Protein AF-0000000073603792 (afdb_homodimer)

pLDDT: mean 73.21, std 31.29, range [12.79, 98.56]

Secondary structure (DSSP, 8-state):
--S------------------------------------------------------------------------------------------------------------------------------------------SS-TT-HHHHHHHHHHHHHHHHHTT-HHHHHHHHHHHHHSPPPPGGGSPPPPPPPHHHHHTHHHHHHHHHHHHTT-HHHHHHHTTT--SHHHHHHHHHHHHHHHHHHHHHHHHH--SHHHHTT---TTHHHHHHHHHHHHHTT---HHHHHHHHHHHHHTT-HHHHHHHHHHHHHH-TT-HHHHHHHHHH--SHHHHHH-----SHHHHHHHHHHHHHTT-HHHHHHHHHHHIIIIITT-HHHHHHHHHHHHHTT-HHHHHHHHHHHHHH-TT--TTHHHHHHHHHHTT-HHHHHHHHHHHHHH-SS-HHHHHHHHHHHHHTT-HHHHHHHHHHHHHH-TT-HHHHHHHHHHHHHTT-HHHHHHHHHHHHHH-TT-HHHHHHHHHHHHHTT-HHHHHHHHHHHHHH-TT-HHHHHHHHHHHHHTT-HHHHHHHHHHHHHHH-SSS-HHHHHHHHHHHTT-HHHHHHHHHHHHHHHHHHT-----HHHHHHHHHHHHHHHHTT-HHHHHHHHHHHHTSSTTHHHHHHHHHHHHHHHHTT---------------S---------------------/--S-------------------------------------------------------------------------------------------------------------------------------------------S-TT-HHHHHHHHHHHHHHHHHTT-HHHHHHHHHHHHHSPPPPGGGSPPPPPPPHHHHHTHHHHHHHHHHHHTT-HHHHHHHTTT--SHHHHHHHHHHHHHHHHHHHHHHHHH--SHHHHTT---TTHHHHHHHHHHHHHTT---HHHHHHHHHHHHHTT-HHHHHHHHHHHHHH-TT-HHHHHHHHHH--SHHHHHH-----SHHHHHHHHHHHHHTT-HHHHHHHHHHHIIIIITT-HHHHHHHHHHHHHTT-HHHHHHHHHHHHHH-TT--TTHHHHHHHHHHTT-HHHHHHHHHHHHHH-SS-HHHHHHHHHHHHHTT-HHHHHHHHHHHHHH-TT-HHHHHHHHHHHHHTT-HHHHHHHHHHHHHH-TT-HHHHHHHHHHHHHTT-HHHHHHHHHHHHHH-TT-HHHHHHHHHHHHHTT-HHHHHHHHHHHHHHH-SSS-HHHHHHHHHHHTT-HHHHHHHHHHHHHHHHHHT-----HHHHHHHHHHHHHHHHTT-HHHHHHHHHHHHTSSTTHHHHHHHHHHHHHHHHTT---------------S----------------TT---

Organism: Cairina moschata (NCBI:txid8855)

Sequence (1432 aa):
MTLRYTIPHLQKVEGHFEPLHLPSLWKASAFAGTSHQRARLRPQQGAREPPGRRPLEPPGDAARHSGARPQGGARGRGGAGRRRELPSQTPRLRRAASDWERGSPSPSSGQAALAERRRAECAGLRLAGTRAGGMAAAGLCGADFSDLREIKKQLLSVAERSRERGLQHSGKWASELAFALEPLPLSELPPPPALTEEDARDLDAYTLAKSYFDLKEYDRAAYFLRGCKSQKAYFLYMYSRYLSGEKKKDDETVDSLGPLEKGQVKNEALRELRVELSKKHKARELDGFGLYLYGVVLRKLDLVKEAIDVFVEAAHVLPLHWGAWLELCNLITDKEMLKFLSLPDTWMKEFFLAHIYTELQLIEEALQKYQSLIDAGFSKSTYIISQIAVAYHNIRDIDKALSIFNELRKQDPYRIENMDTFSNLLYVRSMKPELSYLAHNLCEIDKYRVETCCVIGNYYSLRSQHEKAALYFQRALKLNPRYLGAWTLMGHEYMEMKNTSAAIQAYRHAIEVNKRDYRAWYGLGQTYEILKMPFYCLYYYRRAHQLRPNDSRMLVALGECYEKLNQLVEAKKCYWRAYAVGDVEKMALVKLAKLHEQLNESEQAAQCYIKYIQDIYSCGEIVEHLEVSTAFRYLAQYYFKCKLWDEASACAQKCCAFNDTREEGKALLRQILQLRNQGETSSTEIAAPFFLPASLSANSTPTRRVSPLNLSSVTPMTLRYTIPHLQKVEGHFEPLHLPSLWKASAFAGTSHQRARLRPQQGAREPPGRRPLEPPGDAARHSGARPQGGARGRGGAGRRRELPSQTPRLRRAASDWERGSPSPSSGQAALAERRRAECAGLRLAGTRAGGMAAAGLCGADFSDLREIKKQLLSVAERSRERGLQHSGKWASELAFALEPLPLSELPPPPALTEEDARDLDAYTLAKSYFDLKEYDRAAYFLRGCKSQKAYFLYMYSRYLSGEKKKDDETVDSLGPLEKGQVKNEALRELRVELSKKHKARELDGFGLYLYGVVLRKLDLVKEAIDVFVEAAHVLPLHWGAWLELCNLITDKEMLKFLSLPDTWMKEFFLAHIYTELQLIEEALQKYQSLIDAGFSKSTYIISQIAVAYHNIRDIDKALSIFNELRKQDPYRIENMDTFSNLLYVRSMKPELSYLAHNLCEIDKYRVETCCVIGNYYSLRSQHEKAALYFQRALKLNPRYLGAWTLMGHEYMEMKNTSAAIQAYRHAIEVNKRDYRAWYGLGQTYEILKMPFYCLYYYRRAHQLRPNDSRMLVALGECYEKLNQLVEAKKCYWRAYAVGDVEKMALVKLAKLHEQLNESEQAAQCYIKYIQDIYSCGEIVEHLEVSTAFRYLAQYYFKCKLWDEASACAQKCCAFNDTREEGKALLRQILQLRNQGETSSTEIAAPFFLPASLSANSTPTRRVSPLNLSSVTP

Solvent-accessible surface area (backbone atoms only — not comparable to full-atom values): 82717 Å² total; per-residue (Å²): 144,70,96,64,54,87,23,61,87,74,79,83,79,83,80,82,79,80,62,84,73,73,78,84,75,81,84,80,79,81,75,81,75,77,79,74,81,72,81,76,64,77,80,80,85,85,79,80,82,83,82,83,75,86,80,75,85,79,76,86,73,86,83,90,87,73,91,74,81,87,71,85,76,75,84,81,90,80,87,85,77,80,82,87,74,82,84,80,83,87,80,89,82,90,84,83,94,87,85,92,87,90,84,88,79,86,82,92,84,89,88,87,75,92,83,79,77,90,78,84,85,87,80,81,86,77,84,86,81,80,78,82,83,71,80,79,74,70,85,63,57,62,64,60,68,80,50,61,67,60,51,37,44,50,26,54,49,47,20,50,55,24,52,76,56,66,37,54,68,49,16,32,55,30,22,48,50,36,51,30,42,82,84,63,56,70,90,67,52,73,71,79,79,82,79,48,70,51,42,37,70,34,39,50,40,36,51,33,22,50,34,31,41,75,69,68,34,21,64,44,16,24,60,58,26,61,88,45,77,24,70,66,39,37,42,38,24,54,50,21,47,51,49,37,23,48,52,53,28,51,56,50,31,70,56,38,85,44,80,74,54,38,74,62,59,62,51,79,45,47,63,61,48,47,55,56,45,49,54,37,49,76,67,67,68,55,52,37,66,45,28,33,51,46,18,52,47,30,44,76,69,68,36,55,71,62,16,49,54,35,23,45,49,15,36,59,71,32,55,79,49,57,58,35,55,54,56,46,46,74,70,56,82,49,71,69,60,58,70,70,53,78,72,58,60,28,58,54,44,55,58,47,49,26,52,41,24,49,74,65,68,37,44,72,62,15,52,52,42,49,50,51,44,32,74,60,54,44,65,66,18,65,66,56,51,50,52,51,24,52,45,28,47,73,75,64,38,54,67,62,18,50,53,46,48,53,53,46,41,71,76,42,69,65,63,55,81,68,44,38,60,52,40,50,52,32,54,77,69,63,39,61,69,62,36,47,51,49,32,52,52,38,44,71,74,44,59,91,38,52,42,38,22,43,26,42,16,48,44,29,42,74,68,69,36,36,67,62,14,40,50,29,24,50,52,22,37,70,73,38,75,76,46,53,70,42,29,44,52,36,17,52,36,25,47,14,32,67,34,57,68,61,14,50,52,28,20,50,51,26,36,70,70,40,74,75,51,40,66,30,32,40,48,45,14,52,52,29,47,74,68,69,33,55,73,62,18,47,54,27,29,50,53,19,27,70,66,40,70,71,43,25,68,41,30,42,52,44,16,52,40,25,46,74,70,69,36,55,68,61,15,45,54,27,16,52,48,13,46,44,60,49,41,86,81,66,51,28,38,55,53,41,17,52,49,25,49,74,69,70,34,58,69,63,16,47,53,30,36,51,52,43,52,50,52,39,61,66,69,66,50,79,62,88,47,74,58,55,46,54,39,27,46,51,46,17,53,49,26,50,72,68,36,31,54,67,62,13,46,53,27,19,54,56,12,46,74,32,84,90,36,23,68,59,15,49,52,51,45,50,50,50,52,52,41,54,71,71,62,59,67,57,61,72,73,77,71,70,82,74,75,63,82,72,82,80,72,78,77,82,79,76,80,61,81,67,78,85,76,84,82,72,78,82,72,129,143,72,92,61,57,86,27,65,86,77,81,85,78,82,81,81,79,80,63,83,71,71,78,83,74,80,84,79,80,79,75,79,75,73,81,67,82,75,86,74,78,85,80,82,78,87,81,81,89,84,86,88,79,83,89,82,83,90,86,88,87,89,83,77,67,49,84,81,87,84,86,85,84,89,82,86,85,88,86,83,87,76,82,85,86,82,91,79,83,90,86,89,96,82,92,96,88,88,95,89,95,86,92,85,93,86,92,89,87,89,92,88,78,95,85,78,96,82,79,91,86,88,80,78,90,78,84,91,84,87,78,82,83,72,77,80,73,70,83,64,56,63,63,59,69,79,51,62,67,59,50,38,45,50,26,53,48,48,19,50,55,24,51,77,55,66,37,53,68,48,16,33,55,28,24,48,52,36,51,32,40,81,84,62,56,70,89,68,52,72,72,78,79,84,78,48,72,50,43,39,70,34,39,51,41,37,52,33,19,49,34,30,42,75,70,69,34,20,64,44,16,26,62,57,26,60,87,44,77,24,69,66,40,37,43,38,24,55,52,20,46,51,49,37,24,48,52,53,28,53,56,51,32,69,55,39,83,44,80,75,55,38,76,63,60,63,51,79,46,48,64,62,51,46,55,56,44,49,54,38,49,77,67,67,69,52,51,36,68,45,29,33,52,46,18,52,47,30,44,76,69,68,36,54,71,63,17,51,54,36,22,45,50,16,36,59,70,33,56,80,49,58,56,38,55,54,55,45,47,73,69,56,82,50,71,69,61,58,71,69,54,80,71,58,61,29,59,54,44,55,58,46,50,24,52,41,25,49,74,67,67,37,42,71,62,15,50,52,42,48,49,52,43,34,72,62,54,43,65,66,18,65,66,56,53,50,51,52,23,52,43,29,48,72,74,64,38,54,66,63,17,51,53,46,47,52,52,46,41,70,77,42,68,65,63,56,82,68,44,39,60,52,40,51,53,31,55,75,68,63,38,60,69,63,36,47,50,50,32,53,51,38,43,70,74,43,60,93,39,52,43,38,23,43,25,41,15,49,43,30,42,75,69,70,34,39,69,62,13,39,50,29,23,51,50,22,36,70,74,37,76,76,45,50,70,42,29,44,52,38,17,52,36,25,47,8,29,67,34,56,69,62,15,50,51,28,21,52,51,25,36,70,68,40,74,76,51,39,64,28,33,40,49,46,15,51,52,30,48,75,67,69,34,55,72,62,17,46,54,28,30,50,53,20,28,71,65,40,69,71,43,24,69,41,29,40,51,45,15,52,40,26,46,75,69,69,36,55,69,61,15,46,52,25,16,51,49,14,46,43,60,47,42,85,81,64,52,29,38,54,53,39,17,53,50,24,50,73,69,70,34,59,69,62,15,45,53,29,36,50,51,44,52,50,52,39,60,66,69,65,50,80,60,87,46,74,59,55,43,54,38,28,47,50,45,18,51,51,25,50,73,68,38,31,52,70,61,14,45,54,27,18,54,56,12,46,76,32,83,91,36,23,68,59,13,50,52,48,46,51,49,50,52,50,40,56,29,47,62,60,70,55,60,72,72,75,70,73,80,74,77,64,82,71,80,80,74,82,75,86,78,78,80,62,81,66,79,85,76,83,82,74,77,81,73,129

Structure (mmCIF, N/CA/C/O backbone):
data_AF-0000000073603792-model_v1
#
loop_
_entity.id
_entity.type
_entity.pdbx_description
1 polymer 'Cyclosome subunit 8'
#
loop_
_atom_site.group_PDB
_atom_site.id
_atom_site.type_symbol
_atom_site.label_atom_id
_atom_site.label_alt_id
_atom_site.label_comp_id
_atom_site.label_asym_id
_atom_site.label_entity_id
_atom_site.label_seq_id
_atom_site.pdbx_PDB_ins_code
_atom_site.Cartn_x
_atom_site.Cartn_y
_atom_site.Cartn_z
_atom_site.occupancy
_atom_site.B_iso_or_equiv
_atom_site.auth_seq_id
_atom_site.auth_comp_id
_atom_site.auth_asym_id
_atom_site.auth_atom_id
_atom_site.pdbx_PDB_model_num
ATOM 1 N N . MET A 1 1 ? -17.359 -42.375 -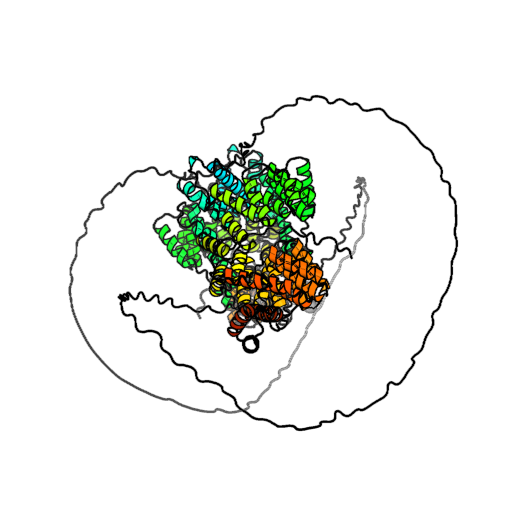6.418 1 16.78 1 MET A N 1
ATOM 2 C CA . MET A 1 1 ? -16.391 -41.594 -5.688 1 16.78 1 MET A CA 1
ATOM 3 C C . MET A 1 1 ? -16.062 -40.281 -6.438 1 16.78 1 MET A C 1
ATOM 5 O O . MET A 1 1 ? -15.156 -40.25 -7.27 1 16.78 1 MET A O 1
ATOM 9 N N . THR A 1 2 ? -17.188 -39.344 -6.68 1 17.77 2 THR A N 1
ATOM 10 C CA . THR A 1 2 ? -17.875 -38.25 -7.383 1 17.77 2 THR A CA 1
ATOM 11 C C . THR A 1 2 ? -17.219 -36.906 -7.098 1 17.77 2 THR A C 1
ATOM 13 O O . THR A 1 2 ? -16.828 -36.625 -5.961 1 17.77 2 THR A O 1
ATOM 16 N N . LEU A 1 3 ? -16.406 -36.406 -8.078 1 20.58 3 LEU A N 1
ATOM 17 C CA . LEU A 1 3 ? -15.766 -35.125 -8.164 1 20.58 3 LEU A CA 1
ATOM 18 C C . LEU A 1 3 ? -16.656 -34.031 -7.582 1 20.58 3 LEU A C 1
ATOM 20 O O . LEU A 1 3 ? -16.391 -32.844 -7.746 1 20.58 3 LEU A O 1
ATOM 24 N N . ARG A 1 4 ? -17.953 -34.375 -7.254 1 19.92 4 ARG A N 1
ATOM 25 C CA . ARG A 1 4 ? -19.125 -33.625 -6.855 1 19.92 4 ARG A CA 1
ATOM 26 C C . ARG A 1 4 ? -18.984 -33.125 -5.426 1 19.92 4 ARG A C 1
ATOM 28 O O . ARG A 1 4 ? -18.969 -33.906 -4.473 1 19.92 4 ARG A O 1
ATOM 35 N N . TYR A 1 5 ? -18.422 -32.062 -4.992 1 20.91 5 TYR A N 1
ATOM 36 C CA . TYR A 1 5 ? -18.875 -31.547 -3.709 1 20.91 5 TYR A CA 1
ATOM 37 C C . TYR A 1 5 ? -20.328 -31.094 -3.783 1 20.91 5 TYR A C 1
ATOM 39 O O . TYR A 1 5 ? -20.812 -30.719 -4.852 1 20.91 5 TYR A O 1
ATOM 47 N N . THR A 1 6 ? -21.266 -31.625 -3.008 1 18.7 6 THR A N 1
ATOM 48 C CA . THR A 1 6 ? -22.703 -31.547 -2.754 1 18.7 6 THR A CA 1
ATOM 49 C C . THR A 1 6 ? -23.109 -30.109 -2.441 1 18.7 6 THR A C 1
ATOM 51 O O . THR A 1 6 ? -22.734 -29.562 -1.4 1 18.7 6 THR A O 1
ATOM 54 N N . ILE A 1 7 ? -22.953 -29.188 -3.414 1 21.05 7 ILE A N 1
ATOM 55 C CA . ILE A 1 7 ? -23.141 -27.766 -3.18 1 21.05 7 ILE A CA 1
ATOM 56 C C . ILE A 1 7 ? -24.609 -27.484 -2.883 1 21.05 7 ILE A C 1
ATOM 58 O O . ILE A 1 7 ? -25.484 -27.672 -3.74 1 21.05 7 ILE A O 1
ATOM 62 N N . PRO A 1 8 ? -25 -27.5 -1.708 1 18.95 8 PRO A N 1
ATOM 63 C CA . PRO A 1 8 ? -26.391 -27.25 -1.313 1 18.95 8 PRO A CA 1
ATOM 64 C C . PRO A 1 8 ? -26.891 -25.891 -1.777 1 18.95 8 PRO A C 1
ATOM 66 O O . PRO A 1 8 ? -26.109 -25.031 -2.174 1 18.95 8 PRO A O 1
ATOM 69 N N . HIS A 1 9 ? -28.25 -25.5 -1.564 1 18.7 9 HIS A N 1
ATOM 70 C CA . HIS A 1 9 ? -29.25 -24.578 -2.072 1 18.7 9 HIS A CA 1
ATOM 71 C C . HIS A 1 9 ? -28.953 -23.156 -1.627 1 18.7 9 HIS A C 1
ATOM 73 O O . HIS A 1 9 ? -29.062 -22.828 -0.441 1 18.7 9 HIS A O 1
ATOM 79 N N . LEU A 1 10 ? -27.844 -22.516 -2.006 1 18.33 10 LEU A N 1
ATOM 80 C CA . LEU A 1 10 ? -27.438 -21.25 -1.427 1 18.33 10 LEU A CA 1
ATOM 81 C C . LEU A 1 10 ? -28.406 -20.141 -1.84 1 18.33 10 LEU A C 1
ATOM 83 O O . LEU A 1 10 ? -28.703 -19.984 -3.023 1 18.33 10 LEU A O 1
ATOM 87 N N . GLN A 1 11 ? -29.172 -19.578 -0.882 1 18.16 11 GLN A N 1
ATOM 88 C CA . GLN A 1 11 ? -30.125 -18.469 -0.957 1 18.16 11 GLN A CA 1
ATOM 89 C C . GLN A 1 11 ? -29.422 -17.188 -1.404 1 18.16 11 GLN A C 1
ATOM 91 O O . GLN A 1 11 ? -28.297 -16.922 -1.004 1 18.16 11 GLN A O 1
ATOM 96 N N . LYS A 1 12 ? -29.844 -16.359 -2.387 1 21.14 12 LYS A N 1
ATOM 97 C CA . LYS A 1 12 ? -29.516 -15.25 -3.279 1 21.14 12 LYS A CA 1
ATOM 98 C C . LYS A 1 12 ? -29.25 -13.969 -2.492 1 21.14 12 LYS A C 1
ATOM 100 O O . LYS A 1 12 ? -30.188 -13.352 -1.98 1 21.14 12 LYS A O 1
ATOM 105 N N . VAL A 1 13 ? -28.25 -13.875 -1.622 1 19.67 13 VAL A N 1
ATOM 106 C CA . VAL A 1 13 ? -28.203 -12.594 -0.917 1 19.67 13 VAL A CA 1
ATOM 107 C C . VAL A 1 13 ? -27.641 -11.516 -1.835 1 19.67 13 VAL A C 1
ATOM 109 O O . VAL A 1 13 ? -26.5 -11.633 -2.301 1 19.67 13 VAL A O 1
ATOM 112 N N . GLU A 1 14 ? -28.344 -10.602 -2.598 1 21.56 14 GLU A N 1
ATOM 113 C CA . GLU A 1 14 ? -28.219 -9.516 -3.566 1 21.56 14 GLU A CA 1
ATOM 114 C C . GLU A 1 14 ? -27.516 -8.305 -2.961 1 21.56 14 GLU A C 1
ATOM 116 O O . GLU A 1 14 ? -28.078 -7.621 -2.098 1 21.56 14 GLU A O 1
ATOM 121 N N . GLY A 1 15 ? -26.312 -8.273 -2.5 1 21.58 15 GLY A N 1
ATOM 122 C CA . GLY A 1 15 ? -25.766 -7.062 -1.901 1 21.58 15 GLY A CA 1
ATOM 123 C C . GLY A 1 15 ? -25.453 -5.98 -2.918 1 21.58 15 GLY A C 1
ATOM 124 O O . GLY A 1 15 ? -24.781 -6.242 -3.926 1 21.58 15 GLY A O 1
ATOM 125 N N . HIS A 1 16 ? -26.203 -4.816 -3.158 1 22.84 16 HIS A N 1
ATOM 126 C CA . HIS A 1 16 ? -26.266 -3.693 -4.09 1 22.84 16 HIS A CA 1
ATOM 127 C C . HIS A 1 16 ? -25.141 -2.691 -3.82 1 22.84 16 HIS A C 1
ATOM 129 O O . HIS A 1 16 ? -25.094 -2.092 -2.744 1 22.84 16 HIS A O 1
ATOM 135 N N . PHE A 1 17 ? -23.969 -2.83 -4.113 1 23 17 PHE A N 1
ATOM 136 C CA . PHE A 1 17 ? -22.969 -1.769 -3.998 1 23 17 PHE A CA 1
ATOM 137 C C . PHE A 1 17 ? -23.25 -0.659 -5.008 1 23 17 PHE A C 1
ATOM 139 O O . PHE A 1 17 ? -23.422 -0.924 -6.199 1 23 17 PHE A O 1
ATOM 146 N N . GLU A 1 18 ? -23.703 0.545 -4.578 1 25.22 18 GLU A N 1
ATOM 147 C CA . GLU A 1 18 ? -24.047 1.688 -5.422 1 25.22 18 GLU A CA 1
ATOM 148 C C . GLU A 1 18 ? -22.797 2.311 -6.039 1 25.22 18 GLU A C 1
ATOM 150 O O . GLU A 1 18 ? -21.828 2.609 -5.332 1 25.22 18 GLU A O 1
ATOM 155 N N . PRO A 1 19 ? -22.531 2.201 -7.246 1 28.48 19 PRO A N 1
ATOM 156 C CA . PRO A 1 19 ? -21.406 2.754 -7.996 1 28.48 19 PRO A CA 1
ATOM 157 C C . PRO A 1 19 ? -21.344 4.277 -7.934 1 28.48 19 PRO A C 1
ATOM 159 O O . PRO A 1 19 ? -22.391 4.941 -7.891 1 28.48 19 PRO A O 1
ATOM 162 N N . LEU A 1 20 ? -20.406 4.887 -7.363 1 26.95 20 LEU A N 1
ATOM 163 C CA . LEU A 1 20 ? -20.188 6.32 -7.25 1 26.95 20 LEU A CA 1
ATOM 164 C C . LEU A 1 20 ? -20.047 6.961 -8.633 1 26.95 20 LEU A C 1
ATOM 166 O O . LEU A 1 20 ? -19.078 6.703 -9.352 1 26.95 20 LEU A O 1
ATOM 170 N N . HIS A 1 21 ? -21.047 7.098 -9.422 1 25.36 21 HIS A N 1
ATOM 171 C CA . HIS A 1 21 ? -21.016 7.734 -10.734 1 25.36 21 HIS A CA 1
ATOM 172 C C . HIS A 1 21 ? -20.719 9.227 -10.617 1 25.36 21 HIS A C 1
ATOM 174 O O . HIS A 1 21 ? -21.438 9.953 -9.938 1 25.36 21 HIS A O 1
ATOM 180 N N . LEU A 1 22 ? -19.516 9.617 -10.555 1 26.36 22 LEU A N 1
ATOM 181 C CA . LEU A 1 22 ? -19.344 11.062 -10.703 1 26.36 22 LEU A CA 1
ATOM 182 C C . LEU A 1 22 ? -19.906 11.547 -12.031 1 26.36 22 LEU A C 1
ATOM 184 O O . LEU A 1 22 ? -19.781 10.867 -13.047 1 26.36 22 LEU A O 1
ATOM 188 N N . PRO A 1 23 ? -20.875 12.352 -12.086 1 26 23 PRO A N 1
ATOM 189 C CA . PRO A 1 23 ? -21.453 12.906 -13.312 1 26 23 PRO A CA 1
ATOM 190 C C . PRO A 1 23 ? -20.406 13.453 -14.273 1 26 23 PRO A C 1
ATOM 192 O O . PRO A 1 23 ? -19.297 13.812 -13.844 1 26 23 PRO A O 1
ATOM 195 N N . SER A 1 24 ? -20.453 13.008 -15.562 1 26.5 24 SER A N 1
ATOM 196 C CA . SER A 1 24 ? -19.703 13.414 -16.75 1 26.5 24 SER A CA 1
ATOM 197 C C . SER A 1 24 ? -19.562 14.938 -16.812 1 26.5 24 SER A C 1
ATOM 199 O O . SER A 1 24 ? -20.562 15.656 -16.812 1 26.5 24 SER A O 1
ATOM 201 N N . LEU A 1 25 ? -18.609 15.562 -16.359 1 23.06 25 LEU A N 1
ATOM 202 C CA . LEU A 1 25 ? -18.266 16.969 -16.547 1 23.06 25 LEU A CA 1
ATOM 203 C C . LEU A 1 25 ? -18.312 17.344 -18.016 1 23.06 25 LEU A C 1
ATOM 205 O O . LEU A 1 25 ? -17.953 16.547 -18.891 1 23.06 25 LEU A O 1
ATOM 209 N N . TRP A 1 26 ? -19.078 18.422 -18.5 1 20.73 26 TRP A N 1
ATOM 210 C CA . TRP A 1 26 ? -19.281 19.109 -19.766 1 20.73 26 TRP A CA 1
ATOM 211 C C . TRP A 1 26 ? -17.953 19.484 -20.422 1 20.73 26 TRP A C 1
ATOM 213 O O . TRP A 1 26 ? -17.016 19.875 -19.734 1 20.73 26 TRP A O 1
ATOM 223 N N . LYS A 1 27 ? -17.656 18.891 -21.609 1 24.39 27 LYS A N 1
ATOM 224 C CA . LYS A 1 27 ? -16.625 19.234 -22.594 1 24.39 27 LYS A CA 1
ATOM 225 C C . LYS A 1 27 ? -16.641 20.719 -22.891 1 24.39 27 LYS A C 1
ATOM 227 O O . LYS A 1 27 ? -17.578 21.234 -23.5 1 24.39 27 LYS A O 1
ATOM 232 N N . ALA A 1 28 ? -16.219 21.75 -22.078 1 17.95 28 ALA A N 1
ATOM 233 C CA . ALA A 1 28 ? -16.062 23.156 -22.438 1 17.95 28 ALA A CA 1
ATOM 234 C C . ALA A 1 28 ? -15.156 23.328 -23.656 1 17.95 28 ALA A C 1
ATOM 236 O O . ALA A 1 28 ? -14.031 22.812 -23.672 1 17.95 28 ALA A O 1
ATOM 237 N N . SER A 1 29 ? -15.742 23.453 -24.953 1 18.77 29 SER A N 1
ATOM 238 C CA . SER A 1 29 ? -15.25 23.875 -26.266 1 18.77 29 SER A CA 1
ATOM 239 C C . SER A 1 29 ? -14.477 25.188 -26.172 1 18.77 29 SER A C 1
ATOM 241 O O . SER A 1 29 ? -15.047 26.219 -25.828 1 18.77 29 SER A O 1
ATOM 243 N N . ALA A 1 30 ? -13.305 25.281 -25.641 1 19.09 30 ALA A N 1
ATOM 244 C CA . ALA A 1 30 ? -12.43 26.453 -25.688 1 19.09 30 ALA A CA 1
ATOM 245 C C . ALA A 1 30 ? -12.18 26.891 -27.125 1 19.09 30 ALA A C 1
ATOM 247 O O . ALA A 1 30 ? -11.445 26.234 -27.859 1 19.09 30 ALA A O 1
ATOM 248 N N . PHE A 1 31 ? -13.258 27.406 -27.938 1 18.61 31 PHE A N 1
ATOM 249 C CA . PHE A 1 31 ? -13.117 28.094 -29.219 1 18.61 31 PHE A CA 1
ATOM 250 C C . PHE A 1 31 ? -12.273 29.359 -29.062 1 18.61 31 PHE A C 1
ATOM 252 O O . PHE A 1 31 ? -12.727 30.359 -28.5 1 18.61 31 PHE A O 1
ATOM 259 N N . ALA A 1 32 ? -11.055 29.375 -28.609 1 18.31 32 ALA A N 1
ATOM 260 C CA . ALA A 1 32 ? -10.227 30.578 -28.656 1 18.31 32 ALA A CA 1
ATOM 261 C C . ALA A 1 32 ? -10.148 31.125 -30.078 1 18.31 32 ALA A C 1
ATOM 263 O O . ALA A 1 32 ? -9.586 30.484 -30.969 1 18.31 32 ALA A O 1
ATOM 264 N N . GLY A 1 33 ? -11.312 31.828 -30.594 1 17.62 33 GLY A N 1
ATOM 265 C CA . GLY A 1 33 ? -11.375 32.781 -31.703 1 17.62 33 GLY A CA 1
ATOM 266 C C . GLY A 1 33 ? -10.336 33.875 -31.609 1 17.62 33 GLY A C 1
ATOM 267 O O . GLY A 1 33 ? -10.188 34.5 -30.562 1 17.62 33 GLY A O 1
ATOM 268 N N . THR A 1 34 ? -9.172 33.812 -32.156 1 18.25 34 THR A N 1
ATOM 269 C CA . THR A 1 34 ? -8.07 34.75 -32.312 1 18.25 34 THR A CA 1
ATOM 270 C C . THR A 1 34 ? -8.539 36 -33.062 1 18.25 34 THR A C 1
ATOM 272 O O . THR A 1 34 ? -7.727 36.812 -33.5 1 18.25 34 THR A O 1
ATOM 275 N N . SER A 1 35 ? -9.828 36.469 -32.938 1 16.52 35 SER A N 1
ATOM 276 C CA . SER A 1 35 ? -10.055 37.625 -33.781 1 16.52 35 SER A CA 1
ATOM 277 C C . SER A 1 35 ? -9.117 38.781 -33.406 1 16.52 35 SER A C 1
ATOM 279 O O . SER A 1 35 ? -8.742 38.938 -32.25 1 16.52 35 SER A O 1
ATOM 281 N N . HIS A 1 36 ? -8.281 39.406 -34.375 1 17.97 36 HIS A N 1
ATOM 282 C CA . HIS A 1 36 ? -7.438 40.562 -34.688 1 17.97 36 HIS A CA 1
ATOM 283 C C . HIS A 1 36 ? -8.18 41.875 -34.469 1 17.97 36 HIS A C 1
ATOM 285 O O . HIS A 1 36 ? -7.668 42.938 -34.781 1 17.97 36 HIS A O 1
ATOM 291 N N . GLN A 1 37 ? -9.312 41.938 -33.781 1 15.36 37 GLN A N 1
ATOM 292 C CA . GLN A 1 37 ? -9.969 43.188 -34.125 1 15.36 37 GLN A CA 1
ATOM 293 C C . GLN A 1 37 ? -9.102 44.375 -33.688 1 15.36 37 GLN A C 1
ATOM 295 O O . GLN A 1 37 ? -8.469 44.344 -32.656 1 15.36 37 GLN A O 1
ATOM 300 N N . ARG A 1 38 ? -8.734 45.375 -34.688 1 17.06 38 ARG A N 1
ATOM 301 C CA . ARG A 1 38 ? -8.164 46.688 -35 1 17.06 38 ARG A CA 1
ATOM 302 C C . ARG A 1 38 ? -8.859 47.781 -34.188 1 17.06 38 ARG A C 1
ATOM 304 O O . ARG A 1 38 ? -8.625 48.969 -34.438 1 17.06 38 ARG A O 1
ATOM 311 N N . ALA A 1 39 ? -9.812 47.375 -33.281 1 16.19 39 ALA A N 1
ATOM 312 C CA . ALA A 1 39 ? -10.703 48.531 -33.094 1 16.19 39 ALA A CA 1
ATOM 313 C C . ALA A 1 39 ? -9.93 49.719 -32.531 1 16.19 39 ALA A C 1
ATOM 315 O O . ALA A 1 39 ? -9.133 49.594 -31.594 1 16.19 39 ALA A O 1
ATOM 316 N N . ARG A 1 40 ? -9.828 50.875 -33.375 1 18.53 40 ARG A N 1
ATOM 317 C CA . ARG A 1 40 ? -9.391 52.25 -33.344 1 18.53 40 ARG A CA 1
ATOM 318 C C . ARG A 1 40 ? -10.102 53.031 -32.25 1 18.53 40 ARG A C 1
ATOM 320 O O . ARG A 1 40 ? -11.258 53.438 -32.438 1 18.53 40 ARG A O 1
ATOM 327 N N . LEU A 1 41 ? -10.18 52.625 -31.094 1 16.56 41 LEU A N 1
ATOM 328 C CA . LEU A 1 41 ? -11.117 53.219 -30.141 1 16.56 41 LEU A CA 1
ATOM 329 C C . LEU A 1 41 ? -10.828 54.688 -29.953 1 16.56 41 LEU A C 1
ATOM 331 O O . LEU A 1 41 ? -11.453 55.344 -29.125 1 16.56 41 LEU A O 1
ATOM 335 N N . ARG A 1 42 ? -9.961 55.469 -30.594 1 15.73 42 ARG A N 1
ATOM 336 C CA . ARG A 1 42 ? -9.703 56.5 -29.578 1 15.73 42 ARG A CA 1
ATOM 337 C C . ARG A 1 42 ? -10.883 57.438 -29.422 1 15.73 42 ARG A C 1
ATOM 339 O O . ARG A 1 42 ? -10.883 58.312 -28.562 1 15.73 42 ARG A O 1
ATOM 346 N N . PRO A 1 43 ? -12.055 57.219 -30.172 1 15.18 43 PRO A N 1
ATOM 347 C CA . PRO A 1 43 ? -12.516 58.562 -30.531 1 15.18 43 PRO A CA 1
ATOM 348 C C . PRO A 1 43 ? -12.797 59.406 -29.297 1 15.18 43 PRO A C 1
ATOM 350 O O . PRO A 1 43 ? -13.016 58.906 -28.203 1 15.18 43 PRO A O 1
ATOM 353 N N . GLN A 1 44 ? -13.047 60.75 -29.531 1 15.18 44 GLN A N 1
ATOM 354 C CA . GLN A 1 44 ? -12.859 62.094 -29.016 1 15.18 44 GLN A CA 1
ATOM 355 C C . GLN A 1 44 ? -13.977 62.469 -28.031 1 15.18 44 GLN A C 1
ATOM 357 O O . GLN A 1 44 ? -13.711 62.938 -26.938 1 15.18 44 GLN A O 1
ATOM 362 N N . GLN A 1 45 ? -15.273 62.688 -28.531 1 14.93 45 GLN A N 1
ATOM 363 C CA . GLN A 1 45 ? -15.68 64.062 -28.453 1 14.93 45 GLN A CA 1
ATOM 364 C C . GLN A 1 45 ? -16.312 64.375 -27.109 1 14.93 45 GLN A C 1
ATOM 366 O O . GLN A 1 45 ? -16.656 63.5 -26.344 1 14.93 45 GLN A O 1
ATOM 371 N N . GLY A 1 46 ? -17.359 65.375 -27.109 1 15.17 46 GLY A N 1
ATOM 372 C CA . GLY A 1 46 ? -17.656 66.688 -26.578 1 15.17 46 GLY A CA 1
ATOM 373 C C . GLY A 1 46 ? -18.547 66.625 -25.344 1 15.17 46 GLY A C 1
ATOM 374 O O . GLY A 1 46 ? -19.141 65.562 -25.031 1 15.17 46 GLY A O 1
ATOM 375 N N . ALA A 1 47 ? -18.828 67.75 -24.625 1 15.28 47 ALA A N 1
ATOM 376 C CA . ALA A 1 47 ? -19.047 68.438 -23.328 1 15.28 47 ALA A CA 1
ATOM 377 C C . ALA A 1 47 ? -20.531 68.438 -22.969 1 15.28 47 ALA A C 1
ATOM 379 O O . ALA A 1 47 ? -20.922 69 -21.938 1 15.28 47 ALA A O 1
ATOM 380 N N . ARG A 1 48 ? -21.359 67.625 -23.688 1 14.87 48 ARG A N 1
ATOM 381 C CA . ARG A 1 48 ? -22.594 68.438 -23.656 1 14.87 48 ARG A CA 1
ATOM 382 C C . ARG A 1 48 ? -23.016 68.688 -22.203 1 14.87 48 ARG A C 1
ATOM 384 O O . ARG A 1 48 ? -22.641 68 -21.297 1 14.87 48 ARG A O 1
ATOM 391 N N . GLU A 1 49 ? -24.156 69.562 -22.172 1 14.86 49 GLU A N 1
ATOM 392 C CA . GLU A 1 49 ? -24.734 70.688 -21.422 1 14.86 49 GLU A CA 1
ATOM 393 C C . GLU A 1 49 ? -25.469 70.188 -20.172 1 14.86 49 GLU A C 1
ATOM 395 O O . GLU A 1 49 ? -25.922 69 -20.125 1 14.86 49 GLU A O 1
ATOM 400 N N . PRO A 1 50 ? -25.469 71 -19.188 1 15.46 50 PRO A N 1
ATOM 401 C CA . PRO A 1 50 ? -25.609 71.062 -17.734 1 15.46 50 PRO A CA 1
ATOM 402 C C . PRO A 1 50 ? -26.984 70.625 -17.25 1 15.46 50 PRO A C 1
ATOM 404 O O . PRO A 1 50 ? -27.719 70 -18.016 1 15.46 50 PRO A O 1
ATOM 407 N N . PRO A 1 51 ? -27.797 71.5 -16.625 1 15.59 51 PRO A N 1
ATOM 408 C CA . PRO A 1 51 ? -28.156 71.562 -15.211 1 15.59 51 PRO A CA 1
ATOM 409 C C . PRO A 1 51 ? -29.625 71.25 -14.961 1 15.59 51 PRO A C 1
ATOM 411 O O . PRO A 1 51 ? -30 70.875 -13.844 1 15.59 51 PRO A O 1
ATOM 414 N N . GLY A 1 52 ? -30.578 71.375 -16.141 1 14.22 52 GLY A N 1
ATOM 415 C CA . GLY A 1 52 ? -31.656 72.25 -15.734 1 14.22 52 GLY A CA 1
ATOM 416 C C . GLY A 1 52 ? -32.469 71.688 -14.578 1 14.22 52 GLY A C 1
ATOM 417 O O . GLY A 1 52 ? -32.344 70.5 -14.219 1 14.22 52 GLY A O 1
ATOM 418 N N . ARG A 1 53 ? -33.812 72.25 -14.414 1 14.83 53 ARG A N 1
ATOM 419 C CA . ARG A 1 53 ? -34.625 73 -13.438 1 14.83 53 ARG A CA 1
ATOM 420 C C . ARG A 1 53 ? -35.562 72.062 -12.695 1 14.83 53 ARG A C 1
ATOM 422 O O . ARG A 1 53 ? -35.938 72.312 -11.555 1 14.83 53 ARG A O 1
ATOM 429 N N . ARG A 1 54 ? -36.188 71.062 -13.383 1 15.59 54 ARG A N 1
ATOM 430 C CA . ARG A 1 54 ? -37.625 71.312 -13.203 1 15.59 54 ARG A CA 1
ATOM 431 C C . ARG A 1 54 ? -38.031 71.125 -11.75 1 15.59 54 ARG A C 1
ATOM 433 O O . ARG A 1 54 ? -37.562 70.188 -11.078 1 15.59 54 ARG A O 1
ATOM 440 N N . PRO A 1 55 ? -38.812 72.125 -11.273 1 14.49 55 PRO A N 1
ATOM 441 C CA . PRO A 1 55 ? -39.188 72.562 -9.93 1 14.49 55 PRO A CA 1
ATOM 442 C C . PRO A 1 55 ? -39.969 71.5 -9.156 1 14.49 55 PRO A C 1
ATOM 444 O O . PRO A 1 55 ? -40.312 70.438 -9.703 1 14.49 55 PRO A O 1
ATOM 447 N N . LEU A 1 56 ? -41.094 71.938 -8.586 1 14.68 56 LEU A N 1
ATOM 448 C CA . LEU A 1 56 ? -41.562 72.188 -7.223 1 14.68 56 LEU A CA 1
ATOM 449 C C . LEU A 1 56 ? -42.625 71.125 -6.84 1 14.68 56 LEU A C 1
ATOM 451 O O . LEU A 1 56 ? -42.875 70.938 -5.656 1 14.68 56 LEU A O 1
ATOM 455 N N . GLU A 1 57 ? -43.438 70.562 -7.879 1 14.67 57 GLU A N 1
ATOM 456 C CA . GLU A 1 57 ? -44.844 70.75 -7.5 1 14.67 57 GLU A CA 1
ATOM 457 C C . GLU A 1 57 ? -45.188 69.875 -6.262 1 14.67 57 GLU A C 1
ATOM 459 O O . GLU A 1 57 ? -44.688 68.812 -6.074 1 14.67 57 GLU A O 1
ATOM 464 N N . PRO A 1 58 ? -46.062 70.562 -5.441 1 14.97 58 PRO A N 1
ATOM 465 C CA . PRO A 1 58 ? -46.406 70.562 -4.016 1 14.97 58 PRO A CA 1
ATOM 466 C C . PRO A 1 58 ? -47.094 69.25 -3.57 1 14.97 58 PRO A C 1
ATOM 468 O O . PRO A 1 58 ? -47.375 68.438 -4.398 1 14.97 58 PRO A O 1
ATOM 471 N N . PRO A 1 59 ? -48.188 69.5 -2.809 1 15.44 59 PRO A N 1
ATOM 472 C CA . PRO A 1 59 ? -48.656 69.188 -1.458 1 15.44 59 PRO A CA 1
ATOM 473 C C . PRO A 1 59 ? -49.688 68.062 -1.447 1 15.44 59 PRO A C 1
ATOM 475 O O . PRO A 1 59 ? -50.781 68.25 -2.006 1 15.44 59 PRO A O 1
ATOM 478 N N . GLY A 1 60 ? -49.5 67 -2.023 1 14.52 60 GLY A N 1
ATOM 479 C CA . GLY A 1 60 ? -50.656 66.125 -2.143 1 14.52 60 GLY A CA 1
ATOM 480 C C . GLY A 1 60 ? -51.406 65.938 -0.83 1 14.52 60 GLY A C 1
ATOM 481 O O . GLY A 1 60 ? -50.844 65.375 0.125 1 14.52 60 GLY A O 1
ATOM 482 N N . ASP A 1 61 ? -52.375 66.812 -0.572 1 13.72 61 ASP A N 1
ATOM 483 C CA . ASP A 1 61 ? -53.156 67 0.637 1 13.72 61 ASP A CA 1
ATOM 484 C C . ASP A 1 61 ? -53.875 65.688 0.997 1 13.72 61 ASP A C 1
ATOM 486 O O . ASP A 1 61 ? -53.938 65.312 2.17 1 13.72 61 ASP A O 1
ATOM 490 N N . ALA A 1 62 ? -54.812 65.25 0.06 1 13.38 62 ALA A N 1
ATOM 491 C CA . ALA A 1 62 ? -56.188 65.25 0.541 1 13.38 62 ALA A CA 1
ATOM 492 C C . ALA A 1 62 ? -56.406 64.188 1.568 1 13.38 62 ALA A C 1
ATOM 494 O O . ALA A 1 62 ? -55.594 63.25 1.688 1 13.38 62 ALA A O 1
ATOM 495 N N . ALA A 1 63 ? -57.719 63.5 1.442 1 13.74 63 ALA A N 1
ATOM 496 C CA . ALA A 1 63 ? -58.938 63.531 2.227 1 13.74 63 ALA A CA 1
ATOM 497 C C . ALA A 1 63 ? -59 62.344 3.18 1 13.74 63 ALA A C 1
ATOM 499 O O . ALA A 1 63 ? -59.219 62.531 4.387 1 13.74 63 ALA A O 1
ATOM 500 N N . ARG A 1 64 ? -60.031 61.375 2.816 1 14.22 64 ARG A N 1
ATOM 501 C CA . ARG A 1 64 ? -61.312 61.219 3.473 1 14.22 64 ARG A CA 1
ATOM 502 C C . ARG A 1 64 ? -61.219 60.219 4.629 1 14.22 64 ARG A C 1
ATOM 504 O O . ARG A 1 64 ? -60.281 59.406 4.668 1 14.22 64 ARG A O 1
ATOM 511 N N . HIS A 1 65 ? -62.344 60.062 5.395 1 13.59 65 HIS A N 1
ATOM 512 C CA . HIS A 1 65 ? -62.938 60.031 6.723 1 13.59 65 HIS A CA 1
ATOM 513 C C . HIS A 1 65 ? -62.938 58.594 7.285 1 13.59 65 HIS A C 1
ATOM 515 O O . HIS A 1 65 ? -62.438 58.375 8.383 1 13.59 65 HIS A O 1
ATOM 521 N N . SER A 1 66 ? -64.125 57.875 7.141 1 13.58 66 SER A N 1
ATOM 522 C CA . SER A 1 66 ? -65.062 57.781 8.273 1 13.58 66 SER A CA 1
ATOM 523 C C . SER A 1 66 ? -64.938 56.406 8.953 1 13.58 66 SER A C 1
ATOM 525 O O . SER A 1 66 ? -65 56.312 10.188 1 13.58 66 SER A O 1
ATOM 527 N N . GLY A 1 67 ? -65 55.281 8.141 1 13.73 67 GLY A N 1
ATOM 528 C CA . GLY A 1 67 ? -66.062 54.438 8.555 1 13.73 67 GLY A CA 1
ATOM 529 C C . GLY A 1 67 ? -65.812 53.719 9.859 1 13.73 67 GLY A C 1
ATOM 530 O O . GLY A 1 67 ? -64.688 53.344 10.148 1 13.73 67 GLY A O 1
ATOM 531 N N . ALA A 1 68 ? -66.75 53.75 10.812 1 13.58 68 ALA A N 1
ATOM 532 C CA . ALA A 1 68 ? -67 53.656 12.242 1 13.58 68 ALA A CA 1
ATOM 533 C C . ALA A 1 68 ? -66.875 52.188 12.703 1 13.58 68 ALA A C 1
ATOM 535 O O . ALA A 1 68 ? -66.375 51.938 13.773 1 13.58 68 ALA A O 1
ATOM 536 N N . ARG A 1 69 ? -67.625 51.25 11.992 1 14.11 69 ARG A N 1
ATOM 537 C CA . ARG A 1 69 ? -68.625 50.688 12.875 1 14.11 69 ARG A CA 1
ATOM 538 C C . ARG A 1 69 ? -68 49.812 13.945 1 14.11 69 ARG A C 1
ATOM 540 O O . ARG A 1 69 ? -66.875 49.375 13.789 1 14.11 69 ARG A O 1
ATOM 547 N N . PRO A 1 70 ? -68.875 48.938 14.641 1 13.83 70 PRO A N 1
ATOM 548 C CA . PRO A 1 70 ? -69.25 48.812 16.047 1 13.83 70 PRO A CA 1
ATOM 549 C C . PRO A 1 70 ? -68.5 47.75 16.797 1 13.83 70 PRO A C 1
ATOM 551 O O . PRO A 1 70 ? -67.688 47.031 16.188 1 13.83 70 PRO A O 1
ATOM 554 N N . GLN A 1 71 ? -69.25 46.938 17.594 1 13.15 71 GLN A N 1
ATOM 555 C CA . GLN A 1 71 ? -69.438 46.688 19.016 1 13.15 71 GLN A CA 1
ATOM 556 C C . GLN A 1 71 ? -68.938 45.312 19.391 1 13.15 71 GLN A C 1
ATOM 558 O O . GLN A 1 71 ? -69 44.906 20.562 1 13.15 71 GLN A O 1
ATOM 563 N N . GLY A 1 72 ? -68.312 44.625 18.531 1 13.8 72 GLY A N 1
ATOM 564 C CA . GLY A 1 72 ? -68.5 43.219 18.812 1 13.8 72 GLY A CA 1
ATOM 565 C C . GLY A 1 72 ? -68.062 42.812 20.219 1 13.8 72 GLY A C 1
ATOM 566 O O . GLY A 1 72 ? -67 43.125 20.641 1 13.8 72 GLY A O 1
ATOM 567 N N . GLY A 1 73 ? -69.125 42.75 21.109 1 13.56 73 GLY A N 1
ATOM 568 C CA . GLY A 1 73 ? -69.188 42.469 22.531 1 13.56 73 GLY A CA 1
ATOM 569 C C . GLY A 1 73 ? -68.562 41.125 22.922 1 13.56 73 GLY A C 1
ATOM 570 O O . GLY A 1 73 ? -68.75 40.125 22.234 1 13.56 73 GLY A O 1
ATOM 571 N N . ALA A 1 74 ? -67.438 41.031 23.469 1 14.59 74 ALA A N 1
ATOM 572 C CA . ALA A 1 74 ? -66.625 39.969 23.953 1 14.59 74 ALA A CA 1
ATOM 573 C C . ALA A 1 74 ? -67.25 39.188 25.078 1 14.59 74 ALA A C 1
ATOM 575 O O . ALA A 1 74 ? -67.438 39.719 26.188 1 14.59 74 ALA A O 1
ATOM 576 N N . ARG A 1 75 ? -68.438 38.781 24.859 1 13.52 75 ARG A N 1
ATOM 577 C CA . ARG A 1 75 ? -69.062 38.281 26.109 1 13.52 75 ARG A CA 1
ATOM 578 C C . ARG A 1 75 ? -68.062 37.438 26.891 1 13.52 75 ARG A C 1
ATOM 580 O O . ARG A 1 75 ? -67.062 36.938 26.328 1 13.52 75 ARG A O 1
ATOM 587 N N . GLY A 1 76 ? -68.375 37.125 28.328 1 12.94 76 GLY A N 1
ATOM 588 C CA . GLY A 1 76 ? -68.062 36.969 29.719 1 12.94 76 GLY A CA 1
ATOM 589 C C . GLY A 1 76 ? -67.562 35.562 30.062 1 12.94 76 GLY A C 1
ATOM 590 O O . GLY A 1 76 ? -66.562 35.406 30.828 1 12.94 76 GLY A O 1
ATOM 591 N N . ARG A 1 77 ? -68.125 34.438 29.609 1 13.57 77 ARG A N 1
ATOM 592 C CA . ARG A 1 77 ? -68.625 33.656 30.734 1 13.57 77 ARG A CA 1
ATOM 593 C C . ARG A 1 77 ? -67.5 32.938 31.453 1 13.57 77 ARG A C 1
ATOM 595 O O . ARG A 1 77 ? -66.438 32.75 30.891 1 13.57 77 ARG A O 1
ATOM 602 N N . GLY A 1 78 ? -67.812 32.156 32.812 1 13.51 78 GLY A N 1
ATOM 603 C CA . GLY A 1 78 ? -67.625 31.891 34.219 1 13.51 78 GLY A CA 1
ATOM 604 C C . GLY A 1 78 ? -66.75 30.672 34.469 1 13.51 78 GLY A C 1
ATOM 605 O O . GLY A 1 78 ? -65.938 30.688 35.375 1 13.51 78 GLY A O 1
ATOM 606 N N . GLY A 1 79 ? -66.938 29.516 33.781 1 13.86 79 GLY A N 1
ATOM 607 C CA . GLY A 1 79 ? -67.25 28.469 34.75 1 13.86 79 GLY A CA 1
ATOM 608 C C . GLY A 1 79 ? -66 28.062 35.531 1 13.86 79 GLY A C 1
ATOM 609 O O . GLY A 1 79 ? -64.875 28.328 35.125 1 13.86 79 GLY A O 1
ATOM 610 N N . ALA A 1 80 ? -66.312 27.328 36.719 1 14.56 80 ALA A N 1
ATOM 611 C CA . ALA A 1 80 ? -66.062 26.938 38.094 1 14.56 80 ALA A CA 1
ATOM 612 C C . ALA A 1 80 ? -64.875 25.984 38.188 1 14.56 80 ALA A C 1
ATOM 614 O O . ALA A 1 80 ? -64.562 25.297 37.219 1 14.56 80 ALA A O 1
ATOM 615 N N . GLY A 1 81 ? -64 26.125 39.25 1 14.24 81 GLY A N 1
ATOM 616 C CA . GLY A 1 81 ? -62.781 25.891 40 1 14.24 81 GLY A CA 1
ATOM 617 C C . GLY A 1 81 ? -62.688 24.469 40.531 1 14.24 81 GLY A C 1
ATOM 618 O O . GLY A 1 81 ? -61.719 24.125 41.219 1 14.24 81 GLY A O 1
ATOM 619 N N . ARG A 1 82 ? -63.844 23.625 40.469 1 13.47 82 ARG A N 1
ATOM 620 C CA . ARG A 1 82 ? -63.906 22.875 41.75 1 13.47 82 ARG A CA 1
ATOM 621 C C . ARG A 1 82 ? -62.562 22.188 42.031 1 13.47 82 ARG A C 1
ATOM 623 O O . ARG A 1 82 ? -61.594 22.344 41.281 1 13.47 82 ARG A O 1
ATOM 630 N N . ARG A 1 83 ? -62.781 20.828 42.344 1 13.91 83 ARG A N 1
ATOM 631 C CA . ARG A 1 83 ? -62.719 20.188 43.656 1 13.91 83 ARG A CA 1
ATOM 632 C C . ARG A 1 83 ? -61.312 19.719 43.969 1 13.91 83 ARG A C 1
ATOM 634 O O . ARG A 1 83 ? -60.781 20.031 45.031 1 13.91 83 ARG A O 1
ATOM 641 N N . ARG A 1 84 ? -61.156 18.297 43.812 1 14.45 84 ARG A N 1
ATOM 642 C CA . ARG A 1 84 ? -61.031 17.391 44.969 1 14.45 84 ARG A CA 1
ATOM 643 C C . ARG A 1 84 ? -59.562 17.219 45.375 1 14.45 84 ARG A C 1
ATOM 645 O O . ARG A 1 84 ? -58.656 17.453 44.562 1 14.45 84 ARG A O 1
ATOM 652 N N . GLU A 1 85 ? -59.344 16.609 46.656 1 13.71 85 GLU A N 1
ATOM 653 C CA . GLU A 1 85 ? -58.625 16.531 47.906 1 13.71 85 GLU A CA 1
ATOM 654 C C . GLU A 1 85 ? -57.406 15.609 47.781 1 13.71 85 GLU A C 1
ATOM 656 O O . GLU A 1 85 ? -56.469 15.68 48.594 1 13.71 85 GLU A O 1
ATOM 661 N N . LEU A 1 86 ? -57.156 14.906 46.719 1 14.77 86 LEU A N 1
ATOM 662 C CA . LEU A 1 86 ? -56.844 13.586 47.25 1 14.77 86 LEU A CA 1
ATOM 663 C C . LEU A 1 86 ? -55.688 13.664 48.219 1 14.77 86 LEU A C 1
ATOM 665 O O . LEU A 1 86 ? -54.75 14.469 48.031 1 14.77 86 LEU A O 1
ATOM 669 N N . PRO A 1 87 ? -55.719 12.805 49.25 1 14.52 87 PRO A N 1
ATOM 670 C CA . PRO A 1 87 ? -55.25 12.672 50.625 1 14.52 87 PRO A CA 1
ATOM 671 C C . PRO A 1 87 ? -53.719 12.711 50.75 1 14.52 87 PRO A C 1
ATOM 673 O O . PRO A 1 87 ? -53.031 12.586 49.75 1 14.52 87 PRO A O 1
ATOM 676 N N . SER A 1 88 ? -53.281 12.719 52.094 1 14 88 SER A N 1
ATOM 677 C CA . SER A 1 88 ? -52.344 13.164 53.094 1 14 88 SER A CA 1
ATOM 678 C C . SER A 1 88 ? -51.094 12.297 53.094 1 14 88 SER A C 1
ATOM 680 O O . SER A 1 88 ? -50.031 12.734 53.531 1 14 88 SER A O 1
ATOM 682 N N . GLN A 1 89 ? -51.156 10.969 52.719 1 13.97 89 GLN A N 1
ATOM 683 C CA . GLN A 1 89 ? -50.688 10.156 53.844 1 13.97 89 GLN A CA 1
ATOM 684 C C . GLN A 1 89 ? -49.25 10.469 54.188 1 13.97 89 GLN A C 1
ATOM 686 O O . GLN A 1 89 ? -48.5 11.008 53.375 1 13.97 89 GLN A O 1
ATOM 691 N N . THR A 1 90 ? -48.75 9.766 55.344 1 13.86 90 THR A N 1
ATOM 692 C CA . THR A 1 90 ? -48.094 9.781 56.656 1 13.86 90 THR A CA 1
ATOM 693 C C . THR A 1 90 ? -46.594 9.781 56.5 1 13.86 90 THR A C 1
ATOM 695 O O . THR A 1 90 ? -46.062 9.305 55.5 1 13.86 90 THR A O 1
ATOM 698 N N . PRO A 1 91 ? -45.812 10.406 57.469 1 14.45 91 PRO A N 1
ATOM 699 C CA . PRO A 1 91 ? -44.594 11.008 58.031 1 14.45 91 PRO A CA 1
ATOM 700 C C . PRO A 1 91 ? -43.531 9.977 58.375 1 14.45 91 PRO A C 1
ATOM 702 O O . PRO A 1 91 ? -42.375 10.336 58.656 1 14.45 91 PRO A O 1
ATOM 705 N N . ARG A 1 92 ? -43.812 8.68 58.562 1 14.12 92 ARG A N 1
ATOM 706 C CA . ARG A 1 92 ? -43.312 8.117 59.812 1 14.12 92 ARG A CA 1
ATOM 707 C C . ARG A 1 92 ? -41.812 8.336 59.938 1 14.12 92 ARG A C 1
ATOM 709 O O . ARG A 1 92 ? -41.094 8.32 58.938 1 14.12 92 ARG A O 1
ATOM 716 N N . LEU A 1 93 ? -41.219 8.5 61.312 1 13.77 93 LEU A N 1
ATOM 717 C CA . LEU A 1 93 ? -40.312 8.984 62.344 1 13.77 93 LEU A CA 1
ATOM 718 C C . LEU A 1 93 ? -39 8.219 62.344 1 13.77 93 LEU A C 1
ATOM 720 O O . LEU A 1 93 ? -37.938 8.805 62.531 1 13.77 93 LEU A O 1
ATOM 724 N N . ARG A 1 94 ? -39.031 6.789 62.688 1 13.52 94 ARG A N 1
ATOM 725 C CA . ARG A 1 94 ? -38.469 6.332 63.938 1 13.52 94 ARG A CA 1
ATOM 726 C C . ARG A 1 94 ? -36.938 6.434 63.938 1 13.52 94 ARG A C 1
ATOM 728 O O . ARG A 1 94 ? -36.344 6.543 62.875 1 13.52 94 ARG A O 1
ATOM 735 N N . ARG A 1 95 ? -36.281 5.348 64.688 1 13.81 95 ARG A N 1
ATOM 736 C CA . ARG A 1 95 ? -35.594 5.148 66 1 13.81 95 ARG A CA 1
ATOM 737 C C . ARG A 1 95 ? -34.094 5.215 65.812 1 13.81 95 ARG A C 1
ATOM 739 O O . ARG A 1 95 ? -33.406 5.953 66.562 1 13.81 95 ARG A O 1
ATOM 746 N N . ALA A 1 96 ? -33.312 3.91 65.938 1 13.52 96 ALA A N 1
ATOM 747 C CA . ALA A 1 96 ? -32.656 3.518 67.188 1 13.52 96 ALA A CA 1
ATOM 748 C C . ALA A 1 96 ? -31.188 3.92 67.188 1 13.52 96 ALA A C 1
ATOM 750 O O . ALA A 1 96 ? -30.719 4.562 68.125 1 13.52 96 ALA A O 1
ATOM 751 N N . ALA A 1 97 ? -30.188 2.889 66.938 1 13.95 97 ALA A N 1
ATOM 752 C CA . ALA A 1 97 ? -29.359 2.383 68.062 1 13.95 97 ALA A CA 1
ATOM 753 C C . ALA A 1 97 ? -28.062 3.178 68.188 1 13.95 97 ALA A C 1
ATOM 755 O O . ALA A 1 97 ? -27.594 3.768 67.188 1 13.95 97 ALA A O 1
ATOM 756 N N . SER A 1 98 ? -27.281 3.025 69.375 1 14.3 98 SER A N 1
ATOM 757 C CA . SER A 1 98 ? -26.562 3.588 70.5 1 14.3 98 SER A CA 1
ATOM 758 C C . SER A 1 98 ? -25.109 3.873 70.188 1 14.3 98 SER A C 1
ATOM 760 O O . SER A 1 98 ? -24.625 4.996 70.312 1 14.3 98 SER A O 1
ATOM 762 N N . ASP A 1 99 ? -24.094 2.994 70.812 1 13.92 99 ASP A N 1
ATOM 763 C CA . ASP A 1 99 ? -23.203 3.246 72 1 13.92 99 ASP A CA 1
ATOM 764 C C . ASP A 1 99 ? -21.797 3.582 71.5 1 13.92 99 ASP A C 1
ATOM 766 O O . ASP A 1 99 ? -21.203 4.562 72 1 13.92 99 ASP A O 1
ATOM 770 N N . TRP A 1 100 ? -20.781 2.469 71.25 1 13.99 100 TRP A N 1
ATOM 771 C CA . TRP A 1 100 ? -19.75 2.057 72.188 1 13.99 100 TRP A CA 1
ATOM 772 C C . TRP A 1 100 ? -18.484 2.896 72 1 13.99 100 TRP A C 1
ATOM 774 O O . TRP A 1 100 ? -18.219 3.414 70.938 1 13.99 100 TRP A O 1
ATOM 784 N N . GLU A 1 101 ? -17.547 2.893 73.062 1 14.9 101 GLU A N 1
ATOM 785 C CA . GLU A 1 101 ? -16.672 3.59 74 1 14.9 101 GLU A CA 1
ATOM 786 C C . GLU A 1 101 ? -15.273 3.762 73.438 1 14.9 101 GLU A C 1
ATOM 788 O O . GLU A 1 101 ? -14.734 4.871 73.438 1 14.9 101 GLU A O 1
ATOM 793 N N . ARG A 1 102 ? -14.297 2.605 73.688 1 14.45 102 ARG A N 1
ATOM 794 C CA . ARG A 1 102 ? -13.227 2.496 74.688 1 14.45 102 ARG A CA 1
ATOM 795 C C . ARG A 1 102 ? -11.906 3.016 74.125 1 14.45 102 ARG A C 1
ATOM 797 O O . ARG A 1 102 ? -11.75 3.146 72.875 1 14.45 102 ARG A O 1
ATOM 804 N N . GLY A 1 103 ? -10.688 2.537 74.812 1 14.52 103 GLY A N 1
ATOM 805 C CA . GLY A 1 103 ? -9.531 2.898 75.625 1 14.52 103 GLY A CA 1
ATOM 806 C C . GLY A 1 103 ? -8.227 2.85 74.812 1 14.52 103 GLY A C 1
ATOM 807 O O . GLY A 1 103 ? -7.348 3.693 75.062 1 14.52 103 GLY A O 1
ATOM 808 N N . SER A 1 104 ? -7.863 1.771 73.938 1 14.4 104 SER A N 1
ATOM 809 C CA . SER A 1 104 ? -6.703 1.012 74.438 1 14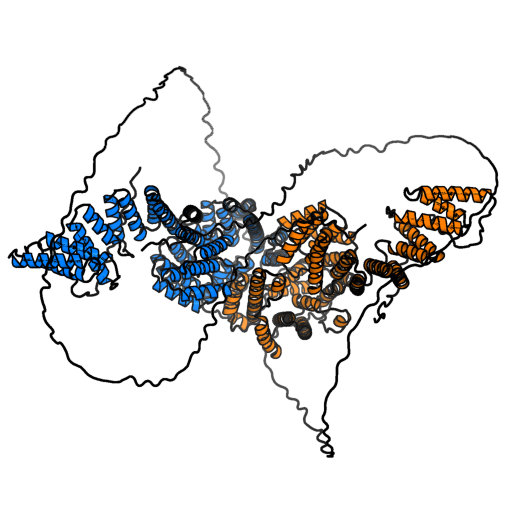.4 104 SER A CA 1
ATOM 810 C C . SER A 1 104 ? -5.402 1.728 74.062 1 14.4 104 SER A C 1
ATOM 812 O O . SER A 1 104 ? -5.355 2.506 73.125 1 14.4 104 SER A O 1
ATOM 814 N N . PRO A 1 105 ? -4.273 1.222 74.688 1 15.99 105 PRO A N 1
ATOM 815 C CA . PRO A 1 105 ? -3.012 1.528 75.375 1 15.99 105 PRO A CA 1
ATOM 816 C C . PRO A 1 105 ? -1.819 1.53 74.438 1 15.99 105 PRO A C 1
ATOM 818 O O . PRO A 1 105 ? -0.845 2.252 74.625 1 15.99 105 PRO A O 1
ATOM 821 N N . SER A 1 106 ? -1.794 0.832 73.25 1 14.63 106 SER A N 1
ATOM 822 C CA . SER A 1 106 ? -0.659 -0.084 73.25 1 14.63 106 SER A CA 1
ATOM 823 C C . SER A 1 106 ? 0.662 0.67 73.188 1 14.63 106 SER A C 1
ATOM 825 O O . SER A 1 106 ? 0.715 1.747 72.562 1 14.63 106 SER A O 1
ATOM 827 N N . PRO A 1 107 ? 1.741 -0.12 73.438 1 15.64 107 PRO A N 1
ATOM 828 C CA . PRO A 1 107 ? 3.033 -0.107 74.125 1 15.64 107 PRO A CA 1
ATOM 829 C C . PRO A 1 107 ? 4.16 0.453 73.25 1 15.64 107 PRO A C 1
ATOM 831 O O . PRO A 1 107 ? 4.848 1.394 73.625 1 15.64 107 PRO A O 1
ATOM 834 N N . SER A 1 108 ? 4.941 -0.473 72.5 1 14.63 108 SER A N 1
ATOM 835 C CA . SER A 1 108 ? 6.285 -0.884 72.938 1 14.63 108 SER A CA 1
ATOM 836 C C . SER A 1 108 ? 7.352 -0.049 72.25 1 14.63 108 SER A C 1
ATOM 838 O O . SER A 1 108 ? 7.066 0.624 71.25 1 14.63 108 SER A O 1
ATOM 840 N N . SER A 1 109 ? 8.672 -0.635 72.062 1 15.16 109 SER A N 1
ATOM 841 C CA . SER A 1 109 ? 10.039 -0.447 72.562 1 15.16 109 SER A CA 1
ATOM 842 C C . SER A 1 109 ? 10.938 0.131 71.438 1 15.16 109 SER A C 1
ATOM 844 O O . SER A 1 109 ? 11.625 1.132 71.688 1 15.16 109 SER A O 1
ATOM 846 N N . GLY A 1 110 ? 11.477 -0.732 70.438 1 14.86 110 GLY A N 1
ATOM 847 C CA . GLY A 1 110 ? 12.898 -1.059 70.438 1 14.86 110 GLY A CA 1
ATOM 848 C C . GLY A 1 110 ? 13.758 -0.033 69.75 1 14.86 110 GLY A C 1
ATOM 849 O O . GLY A 1 110 ? 13.242 0.861 69.062 1 14.86 110 GLY A O 1
ATOM 850 N N . GLN A 1 111 ? 14.969 -0.589 69.062 1 15.26 111 GLN A N 1
ATOM 851 C CA . GLN A 1 111 ? 16.422 -0.481 69.125 1 15.26 111 GLN A CA 1
ATOM 852 C C . GLN A 1 111 ? 16.984 0.497 68.125 1 15.26 111 GLN A C 1
ATOM 854 O O . GLN A 1 111 ? 16.484 0.578 67 1 15.26 111 GLN A O 1
ATOM 859 N N . ALA A 1 112 ? 18 1.387 68.438 1 17.56 112 ALA A N 1
ATOM 860 C CA . ALA A 1 112 ? 18.812 2.588 68.312 1 17.56 112 ALA A CA 1
ATOM 861 C C . ALA A 1 112 ? 19.812 2.418 67.125 1 17.56 112 ALA A C 1
ATOM 863 O O . ALA A 1 112 ? 20.375 3.4 66.688 1 17.56 112 ALA A O 1
ATOM 864 N N . ALA A 1 113 ? 20.234 1.071 66.812 1 15.39 113 ALA A N 1
ATOM 865 C CA . ALA A 1 113 ? 21.703 0.98 66.75 1 15.39 113 ALA A CA 1
ATOM 866 C C . ALA A 1 113 ? 22.266 1.771 65.562 1 15.39 113 ALA A C 1
ATOM 868 O O . ALA A 1 113 ? 23.156 2.609 65.75 1 15.39 113 ALA A O 1
ATOM 869 N N . LEU A 1 114 ? 22.844 0.979 64.5 1 15.75 114 LEU A N 1
ATOM 870 C CA . LEU A 1 114 ? 24.234 0.837 64.062 1 15.75 114 LEU A CA 1
ATOM 871 C C . LEU A 1 114 ? 24.562 1.838 62.969 1 15.75 114 LEU A C 1
ATOM 873 O O . LEU A 1 114 ? 23.906 1.88 61.938 1 15.75 114 LEU A O 1
ATOM 877 N N . ALA A 1 115 ? 25.297 2.961 63.25 1 16.66 115 ALA A N 1
ATOM 878 C CA . ALA A 1 115 ? 25.812 4.242 62.781 1 16.66 115 ALA A CA 1
ATOM 879 C C . ALA A 1 115 ? 26.609 4.078 61.5 1 16.66 115 ALA A C 1
ATOM 881 O O . ALA A 1 115 ? 26.469 4.875 60.562 1 16.66 115 ALA A O 1
ATOM 882 N N . GLU A 1 116 ? 27.719 3.24 61.5 1 15.18 116 GLU A N 1
ATOM 883 C CA . GLU A 1 116 ? 29.062 3.746 61.25 1 15.18 116 GLU A CA 1
ATOM 884 C C . GLU A 1 116 ? 29.422 3.74 59.781 1 15.18 116 GLU A C 1
ATOM 886 O O . GLU A 1 116 ? 30.062 4.668 59.281 1 15.18 116 GLU A O 1
ATOM 891 N N . ARG A 1 117 ? 29.25 2.488 59.156 1 14.98 117 ARG A N 1
ATOM 892 C CA . ARG A 1 117 ? 30.453 1.953 58.5 1 14.98 117 ARG A CA 1
ATOM 893 C C . ARG A 1 117 ? 30.859 2.803 57.312 1 14.98 117 ARG A C 1
ATOM 895 O O . ARG A 1 117 ? 32.031 3.166 57.156 1 14.98 117 ARG A O 1
ATOM 902 N N . ARG A 1 118 ? 30.406 2.316 56 1 15.11 118 ARG A N 1
ATOM 903 C CA . ARG A 1 118 ? 31.297 1.814 54.938 1 15.11 118 ARG A CA 1
ATOM 904 C C . ARG A 1 118 ? 31.766 2.949 54.062 1 15.11 118 ARG A C 1
ATOM 906 O O . ARG A 1 118 ? 30.969 3.607 53.375 1 15.11 118 ARG A O 1
ATOM 913 N N . ARG A 1 119 ? 32.969 3.582 54.188 1 15.8 119 ARG A N 1
ATOM 914 C CA . ARG A 1 119 ? 33.812 4.617 53.625 1 15.8 119 ARG A CA 1
ATOM 915 C C . ARG A 1 119 ? 34.281 4.242 52.219 1 15.8 119 ARG A C 1
ATOM 917 O O . ARG A 1 119 ? 35.062 4.973 51.625 1 15.8 119 ARG A O 1
ATOM 924 N N . ALA A 1 120 ? 33.969 2.902 51.656 1 16.33 120 ALA A N 1
ATOM 925 C CA . ALA A 1 120 ? 35.031 2.322 50.812 1 16.33 120 ALA A CA 1
ATOM 926 C C . ALA A 1 120 ? 35.344 3.225 49.656 1 16.33 120 ALA A C 1
ATOM 928 O O . ALA A 1 120 ? 34.531 4.035 49.219 1 16.33 120 ALA A O 1
ATOM 929 N N . GLU A 1 121 ? 36.594 2.9 48.844 1 16.84 121 GLU A N 1
ATOM 930 C CA . GLU A 1 121 ? 37.812 3.227 48.094 1 16.84 121 GLU A CA 1
ATOM 931 C C . GLU A 1 121 ? 37.5 3.443 46.594 1 16.84 121 GLU A C 1
ATOM 933 O O . GLU A 1 121 ? 36.875 2.594 45.969 1 16.84 121 GLU A O 1
ATOM 938 N N . CYS A 1 122 ? 37.406 4.754 46.031 1 17.55 122 CYS A N 1
ATOM 939 C CA . CYS A 1 122 ? 37.219 5.5 44.812 1 17.55 122 CYS A CA 1
ATOM 940 C C . CYS A 1 122 ? 38.25 5.078 43.75 1 17.55 122 CYS A C 1
ATOM 942 O O . CYS A 1 122 ? 38.625 5.883 42.906 1 17.55 122 CYS A O 1
ATOM 944 N N . ALA A 1 123 ? 38.75 3.756 43.781 1 16.97 123 ALA A N 1
ATOM 945 C CA . ALA A 1 123 ? 40 3.527 43.062 1 16.97 123 ALA A CA 1
ATOM 946 C C . ALA A 1 123 ? 39.844 3.873 41.562 1 16.97 123 ALA A C 1
ATOM 948 O O . ALA A 1 123 ? 38.719 3.803 41.031 1 16.97 123 ALA A O 1
ATOM 949 N N . GLY A 1 124 ? 41.031 4.238 40.75 1 17.53 124 GLY A N 1
ATOM 950 C CA . GLY A 1 124 ? 41.719 4.91 39.656 1 17.53 124 GLY A CA 1
ATOM 951 C C . GLY A 1 124 ? 41.625 4.145 38.344 1 17.53 124 GLY A C 1
ATOM 952 O O . GLY A 1 124 ? 42.188 4.566 37.312 1 17.53 124 GLY A O 1
ATOM 953 N N . LEU A 1 125 ? 41.062 2.904 38.188 1 16.41 125 LEU A N 1
ATOM 954 C CA . LEU A 1 125 ? 41.719 2.033 37.219 1 16.41 125 LEU A CA 1
ATOM 955 C C . LEU A 1 125 ? 41.562 2.57 35.812 1 16.41 125 LEU A C 1
ATOM 957 O O . LEU A 1 125 ? 40.5 3.035 35.438 1 16.41 125 LEU A O 1
ATOM 961 N N . ARG A 1 126 ? 42.688 2.594 34.812 1 17.67 126 ARG A N 1
ATOM 962 C CA . ARG A 1 126 ? 43.406 3.002 33.625 1 17.67 126 ARG A CA 1
ATOM 963 C C . ARG A 1 126 ? 42.812 2.332 32.375 1 17.67 126 ARG A C 1
ATOM 965 O O . ARG A 1 126 ? 43.219 2.627 31.25 1 17.67 126 ARG A O 1
ATOM 972 N N . LEU A 1 127 ? 41.969 1.234 32.438 1 17.61 127 LEU A N 1
ATOM 973 C CA . LEU A 1 127 ? 42.312 0.273 31.375 1 17.61 127 LEU A CA 1
ATOM 974 C C . LEU A 1 127 ? 42.125 0.899 30 1 17.61 127 LEU A C 1
ATOM 976 O O . LEU A 1 127 ? 41.406 1.868 29.828 1 17.61 127 LEU A O 1
ATOM 980 N N . ALA A 1 128 ? 42.594 0.17 28.828 1 18.77 128 ALA A N 1
ATOM 981 C CA . ALA A 1 128 ? 43.219 0.106 27.516 1 18.77 128 ALA A CA 1
ATOM 982 C C . ALA A 1 128 ? 42.219 0.446 26.422 1 18.77 128 ALA A C 1
ATOM 984 O O . ALA A 1 128 ? 41.094 0.003 26.453 1 18.77 128 ALA A O 1
ATOM 985 N N . GLY A 1 129 ? 42.5 1.487 25.5 1 18.42 129 GLY A N 1
ATOM 986 C CA . GLY A 1 129 ? 42 2.496 24.594 1 18.42 129 GLY A CA 1
ATOM 987 C C . GLY A 1 129 ? 41.562 1.928 23.25 1 18.42 129 GLY A C 1
ATOM 988 O O . GLY A 1 129 ? 41.375 2.672 22.297 1 18.42 129 GLY A O 1
ATOM 989 N N . THR A 1 130 ? 41.219 0.562 23.094 1 19.5 130 THR A N 1
ATOM 990 C CA . THR A 1 130 ? 41.406 0.134 21.703 1 19.5 130 THR A CA 1
ATOM 991 C C . THR A 1 130 ? 40.5 0.938 20.781 1 19.5 130 THR A C 1
ATOM 993 O O . THR A 1 130 ? 39.5 1.514 21.219 1 19.5 130 THR A O 1
ATOM 996 N N . ARG A 1 131 ? 40.719 0.985 19.297 1 22.3 131 ARG A N 1
ATOM 997 C CA . ARG A 1 131 ? 40.688 1.765 18.062 1 22.3 131 ARG A CA 1
ATOM 998 C C . ARG A 1 131 ? 39.281 1.776 17.453 1 22.3 131 ARG A C 1
ATOM 1000 O O . ARG A 1 131 ? 39.156 1.928 16.234 1 22.3 131 ARG A O 1
ATOM 1007 N N . ALA A 1 132 ? 38.281 1.186 17.969 1 22.62 132 ALA A N 1
ATOM 1008 C CA . ALA A 1 132 ? 37.125 1.017 17.062 1 22.62 132 ALA A CA 1
ATOM 1009 C C . ALA A 1 132 ? 36.688 2.359 16.484 1 22.62 132 ALA A C 1
ATOM 1011 O O . ALA A 1 132 ? 36.625 3.357 17.203 1 22.62 132 ALA A O 1
ATOM 1012 N N . GLY A 1 133 ? 36.812 2.557 15.047 1 24.48 133 GLY A N 1
ATOM 1013 C CA . GLY A 1 133 ? 36.688 3.658 14.102 1 24.48 133 GLY A CA 1
ATOM 1014 C C . GLY A 1 133 ? 35.469 4.516 14.344 1 24.48 133 GLY A C 1
ATOM 1015 O O . GLY A 1 133 ? 34.375 3.996 14.516 1 24.48 133 GLY A O 1
ATOM 1016 N N . GLY A 1 134 ? 35.625 5.676 14.969 1 24.91 134 GLY A N 1
ATOM 1017 C CA . GLY A 1 134 ? 34.906 6.895 15.32 1 24.91 134 GLY A CA 1
ATOM 1018 C C . GLY A 1 134 ? 34.156 7.512 14.141 1 24.91 134 GLY A C 1
ATOM 1019 O O . GLY A 1 134 ? 34.781 7.824 13.117 1 24.91 134 GLY A O 1
ATOM 1020 N N . MET A 1 135 ? 33 7.008 13.82 1 28.16 135 MET A N 1
ATOM 1021 C CA . MET A 1 135 ? 32.188 7.801 12.898 1 28.16 135 MET A CA 1
ATOM 1022 C C . MET A 1 135 ? 32.375 9.289 13.164 1 28.16 135 MET A C 1
ATOM 1024 O O . MET A 1 135 ? 32.344 9.734 14.32 1 28.16 135 MET A O 1
ATOM 1028 N N . ALA A 1 136 ? 33.062 10.078 12.352 1 28.03 136 ALA A N 1
ATOM 1029 C CA . ALA A 1 136 ? 33.406 11.5 12.289 1 28.03 136 ALA A CA 1
ATOM 1030 C C . ALA A 1 136 ? 32.188 12.375 12.57 1 28.03 136 ALA A C 1
ATOM 1032 O O . ALA A 1 136 ? 31.188 12.32 11.836 1 28.03 136 ALA A O 1
ATOM 1033 N N . ALA A 1 137 ? 31.812 12.594 13.742 1 32.91 137 ALA A N 1
ATOM 1034 C CA . ALA A 1 137 ? 31 13.688 14.242 1 32.91 137 ALA A CA 1
ATOM 1035 C C . ALA A 1 137 ? 31.375 15.008 13.57 1 32.91 137 ALA A C 1
ATOM 1037 O O . ALA A 1 137 ? 32.344 15.656 13.969 1 32.91 137 ALA A O 1
ATOM 1038 N N . ALA A 1 138 ? 31.531 15.133 12.328 1 35.47 138 ALA A N 1
ATOM 1039 C CA . ALA A 1 138 ? 31.734 16.484 11.82 1 35.47 138 ALA A CA 1
ATOM 1040 C C . ALA A 1 138 ? 30.953 17.5 12.633 1 35.47 138 ALA A C 1
ATOM 1042 O O . ALA A 1 138 ? 29.953 17.156 13.273 1 35.47 138 ALA A O 1
ATOM 1043 N N . GLY A 1 139 ? 31.594 18.734 12.906 1 34.56 139 GLY A N 1
ATOM 1044 C CA . GLY A 1 139 ? 31.391 20.031 13.516 1 34.56 139 GLY A CA 1
ATOM 1045 C C . GLY A 1 139 ? 30.047 20.656 13.156 1 34.56 139 GLY A C 1
ATOM 1046 O O . GLY A 1 139 ? 29.969 21.5 12.266 1 34.56 139 GLY A O 1
ATOM 1047 N N . LEU A 1 140 ? 29.094 19.984 13.07 1 42.84 140 LEU A N 1
ATOM 1048 C CA . LEU A 1 140 ? 27.781 20.594 12.789 1 42.84 140 LEU A CA 1
ATOM 1049 C C . LEU A 1 140 ? 27.438 21.641 13.836 1 42.84 140 LEU A C 1
ATOM 1051 O O . LEU A 1 140 ? 26.25 21.828 14.156 1 42.84 140 LEU A O 1
ATOM 1055 N N . CYS A 1 141 ? 28.312 22.109 14.688 1 42.56 141 CYS A N 1
ATOM 1056 C CA . CYS A 1 141 ? 27.906 22.781 15.914 1 42.56 141 CYS A CA 1
ATOM 1057 C C . CYS A 1 141 ? 26.953 23.953 15.609 1 42.56 141 CYS A C 1
ATOM 1059 O O . CYS A 1 141 ? 26.188 24.359 16.469 1 42.56 141 CYS A O 1
ATOM 1061 N N . GLY A 1 142 ? 27.281 25.078 14.727 1 45.28 142 GLY A N 1
ATOM 1062 C CA . GLY A 1 142 ? 26.625 26.375 14.867 1 45.28 142 GLY A CA 1
ATOM 1063 C C . GLY A 1 142 ? 25.375 26.5 14.031 1 45.28 142 GLY A C 1
ATOM 1064 O O . GLY A 1 142 ? 25.203 25.797 13.039 1 45.28 142 GLY A O 1
ATOM 1065 N N . ALA A 1 143 ? 24.156 27.016 14.688 1 56.84 143 ALA A N 1
ATOM 1066 C CA . ALA A 1 143 ? 22.922 27.516 14.078 1 56.84 143 ALA A CA 1
ATOM 1067 C C . ALA A 1 143 ? 23.219 28.297 12.805 1 56.84 143 ALA A C 1
ATOM 1069 O O . ALA A 1 143 ? 22.391 29.078 12.336 1 56.84 143 ALA A O 1
ATOM 1070 N N . ASP A 1 144 ? 24.469 28.156 12.258 1 69.75 144 ASP A N 1
ATOM 1071 C CA . ASP A 1 144 ? 24.922 29.094 11.25 1 69.75 144 ASP A CA 1
ATOM 1072 C C . ASP A 1 144 ? 24.688 28.562 9.844 1 69.75 144 ASP A C 1
ATOM 1074 O O . ASP A 1 144 ? 25.125 27.453 9.516 1 69.75 144 ASP A O 1
ATOM 1078 N N . PHE A 1 145 ? 23.719 29.094 9.133 1 80.44 145 PHE A N 1
ATOM 1079 C CA . PHE A 1 145 ? 23.406 28.844 7.727 1 80.44 145 PHE A CA 1
ATOM 1080 C C . PHE A 1 145 ? 24.531 29.359 6.828 1 80.44 145 PHE A C 1
ATOM 1082 O O . PHE A 1 145 ? 24.297 29.688 5.664 1 80.44 145 PHE A O 1
ATOM 1089 N N . SER A 1 146 ? 25.766 29.359 7.438 1 78.06 146 SER A N 1
ATOM 1090 C CA . SER A 1 146 ? 26.875 29.969 6.707 1 78.06 146 SER A CA 1
ATOM 1091 C C . SER A 1 146 ? 27.312 29.109 5.539 1 78.06 146 SER A C 1
ATOM 1093 O O . SER A 1 146 ? 27.703 29.609 4.488 1 78.06 146 SER A O 1
ATOM 1095 N N . ASP A 1 147 ? 27.156 27.812 5.676 1 90.06 147 ASP A N 1
ATOM 1096 C CA . ASP A 1 147 ? 27.609 26.938 4.598 1 90.06 147 ASP A CA 1
ATOM 1097 C C . ASP A 1 147 ? 26.484 26.062 4.094 1 90.06 147 ASP A C 1
ATOM 1099 O O . ASP A 1 147 ? 26.297 24.938 4.578 1 90.06 147 ASP A O 1
ATOM 1103 N N . LEU A 1 148 ? 25.844 26.484 3.041 1 93.31 148 LEU A N 1
ATOM 1104 C CA . LEU A 1 148 ? 24.688 25.781 2.48 1 93.31 148 LEU A CA 1
ATOM 1105 C C . LEU A 1 148 ? 25.125 24.5 1.781 1 93.31 148 LEU A C 1
ATOM 1107 O O . LEU A 1 148 ? 24.344 23.547 1.683 1 93.31 148 LEU A O 1
ATOM 1111 N N . ARG A 1 149 ? 26.344 24.453 1.354 1 93.5 149 ARG A N 1
ATOM 1112 C CA . ARG A 1 149 ? 26.844 23.25 0.706 1 93.5 149 ARG A CA 1
ATOM 1113 C C . ARG A 1 149 ? 26.969 22.094 1.704 1 93.5 149 ARG A C 1
ATOM 1115 O O . ARG A 1 149 ? 26.641 20.953 1.39 1 93.5 149 ARG A O 1
ATOM 1122 N N . GLU A 1 150 ? 27.453 22.5 2.881 1 93.88 150 GLU A N 1
ATOM 1123 C CA . GLU A 1 150 ? 27.578 21.484 3.926 1 93.88 150 GLU A CA 1
ATOM 1124 C C . GLU A 1 150 ? 26.219 20.984 4.383 1 93.88 150 GLU A C 1
ATOM 1126 O O . GLU A 1 150 ? 26.047 19.812 4.684 1 93.88 150 GLU A O 1
ATOM 1131 N N . ILE A 1 151 ? 25.312 21.891 4.461 1 95.19 151 ILE A N 1
ATOM 1132 C CA . ILE A 1 151 ? 23.953 21.531 4.848 1 95.19 151 ILE A CA 1
ATOM 1133 C C . ILE A 1 151 ? 23.359 20.578 3.814 1 95.19 151 ILE A C 1
ATOM 1135 O O . ILE A 1 151 ? 22.703 19.594 4.172 1 95.19 151 ILE A O 1
ATOM 1139 N N . LYS A 1 152 ? 23.625 20.875 2.572 1 95.44 152 LYS A N 1
ATOM 1140 C CA . LYS A 1 152 ? 23.125 20.016 1.511 1 95.44 152 LYS A CA 1
ATOM 1141 C C . LYS A 1 152 ? 23.734 18.609 1.614 1 95.44 152 LYS A C 1
ATOM 1143 O O . LYS A 1 152 ? 23.031 17.609 1.437 1 95.44 152 LYS A O 1
ATOM 1148 N N . LYS A 1 153 ? 25.016 18.5 1.877 1 95.12 153 LYS A N 1
ATOM 1149 C CA . LYS A 1 153 ? 25.672 17.219 2.057 1 95.12 153 LYS A CA 1
ATOM 1150 C C . LYS A 1 153 ? 25.047 16.438 3.207 1 95.12 153 LYS A C 1
ATOM 1152 O O . LYS A 1 153 ? 24.828 15.219 3.096 1 95.12 153 LYS A O 1
ATOM 1157 N N . GLN A 1 154 ? 24.75 17.156 4.25 1 95.19 154 GLN A N 1
ATOM 1158 C CA . GLN A 1 154 ? 24.141 16.531 5.418 1 95.19 154 GLN A CA 1
ATOM 1159 C C . GLN A 1 154 ? 22.734 16.016 5.086 1 95.19 154 GLN A C 1
ATOM 1161 O O . GLN A 1 154 ? 22.359 14.922 5.504 1 95.19 154 GLN A O 1
ATOM 1166 N N . LEU A 1 155 ? 22.016 16.844 4.332 1 96.25 155 LEU A N 1
ATOM 1167 C CA . LEU A 1 155 ? 20.656 16.453 3.959 1 96.25 155 LEU A CA 1
ATOM 1168 C C . LEU A 1 155 ? 20.656 15.234 3.053 1 96.25 155 LEU A C 1
ATOM 1170 O O . LEU A 1 155 ? 19.844 14.328 3.227 1 96.25 155 LEU A O 1
ATOM 1174 N N . LEU A 1 156 ? 21.562 15.148 2.135 1 95.12 156 LEU A N 1
ATOM 1175 C CA . LEU A 1 156 ? 21.672 14 1.247 1 95.12 156 LEU A CA 1
ATOM 1176 C C . LEU A 1 156 ? 22.062 12.75 2.025 1 95.12 156 LEU A C 1
ATOM 1178 O O . LEU A 1 156 ? 21.547 11.664 1.763 1 95.12 156 LEU A O 1
ATOM 1182 N N . SER A 1 157 ? 22.875 12.938 2.984 1 94 157 SER A N 1
ATOM 1183 C CA . SER A 1 157 ? 23.312 11.812 3.805 1 94 157 SER A CA 1
ATOM 1184 C C . SER A 1 157 ? 22.172 11.266 4.648 1 94 157 SER A C 1
ATOM 1186 O O . SER A 1 157 ? 21.969 10.055 4.707 1 94 157 SER A O 1
ATOM 1188 N N . VAL A 1 158 ? 21.438 12.148 5.332 1 95.5 158 VAL A N 1
ATOM 1189 C CA . VAL A 1 158 ? 20.344 11.695 6.199 1 95.5 158 VAL A CA 1
ATOM 1190 C C . VAL A 1 158 ? 19.219 11.109 5.355 1 95.5 158 VAL A C 1
ATOM 1192 O O . VAL A 1 158 ? 18.531 10.18 5.781 1 95.5 158 VAL A O 1
ATOM 1195 N N . ALA A 1 159 ? 19.016 11.68 4.121 1 95.69 159 ALA A N 1
ATOM 1196 C CA . ALA A 1 159 ? 18 11.125 3.227 1 95.69 159 ALA A CA 1
ATOM 1197 C C . ALA A 1 159 ? 18.312 9.672 2.885 1 95.69 159 ALA A C 1
ATOM 1199 O O . ALA A 1 159 ? 17.422 8.812 2.924 1 95.69 159 ALA A O 1
ATOM 1200 N N . GLU A 1 160 ? 19.531 9.367 2.617 1 93 160 GLU A N 1
ATOM 1201 C CA . GLU A 1 160 ? 19.953 8.008 2.281 1 93 160 GLU A CA 1
ATOM 1202 C C . GLU A 1 160 ? 19.859 7.086 3.496 1 93 160 GLU A C 1
ATOM 1204 O O . GLU A 1 160 ? 19.391 5.949 3.385 1 93 160 GLU A O 1
ATOM 1209 N N . ARG A 1 161 ? 20.281 7.582 4.617 1 94.31 161 ARG A N 1
ATOM 1210 C CA . ARG A 1 161 ? 20.234 6.785 5.84 1 94.31 161 ARG A CA 1
ATOM 1211 C C . ARG A 1 161 ? 18.797 6.461 6.223 1 94.31 161 ARG A C 1
ATOM 1213 O O . ARG A 1 161 ? 18.5 5.379 6.738 1 94.31 161 ARG A O 1
ATOM 1220 N N . SER A 1 162 ? 17.938 7.426 6.008 1 96.56 162 SER A N 1
ATOM 1221 C CA . SER A 1 162 ? 16.531 7.203 6.293 1 96.56 162 SER A CA 1
ATOM 1222 C C . SER A 1 162 ? 15.922 6.199 5.32 1 96.56 162 SER A C 1
ATOM 1224 O O . SER A 1 162 ? 15.125 5.348 5.719 1 96.56 162 SER A O 1
ATOM 1226 N N . ARG A 1 163 ? 16.297 6.246 4.078 1 93.81 163 ARG A N 1
ATOM 1227 C CA . ARG A 1 163 ? 15.805 5.32 3.066 1 93.81 163 ARG A CA 1
ATOM 1228 C C . ARG A 1 163 ? 16.25 3.893 3.367 1 93.81 163 ARG A C 1
ATOM 1230 O O . ARG A 1 163 ? 15.477 2.947 3.211 1 93.81 163 ARG A O 1
ATOM 1237 N N . GLU A 1 164 ? 17.453 3.742 3.828 1 93.69 164 GLU A N 1
ATOM 1238 C CA . GLU A 1 164 ? 18 2.428 4.152 1 93.69 164 GLU A CA 1
ATOM 1239 C C . GLU A 1 164 ? 17.266 1.796 5.328 1 93.69 164 GLU A C 1
ATOM 1241 O O . GLU A 1 164 ? 17.25 0.572 5.473 1 93.69 164 GLU A O 1
ATOM 1246 N N . ARG A 1 165 ? 16.672 2.607 6.156 1 96.44 165 ARG A N 1
ATOM 1247 C CA . ARG A 1 165 ? 15.977 2.109 7.344 1 96.44 165 ARG A CA 1
ATOM 1248 C C . ARG A 1 165 ? 14.469 2.094 7.133 1 96.44 165 ARG A C 1
ATOM 1250 O O . ARG A 1 165 ? 13.711 1.734 8.039 1 96.44 165 ARG A O 1
ATOM 1257 N N . GLY A 1 166 ? 14 2.48 5.988 1 95.62 166 GLY A N 1
ATOM 1258 C CA . GLY A 1 166 ? 12.594 2.41 5.648 1 95.62 166 GLY A CA 1
ATOM 1259 C C . GLY A 1 166 ? 11.789 3.588 6.172 1 95.62 166 GLY A C 1
ATOM 1260 O O . GLY A 1 166 ? 10.562 3.523 6.254 1 95.62 166 GLY A O 1
ATOM 1261 N N . LEU A 1 167 ? 12.43 4.637 6.633 1 97.25 167 LEU A N 1
ATOM 1262 C CA . LEU A 1 167 ? 11.75 5.848 7.086 1 97.25 167 LEU A CA 1
ATOM 1263 C C . LEU A 1 167 ? 11.438 6.766 5.91 1 97.25 167 LEU A C 1
ATOM 1265 O O . LEU A 1 167 ? 12.148 7.742 5.672 1 97.25 167 LEU A O 1
ATOM 1269 N N . GLN A 1 168 ? 10.398 6.512 5.273 1 95.81 168 GLN A N 1
ATOM 1270 C CA . GLN A 1 168 ? 10.055 7.117 3.992 1 95.81 168 GLN A CA 1
ATOM 1271 C C . GLN A 1 168 ? 9.711 8.594 4.16 1 95.81 168 GLN A C 1
ATOM 1273 O O . GLN A 1 168 ? 10.133 9.43 3.359 1 95.81 168 GLN A O 1
ATOM 1278 N N . HIS A 1 169 ? 9 8.961 5.191 1 95.31 169 HIS A N 1
ATOM 1279 C CA . HIS A 1 169 ? 8.562 10.344 5.379 1 95.31 169 HIS A CA 1
ATOM 1280 C C . HIS A 1 169 ? 9.727 11.242 5.781 1 95.31 169 HIS A C 1
ATOM 1282 O O . HIS A 1 169 ? 9.789 12.398 5.371 1 95.31 169 HIS A O 1
ATOM 1288 N N . SER A 1 170 ? 10.602 10.664 6.625 1 96.12 170 SER A N 1
ATOM 1289 C CA . SER A 1 170 ? 11.789 11.422 6.988 1 96.12 170 SER A CA 1
ATOM 1290 C C . SER A 1 170 ? 12.695 11.648 5.781 1 96.12 170 SER A C 1
ATOM 1292 O O . SER A 1 170 ? 13.273 12.727 5.6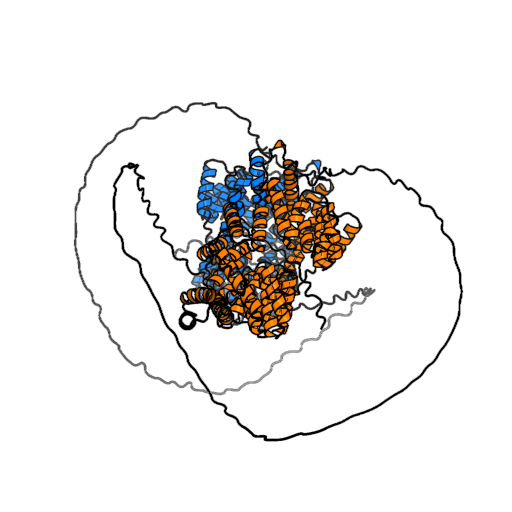21 1 96.12 170 SER A O 1
ATOM 1294 N N . GLY A 1 171 ? 12.797 10.609 4.992 1 95.81 171 GLY A N 1
ATOM 1295 C CA . GLY A 1 171 ? 13.586 10.742 3.779 1 95.81 171 GLY A CA 1
ATOM 1296 C C . GLY A 1 171 ? 13 11.742 2.793 1 95.81 171 GLY A C 1
ATOM 1297 O O . GLY A 1 171 ? 13.742 12.469 2.125 1 95.81 171 GLY A O 1
ATOM 1298 N N . LYS A 1 172 ? 11.711 11.836 2.719 1 96.94 172 LYS A N 1
ATOM 1299 C CA . LYS A 1 172 ? 11.031 12.766 1.827 1 96.94 172 LYS A CA 1
ATOM 1300 C C . LYS A 1 172 ? 11.312 14.211 2.229 1 96.94 172 LYS A C 1
ATOM 1302 O O . LYS A 1 172 ? 11.656 15.039 1.384 1 96.94 172 LYS A O 1
ATOM 1307 N N . TRP A 1 173 ? 11.164 14.469 3.529 1 97.25 173 TRP A N 1
ATOM 1308 C CA . TRP A 1 173 ? 11.414 15.82 4.027 1 97.25 173 TRP A CA 1
ATOM 1309 C C . TRP A 1 173 ? 12.836 16.266 3.721 1 97.25 173 TRP A C 1
ATOM 1311 O O . TRP A 1 173 ? 13.062 17.375 3.248 1 97.25 173 TRP A O 1
ATOM 1321 N N . ALA A 1 174 ? 13.812 15.398 3.979 1 97.44 174 ALA A N 1
ATOM 1322 C CA . ALA A 1 174 ? 15.227 15.703 3.748 1 97.44 174 ALA A CA 1
ATOM 1323 C C . ALA A 1 174 ? 15.5 15.922 2.264 1 97.44 174 ALA A C 1
ATOM 1325 O O . ALA A 1 174 ? 16.234 16.828 1.891 1 97.44 174 ALA A O 1
ATOM 1326 N N . SER A 1 175 ? 14.891 15.109 1.423 1 97.12 175 SER A N 1
ATOM 1327 C CA . SER A 1 175 ? 15.109 15.219 -0.016 1 97.12 175 SER A CA 1
ATOM 1328 C C . SER A 1 175 ? 14.492 16.5 -0.578 1 97.12 175 SER A C 1
ATOM 1330 O O . SER A 1 175 ? 15.055 17.125 -1.474 1 97.12 175 SER A O 1
ATOM 1332 N N . GLU A 1 176 ? 13.32 16.906 -0.084 1 96.62 176 GLU A N 1
ATOM 1333 C CA . GLU A 1 176 ? 12.664 18.125 -0.527 1 96.62 176 GLU A CA 1
ATOM 1334 C C . GLU A 1 176 ? 13.5 19.359 -0.172 1 96.62 176 GLU A C 1
ATOM 1336 O O . GLU A 1 176 ? 13.625 20.281 -0.978 1 96.62 176 GLU A O 1
ATOM 1341 N N . LEU A 1 177 ? 14.047 19.312 0.997 1 96.62 177 LEU A N 1
ATOM 1342 C CA . LEU A 1 177 ? 14.875 20.438 1.426 1 96.62 177 LEU A CA 1
ATOM 1343 C C . LEU A 1 177 ? 16.188 20.469 0.648 1 96.62 177 LEU A C 1
ATOM 1345 O O . LEU A 1 177 ? 16.688 21.547 0.311 1 96.62 177 LEU A O 1
ATOM 1349 N N . ALA A 1 178 ? 16.781 19.266 0.437 1 96.38 178 ALA A N 1
ATOM 1350 C CA . ALA A 1 178 ? 18.016 19.203 -0.335 1 96.38 178 ALA A CA 1
ATOM 1351 C C . ALA A 1 178 ? 17.812 19.719 -1.755 1 96.38 178 ALA A C 1
ATOM 1353 O O . ALA A 1 178 ? 18.688 20.375 -2.316 1 96.38 178 ALA A O 1
ATOM 1354 N N . PHE A 1 179 ? 16.688 19.469 -2.314 1 96.38 179 PHE A N 1
ATOM 1355 C CA . PHE A 1 179 ? 16.375 19.875 -3.682 1 96.38 179 PHE A CA 1
ATOM 1356 C C . PHE A 1 179 ? 16.266 21.391 -3.785 1 96.38 179 PHE A C 1
ATOM 1358 O O . PHE A 1 179 ? 16.516 21.953 -4.844 1 96.38 179 PHE A O 1
ATOM 1365 N N . ALA A 1 180 ? 15.836 22 -2.717 1 95.5 180 ALA A N 1
ATOM 1366 C CA . ALA A 1 180 ? 15.641 23.438 -2.703 1 95.5 180 ALA A CA 1
ATOM 1367 C C . ALA A 1 180 ? 16.969 24.172 -2.732 1 95.5 180 ALA A C 1
ATOM 1369 O O . ALA A 1 180 ? 17.031 25.375 -3.043 1 95.5 180 ALA A O 1
ATOM 1370 N N . LEU A 1 181 ? 18.078 23.484 -2.436 1 95.38 181 LEU A N 1
ATOM 1371 C CA . LEU A 1 181 ? 19.406 24.078 -2.414 1 95.38 181 LEU A CA 1
ATOM 1372 C C . LEU A 1 181 ? 20.125 23.844 -3.736 1 95.38 181 LEU A C 1
ATOM 1374 O O . LEU A 1 181 ? 19.688 23.031 -4.555 1 95.38 181 LEU A O 1
ATOM 1378 N N . GLU A 1 182 ? 21.203 24.516 -3.932 1 93.38 182 GLU A N 1
ATOM 1379 C CA . GLU A 1 182 ? 21.969 24.406 -5.168 1 93.38 182 GLU A CA 1
ATOM 1380 C C . GLU A 1 182 ? 22.641 23.031 -5.277 1 93.38 182 GLU A C 1
ATOM 1382 O O . GLU A 1 182 ? 23.141 22.5 -4.285 1 93.38 182 GLU A O 1
ATOM 1387 N N . PRO A 1 183 ? 22.594 22.484 -6.484 1 92.25 183 PRO A N 1
ATOM 1388 C CA . PRO A 1 183 ? 23.203 21.156 -6.672 1 92.25 183 PRO A CA 1
ATOM 1389 C C . PRO A 1 183 ? 24.703 21.172 -6.422 1 92.25 183 PRO A C 1
ATOM 1391 O O . PRO A 1 183 ? 25.375 22.172 -6.688 1 92.25 183 PRO A O 1
ATOM 1394 N N . LEU A 1 184 ? 25.188 20.047 -5.977 1 93 184 LEU A N 1
ATOM 1395 C CA . LEU A 1 184 ? 26.609 19.891 -5.715 1 93 184 LEU A CA 1
ATOM 1396 C C . LEU A 1 184 ? 27.312 19.25 -6.91 1 93 184 LEU A C 1
ATOM 1398 O O . LEU A 1 184 ? 26.766 18.359 -7.559 1 93 184 LEU A O 1
ATOM 1402 N N . PRO A 1 185 ? 28.5 19.75 -7.125 1 92.06 185 PRO A N 1
ATOM 1403 C CA . PRO A 1 185 ? 29.281 19.062 -8.164 1 92.06 185 PRO A CA 1
ATOM 1404 C C . PRO A 1 185 ? 29.703 17.656 -7.762 1 92.06 185 PRO A C 1
ATOM 1406 O O . PRO A 1 185 ? 29.672 17.312 -6.578 1 92.06 185 PRO A O 1
ATOM 1409 N N . LEU A 1 186 ? 30.062 16.844 -8.68 1 91.12 186 LEU A N 1
ATOM 1410 C CA . LEU A 1 186 ? 30.422 15.438 -8.492 1 91.12 186 LEU A CA 1
ATOM 1411 C C . LEU A 1 186 ? 31.531 15.289 -7.461 1 91.12 186 LEU A C 1
ATOM 1413 O O . LEU A 1 186 ? 31.516 14.367 -6.645 1 91.12 186 LEU A O 1
ATOM 1417 N N . SER A 1 187 ? 32.469 16.141 -7.406 1 90 187 SER A N 1
ATOM 1418 C CA . SER A 1 187 ? 33.656 16.062 -6.543 1 90 187 SER A CA 1
ATOM 1419 C C . SER A 1 187 ? 33.281 16.344 -5.086 1 90 187 SER A C 1
ATOM 1421 O O . SER A 1 187 ? 33.969 15.906 -4.172 1 90 187 SER A O 1
ATOM 1423 N N . GLU A 1 188 ? 32.125 16.938 -4.895 1 90.44 188 GLU A N 1
ATOM 1424 C CA . GLU A 1 188 ? 31.766 17.328 -3.537 1 90.44 188 GLU A CA 1
ATOM 1425 C C . GLU A 1 188 ? 30.656 16.453 -2.98 1 90.44 188 GLU A C 1
ATOM 1427 O O . GLU A 1 188 ? 30.188 16.656 -1.855 1 90.44 188 GLU A O 1
ATOM 1432 N N . LEU A 1 189 ? 30.266 15.5 -3.791 1 89.44 189 LEU A N 1
ATOM 1433 C CA . LEU A 1 189 ? 29.234 14.602 -3.291 1 89.44 189 LEU A CA 1
ATOM 1434 C C . LEU A 1 189 ? 29.766 13.75 -2.145 1 89.44 189 LEU A C 1
ATOM 1436 O O . LEU A 1 189 ? 30.922 13.289 -2.184 1 89.44 189 LEU A O 1
ATOM 1440 N N . PRO A 1 190 ? 28.969 13.672 -1.125 1 84.69 190 PRO A N 1
ATOM 1441 C CA . PRO A 1 190 ? 29.438 12.867 0.007 1 84.69 190 PRO A CA 1
ATOM 1442 C C . PRO A 1 190 ? 29.625 11.398 -0.353 1 84.69 190 PRO A C 1
ATOM 1444 O O . PRO A 1 190 ? 28.797 10.812 -1.054 1 84.69 190 PRO A O 1
ATOM 1447 N N . PRO A 1 191 ? 30.688 10.812 0.077 1 81.62 191 PRO A N 1
ATOM 1448 C CA . PRO A 1 191 ? 30.875 9.383 -0.171 1 81.62 191 PRO A CA 1
ATOM 1449 C C . PRO A 1 191 ? 29.922 8.508 0.628 1 81.62 191 PRO A C 1
ATOM 1451 O O . PRO A 1 191 ? 29.391 8.938 1.66 1 81.62 191 PRO A O 1
ATOM 1454 N N . PRO A 1 192 ? 29.625 7.352 0.051 1 80 192 PRO A N 1
ATOM 1455 C CA . PRO A 1 192 ? 28.797 6.441 0.844 1 80 192 PRO A CA 1
ATOM 1456 C C . PRO A 1 192 ? 29.438 6.082 2.186 1 80 192 PRO A C 1
ATOM 1458 O O . PRO A 1 192 ? 30.656 5.996 2.289 1 80 192 PRO A O 1
ATOM 1461 N N . PRO A 1 193 ? 28.625 6 3.145 1 78.5 193 PRO A N 1
ATOM 1462 C CA . PRO A 1 193 ? 29.172 5.668 4.461 1 78.5 193 PRO A CA 1
ATOM 1463 C C . PRO A 1 193 ? 30 4.383 4.453 1 78.5 193 PRO A C 1
ATOM 1465 O O . PRO A 1 193 ? 29.656 3.436 3.74 1 78.5 193 PRO A O 1
ATOM 1468 N N . ALA A 1 194 ? 31.062 4.367 5.195 1 81.44 194 ALA A N 1
ATOM 1469 C CA . ALA A 1 194 ? 31.953 3.207 5.277 1 81.44 194 ALA A CA 1
ATOM 1470 C C . ALA A 1 194 ? 31.25 2.035 5.965 1 81.44 194 ALA A C 1
ATOM 1472 O O . ALA A 1 194 ? 30.562 2.219 6.965 1 81.44 194 ALA A O 1
ATOM 1473 N N . LEU A 1 195 ? 31.375 0.894 5.379 1 86.44 195 LEU A N 1
ATOM 1474 C CA . LEU A 1 195 ? 30.781 -0.31 5.953 1 86.44 195 LEU A CA 1
ATOM 1475 C C . LEU A 1 195 ? 31.641 -0.839 7.102 1 86.44 195 LEU A C 1
ATOM 1477 O O . LEU A 1 195 ? 32.875 -0.954 6.969 1 86.44 195 LEU A O 1
ATOM 1481 N N . THR A 1 196 ? 31.078 -1.029 8.219 1 89.06 196 THR A N 1
ATOM 1482 C CA . THR A 1 196 ? 31.75 -1.658 9.352 1 89.06 196 THR A CA 1
ATOM 1483 C C . THR A 1 196 ? 31.75 -3.178 9.211 1 89.06 196 THR A C 1
ATOM 1485 O O . THR A 1 196 ? 31.094 -3.719 8.32 1 89.06 196 THR A O 1
ATOM 1488 N N . GLU A 1 197 ? 32.469 -3.904 10.016 1 91.5 197 GLU A N 1
ATOM 1489 C CA . GLU A 1 197 ? 32.5 -5.363 10.016 1 91.5 197 GLU A CA 1
ATOM 1490 C C . GLU A 1 197 ? 31.156 -5.953 10.375 1 91.5 197 GLU A C 1
ATOM 1492 O O . GLU A 1 197 ? 30.75 -6.977 9.82 1 91.5 197 GLU A O 1
ATOM 1497 N N . GLU A 1 198 ? 30.531 -5.246 11.32 1 90.62 198 GLU A N 1
ATOM 1498 C CA . GLU A 1 198 ? 29.203 -5.695 11.695 1 90.62 198 GLU A CA 1
ATOM 1499 C C . GLU A 1 198 ? 28.219 -5.543 10.539 1 90.62 198 GLU A C 1
ATOM 1501 O O . GLU A 1 198 ? 27.344 -6.395 10.336 1 90.62 198 GLU A O 1
ATOM 1506 N N . ASP A 1 199 ? 28.406 -4.535 9.773 1 91.12 199 ASP A N 1
ATOM 1507 C CA . ASP A 1 199 ? 27.562 -4.312 8.602 1 91.12 199 ASP A CA 1
ATOM 1508 C C . ASP A 1 199 ? 27.797 -5.395 7.547 1 91.12 199 ASP A C 1
ATOM 1510 O O . ASP A 1 199 ? 26.844 -5.855 6.91 1 91.12 199 ASP A O 1
ATOM 1514 N N . ALA A 1 200 ? 29.031 -5.711 7.426 1 91.12 200 ALA A N 1
ATOM 1515 C CA . ALA A 1 200 ? 29.375 -6.715 6.43 1 91.12 200 ALA A CA 1
ATOM 1516 C C . ALA A 1 200 ? 28.812 -8.086 6.805 1 91.12 200 ALA A C 1
ATOM 1518 O O . ALA A 1 200 ? 28.344 -8.828 5.941 1 91.12 200 ALA A O 1
ATOM 1519 N N . ARG A 1 201 ? 28.828 -8.367 8.078 1 92.06 201 ARG A N 1
ATOM 1520 C CA . ARG A 1 201 ? 28.328 -9.648 8.555 1 92.06 201 ARG A CA 1
ATOM 1521 C C . ARG A 1 201 ? 26.812 -9.742 8.383 1 92.06 201 ARG A C 1
ATOM 1523 O O . ARG A 1 201 ? 26.281 -10.805 8.07 1 92.06 201 ARG A O 1
ATOM 1530 N N . ASP A 1 202 ? 26.172 -8.664 8.602 1 95 202 ASP A N 1
ATOM 1531 C CA . ASP A 1 202 ? 24.719 -8.648 8.562 1 95 202 ASP A CA 1
ATOM 1532 C C . ASP A 1 202 ? 24.219 -8.219 7.184 1 95 202 ASP A C 1
ATOM 1534 O O . ASP A 1 202 ? 23 -8.062 6.98 1 95 202 ASP A O 1
ATOM 1538 N N . LEU A 1 203 ? 25.062 -8.031 6.242 1 93.69 203 LEU A N 1
ATOM 1539 C CA . LEU A 1 203 ? 24.688 -7.449 4.953 1 93.69 203 LEU A CA 1
ATOM 1540 C C . LEU A 1 203 ? 23.672 -8.336 4.23 1 93.69 203 LEU A C 1
ATOM 1542 O O . LEU A 1 203 ? 22.688 -7.84 3.689 1 93.69 203 LEU A O 1
ATOM 1546 N N . ASP A 1 204 ? 23.875 -9.633 4.219 1 94.56 204 ASP A N 1
ATOM 1547 C CA . ASP A 1 204 ? 22.984 -10.555 3.523 1 94.56 204 ASP A CA 1
ATOM 1548 C C . ASP A 1 204 ? 21.578 -10.555 4.148 1 94.56 204 ASP A C 1
ATOM 1550 O O . ASP A 1 204 ? 20.578 -10.453 3.441 1 94.56 204 ASP A O 1
ATOM 1554 N N . ALA A 1 205 ? 21.609 -10.672 5.449 1 96.44 205 ALA A N 1
ATOM 1555 C CA . ALA A 1 205 ? 20.328 -10.672 6.156 1 96.44 205 ALA A CA 1
ATOM 1556 C C . ALA A 1 205 ? 19.609 -9.336 5.977 1 96.44 205 ALA A C 1
ATOM 1558 O O . ALA A 1 205 ? 18.391 -9.305 5.773 1 96.44 205 ALA A O 1
ATOM 1559 N N . TYR A 1 206 ? 20.391 -8.281 6 1 96.44 206 TYR A N 1
ATOM 1560 C CA . TYR A 1 206 ? 19.812 -6.953 5.832 1 96.44 206 TYR A CA 1
ATOM 1561 C C . TYR A 1 206 ? 19.234 -6.789 4.434 1 96.44 206 TYR A C 1
ATOM 1563 O O . TYR A 1 206 ? 18.109 -6.281 4.277 1 96.44 206 TYR A O 1
ATOM 1571 N N . THR A 1 207 ? 19.953 -7.145 3.438 1 95.81 207 THR A N 1
ATOM 1572 C CA . THR A 1 207 ? 19.5 -6.992 2.059 1 95.81 207 THR A CA 1
ATOM 1573 C C . THR A 1 207 ? 18.234 -7.809 1.806 1 95.81 207 THR A C 1
ATOM 1575 O O . THR A 1 207 ? 17.312 -7.336 1.148 1 95.81 207 THR A O 1
ATOM 1578 N N . LEU A 1 208 ? 18.234 -8.992 2.355 1 97.12 208 LEU A N 1
ATOM 1579 C CA . LEU A 1 208 ? 17.062 -9.859 2.225 1 97.12 208 LEU A CA 1
ATOM 1580 C C . LEU A 1 208 ? 15.859 -9.25 2.941 1 97.12 208 LEU A C 1
ATOM 1582 O O . LEU A 1 208 ? 14.781 -9.133 2.357 1 97.12 208 LEU A O 1
ATOM 1586 N N . ALA A 1 209 ? 16.062 -8.914 4.141 1 98.12 209 ALA A N 1
ATOM 1587 C CA . ALA A 1 209 ? 14.977 -8.383 4.965 1 98.12 209 ALA A CA 1
ATOM 1588 C C . ALA A 1 209 ? 14.453 -7.066 4.398 1 98.12 209 ALA A C 1
ATOM 1590 O O . ALA A 1 209 ? 13.25 -6.789 4.457 1 98.12 209 ALA A O 1
ATOM 1591 N N . LYS A 1 210 ? 15.344 -6.211 3.9 1 97.62 210 LYS A N 1
ATOM 1592 C CA . LYS A 1 210 ? 14.93 -4.941 3.314 1 97.62 210 LYS A CA 1
ATOM 1593 C C . LYS A 1 210 ? 14.023 -5.164 2.105 1 97.62 210 LYS A C 1
ATOM 1595 O O . LYS A 1 210 ? 13.078 -4.398 1.879 1 97.62 210 LYS A O 1
ATOM 1600 N N . SER A 1 211 ? 14.312 -6.203 1.337 1 97.25 211 SER A N 1
ATOM 1601 C CA . SER A 1 211 ? 13.453 -6.527 0.202 1 97.25 211 SER A CA 1
ATOM 1602 C C . SER A 1 211 ? 12.062 -6.949 0.664 1 97.25 211 SER A C 1
ATOM 1604 O O . SER A 1 211 ? 11.055 -6.566 0.058 1 97.25 211 SER A O 1
ATOM 1606 N N . TYR A 1 212 ? 12.008 -7.777 1.743 1 97.81 212 TYR A N 1
ATOM 1607 C CA . TYR A 1 212 ? 10.719 -8.164 2.311 1 97.81 212 TYR A CA 1
ATOM 1608 C C . TYR A 1 212 ? 9.992 -6.953 2.891 1 97.81 212 TYR A C 1
ATOM 1610 O O . TYR A 1 212 ? 8.781 -6.809 2.723 1 97.81 212 TYR A O 1
ATOM 1618 N N . PHE A 1 213 ? 10.719 -6.047 3.529 1 97.69 213 PHE A N 1
ATOM 1619 C CA . PHE A 1 213 ? 10.172 -4.848 4.148 1 97.69 213 PHE A CA 1
ATOM 1620 C C . PHE A 1 213 ? 9.523 -3.947 3.1 1 97.69 213 PHE A C 1
ATOM 1622 O O . PHE A 1 213 ? 8.438 -3.408 3.324 1 97.69 213 PHE A O 1
ATOM 1629 N N . ASP A 1 214 ? 10.203 -3.805 1.976 1 96.5 214 ASP A N 1
ATOM 1630 C CA . ASP A 1 214 ? 9.711 -2.945 0.904 1 96.5 214 ASP A CA 1
ATOM 1631 C C . ASP A 1 214 ? 8.43 -3.504 0.3 1 96.5 214 ASP A C 1
ATOM 1633 O O . ASP A 1 214 ? 7.613 -2.756 -0.245 1 96.5 214 ASP A O 1
ATOM 1637 N N . LEU A 1 215 ? 8.266 -4.785 0.419 1 95.38 215 LEU A N 1
ATOM 1638 C CA . LEU A 1 215 ? 7.055 -5.426 -0.082 1 95.38 215 LEU A CA 1
ATOM 1639 C C . LEU A 1 215 ? 6 -5.531 1.018 1 95.38 215 LEU A C 1
ATOM 1641 O O . LEU A 1 215 ? 5.012 -6.254 0.867 1 95.38 215 LEU A O 1
ATOM 1645 N N . LYS A 1 216 ? 6.219 -4.984 2.193 1 94.75 216 LYS A N 1
ATOM 1646 C CA . LYS A 1 216 ? 5.32 -4.895 3.338 1 94.75 216 LYS A CA 1
ATOM 1647 C C . LYS A 1 216 ? 5.145 -6.254 4.008 1 94.75 216 LYS A C 1
ATOM 1649 O O . LYS A 1 216 ? 4.078 -6.555 4.547 1 94.75 216 LYS A O 1
ATOM 1654 N N . GLU A 1 217 ? 6.102 -7.109 3.773 1 96.31 217 GLU A N 1
ATOM 1655 C CA . GLU A 1 217 ? 6.168 -8.344 4.543 1 96.31 217 GLU A CA 1
ATOM 1656 C C . GLU A 1 217 ? 7.039 -8.18 5.785 1 96.31 217 GLU A C 1
ATOM 1658 O O . GLU A 1 217 ? 8.141 -8.727 5.859 1 96.31 217 GLU A O 1
ATOM 1663 N N . TYR A 1 218 ? 6.453 -7.582 6.758 1 97.56 218 TYR A N 1
ATOM 1664 C CA . TYR A 1 218 ? 7.211 -7.125 7.918 1 97.56 218 TYR A CA 1
ATOM 1665 C C . TYR A 1 218 ? 7.582 -8.297 8.82 1 97.56 218 TYR A C 1
ATOM 1667 O O . TYR A 1 218 ? 8.703 -8.367 9.328 1 97.56 218 TYR A O 1
ATOM 1675 N N . ASP A 1 219 ? 6.637 -9.219 9.008 1 97.19 219 ASP A N 1
ATOM 1676 C CA . ASP A 1 219 ? 6.926 -10.359 9.867 1 97.19 219 ASP A CA 1
ATOM 1677 C C . ASP A 1 219 ? 8.07 -11.195 9.297 1 97.19 219 ASP A C 1
ATOM 1679 O O . ASP A 1 219 ? 8.945 -11.648 10.047 1 97.19 219 ASP A O 1
ATOM 1683 N N . ARG A 1 220 ? 7.992 -11.406 8.016 1 97.38 220 ARG A N 1
ATOM 1684 C CA . ARG A 1 220 ? 9.047 -12.164 7.355 1 97.38 220 ARG A CA 1
ATOM 1685 C C . ARG A 1 220 ? 10.391 -11.445 7.465 1 97.38 220 ARG A C 1
ATOM 1687 O O . ARG A 1 220 ? 11.422 -12.078 7.68 1 97.38 220 ARG A O 1
ATOM 1694 N N . ALA A 1 221 ? 10.383 -10.117 7.277 1 98.31 221 ALA A N 1
ATOM 1695 C CA . ALA A 1 221 ? 11.594 -9.32 7.426 1 98.31 221 ALA A CA 1
ATOM 1696 C C . ALA A 1 221 ? 12.156 -9.43 8.836 1 98.31 221 ALA A C 1
ATOM 1698 O O . ALA A 1 221 ? 13.359 -9.633 9.023 1 98.31 221 ALA A O 1
ATOM 1699 N N . ALA A 1 222 ? 11.328 -9.359 9.859 1 98.06 222 ALA A N 1
ATOM 1700 C CA . ALA A 1 222 ? 11.766 -9.438 11.25 1 98.06 222 ALA A CA 1
ATOM 1701 C C . ALA A 1 222 ? 12.375 -10.805 11.555 1 98.06 222 ALA A C 1
ATOM 1703 O O . ALA A 1 222 ? 13.352 -10.898 12.297 1 98.06 222 ALA A O 1
ATOM 1704 N N . TYR A 1 223 ? 11.797 -11.828 10.984 1 97.81 223 TYR A N 1
ATOM 1705 C CA . TYR A 1 223 ? 12.266 -13.18 11.242 1 97.81 223 TYR A CA 1
ATOM 1706 C C . TYR A 1 223 ? 13.711 -13.352 10.789 1 97.81 223 TYR A C 1
ATOM 1708 O O . TYR A 1 223 ? 14.531 -13.922 11.516 1 97.81 223 TYR A O 1
ATOM 1716 N N . PHE A 1 224 ? 14.07 -12.867 9.648 1 97.75 224 PHE A N 1
ATOM 1717 C CA . PHE A 1 224 ? 15.398 -13.094 9.094 1 97.75 224 PHE A CA 1
ATOM 1718 C C . PHE A 1 224 ? 16.406 -12.125 9.688 1 97.75 224 PHE A C 1
ATOM 1720 O O . PHE A 1 224 ? 17.609 -12.297 9.516 1 97.75 224 PHE A O 1
ATOM 1727 N N . LEU A 1 225 ? 15.938 -11.062 10.352 1 98 225 LEU A N 1
ATOM 1728 C CA . LEU A 1 225 ? 16.828 -10.086 10.969 1 98 225 LEU A CA 1
ATOM 1729 C C . LEU A 1 225 ? 17.125 -10.461 12.414 1 98 225 LEU A C 1
ATOM 1731 O O . LEU A 1 225 ? 17.922 -9.797 13.078 1 98 225 LEU A O 1
ATOM 1735 N N . ARG A 1 226 ? 16.562 -11.531 12.828 1 96 226 ARG A N 1
ATOM 1736 C CA . ARG A 1 226 ? 16.766 -11.953 14.211 1 96 226 ARG A CA 1
ATOM 1737 C C . ARG A 1 226 ? 18.234 -12.25 14.477 1 96 226 ARG A C 1
ATOM 1739 O O . ARG A 1 226 ? 18.891 -12.953 13.695 1 96 226 ARG A O 1
ATOM 1746 N N . GLY A 1 227 ? 18.812 -11.672 15.438 1 93.31 227 GLY A N 1
ATOM 1747 C CA . GLY A 1 227 ? 20.188 -11.961 15.844 1 93.31 227 GLY A CA 1
ATOM 1748 C C . GLY A 1 227 ? 21.203 -11.016 15.227 1 93.31 227 GLY A C 1
ATOM 1749 O O . GLY A 1 227 ? 22.391 -11.086 15.539 1 93.31 227 GLY A O 1
ATOM 1750 N N . CYS A 1 228 ? 20.766 -10.141 14.289 1 95.31 228 CYS A N 1
ATOM 1751 C CA . CYS A 1 228 ? 21.688 -9.172 13.688 1 95.31 228 CYS A CA 1
ATOM 1752 C C . CYS A 1 228 ? 22.141 -8.141 14.719 1 95.31 228 CYS A C 1
ATOM 1754 O O . CYS A 1 228 ? 21.391 -7.785 15.617 1 95.31 228 CYS A O 1
ATOM 1756 N N . LYS A 1 229 ? 23.359 -7.648 14.555 1 91.44 229 LYS A N 1
ATOM 1757 C CA . LYS A 1 229 ? 23.938 -6.781 15.57 1 91.44 229 LYS A CA 1
ATOM 1758 C C . LYS A 1 229 ? 24.234 -5.391 15.016 1 91.44 229 LYS A C 1
ATOM 1760 O O . LYS A 1 229 ? 24.406 -4.434 15.766 1 91.44 229 LYS A O 1
ATOM 1765 N N . SER A 1 230 ? 24.344 -5.32 13.711 1 94.31 230 SER A N 1
ATOM 1766 C CA . SER A 1 230 ? 24.594 -4 13.133 1 94.31 230 SER A CA 1
ATOM 1767 C C . SER A 1 230 ? 23.453 -3.039 13.469 1 94.31 230 SER A C 1
ATOM 1769 O O . SER A 1 230 ? 22.297 -3.457 13.617 1 94.31 230 SER A O 1
ATOM 1771 N N . GLN A 1 231 ? 23.703 -1.73 13.609 1 93.88 231 GLN A N 1
ATOM 1772 C CA . GLN A 1 231 ? 22.719 -0.727 13.984 1 93.88 231 GLN A CA 1
ATOM 1773 C C . GLN A 1 231 ? 21.594 -0.652 12.953 1 93.88 231 GLN A C 1
ATOM 1775 O O . GLN A 1 231 ? 20.422 -0.564 13.312 1 93.88 231 GLN A O 1
ATOM 1780 N N . LYS A 1 232 ? 21.969 -0.705 11.711 1 94.62 232 LYS A N 1
ATOM 1781 C CA . LYS A 1 232 ? 21 -0.618 10.633 1 94.62 232 LYS A CA 1
ATOM 1782 C C . LYS A 1 232 ? 20.062 -1.827 10.641 1 94.62 232 LYS A C 1
ATOM 1784 O O . LYS A 1 232 ? 18.844 -1.68 10.531 1 94.62 232 LYS A O 1
ATOM 1789 N N . ALA A 1 233 ? 20.641 -2.984 10.742 1 97.12 233 ALA A N 1
ATOM 1790 C CA . ALA A 1 233 ? 19.844 -4.215 10.734 1 97.12 233 ALA A CA 1
ATOM 1791 C C . ALA A 1 233 ? 19 -4.328 11.992 1 97.12 233 ALA A C 1
ATOM 1793 O O . ALA A 1 233 ? 17.859 -4.789 11.938 1 97.12 233 ALA A O 1
ATOM 1794 N N . TYR A 1 234 ? 19.547 -3.934 13.102 1 96.94 234 TYR A N 1
ATOM 1795 C CA . TYR A 1 234 ? 18.797 -3.975 14.344 1 96.94 234 TYR A CA 1
ATOM 1796 C C . TYR A 1 234 ? 17.594 -3.025 14.289 1 96.94 234 TYR A C 1
ATOM 1798 O O . TYR A 1 234 ? 16.5 -3.367 14.734 1 96.94 234 TYR A O 1
ATOM 1806 N N . PHE A 1 235 ? 17.844 -1.822 13.773 1 97.5 235 PHE A N 1
ATOM 1807 C CA . PHE A 1 235 ? 16.75 -0.88 13.633 1 97.5 235 PHE A CA 1
ATOM 1808 C C . PHE A 1 235 ? 15.641 -1.465 12.766 1 97.5 235 PHE A C 1
ATOM 1810 O O . PHE A 1 235 ? 14.461 -1.38 13.109 1 97.5 235 PHE A O 1
ATOM 1817 N N . LEU A 1 236 ? 16.062 -2.014 11.656 1 98.06 236 LEU A N 1
ATOM 1818 C CA . LEU A 1 236 ? 15.078 -2.58 10.734 1 98.06 236 LEU A CA 1
ATOM 1819 C C . LEU A 1 236 ? 14.328 -3.734 11.391 1 98.06 236 LEU A C 1
ATOM 1821 O O . LEU A 1 236 ? 13.141 -3.938 11.125 1 98.06 236 LEU A O 1
ATOM 1825 N N . TYR A 1 237 ? 15.031 -4.512 12.25 1 98.12 237 TYR A N 1
ATOM 1826 C CA . TYR A 1 237 ? 14.406 -5.605 12.992 1 98.12 237 TYR A CA 1
ATOM 1827 C C . TYR A 1 237 ? 13.305 -5.086 13.898 1 98.12 237 TYR A C 1
ATOM 1829 O O . TYR A 1 237 ? 12.172 -5.574 13.852 1 98.12 237 TYR A O 1
ATOM 1837 N N . MET A 1 238 ? 13.539 -4.082 14.664 1 98.12 238 MET A N 1
ATOM 1838 C CA . MET A 1 238 ? 12.586 -3.514 15.609 1 98.12 238 MET A CA 1
ATOM 1839 C C . MET A 1 238 ? 11.469 -2.773 14.875 1 98.12 238 MET A C 1
ATOM 1841 O O . MET A 1 238 ? 10.297 -2.871 15.25 1 98.12 238 MET A O 1
ATOM 1845 N N . TYR A 1 239 ? 11.875 -2.027 13.805 1 98.19 239 TYR A N 1
ATOM 1846 C CA . TYR A 1 239 ? 10.898 -1.244 13.047 1 98.19 239 TYR A CA 1
ATOM 1847 C C . TYR A 1 239 ? 9.93 -2.152 12.305 1 98.19 239 TYR A C 1
ATOM 1849 O O . TYR A 1 239 ? 8.742 -1.826 12.164 1 98.19 239 TYR A O 1
ATOM 1857 N N . SER A 1 240 ? 10.43 -3.307 11.836 1 98.31 240 SER A N 1
ATOM 1858 C CA . SER A 1 240 ? 9.555 -4.273 11.18 1 98.31 240 SER A CA 1
ATOM 1859 C C . SER A 1 240 ? 8.539 -4.852 12.156 1 98.31 240 SER A C 1
ATOM 1861 O O . SER A 1 240 ? 7.367 -5.039 11.805 1 98.31 240 SER A O 1
ATOM 1863 N N . ARG A 1 241 ? 8.961 -5.16 13.328 1 97.75 241 ARG A N 1
ATOM 1864 C CA . ARG A 1 241 ? 8.055 -5.66 14.359 1 97.75 241 ARG A CA 1
ATOM 1865 C C . ARG A 1 241 ? 7 -4.617 14.711 1 97.75 241 ARG A C 1
ATOM 1867 O O . ARG A 1 241 ? 5.824 -4.949 14.883 1 97.75 241 ARG A O 1
ATOM 1874 N N . TYR A 1 242 ? 7.387 -3.34 14.797 1 97.25 242 TYR A N 1
ATOM 1875 C CA . TYR A 1 242 ? 6.477 -2.238 15.094 1 97.25 242 TYR A CA 1
ATOM 1876 C C . TYR A 1 242 ? 5.434 -2.088 13.992 1 97.25 242 TYR A C 1
ATOM 1878 O O . TYR A 1 242 ? 4.238 -1.968 14.273 1 97.25 242 TYR A O 1
ATOM 1886 N N . LEU A 1 243 ? 5.906 -2.1 12.766 1 97.19 243 LEU A N 1
ATOM 1887 C CA . LEU A 1 243 ? 5.008 -1.886 11.633 1 97.19 243 LEU A CA 1
ATOM 1888 C C . LEU A 1 243 ? 4.074 -3.076 11.445 1 97.19 243 LEU A C 1
ATOM 1890 O O . LEU A 1 243 ? 2.938 -2.914 11 1 97.19 243 LEU A O 1
ATOM 1894 N N . SER A 1 244 ? 4.605 -4.297 11.742 1 96.38 244 SER A N 1
ATOM 1895 C CA . SER A 1 244 ? 3.725 -5.465 11.703 1 96.38 244 SER A CA 1
ATOM 1896 C C . SER A 1 244 ? 2.561 -5.312 12.672 1 96.38 244 SER A C 1
ATOM 1898 O O . SER A 1 244 ? 1.414 -5.609 12.328 1 96.38 244 SER A O 1
ATOM 1900 N N . GLY A 1 245 ? 2.842 -4.867 13.883 1 95.38 245 GLY A N 1
ATOM 1901 C CA . GLY A 1 245 ? 1.794 -4.617 14.859 1 95.38 245 GLY A CA 1
ATOM 1902 C C . GLY A 1 245 ? 0.813 -3.545 14.422 1 95.38 245 GLY A C 1
ATOM 1903 O O . GLY A 1 245 ? -0.391 -3.666 14.656 1 95.38 245 GLY A O 1
ATOM 1904 N N . GLU A 1 246 ? 1.362 -2.518 13.812 1 93.31 246 GLU A N 1
ATOM 1905 C CA . GLU A 1 246 ? 0.51 -1.438 13.32 1 93.31 246 GLU A CA 1
ATOM 1906 C C . GLU A 1 246 ? -0.398 -1.919 12.195 1 93.31 246 GLU A C 1
ATOM 1908 O O . GLU A 1 246 ? -1.569 -1.539 12.133 1 93.31 246 GLU A O 1
ATOM 1913 N N . LYS A 1 247 ? 0.143 -2.709 11.305 1 92.25 247 LYS A N 1
ATOM 1914 C CA . LYS A 1 247 ? -0.638 -3.252 10.195 1 92.25 247 LYS A CA 1
ATOM 1915 C C . LYS A 1 247 ? -1.774 -4.133 10.711 1 92.25 247 LYS A C 1
ATOM 1917 O O . LYS A 1 247 ? -2.906 -4.035 10.227 1 92.25 247 LYS A O 1
ATOM 1922 N N . LYS A 1 248 ? -1.5 -4.965 11.648 1 91.5 248 LYS A N 1
ATOM 1923 C CA . LYS A 1 248 ? -2.506 -5.855 12.219 1 91.5 248 LYS A CA 1
ATOM 1924 C C . LYS A 1 248 ? -3.586 -5.062 12.953 1 91.5 248 LYS A C 1
ATOM 1926 O O . LYS A 1 248 ? -4.766 -5.422 12.906 1 91.5 248 LYS A O 1
ATOM 1931 N N . LYS A 1 249 ? -3.191 -4.023 13.633 1 89.31 249 LYS A N 1
ATOM 1932 C CA . LYS A 1 249 ? -4.141 -3.139 14.305 1 89.31 249 LYS A CA 1
ATOM 1933 C C . LYS A 1 249 ? -5.094 -2.496 13.297 1 89.31 249 LYS A C 1
ATOM 1935 O O . LYS A 1 249 ? -6.305 -2.439 13.531 1 89.31 249 LYS A O 1
ATOM 1940 N N . ASP A 1 250 ? -4.586 -2.035 12.203 1 85.19 250 ASP A N 1
ATOM 1941 C CA . ASP A 1 250 ? -5.395 -1.393 11.172 1 85.19 250 ASP A CA 1
ATOM 1942 C C . ASP A 1 250 ? -6.375 -2.383 10.547 1 85.19 250 ASP A C 1
ATOM 1944 O O . ASP A 1 250 ? -7.516 -2.031 10.25 1 85.19 250 ASP A O 1
ATOM 1948 N N . ASP A 1 251 ? -5.883 -3.582 10.32 1 84 251 ASP A N 1
ATOM 1949 C CA . ASP A 1 251 ? -6.746 -4.613 9.75 1 84 251 ASP A CA 1
ATOM 1950 C C . ASP A 1 251 ? -7.898 -4.949 10.688 1 84 251 ASP A C 1
ATOM 1952 O O . ASP A 1 251 ? -9.023 -5.168 10.25 1 84 251 ASP A O 1
ATOM 1956 N N . GLU A 1 252 ? -7.605 -4.996 11.938 1 83.25 252 GLU A N 1
ATOM 1957 C CA . GLU A 1 252 ? -8.633 -5.301 12.93 1 83.25 252 GLU A CA 1
ATOM 1958 C C . GLU A 1 252 ? -9.617 -4.148 13.07 1 83.25 252 GLU A C 1
ATOM 1960 O O . GLU A 1 252 ? -10.805 -4.367 13.344 1 83.25 252 GLU A O 1
ATOM 1965 N N . THR A 1 253 ? -9.117 -2.951 12.969 1 79.44 253 THR A N 1
ATOM 1966 C CA . THR A 1 253 ? -9.969 -1.773 13.07 1 79.44 253 THR A CA 1
ATOM 1967 C C . THR A 1 253 ? -10.992 -1.745 11.938 1 79.44 253 THR A C 1
ATOM 1969 O O . THR A 1 253 ? -12.141 -1.355 12.148 1 79.44 253 THR A O 1
ATOM 1972 N N . VAL A 1 254 ? -10.648 -2.133 10.734 1 73.38 254 VAL A N 1
ATOM 1973 C CA . VAL A 1 254 ? -11.531 -2.139 9.57 1 73.38 254 VAL A CA 1
ATOM 1974 C C . VAL A 1 254 ? -12.641 -3.162 9.781 1 73.38 254 VAL A C 1
ATOM 1976 O O . VAL A 1 254 ? -13.789 -2.924 9.398 1 73.38 254 VAL A O 1
ATOM 1979 N N . ASP A 1 255 ? -12.273 -4.188 10.406 1 68.44 255 ASP A N 1
ATOM 1980 C CA . ASP A 1 255 ? -13.242 -5.262 10.617 1 68.44 255 ASP A CA 1
ATOM 1981 C C . ASP A 1 255 ? -14.203 -4.914 11.75 1 68.44 255 ASP A C 1
ATOM 1983 O O . ASP A 1 255 ? -15.305 -5.469 11.836 1 68.44 255 ASP A O 1
ATOM 1987 N N . SER A 1 256 ? -13.75 -3.969 12.555 1 63.62 256 SER A N 1
ATOM 1988 C CA . SER A 1 256 ? -14.562 -3.637 13.727 1 63.62 256 SER A CA 1
ATOM 1989 C C . SER A 1 256 ? -15.742 -2.752 13.336 1 63.62 256 SER A C 1
ATOM 1991 O O . SER A 1 256 ? -15.625 -1.898 12.453 1 63.62 256 SER A O 1
ATOM 1993 N N . LEU A 1 257 ? -16.922 -3.164 13.391 1 55.06 257 LEU A N 1
ATOM 1994 C CA . LEU A 1 257 ? -18.203 -2.607 12.977 1 55.06 257 LEU A CA 1
ATOM 1995 C C . LEU A 1 257 ? -18.438 -1.247 13.625 1 55.06 257 LEU A C 1
ATOM 1997 O O . LEU A 1 257 ? -19 -0.344 12.992 1 55.06 257 LEU A O 1
ATOM 2001 N N . GLY A 1 258 ? -18.062 -1.089 14.992 1 54.19 258 GLY A N 1
ATOM 2002 C CA . GLY A 1 258 ? -18.641 0.044 15.711 1 54.19 258 GLY A CA 1
ATOM 2003 C C . GLY A 1 258 ? -17.625 1.122 16.031 1 54.19 258 GLY A C 1
ATOM 2004 O O . GLY A 1 258 ? -16.422 0.847 16.109 1 54.19 258 GLY A O 1
ATOM 2005 N N . PRO A 1 259 ? -18.016 2.352 15.695 1 55 259 PRO A N 1
ATOM 2006 C CA . PRO A 1 259 ? -17.156 3.51 15.945 1 55 259 PRO A CA 1
ATOM 2007 C C . PRO A 1 259 ? -16.406 3.416 17.266 1 55 259 PRO A C 1
ATOM 2009 O O . PRO A 1 259 ? -15.242 3.824 17.359 1 55 259 PRO A O 1
ATOM 2012 N N . LEU A 1 260 ? -17.109 2.812 18.297 1 51.91 260 LEU A N 1
ATOM 2013 C CA . LEU A 1 260 ? -16.531 2.758 19.641 1 51.91 260 LEU A CA 1
ATOM 2014 C C . LEU A 1 260 ? -15.398 1.743 19.703 1 51.91 260 LEU A C 1
ATOM 2016 O O . LEU A 1 260 ? -14.383 1.983 20.359 1 51.91 260 LEU A O 1
ATOM 2020 N N . GLU A 1 261 ? -15.641 0.688 18.953 1 57.97 261 GLU A N 1
ATOM 2021 C CA . GLU A 1 261 ? -14.688 -0.417 19 1 57.97 261 GLU A CA 1
ATOM 2022 C C . GLU A 1 261 ? -13.43 -0.105 18.203 1 57.97 261 GLU A C 1
ATOM 2024 O O . GLU A 1 261 ? -12.344 -0.581 18.547 1 57.97 261 GLU A O 1
ATOM 2029 N N . LYS A 1 262 ? -13.633 0.741 17.281 1 60.16 262 LYS A N 1
ATOM 2030 C CA . LYS A 1 262 ? -12.531 1.062 16.375 1 60.16 262 LYS A CA 1
ATOM 2031 C C . LYS A 1 262 ? -11.414 1.802 17.109 1 60.16 262 LYS A C 1
ATOM 2033 O O . LYS A 1 262 ? -10.234 1.589 16.828 1 60.16 262 LYS A O 1
ATOM 2038 N N . GLY A 1 263 ? -11.82 2.498 18.172 1 62 263 GLY A N 1
ATOM 2039 C CA . GLY A 1 263 ? -10.805 3.271 18.875 1 62 263 GLY A CA 1
ATOM 2040 C C . GLY A 1 263 ? -10.086 2.475 19.938 1 62 263 GLY A C 1
ATOM 2041 O O . GLY A 1 263 ? -9.047 2.912 20.453 1 62 263 GLY A O 1
ATOM 2042 N N . GLN A 1 264 ? -10.492 1.167 20.031 1 69.44 264 GLN A N 1
ATOM 2043 C CA . GLN A 1 264 ? -9.969 0.421 21.172 1 69.44 264 GLN A CA 1
ATOM 2044 C C . GLN A 1 264 ? -8.906 -0.578 20.734 1 69.44 264 GLN A C 1
ATOM 2046 O O . GLN A 1 264 ? -8.164 -1.11 21.562 1 69.44 264 GLN A O 1
ATOM 2051 N N . VAL A 1 265 ? -8.695 -0.686 19.484 1 81.81 265 VAL A N 1
ATOM 2052 C CA . VAL A 1 265 ? -7.734 -1.684 19.047 1 81.81 265 VAL A CA 1
ATOM 2053 C C . VAL A 1 265 ? -6.316 -1.135 19.188 1 81.81 265 VAL A C 1
ATOM 2055 O O . VAL A 1 265 ? -6.027 -0.019 18.75 1 81.81 265 VAL A O 1
ATOM 2058 N N . LYS A 1 266 ? -5.555 -1.809 19.984 1 84.94 266 LYS A N 1
ATOM 2059 C CA . LYS A 1 266 ? -4.184 -1.368 20.234 1 84.94 266 LYS A CA 1
ATOM 2060 C C . LYS A 1 266 ? -3.176 -2.328 19.609 1 84.94 266 LYS A C 1
ATOM 2062 O O . LYS A 1 266 ? -3.508 -3.479 19.312 1 84.94 266 LYS A O 1
ATOM 2067 N N . ASN A 1 267 ? -2.033 -1.79 19.281 1 90 267 ASN A N 1
ATOM 2068 C CA . ASN A 1 267 ? -0.924 -2.609 18.812 1 90 267 ASN A CA 1
ATOM 2069 C C . ASN A 1 267 ? -0.37 -3.502 19.922 1 90 267 ASN A C 1
ATOM 2071 O O . ASN A 1 267 ? 0.228 -3.01 20.875 1 90 267 ASN A O 1
ATOM 2075 N N . GLU A 1 268 ? -0.413 -4.773 19.797 1 89.31 268 GLU A N 1
ATOM 2076 C CA . GLU A 1 268 ? -0.059 -5.75 20.812 1 89.31 268 GLU A CA 1
ATOM 2077 C C . GLU A 1 268 ? 1.455 -5.895 20.938 1 89.31 268 GLU A C 1
ATOM 2079 O O . GLU A 1 268 ? 1.955 -6.391 21.953 1 89.31 268 GLU A O 1
ATOM 2084 N N . ALA A 1 269 ? 2.135 -5.414 19.984 1 94.19 269 ALA A N 1
ATOM 2085 C CA . ALA A 1 269 ? 3.584 -5.609 19.984 1 94.19 269 ALA A CA 1
ATOM 2086 C C . ALA A 1 269 ? 4.285 -4.527 20.797 1 94.19 269 ALA A C 1
ATOM 2088 O O . ALA A 1 269 ? 5.477 -4.648 21.109 1 94.19 269 ALA A O 1
ATOM 2089 N N . LEU A 1 270 ? 3.672 -3.457 21.281 1 96.5 270 LEU A N 1
ATOM 2090 C CA . LEU A 1 270 ? 4.277 -2.279 21.891 1 96.5 270 LEU A CA 1
ATOM 2091 C C . LEU A 1 270 ? 4.945 -2.633 23.203 1 96.5 270 LEU A C 1
ATOM 2093 O O . LEU A 1 270 ? 6.039 -2.146 23.5 1 96.5 270 LEU A O 1
ATOM 2097 N N . ARG A 1 271 ? 4.367 -3.512 23.953 1 96.38 271 ARG A N 1
ATOM 2098 C CA . ARG A 1 271 ? 4.91 -3.873 25.266 1 96.38 271 ARG A CA 1
ATOM 2099 C C . ARG A 1 271 ? 6.234 -4.613 25.125 1 96.38 271 ARG A C 1
ATOM 2101 O O . ARG A 1 271 ? 7.203 -4.305 25.812 1 96.38 271 ARG A O 1
ATOM 2108 N N . GLU A 1 272 ? 6.188 -5.551 24.203 1 96.38 272 GLU A N 1
ATOM 2109 C CA . GLU A 1 272 ? 7.406 -6.312 23.953 1 96.38 272 GLU A CA 1
ATOM 2110 C C . GLU A 1 272 ? 8.516 -5.418 23.406 1 96.38 272 GLU A C 1
ATOM 2112 O O . GLU A 1 272 ? 9.688 -5.582 23.75 1 96.38 272 GLU A O 1
ATOM 2117 N N . LEU A 1 273 ? 8.156 -4.527 22.516 1 98 273 LEU A N 1
ATOM 2118 C CA . LEU A 1 273 ? 9.125 -3.596 21.953 1 98 273 LEU A CA 1
ATOM 2119 C C . LEU A 1 273 ? 9.711 -2.697 23.031 1 98 273 LEU A C 1
ATOM 2121 O O . LEU A 1 273 ? 10.914 -2.428 23.031 1 98 273 LEU A O 1
ATOM 2125 N N . ARG A 1 274 ? 8.898 -2.256 23.969 1 97.94 274 ARG A N 1
ATOM 2126 C CA . ARG A 1 274 ? 9.352 -1.385 25.047 1 97.94 274 ARG A CA 1
ATOM 2127 C C . ARG A 1 274 ? 10.391 -2.088 25.922 1 97.94 274 ARG A C 1
ATOM 2129 O O . ARG A 1 274 ? 11.414 -1.503 26.25 1 97.94 274 ARG A O 1
ATOM 2136 N N . VAL A 1 275 ? 10.102 -3.346 26.203 1 97.81 275 VAL A N 1
ATOM 2137 C CA . VAL A 1 275 ? 11 -4.105 27.062 1 97.81 275 VAL A CA 1
ATOM 2138 C C . VAL A 1 275 ? 12.367 -4.242 26.406 1 97.81 275 VAL A C 1
ATOM 2140 O O . VAL A 1 275 ? 13.398 -3.982 27.031 1 97.81 275 VAL A O 1
ATOM 2143 N N . GLU A 1 276 ? 12.414 -4.582 25.141 1 97 276 GLU A N 1
ATOM 2144 C CA . GLU A 1 276 ? 13.672 -4.789 24.422 1 97 276 GLU A CA 1
ATOM 2145 C C . GLU A 1 276 ? 14.414 -3.471 24.234 1 97 276 GLU A C 1
ATOM 2147 O O . GLU A 1 276 ? 15.633 -3.402 24.438 1 97 276 GLU A O 1
ATOM 2152 N N . LEU A 1 277 ? 13.711 -2.455 23.859 1 98.19 277 LEU A N 1
ATOM 2153 C CA . LEU A 1 277 ? 14.336 -1.164 23.609 1 98.19 277 LEU A CA 1
ATOM 2154 C C . LEU A 1 277 ? 14.805 -0.52 24.906 1 98.19 277 LEU A C 1
ATOM 2156 O O . LEU A 1 277 ? 15.836 0.163 24.922 1 98.19 277 LEU A O 1
ATOM 2160 N N . SER A 1 278 ? 14.062 -0.723 25.969 1 97.88 278 SER A N 1
ATOM 2161 C CA . SER A 1 278 ? 14.461 -0.186 27.266 1 97.88 278 SER A CA 1
ATOM 2162 C C . SER A 1 278 ? 15.773 -0.803 27.75 1 97.88 278 SER A C 1
ATOM 2164 O O . SER A 1 278 ? 16.625 -0.104 28.281 1 97.88 278 SER A O 1
ATOM 2166 N N . LYS A 1 279 ? 15.883 -2.066 27.516 1 97.38 279 LYS A N 1
ATOM 2167 C CA . LYS A 1 279 ? 17.109 -2.764 27.875 1 97.38 279 LYS A CA 1
ATOM 2168 C C . LYS A 1 279 ? 18.312 -2.203 27.109 1 97.38 279 LYS A C 1
ATOM 2170 O O . LYS A 1 279 ? 19.359 -1.945 27.688 1 97.38 279 LYS A O 1
ATOM 2175 N N . LYS A 1 280 ? 18.172 -2.002 25.828 1 97.12 280 LYS A N 1
ATOM 2176 C CA . LYS A 1 280 ? 19.25 -1.474 24.984 1 97.12 280 LYS A CA 1
ATOM 2177 C C . LYS A 1 280 ? 19.531 -0.012 25.312 1 97.12 280 LYS A C 1
ATOM 2179 O O . LYS A 1 280 ? 20.672 0.443 25.219 1 97.12 280 LYS A O 1
ATOM 2184 N N . HIS A 1 281 ? 18.547 0.723 25.703 1 97.31 281 HIS A N 1
ATOM 2185 C CA . HIS A 1 281 ? 18.734 2.117 26.094 1 97.31 281 HIS A CA 1
ATOM 2186 C C . HIS A 1 281 ? 19.547 2.229 27.375 1 97.31 281 HIS A C 1
ATOM 2188 O O . HIS A 1 281 ? 20.453 3.074 27.469 1 97.31 281 HIS A O 1
ATOM 2194 N N . LYS A 1 282 ? 19.188 1.375 28.328 1 97.12 282 LYS A N 1
ATOM 2195 C CA . LYS A 1 282 ? 19.922 1.362 29.578 1 97.12 282 LYS A CA 1
ATOM 2196 C C . LYS A 1 282 ? 21.391 1.006 29.359 1 97.12 282 LYS A C 1
ATOM 2198 O O . LYS A 1 282 ? 22.281 1.526 30.047 1 97.12 282 LYS A O 1
ATOM 2203 N N . ALA A 1 283 ? 21.625 0.203 28.344 1 96.56 283 ALA A N 1
ATOM 2204 C CA . ALA A 1 283 ? 22.984 -0.21 28 1 96.56 283 ALA A CA 1
ATOM 2205 C C . ALA A 1 283 ? 23.656 0.814 27.094 1 96.56 283 ALA A C 1
ATOM 2207 O O . ALA A 1 283 ? 24.812 0.65 26.719 1 96.56 283 ALA A O 1
ATOM 2208 N N . ARG A 1 284 ? 22.953 1.906 26.641 1 95.06 284 ARG A N 1
ATOM 2209 C CA . ARG A 1 284 ? 23.453 2.973 25.766 1 95.06 284 ARG A CA 1
ATOM 2210 C C . ARG A 1 284 ? 23.922 2.416 24.438 1 95.06 284 ARG A C 1
ATOM 2212 O O . ARG A 1 284 ? 24.984 2.793 23.938 1 95.06 284 ARG A O 1
ATOM 2219 N N . GLU A 1 285 ? 23.188 1.492 23.891 1 94.56 285 GLU A N 1
ATOM 2220 C CA . GLU A 1 285 ? 23.547 0.848 22.641 1 94.56 285 GLU A CA 1
ATOM 2221 C C . GLU A 1 285 ? 22.656 1.317 21.5 1 94.56 285 GLU A C 1
ATOM 2223 O O . GLU A 1 285 ? 22.844 0.912 20.344 1 94.56 285 GLU A O 1
ATOM 2228 N N . LEU A 1 286 ? 21.766 2.18 21.812 1 96.62 286 LEU A N 1
ATOM 2229 C CA . LEU A 1 286 ? 20.844 2.648 20.781 1 96.62 286 LEU A CA 1
ATOM 2230 C C . LEU A 1 286 ? 21.422 3.855 20.047 1 96.62 286 LEU A C 1
ATOM 2232 O O . LEU A 1 286 ? 21.984 4.758 20.672 1 96.62 286 LEU A O 1
ATOM 2236 N N . ASP A 1 287 ? 21.422 3.781 18.734 1 95.38 287 ASP A N 1
ATOM 2237 C CA . ASP A 1 287 ? 21.812 4.945 17.953 1 95.38 287 ASP A CA 1
ATOM 2238 C C . ASP A 1 287 ? 20.656 5.953 17.859 1 95.38 287 ASP A C 1
ATOM 2240 O O . ASP A 1 287 ? 19.625 5.781 18.484 1 95.38 287 ASP A O 1
ATOM 2244 N N . GLY A 1 288 ? 20.844 7.074 17.109 1 97 288 GLY A N 1
ATOM 2245 C CA . GLY A 1 288 ? 19.828 8.109 16.984 1 97 288 GLY A CA 1
ATOM 2246 C C . GLY A 1 288 ? 18.5 7.598 16.469 1 97 288 GLY A C 1
ATOM 2247 O O . GLY A 1 288 ? 17.438 7.992 16.953 1 97 288 GLY A O 1
ATOM 2248 N N . PHE A 1 289 ? 18.5 6.707 15.477 1 98.12 289 PHE A N 1
ATOM 2249 C CA . PHE A 1 289 ? 17.281 6.133 14.914 1 98.12 289 PHE A CA 1
ATOM 2250 C C . PHE A 1 289 ? 16.609 5.195 15.914 1 98.12 289 PHE A C 1
ATOM 2252 O O . PHE A 1 289 ? 15.383 5.152 16 1 98.12 289 PHE A O 1
ATOM 2259 N N . GLY A 1 290 ? 17.484 4.434 16.594 1 97.94 290 GLY A N 1
ATOM 2260 C CA . GLY A 1 290 ? 16.953 3.566 17.641 1 97.94 290 GLY A CA 1
ATOM 2261 C C . GLY A 1 290 ? 16.234 4.324 18.75 1 97.94 290 GLY A C 1
ATOM 2262 O O . GLY A 1 290 ? 15.188 3.9 19.219 1 97.94 290 GLY A O 1
ATOM 2263 N N . LEU A 1 291 ? 16.781 5.426 19.156 1 98.56 291 LEU A N 1
ATOM 2264 C CA . LEU A 1 291 ? 16.172 6.273 20.188 1 98.56 291 LEU A CA 1
ATOM 2265 C C . LEU A 1 291 ? 14.852 6.844 19.688 1 98.56 291 LEU A C 1
ATOM 2267 O O . LEU A 1 291 ? 13.883 6.922 20.453 1 98.56 291 LEU A O 1
ATOM 2271 N N . TYR A 1 292 ? 14.844 7.258 18.406 1 97.88 292 TYR A N 1
ATOM 2272 C CA . TYR A 1 292 ? 13.602 7.742 17.812 1 97.88 292 TYR A CA 1
ATOM 2273 C C . TYR A 1 292 ? 12.492 6.703 17.922 1 97.88 292 TYR A C 1
ATOM 2275 O O . TYR A 1 292 ? 11.383 7.023 18.359 1 97.88 292 TYR A O 1
ATOM 2283 N N . LEU A 1 293 ? 12.852 5.496 17.531 1 98.44 293 LEU A N 1
ATOM 2284 C CA . LEU A 1 293 ? 11.859 4.434 17.594 1 98.44 293 LEU A CA 1
ATOM 2285 C C . LEU A 1 293 ? 11.414 4.18 19.031 1 98.44 293 LEU A C 1
ATOM 2287 O O . LEU A 1 293 ? 10.234 3.953 19.297 1 98.44 293 LEU A O 1
ATOM 2291 N N . TYR A 1 294 ? 12.367 4.129 19.953 1 98.5 294 TYR A N 1
ATOM 2292 C CA . TYR A 1 294 ? 12.031 3.951 21.375 1 98.5 294 TYR A CA 1
ATOM 2293 C C . TYR A 1 294 ? 11.078 5.043 21.844 1 98.5 294 TYR A C 1
ATOM 2295 O O . TYR A 1 294 ? 10.109 4.766 22.547 1 98.5 294 TYR A O 1
ATOM 2303 N N . GLY A 1 295 ? 11.32 6.328 21.484 1 98.5 295 GLY A N 1
ATOM 2304 C CA . GLY A 1 295 ? 10.422 7.422 21.797 1 98.5 295 GLY A CA 1
ATOM 2305 C C . GLY A 1 295 ? 9.016 7.227 21.25 1 98.5 295 GLY A C 1
ATOM 2306 O O . GLY A 1 295 ? 8.031 7.496 21.953 1 98.5 295 GLY A O 1
ATOM 2307 N N . VAL A 1 296 ? 8.922 6.773 20.031 1 97.88 296 VAL A N 1
ATOM 2308 C CA . VAL A 1 296 ? 7.633 6.539 19.391 1 97.88 296 VAL A CA 1
ATOM 2309 C C . VAL A 1 296 ? 6.852 5.48 20.172 1 97.88 296 VAL A C 1
ATOM 2311 O O . VAL A 1 296 ? 5.648 5.621 20.391 1 97.88 296 VAL A O 1
ATOM 2314 N N . VAL A 1 297 ? 7.539 4.395 20.594 1 98.12 297 VAL A N 1
ATOM 2315 C CA . VAL A 1 297 ? 6.906 3.312 21.344 1 98.12 297 VAL A CA 1
ATOM 2316 C C . VAL A 1 297 ? 6.402 3.838 22.688 1 98.12 297 VAL A C 1
ATOM 2318 O O . VAL A 1 297 ? 5.281 3.529 23.094 1 98.12 297 VAL A O 1
ATOM 2321 N N . LEU A 1 298 ? 7.184 4.664 23.375 1 98.19 298 LEU A N 1
ATOM 2322 C CA . LEU A 1 298 ? 6.789 5.234 24.656 1 98.19 298 LEU A CA 1
ATOM 2323 C C . LEU A 1 298 ? 5.578 6.152 24.484 1 98.19 298 LEU A C 1
ATOM 2325 O O . LEU A 1 298 ? 4.656 6.121 25.312 1 98.19 298 LEU A O 1
ATOM 2329 N N . ARG A 1 299 ? 5.574 6.957 23.469 1 96 299 ARG A N 1
ATOM 2330 C CA . ARG A 1 299 ? 4.461 7.859 23.203 1 96 299 ARG A CA 1
ATOM 2331 C C . ARG A 1 299 ? 3.168 7.086 22.969 1 96 299 ARG A C 1
ATOM 2333 O O . ARG A 1 299 ? 2.117 7.449 23.5 1 96 299 ARG A O 1
ATOM 2340 N N . LYS A 1 300 ? 3.27 5.996 22.172 1 94.31 300 LYS A N 1
ATOM 2341 C CA . LYS A 1 300 ? 2.092 5.195 21.859 1 94.31 300 LYS A CA 1
ATOM 2342 C C . LYS A 1 300 ? 1.574 4.469 23.094 1 94.31 300 LYS A C 1
ATOM 2344 O O . LYS A 1 300 ? 0.402 4.094 23.156 1 94.31 300 LYS A O 1
ATOM 2349 N N . LEU A 1 301 ? 2.471 4.262 24.109 1 95.56 301 LEU A N 1
ATOM 2350 C CA . LEU A 1 301 ? 2.076 3.654 25.375 1 95.56 301 LEU A CA 1
ATOM 2351 C C . LEU A 1 301 ? 1.63 4.719 26.375 1 95.56 301 LEU A C 1
ATOM 2353 O O . LEU A 1 301 ? 1.432 4.422 27.547 1 95.56 301 LEU A O 1
ATOM 2357 N N . ASP A 1 302 ? 1.573 5.969 26.031 1 92.5 302 ASP A N 1
ATOM 2358 C CA . ASP A 1 302 ? 1.085 7.117 26.797 1 92.5 302 ASP A CA 1
ATOM 2359 C C . ASP A 1 302 ? 2.033 7.457 27.938 1 92.5 302 ASP A C 1
ATOM 2361 O O . ASP A 1 302 ? 1.59 7.855 29.031 1 92.5 302 ASP A O 1
ATOM 2365 N N . LEU A 1 303 ? 3.232 7.102 27.703 1 96.38 303 LEU A N 1
ATOM 2366 C CA . LEU A 1 303 ? 4.277 7.535 28.625 1 96.38 303 LEU A CA 1
ATOM 2367 C C . LEU A 1 303 ? 4.953 8.805 28.125 1 96.38 303 LEU A C 1
ATOM 2369 O O . LEU A 1 303 ? 6.105 8.773 27.688 1 96.38 303 LEU A O 1
ATOM 2373 N N . VAL A 1 304 ? 4.348 9.906 28.297 1 95.25 304 VAL A N 1
ATOM 2374 C CA . VAL A 1 304 ? 4.656 11.164 27.625 1 95.25 304 VAL A CA 1
ATOM 2375 C C . VAL A 1 304 ? 5.945 11.758 28.203 1 95.25 304 VAL A C 1
ATOM 2377 O O . VAL A 1 304 ? 6.816 12.203 27.453 1 95.25 304 VAL A O 1
ATOM 2380 N N . LYS A 1 305 ? 6.121 11.766 29.484 1 95.94 305 LYS A N 1
ATOM 2381 C CA . LYS A 1 305 ? 7.293 12.375 30.109 1 95.94 305 LYS A CA 1
ATOM 2382 C C . LYS A 1 305 ? 8.57 11.664 29.672 1 95.94 305 LYS A C 1
ATOM 2384 O O . LYS A 1 305 ? 9.555 12.312 29.297 1 95.94 305 LYS A O 1
ATOM 2389 N N . GLU A 1 306 ? 8.484 10.344 29.734 1 97.38 306 GLU A N 1
ATOM 2390 C CA . GLU A 1 306 ? 9.641 9.57 29.312 1 97.38 306 GLU A CA 1
ATOM 2391 C C . GLU A 1 306 ? 9.922 9.75 27.828 1 97.38 306 GLU A C 1
ATOM 2393 O O . GLU A 1 306 ? 11.078 9.805 27.406 1 97.38 306 GLU A O 1
ATOM 2398 N N . ALA A 1 307 ? 8.867 9.781 27.062 1 98.06 307 ALA A N 1
ATOM 2399 C CA . ALA A 1 307 ? 9.008 9.945 25.609 1 98.06 307 ALA A CA 1
ATOM 2400 C C . ALA A 1 307 ? 9.703 11.258 25.281 1 98.06 307 ALA A C 1
ATOM 2402 O O . ALA A 1 307 ? 10.578 11.305 24.406 1 98.06 307 ALA A O 1
ATOM 2403 N N . ILE A 1 308 ? 9.336 12.359 25.953 1 97.62 308 ILE A N 1
ATOM 2404 C CA . ILE A 1 308 ? 9.938 13.664 25.719 1 97.62 308 ILE A CA 1
ATOM 2405 C C . ILE A 1 308 ? 11.438 13.602 26 1 97.62 308 ILE A C 1
ATOM 2407 O O . ILE A 1 308 ? 12.242 14.078 25.188 1 97.62 308 ILE A O 1
ATOM 2411 N N . ASP A 1 309 ? 11.797 12.977 27.031 1 97.31 309 ASP A N 1
ATOM 2412 C CA . ASP A 1 309 ? 13.211 12.867 27.391 1 97.31 309 ASP A CA 1
ATOM 2413 C C . ASP A 1 309 ? 13.992 12.094 26.328 1 97.31 309 ASP A C 1
ATOM 2415 O O . ASP A 1 309 ? 15.102 12.484 25.969 1 97.31 309 ASP A O 1
ATOM 2419 N N . VAL A 1 310 ? 13.375 11.008 25.906 1 98.19 310 VAL A N 1
ATOM 2420 C CA . VAL A 1 310 ? 14.055 10.156 24.938 1 98.19 310 VAL A CA 1
ATOM 2421 C C . VAL A 1 310 ? 14.156 10.875 23.594 1 98.19 310 VAL A C 1
ATOM 2423 O O . VAL A 1 310 ? 15.156 10.75 22.891 1 98.19 310 VAL A O 1
ATOM 2426 N N . PHE A 1 311 ? 13.133 11.594 23.203 1 98.25 311 PHE A N 1
ATOM 2427 C CA . PHE A 1 311 ? 13.172 12.336 21.953 1 98.25 311 PHE A CA 1
ATOM 2428 C C . PHE A 1 311 ? 14.234 13.43 22 1 98.25 311 PHE A C 1
ATOM 2430 O O . PHE A 1 311 ? 14.906 13.703 21.016 1 98.25 311 PHE A O 1
ATOM 2437 N N . VAL A 1 312 ? 14.344 14.117 23.156 1 97.94 312 VAL A N 1
ATOM 2438 C CA . VAL A 1 312 ? 15.383 15.133 23.328 1 97.94 312 VAL A CA 1
ATOM 2439 C C . VAL A 1 312 ? 16.766 14.492 23.203 1 97.94 312 VAL A C 1
ATOM 2441 O O . VAL A 1 312 ? 17.656 15.039 22.547 1 97.94 312 VAL A O 1
ATOM 2444 N N . GLU A 1 313 ? 16.875 13.352 23.781 1 97.81 313 GLU A N 1
ATOM 2445 C CA . GLU A 1 313 ? 18.125 12.609 23.656 1 97.81 313 GLU A CA 1
ATOM 2446 C C . GLU A 1 313 ? 18.391 12.227 22.203 1 97.81 313 GLU A C 1
ATOM 2448 O O . GLU A 1 313 ? 19.531 12.32 21.719 1 97.81 313 GLU A O 1
ATOM 2453 N N . ALA A 1 314 ? 17.406 11.758 21.5 1 98.06 314 ALA A N 1
ATOM 2454 C CA . ALA A 1 314 ? 17.531 11.391 20.094 1 98.06 314 ALA A CA 1
ATOM 2455 C C . ALA A 1 314 ? 17.969 12.586 19.25 1 98.06 314 ALA A C 1
ATOM 2457 O O . ALA A 1 314 ? 18.797 12.445 18.344 1 98.06 314 ALA A O 1
ATOM 2458 N N . ALA A 1 315 ? 17.422 13.781 19.562 1 97.31 315 ALA A N 1
ATOM 2459 C CA . ALA A 1 315 ? 17.766 15 18.828 1 97.31 315 ALA A CA 1
ATOM 2460 C C . ALA A 1 315 ? 19.203 15.406 19.078 1 97.31 315 ALA A C 1
ATOM 2462 O O . ALA A 1 315 ? 19.844 16.016 18.219 1 97.31 315 ALA A O 1
ATOM 2463 N N . HIS A 1 316 ? 19.703 15.055 20.219 1 97.06 316 HIS A N 1
ATOM 2464 C CA . HIS A 1 316 ? 21.094 15.367 20.531 1 97.06 316 HIS A CA 1
ATOM 2465 C C . HIS A 1 316 ? 22.047 14.414 19.812 1 97.06 316 HIS A C 1
ATOM 2467 O O . HIS A 1 316 ? 23.078 14.836 19.297 1 97.06 316 HIS A O 1
ATOM 2473 N N . VAL A 1 317 ? 21.688 13.156 19.75 1 96.75 317 VAL A N 1
ATOM 2474 C CA . VAL A 1 317 ? 22.547 12.133 19.172 1 96.75 317 VAL A CA 1
ATOM 2475 C C . VAL A 1 317 ? 22.547 12.25 17.656 1 96.75 317 VAL A C 1
ATOM 2477 O O . VAL A 1 317 ? 23.578 12.102 17 1 96.75 317 VAL A O 1
ATOM 2480 N N . LEU A 1 318 ? 21.375 12.469 17.078 1 97.12 318 LEU A N 1
ATOM 2481 C CA . LEU A 1 318 ? 21.219 12.617 15.641 1 97.12 318 LEU A CA 1
ATOM 2482 C C . LEU A 1 318 ? 20.312 13.797 15.312 1 97.12 318 LEU A C 1
ATOM 2484 O O . LEU A 1 318 ? 19.156 13.602 14.906 1 97.12 318 LEU A O 1
ATOM 2488 N N . PRO A 1 319 ? 20.859 14.961 15.289 1 96.88 319 PRO A N 1
ATOM 2489 C CA . PRO A 1 319 ? 20.031 16.156 15.086 1 96.88 319 PRO A CA 1
ATOM 2490 C C . PRO A 1 319 ? 19.484 16.266 13.672 1 96.88 319 PRO A C 1
ATOM 2492 O O . PRO A 1 319 ? 18.484 16.953 13.438 1 96.88 319 PRO A O 1
ATOM 2495 N N . LEU A 1 320 ? 20 15.547 12.719 1 96.31 320 LEU A N 1
ATOM 2496 C CA . LEU A 1 320 ? 19.625 15.688 11.32 1 96.31 320 LEU A CA 1
ATOM 2497 C C . LEU A 1 320 ? 18.312 14.953 11.031 1 96.31 320 LEU A C 1
ATOM 2499 O O . LEU A 1 320 ? 17.703 15.164 9.977 1 96.31 320 LEU A O 1
ATOM 2503 N N . HIS A 1 321 ? 17.906 14.102 11.945 1 96.94 321 HIS A N 1
ATOM 2504 C CA . HIS A 1 321 ? 16.688 13.336 11.719 1 96.94 321 HIS A CA 1
ATOM 2505 C C . HIS A 1 321 ? 15.453 14.148 12.094 1 96.94 321 HIS A C 1
ATOM 2507 O O . HIS A 1 321 ? 15.141 14.305 13.273 1 96.94 321 HIS A O 1
ATOM 2513 N N . TRP A 1 322 ? 14.656 14.586 11.148 1 96.94 322 TRP A N 1
ATOM 2514 C CA . TRP A 1 322 ? 13.5 15.461 11.328 1 96.94 322 TRP A CA 1
ATOM 2515 C C . TRP A 1 322 ? 12.367 14.727 12.047 1 96.94 322 TRP A C 1
ATOM 2517 O O . TRP A 1 322 ? 11.609 15.336 12.797 1 96.94 322 TRP A O 1
ATOM 2527 N N . GLY A 1 323 ? 12.289 13.438 11.898 1 97 323 GLY A N 1
ATOM 2528 C CA . GLY A 1 323 ? 11.219 12.664 12.516 1 97 323 GLY A CA 1
ATOM 2529 C C . GLY A 1 323 ? 11.172 12.812 14.023 1 97 323 GLY A C 1
ATOM 2530 O O . GLY A 1 323 ? 10.094 12.93 14.609 1 97 323 GLY A O 1
ATOM 2531 N N . ALA A 1 324 ? 12.305 12.844 14.633 1 97.5 324 ALA A N 1
ATOM 2532 C CA . ALA A 1 324 ? 12.375 12.984 16.078 1 97.5 324 ALA A CA 1
ATOM 2533 C C . ALA A 1 324 ? 11.875 14.359 16.516 1 97.5 324 ALA A C 1
ATOM 2535 O O . ALA A 1 324 ? 11.156 14.477 17.516 1 97.5 324 ALA A O 1
ATOM 2536 N N . TRP A 1 325 ? 12.234 15.414 15.766 1 97.44 325 TRP A N 1
ATOM 2537 C CA . TRP A 1 325 ? 11.797 16.781 16.062 1 97.44 325 TRP A CA 1
ATOM 2538 C C . TRP A 1 325 ? 10.281 16.906 15.922 1 97.44 325 TRP A C 1
ATOM 2540 O O . TRP A 1 325 ? 9.633 17.562 16.734 1 97.44 325 TRP A O 1
ATOM 2550 N N . LEU A 1 326 ? 9.742 16.266 14.906 1 95.94 326 LEU A N 1
ATOM 2551 C CA . LEU A 1 326 ? 8.312 16.344 14.648 1 95.94 326 LEU A CA 1
ATOM 2552 C C . LEU A 1 326 ? 7.52 15.68 15.773 1 95.94 326 LEU A C 1
ATOM 2554 O O . LEU A 1 326 ? 6.488 16.203 16.203 1 95.94 326 LEU A O 1
ATOM 2558 N N . GLU A 1 327 ? 7.996 14.531 16.234 1 96.25 327 GLU A N 1
ATOM 2559 C CA . GLU A 1 327 ? 7.328 13.836 17.328 1 96.25 327 GLU A CA 1
ATOM 2560 C C . GLU A 1 327 ? 7.402 14.648 18.625 1 96.25 327 GLU A C 1
ATOM 2562 O O . GLU A 1 327 ? 6.453 14.664 19.406 1 96.25 327 GLU A O 1
ATOM 2567 N N . LEU A 1 328 ? 8.508 15.25 18.812 1 95.88 328 LEU A N 1
ATOM 2568 C CA . LEU A 1 328 ? 8.664 16.125 19.984 1 95.88 328 LEU A CA 1
ATOM 2569 C C . LEU A 1 328 ? 7.688 17.297 19.922 1 95.88 328 LEU A C 1
ATOM 2571 O O . LEU A 1 328 ? 7.117 17.688 20.938 1 95.88 328 LEU A O 1
ATOM 2575 N N . CYS A 1 329 ? 7.438 17.844 18.734 1 93.25 329 CYS A N 1
ATOM 2576 C CA . CYS A 1 329 ? 6.512 18.953 18.531 1 93.25 329 CYS A CA 1
ATOM 2577 C C . CYS A 1 329 ? 5.098 18.578 18.938 1 93.25 329 CYS A C 1
ATOM 2579 O O . CYS A 1 329 ? 4.359 19.391 19.484 1 93.25 329 CYS A O 1
ATOM 2581 N N . ASN A 1 330 ? 4.766 17.391 18.688 1 89.44 330 ASN A N 1
ATOM 2582 C CA . ASN A 1 330 ? 3.414 16.922 18.984 1 89.44 330 ASN A CA 1
ATOM 2583 C C . ASN A 1 330 ? 3.188 16.766 20.484 1 89.44 330 ASN A C 1
ATOM 2585 O O . ASN A 1 330 ? 2.045 16.75 20.953 1 89.44 330 ASN A O 1
ATOM 2589 N N . LEU A 1 331 ? 4.273 16.703 21.25 1 92.81 331 LEU A N 1
ATOM 2590 C CA . LEU A 1 331 ? 4.156 16.453 22.672 1 92.81 331 LEU A CA 1
ATOM 2591 C C . LEU A 1 331 ? 4.238 17.75 23.469 1 92.81 331 LEU A C 1
ATOM 2593 O O . LEU A 1 331 ? 3.875 17.781 24.656 1 92.81 331 LEU A O 1
ATOM 2597 N N . ILE A 1 332 ? 4.66 18.828 22.828 1 92.19 332 ILE A N 1
ATOM 2598 C CA . ILE A 1 332 ? 4.777 20.109 23.5 1 92.19 332 ILE A CA 1
ATOM 2599 C C . ILE A 1 332 ? 3.43 20.828 23.484 1 92.19 332 ILE A C 1
ATOM 2601 O O . ILE A 1 332 ? 2.844 21.031 22.406 1 92.19 332 ILE A O 1
ATOM 2605 N N . THR A 1 333 ? 2.945 21.234 24.594 1 84.88 333 THR A N 1
ATOM 2606 C CA . THR A 1 333 ? 1.604 21.812 24.688 1 84.88 333 THR A CA 1
ATOM 2607 C C . THR A 1 333 ? 1.672 23.312 24.922 1 84.88 333 THR A C 1
ATOM 2609 O O . THR A 1 333 ? 0.77 24.047 24.516 1 84.88 333 THR A O 1
ATOM 2612 N N . ASP A 1 334 ? 2.705 23.797 25.578 1 87.06 334 ASP A N 1
ATOM 2613 C CA . ASP A 1 334 ? 2.754 25.203 25.906 1 87.06 334 ASP A CA 1
ATOM 2614 C C . ASP A 1 334 ? 4.156 25.781 25.703 1 87.06 334 ASP A C 1
ATOM 2616 O O . ASP A 1 334 ? 5.121 25.016 25.547 1 87.06 334 ASP A O 1
ATOM 2620 N N . LYS A 1 335 ? 4.203 27.047 25.672 1 86.94 335 LYS A N 1
ATOM 2621 C CA . LYS A 1 335 ? 5.445 27.766 25.438 1 86.94 335 LYS A CA 1
ATOM 2622 C C . LYS A 1 335 ? 6.426 27.578 26.594 1 86.94 335 LYS A C 1
ATOM 2624 O O . LYS A 1 335 ? 7.641 27.547 26.391 1 86.94 335 LYS A O 1
ATOM 2629 N N . GLU A 1 336 ? 5.914 27.422 27.797 1 90.19 336 GLU A N 1
ATOM 2630 C CA . GLU A 1 336 ? 6.77 27.234 28.969 1 90.19 336 GLU A CA 1
ATOM 2631 C C . GLU A 1 336 ? 7.551 25.922 28.875 1 90.19 336 GLU A C 1
ATOM 2633 O O . GLU A 1 336 ? 8.742 25.875 29.188 1 90.19 336 GLU A O 1
ATOM 2638 N N . MET A 1 337 ? 6.871 24.891 28.375 1 90.69 337 MET A N 1
ATOM 2639 C CA . MET A 1 337 ? 7.527 23.609 28.188 1 90.69 337 MET A CA 1
ATOM 2640 C C . MET A 1 337 ? 8.688 23.719 27.203 1 90.69 337 MET A C 1
ATOM 2642 O O . MET A 1 337 ? 9.711 23.062 27.359 1 90.69 337 MET A O 1
ATOM 2646 N N . LEU A 1 338 ? 8.477 24.5 26.203 1 91.88 338 LEU A N 1
ATOM 2647 C CA . LEU A 1 338 ? 9.484 24.703 25.172 1 91.88 338 LEU A CA 1
ATOM 2648 C C . LEU A 1 338 ? 10.742 25.328 25.766 1 91.88 338 LEU A C 1
ATOM 2650 O O . LEU A 1 338 ? 11.859 24.953 25.391 1 91.88 338 LEU A O 1
ATOM 2654 N N . LYS A 1 339 ? 10.594 26.219 26.656 1 90.62 339 LYS A N 1
ATOM 2655 C CA . LYS A 1 339 ? 11.711 26.922 27.266 1 90.62 339 LYS A CA 1
ATOM 2656 C C . LYS A 1 339 ? 12.539 26 28.141 1 90.62 339 LYS A C 1
ATOM 2658 O O . LYS A 1 339 ? 13.75 26.203 28.312 1 90.62 339 LYS A O 1
ATOM 2663 N N . PHE A 1 340 ? 11.891 24.969 28.656 1 90.88 340 PHE A N 1
ATOM 2664 C CA . PHE A 1 340 ? 12.555 24.078 29.594 1 90.88 340 PHE A CA 1
ATOM 2665 C C . PHE A 1 340 ? 13.297 22.969 28.859 1 90.88 340 PHE A C 1
ATOM 2667 O O . PHE A 1 340 ? 14.133 22.281 29.438 1 90.88 340 PHE A O 1
ATOM 2674 N N . LEU A 1 341 ? 13.102 22.828 27.625 1 93.88 341 LEU A N 1
ATOM 2675 C CA . LEU A 1 341 ? 13.719 21.75 26.875 1 93.88 341 LEU A CA 1
ATOM 2676 C C . LEU A 1 341 ? 15.148 22.109 26.469 1 93.88 341 LEU A C 1
ATOM 2678 O O . LEU A 1 341 ? 15.422 23.25 26.078 1 93.88 341 LEU A O 1
ATOM 2682 N N . SER A 1 342 ? 16.078 21.203 26.719 1 94.38 342 SER A N 1
ATOM 2683 C CA . SER A 1 342 ? 17.453 21.359 26.266 1 94.38 342 SER A CA 1
ATOM 2684 C C . SER A 1 342 ? 17.625 20.812 24.844 1 94.38 342 SER A C 1
ATOM 2686 O O . SER A 1 342 ? 17.781 19.609 24.656 1 94.38 342 SER A O 1
ATOM 2688 N N . LEU A 1 343 ? 17.625 21.672 23.891 1 95.25 343 LEU A N 1
ATOM 2689 C CA . LEU A 1 343 ? 17.719 21.25 22.484 1 95.25 343 LEU A CA 1
ATOM 2690 C C . LEU A 1 343 ? 19.094 21.562 21.922 1 95.25 343 LEU A C 1
ATOM 2692 O O . LEU A 1 343 ? 19.766 22.5 22.359 1 95.25 343 LEU A O 1
ATOM 2696 N N . PRO A 1 344 ? 19.594 20.656 21.016 1 95 344 PRO A N 1
ATOM 2697 C CA . PRO A 1 344 ? 20.875 20.953 20.375 1 95 344 PRO A CA 1
ATOM 2698 C C . PRO A 1 344 ? 20.828 22.203 19.5 1 95 344 PRO A C 1
ATOM 2700 O O . PRO A 1 344 ? 19.812 22.469 18.844 1 95 344 PRO A O 1
ATOM 2703 N N . ASP A 1 345 ? 21.953 22.875 19.469 1 91.62 345 ASP A N 1
ATOM 2704 C CA . ASP A 1 345 ? 22.016 24.125 18.719 1 91.62 345 ASP A CA 1
ATOM 2705 C C . ASP A 1 345 ? 22.5 23.891 17.281 1 91.62 345 ASP A C 1
ATOM 2707 O O . ASP A 1 345 ? 23.656 24.172 16.969 1 91.62 345 ASP A O 1
ATOM 2711 N N . THR A 1 346 ? 21.719 23.344 16.469 1 93.25 346 THR A N 1
ATOM 2712 C CA . THR A 1 346 ? 21.984 23.078 15.055 1 93.25 346 THR A CA 1
ATOM 2713 C C . THR A 1 346 ? 20.984 23.812 14.172 1 93.25 346 THR A C 1
ATOM 2715 O O . THR A 1 346 ? 20.016 24.406 14.68 1 93.25 346 THR A O 1
ATOM 2718 N N . TRP A 1 347 ? 21.219 23.906 12.867 1 94.12 347 TRP A N 1
ATOM 2719 C CA . TRP A 1 347 ? 20.312 24.594 11.953 1 94.12 347 TRP A CA 1
ATOM 2720 C C . TRP A 1 347 ? 18.938 23.922 11.969 1 94.12 347 TRP A C 1
ATOM 2722 O O . TRP A 1 347 ? 17.922 24.578 11.672 1 94.12 347 TRP A O 1
ATOM 2732 N N . MET A 1 348 ? 18.812 22.734 12.406 1 95.31 348 MET A N 1
ATOM 2733 C CA . MET A 1 348 ? 17.547 22.016 12.516 1 95.31 348 MET A CA 1
ATOM 2734 C C . MET A 1 348 ? 16.656 22.656 13.586 1 95.31 348 MET A C 1
ATOM 2736 O O . MET A 1 348 ? 15.43 22.609 13.492 1 95.31 348 MET A O 1
ATOM 2740 N N . LYS A 1 349 ? 17.266 23.156 14.609 1 95.06 349 LYS A N 1
ATOM 2741 C CA . LYS A 1 349 ? 16.531 23.797 15.695 1 95.06 349 LYS A CA 1
ATOM 2742 C C . LYS A 1 349 ? 15.68 24.938 15.188 1 95.06 349 LYS A C 1
ATOM 2744 O O . LYS A 1 349 ? 14.57 25.172 15.68 1 95.06 349 LYS A O 1
ATOM 2749 N N . GLU A 1 350 ? 16.203 25.641 14.148 1 94.5 350 GLU A N 1
ATOM 2750 C CA . GLU A 1 350 ? 15.453 26.75 13.586 1 94.5 350 GLU A CA 1
ATOM 2751 C C . GLU A 1 350 ? 14.188 26.281 12.883 1 94.5 350 GLU A C 1
ATOM 2753 O O . GLU A 1 350 ? 13.141 26.922 12.961 1 94.5 350 GLU A O 1
ATOM 2758 N N . PHE A 1 351 ? 14.281 25.203 12.164 1 95.81 351 PHE A N 1
ATOM 2759 C CA . PHE A 1 351 ? 13.102 24.625 11.531 1 95.81 351 PHE A CA 1
ATOM 2760 C C . PHE A 1 351 ? 12.109 24.141 12.578 1 95.81 351 PHE A C 1
ATOM 2762 O O . PHE A 1 351 ? 10.898 24.297 12.406 1 95.81 351 PHE A O 1
ATOM 2769 N N . PHE A 1 352 ? 12.734 23.594 13.719 1 96.56 352 PHE A N 1
ATOM 2770 C CA . PHE A 1 352 ? 11.906 23.094 14.812 1 96.56 352 PHE A CA 1
ATOM 2771 C C . PHE A 1 352 ? 11.125 24.234 15.461 1 96.56 352 PHE A C 1
ATOM 2773 O O . PHE A 1 352 ? 9.922 24.125 15.68 1 96.56 352 PHE A O 1
ATOM 2780 N N . LEU A 1 353 ? 11.758 25.297 15.68 1 95.5 353 LEU A N 1
ATOM 2781 C CA . LEU A 1 353 ? 11.133 26.453 16.328 1 95.5 353 LEU A CA 1
ATOM 2782 C C . LEU A 1 353 ? 10.055 27.062 15.438 1 95.5 353 LEU A C 1
ATOM 2784 O O . LEU A 1 353 ? 8.984 27.438 15.922 1 95.5 353 LEU A O 1
ATOM 2788 N N . ALA A 1 354 ? 10.344 27.172 14.164 1 95.44 354 ALA A N 1
ATOM 2789 C CA . ALA A 1 354 ? 9.336 27.688 13.242 1 95.44 354 ALA A CA 1
ATOM 2790 C C . ALA A 1 354 ? 8.086 26.812 13.25 1 95.44 354 ALA A C 1
ATOM 2792 O O . ALA A 1 354 ? 6.965 27.328 13.297 1 95.44 354 ALA A O 1
ATOM 2793 N N . HIS A 1 355 ? 8.25 25.531 13.258 1 95 355 HIS A N 1
ATOM 2794 C CA . HIS A 1 355 ? 7.133 24.594 13.211 1 95 355 HIS A CA 1
ATOM 2795 C C . HIS A 1 355 ? 6.352 24.609 14.523 1 95 355 HIS A C 1
ATOM 2797 O O . HIS A 1 355 ? 5.117 24.625 14.508 1 95 355 HIS A O 1
ATOM 2803 N N . ILE A 1 356 ? 7.02 24.578 15.656 1 94.38 356 ILE A N 1
ATOM 2804 C CA . ILE A 1 356 ? 6.352 24.484 16.953 1 94.38 356 ILE A CA 1
ATOM 2805 C C . ILE A 1 356 ? 5.598 25.781 17.234 1 94.38 356 ILE A C 1
ATOM 2807 O O . ILE A 1 356 ? 4.535 25.766 17.859 1 94.38 356 ILE A O 1
ATOM 2811 N N . TYR A 1 357 ? 6.156 26.938 16.797 1 93.19 357 TYR A N 1
ATOM 2812 C CA . TYR A 1 357 ? 5.461 28.203 16.969 1 93.19 357 TYR A CA 1
ATOM 2813 C C . TYR A 1 357 ? 4.133 28.203 16.219 1 93.19 357 TYR A C 1
ATOM 2815 O O . TYR A 1 357 ? 3.139 28.75 16.719 1 93.19 357 TYR A O 1
ATOM 2823 N N . THR A 1 358 ? 4.102 27.594 15.078 1 89.12 358 THR A N 1
ATOM 2824 C CA . THR A 1 358 ? 2.854 27.484 14.328 1 89.12 358 THR A CA 1
ATOM 2825 C C . THR A 1 358 ? 1.848 26.625 15.094 1 89.12 358 THR A C 1
ATOM 2827 O O . THR A 1 358 ? 0.664 26.969 15.164 1 89.12 358 THR A O 1
ATOM 2830 N N . GLU A 1 359 ? 2.344 25.594 15.734 1 85.62 359 GLU A N 1
ATOM 2831 C CA . GLU A 1 359 ? 1.473 24.672 16.453 1 85.62 359 GLU A CA 1
ATOM 2832 C C . GLU A 1 359 ? 0.945 25.297 17.75 1 85.62 359 GLU A C 1
ATOM 2834 O O . GLU A 1 359 ? -0.167 25 18.188 1 85.62 359 GLU A O 1
ATOM 2839 N N . LEU A 1 360 ? 1.769 26.156 18.328 1 85.31 360 LEU A N 1
ATOM 2840 C CA . LEU A 1 360 ? 1.378 26.828 19.562 1 85.31 360 LEU A CA 1
ATOM 2841 C C . LEU A 1 360 ? 0.607 28.109 19.266 1 85.31 360 LEU A C 1
ATOM 2843 O O . LEU A 1 360 ? 0.352 28.906 20.172 1 85.31 360 LEU A O 1
ATOM 2847 N N . GLN A 1 361 ? 0.306 28.422 18.016 1 81.81 361 GLN A N 1
ATOM 2848 C CA . GLN A 1 361 ? -0.495 29.547 17.547 1 81.81 361 GLN A CA 1
ATOM 2849 C C . GLN A 1 361 ? 0.241 30.859 17.766 1 81.81 361 GLN A C 1
ATOM 2851 O O . GLN A 1 361 ? -0.381 31.891 18.047 1 81.81 361 GLN A O 1
ATOM 2856 N N . LEU A 1 362 ? 1.52 30.719 17.875 1 88.38 362 LEU A N 1
ATOM 2857 C CA . LEU A 1 362 ? 2.373 31.891 17.844 1 88.38 362 LEU A CA 1
ATOM 2858 C C . LEU A 1 362 ? 2.799 32.219 16.406 1 88.38 362 LEU A C 1
ATOM 2860 O O . LEU A 1 362 ? 3.971 32.062 16.062 1 88.38 362 LEU A O 1
ATOM 2864 N N . ILE A 1 363 ? 1.889 32.719 15.648 1 88.38 363 ILE A N 1
ATOM 2865 C CA . ILE A 1 363 ? 2.006 32.781 14.195 1 88.38 363 ILE A CA 1
ATOM 2866 C C . ILE A 1 363 ? 2.996 33.875 13.797 1 88.38 363 ILE A C 1
ATOM 2868 O O . ILE A 1 363 ? 3.768 33.688 12.852 1 88.38 363 ILE A O 1
ATOM 2872 N N . GLU A 1 364 ? 2.961 34.969 14.445 1 90.38 364 GLU A N 1
ATOM 2873 C CA . GLU A 1 364 ? 3.877 36.062 14.094 1 90.38 364 GLU A CA 1
ATOM 2874 C C . GLU A 1 364 ? 5.332 35.625 14.242 1 90.38 364 GLU A C 1
ATOM 2876 O O . GLU A 1 364 ? 6.16 35.906 13.375 1 90.38 364 GLU A O 1
ATOM 2881 N N . GLU A 1 365 ? 5.594 34.938 15.367 1 93.75 365 GLU A N 1
ATOM 2882 C CA . GLU A 1 365 ? 6.938 34.438 15.586 1 93.75 365 GLU A CA 1
ATOM 2883 C C . GLU A 1 365 ? 7.293 33.375 14.555 1 93.75 365 GLU A C 1
ATOM 2885 O O . GLU A 1 365 ? 8.43 33.312 14.078 1 93.75 365 GLU A O 1
ATOM 2890 N N . ALA A 1 366 ? 6.398 32.562 14.242 1 95.56 366 ALA A N 1
ATOM 2891 C CA . ALA A 1 366 ? 6.617 31.516 13.25 1 95.56 366 ALA A CA 1
ATOM 2892 C C . ALA A 1 366 ? 6.965 32.125 11.891 1 95.56 366 ALA A C 1
ATOM 2894 O O . ALA A 1 366 ? 7.902 31.672 11.227 1 95.56 366 ALA A O 1
ATOM 2895 N N . LEU A 1 367 ? 6.207 33.156 11.477 1 95.69 367 LEU A N 1
ATOM 2896 C CA . LEU A 1 367 ? 6.43 33.781 10.188 1 95.69 367 LEU A CA 1
ATOM 2897 C C . LEU A 1 367 ? 7.805 34.438 10.141 1 95.69 367 LEU A C 1
ATOM 2899 O O . LEU A 1 367 ? 8.469 34.438 9.102 1 95.69 367 LEU A O 1
ATOM 2903 N N . GLN A 1 368 ? 8.156 34.969 11.25 1 96.5 368 GLN A N 1
ATOM 2904 C CA . GLN A 1 368 ? 9.484 35.594 11.328 1 96.5 368 GLN A CA 1
ATOM 2905 C C . GLN A 1 368 ? 10.578 34.531 11.141 1 96.5 368 GLN A C 1
ATOM 2907 O O . GLN A 1 368 ? 11.562 34.781 10.438 1 96.5 368 GLN A O 1
ATOM 2912 N N . LYS A 1 369 ? 10.398 33.406 11.781 1 96.25 369 LYS A N 1
ATOM 2913 C CA . LYS A 1 369 ? 11.375 32.344 11.664 1 96.25 369 LYS A CA 1
ATOM 2914 C C . LYS A 1 369 ? 11.43 31.797 10.242 1 96.25 369 LYS A C 1
ATOM 2916 O O . LYS A 1 369 ? 12.508 31.516 9.711 1 96.25 369 LYS A O 1
ATOM 2921 N N . TYR A 1 370 ? 10.336 31.656 9.609 1 96.56 370 TYR A N 1
ATOM 2922 C CA . TYR A 1 370 ? 10.297 31.141 8.242 1 96.56 370 TYR A CA 1
ATOM 2923 C C . TYR A 1 370 ? 10.906 32.156 7.277 1 96.56 370 TYR A C 1
ATOM 2925 O O . TYR A 1 370 ? 11.586 31.781 6.32 1 96.56 370 TYR A O 1
ATOM 2933 N N . GLN A 1 371 ? 10.641 33.375 7.539 1 94.94 371 GLN A N 1
ATOM 2934 C CA . GLN A 1 371 ? 11.258 34.406 6.707 1 94.94 371 GLN A CA 1
ATOM 2935 C C . GLN A 1 371 ? 12.773 34.406 6.84 1 94.94 371 GLN A C 1
ATOM 2937 O O . GLN A 1 371 ? 13.492 34.594 5.855 1 94.94 371 GLN A O 1
ATOM 2942 N N . SER A 1 372 ? 13.188 34.188 8.031 1 95 372 SER A N 1
ATOM 2943 C CA . SER A 1 372 ? 14.625 34.062 8.25 1 95 372 SER A CA 1
ATOM 2944 C C . SER A 1 372 ? 15.203 32.875 7.477 1 95 372 SER A C 1
ATOM 2946 O O . SER A 1 372 ? 16.328 32.938 6.98 1 95 372 SER A O 1
ATOM 2948 N N . LEU A 1 373 ? 14.5 31.828 7.395 1 95.5 373 LEU A N 1
ATOM 2949 C CA . LEU A 1 373 ? 14.945 30.641 6.656 1 95.5 373 LEU A CA 1
ATOM 2950 C C . LEU A 1 373 ? 14.969 30.922 5.156 1 95.5 373 LEU A C 1
ATOM 2952 O O . LEU A 1 373 ? 15.875 30.469 4.449 1 95.5 373 LEU A O 1
ATOM 2956 N N . ILE A 1 374 ? 14.023 31.688 4.691 1 94.56 374 ILE A N 1
ATOM 2957 C CA . ILE A 1 374 ? 13.984 32.062 3.287 1 94.56 374 ILE A CA 1
ATOM 2958 C C . ILE A 1 374 ? 15.203 32.938 2.957 1 94.56 374 ILE A C 1
ATOM 2960 O O . ILE A 1 374 ? 15.859 32.719 1.936 1 94.56 374 ILE A O 1
ATOM 2964 N N . ASP A 1 375 ? 15.508 33.781 3.834 1 93.75 375 ASP A N 1
ATOM 2965 C CA . ASP A 1 375 ? 16.641 34.688 3.635 1 93.75 375 ASP A CA 1
ATOM 2966 C C . ASP A 1 375 ? 17.953 33.906 3.695 1 93.75 375 ASP A C 1
ATOM 2968 O O . ASP A 1 375 ? 18.953 34.344 3.102 1 93.75 375 ASP A O 1
ATOM 2972 N N . ALA A 1 376 ? 17.938 32.812 4.461 1 91.81 376 ALA A N 1
ATOM 2973 C CA . ALA A 1 376 ? 19.141 31.984 4.594 1 91.81 376 ALA A CA 1
ATOM 2974 C C . ALA A 1 376 ? 19.391 31.188 3.322 1 91.81 376 ALA A C 1
ATOM 2976 O O . ALA A 1 376 ? 20.5 30.672 3.121 1 91.81 376 ALA A O 1
ATOM 2977 N N . GLY A 1 377 ? 18.375 31.062 2.436 1 92.19 377 GLY A N 1
ATOM 2978 C CA . GLY A 1 377 ? 18.609 30.406 1.162 1 92.19 377 GLY A CA 1
ATOM 2979 C C . GLY A 1 377 ? 17.578 29.328 0.838 1 92.19 377 GLY A C 1
ATOM 2980 O O . GLY A 1 377 ? 17.688 28.656 -0.185 1 92.19 377 GLY A O 1
ATOM 2981 N N . PHE A 1 378 ? 16.578 29.156 1.603 1 95.19 378 PHE A N 1
ATOM 2982 C CA . PHE A 1 378 ? 15.594 28.109 1.401 1 95.19 378 PHE A CA 1
ATOM 2983 C C . PHE A 1 378 ? 14.32 28.656 0.781 1 95.19 378 PHE A C 1
ATOM 2985 O O . PHE A 1 378 ? 13.219 28.234 1.118 1 95.19 378 PHE A O 1
ATOM 2992 N N . SER A 1 379 ? 14.414 29.562 -0.055 1 92.31 379 SER A N 1
ATOM 2993 C CA . SER A 1 379 ? 13.258 30.219 -0.652 1 92.31 379 SER A CA 1
ATOM 2994 C C . SER A 1 379 ? 12.516 29.281 -1.598 1 92.31 379 SER A C 1
ATOM 2996 O O . SER A 1 379 ? 11.305 29.406 -1.786 1 92.31 379 SER A O 1
ATOM 2998 N N . LYS A 1 380 ? 13.211 28.312 -2.154 1 92.81 380 LYS A N 1
ATOM 2999 C CA . LYS A 1 380 ? 12.594 27.422 -3.143 1 92.81 380 LYS A CA 1
ATOM 3000 C C . LYS A 1 380 ? 12.008 26.188 -2.48 1 92.81 380 LYS A C 1
ATOM 3002 O O . LYS A 1 380 ? 11.461 25.312 -3.158 1 92.81 380 LYS A O 1
ATOM 3007 N N . SER A 1 381 ? 12.086 26.141 -1.19 1 94.44 381 SER A N 1
ATOM 3008 C CA . SER A 1 381 ? 11.562 24.984 -0.479 1 94.44 381 SER A CA 1
ATOM 3009 C C . SER A 1 381 ? 10.039 24.984 -0.458 1 94.44 381 SER A C 1
ATOM 3011 O O . SER A 1 381 ? 9.422 25.938 0.04 1 94.44 381 SER A O 1
ATOM 3013 N N . THR A 1 382 ? 9.422 23.922 -0.992 1 94.12 382 THR A N 1
ATOM 3014 C CA . THR A 1 382 ? 7.973 23.812 -1.017 1 94.12 382 THR A CA 1
ATOM 3015 C C . THR A 1 382 ? 7.422 23.609 0.392 1 94.12 382 THR A C 1
ATOM 3017 O O . THR A 1 382 ? 6.273 23.953 0.67 1 94.12 382 THR A O 1
ATOM 3020 N N . TYR A 1 383 ? 8.25 23.062 1.243 1 94.44 383 TYR A N 1
ATOM 3021 C CA . TYR A 1 383 ? 7.832 22.875 2.629 1 94.44 383 TYR A CA 1
ATOM 3022 C C . TYR A 1 383 ? 7.637 24.219 3.322 1 94.44 383 TYR A C 1
ATOM 3024 O O . TYR A 1 383 ? 6.602 24.453 3.955 1 94.44 383 TYR A O 1
ATOM 3032 N N . ILE A 1 384 ? 8.609 25.094 3.195 1 95.94 384 ILE A N 1
ATOM 3033 C CA . ILE A 1 384 ? 8.555 26.391 3.846 1 95.94 384 ILE A CA 1
ATOM 3034 C C . ILE A 1 384 ? 7.414 27.219 3.258 1 95.94 384 ILE A C 1
ATOM 3036 O O . ILE A 1 384 ? 6.652 27.844 3.996 1 95.94 384 ILE A O 1
ATOM 3040 N N . ILE A 1 385 ? 7.273 27.188 1.964 1 96 385 ILE A N 1
ATOM 3041 C CA . ILE A 1 385 ? 6.219 27.938 1.292 1 96 385 ILE A CA 1
ATOM 3042 C C . ILE A 1 385 ? 4.855 27.469 1.788 1 96 385 ILE A C 1
ATOM 3044 O O . ILE A 1 385 ? 3.969 28.281 2.064 1 96 385 ILE A O 1
ATOM 3048 N N . SER A 1 386 ? 4.711 26.188 1.917 1 95.56 386 SER A N 1
ATOM 3049 C CA . SER A 1 386 ? 3.443 25.641 2.383 1 95.56 386 SER A CA 1
ATOM 3050 C C . SER A 1 386 ? 3.162 26.047 3.826 1 95.56 386 SER A C 1
ATOM 3052 O O . SER A 1 386 ? 2.023 26.359 4.176 1 95.56 386 SER A O 1
ATOM 3054 N N . GLN A 1 387 ? 4.18 26.062 4.637 1 95.56 387 GLN A N 1
ATOM 3055 C CA . GLN A 1 387 ? 3.994 26.438 6.039 1 95.56 387 GLN A CA 1
ATOM 3056 C C . GLN A 1 387 ? 3.645 27.906 6.18 1 95.56 387 GLN A C 1
ATOM 3058 O O . GLN A 1 387 ? 2.852 28.297 7.047 1 95.56 387 GLN A O 1
ATOM 3063 N N . ILE A 1 388 ? 4.203 28.703 5.375 1 96.19 388 ILE A N 1
ATOM 3064 C CA . ILE A 1 388 ? 3.891 30.125 5.383 1 96.19 388 ILE A CA 1
ATOM 3065 C C . ILE A 1 388 ? 2.441 30.344 4.953 1 96.19 388 ILE A C 1
ATOM 3067 O O . ILE A 1 388 ? 1.73 31.156 5.535 1 96.19 388 ILE A O 1
ATOM 3071 N N . ALA A 1 389 ? 2 29.609 3.951 1 96.06 389 ALA A N 1
ATOM 3072 C CA . ALA A 1 389 ? 0.61 29.688 3.508 1 96.06 389 ALA A CA 1
ATOM 3073 C C . ALA A 1 389 ? -0.347 29.297 4.629 1 96.06 389 ALA A C 1
ATOM 3075 O O . ALA A 1 389 ? -1.375 29.938 4.836 1 96.06 389 ALA A O 1
ATOM 3076 N N . VAL A 1 390 ? -0.023 28.266 5.348 1 94 390 VAL A N 1
ATOM 3077 C CA . VAL A 1 390 ? -0.847 27.797 6.457 1 94 390 VAL A CA 1
ATOM 3078 C C . VAL A 1 390 ? -0.854 28.844 7.574 1 94 390 VAL A C 1
ATOM 3080 O O . VAL A 1 390 ? -1.88 29.047 8.227 1 94 390 VAL A O 1
ATOM 3083 N N . ALA A 1 391 ? 0.247 29.484 7.805 1 93.06 391 ALA A N 1
ATOM 3084 C CA . ALA A 1 391 ? 0.335 30.531 8.82 1 93.06 391 ALA A CA 1
ATOM 3085 C C . ALA A 1 391 ? -0.587 31.703 8.484 1 93.06 391 ALA A C 1
ATOM 3087 O O . ALA A 1 391 ? -1.274 32.219 9.367 1 93.06 391 ALA A O 1
ATOM 3088 N N . TYR A 1 392 ? -0.604 32.062 7.234 1 92.62 392 TYR A N 1
ATOM 3089 C CA . TYR A 1 392 ? -1.479 33.156 6.816 1 92.62 392 TYR A CA 1
ATOM 3090 C C . TYR A 1 392 ? -2.943 32.719 6.902 1 92.62 392 TYR A C 1
ATOM 3092 O O . TYR A 1 392 ? -3.814 33.562 7.184 1 92.62 392 TYR A O 1
ATOM 3100 N N . HIS A 1 393 ? -3.203 31.469 6.656 1 90.56 393 HIS A N 1
ATOM 3101 C CA . HIS A 1 393 ? -4.547 30.953 6.875 1 90.56 393 HIS A CA 1
ATOM 3102 C C . HIS A 1 393 ? -4.961 31.094 8.336 1 90.56 393 HIS A C 1
ATOM 3104 O O . HIS A 1 393 ? -6.094 31.469 8.633 1 90.56 393 HIS A O 1
ATOM 3110 N N . ASN A 1 394 ? -4.035 30.875 9.219 1 85.19 394 ASN A N 1
ATOM 3111 C CA . ASN A 1 394 ? -4.328 30.906 10.648 1 85.19 394 ASN A CA 1
ATOM 3112 C C . ASN A 1 394 ? -4.559 32.344 11.133 1 85.19 394 ASN A C 1
ATOM 3114 O O . ASN A 1 394 ? -5.324 32.562 12.07 1 85.19 394 ASN A O 1
ATOM 3118 N N . ILE A 1 395 ? -3.891 33.344 10.516 1 81.94 395 ILE A N 1
ATOM 3119 C CA . ILE A 1 395 ? -4.094 34.75 10.883 1 81.94 395 ILE A CA 1
ATOM 3120 C C . ILE A 1 395 ? -5.281 35.312 10.109 1 81.94 395 ILE A C 1
ATOM 3122 O O . ILE A 1 395 ? -5.625 36.5 10.266 1 81.94 395 ILE A O 1
ATOM 3126 N N . ARG A 1 396 ? -5.926 34.438 9.211 1 82.81 396 ARG A N 1
ATOM 3127 C CA . ARG A 1 396 ? -7.141 34.75 8.461 1 82.81 396 ARG A CA 1
ATOM 3128 C C . ARG A 1 396 ? -6.867 35.812 7.414 1 82.81 396 ARG A C 1
ATOM 3130 O O . ARG A 1 396 ? -7.723 36.688 7.148 1 82.81 396 ARG A O 1
ATOM 3137 N N . ASP A 1 397 ? -5.641 35.875 7.035 1 88.44 397 ASP A N 1
ATOM 3138 C CA . ASP A 1 397 ? -5.328 36.625 5.824 1 88.44 397 ASP A CA 1
ATOM 3139 C C . ASP A 1 397 ? -5.535 35.781 4.578 1 88.44 397 ASP A C 1
ATOM 3141 O O . ASP A 1 397 ? -4.578 35.219 4.035 1 88.44 397 ASP A O 1
ATOM 3145 N N . ILE A 1 398 ? -6.656 35.688 4.102 1 89.94 398 ILE A N 1
ATOM 3146 C CA . ILE A 1 398 ? -7.109 34.75 3.084 1 89.94 398 ILE A CA 1
ATOM 3147 C C . ILE A 1 398 ? -6.445 35.094 1.747 1 89.94 398 ILE A C 1
ATOM 3149 O O . ILE A 1 398 ? -5.992 34.188 1.033 1 89.94 398 ILE A O 1
ATOM 3153 N N . ASP A 1 399 ? -6.352 36.312 1.418 1 92.38 399 ASP A N 1
ATOM 3154 C CA . ASP A 1 399 ? -5.828 36.719 0.114 1 92.38 399 ASP A CA 1
ATOM 3155 C C . ASP A 1 399 ? -4.363 36.312 -0.036 1 92.38 399 ASP A C 1
ATOM 3157 O O . ASP A 1 399 ? -3.973 35.75 -1.059 1 92.38 399 ASP A O 1
ATOM 3161 N N . LYS A 1 400 ? -3.674 36.656 1.001 1 94.81 400 LYS A N 1
ATOM 3162 C CA . LYS A 1 400 ? -2.264 36.281 0.948 1 94.81 400 LYS A CA 1
ATOM 3163 C C . LYS A 1 400 ? -2.09 34.781 0.936 1 94.81 400 LYS A C 1
ATOM 3165 O O . LYS A 1 400 ? -1.23 34.25 0.225 1 94.81 400 LYS A O 1
ATOM 3170 N N . ALA A 1 401 ? -2.797 34.125 1.709 1 96.5 401 ALA A N 1
ATOM 3171 C CA . ALA A 1 401 ? -2.73 32.688 1.752 1 96.5 401 ALA A CA 1
ATOM 3172 C C . ALA A 1 401 ? -3.055 32.062 0.388 1 96.5 401 ALA A C 1
ATOM 3174 O O . ALA A 1 401 ? -2.354 31.172 -0.083 1 96.5 401 ALA A O 1
ATOM 3175 N N . LEU A 1 402 ? -4.098 32.594 -0.314 1 96.5 402 LEU A N 1
ATOM 3176 C CA . LEU A 1 402 ? -4.512 32.094 -1.622 1 96.5 402 LEU A CA 1
ATOM 3177 C C . LEU A 1 402 ? -3.416 32.312 -2.66 1 96.5 402 LEU A C 1
ATOM 3179 O O . LEU A 1 402 ? -3.143 31.453 -3.482 1 96.5 402 LEU A O 1
ATOM 3183 N N . SER A 1 403 ? -2.873 33.469 -2.551 1 97.12 403 SER A N 1
ATOM 3184 C CA . SER A 1 403 ? -1.814 33.812 -3.502 1 97.12 403 SER A CA 1
ATOM 3185 C C . SER A 1 403 ? -0.627 32.844 -3.354 1 97.12 403 SER A C 1
ATOM 3187 O O . SER A 1 403 ? -0.077 32.375 -4.348 1 97.12 403 SER A O 1
ATOM 3189 N N . ILE A 1 404 ? -0.208 32.562 -2.125 1 97.19 404 ILE A N 1
ATOM 3190 C CA . ILE A 1 404 ? 0.941 31.719 -1.869 1 97.19 404 ILE A CA 1
ATOM 3191 C C . ILE A 1 404 ? 0.615 30.281 -2.287 1 97.19 404 ILE A C 1
ATOM 3193 O O . ILE A 1 404 ? 1.455 29.594 -2.869 1 97.19 404 ILE A O 1
ATOM 3197 N N . PHE A 1 405 ? -0.546 29.781 -2.055 1 97.38 405 PHE A N 1
ATOM 3198 C CA . PHE A 1 405 ? -0.945 28.438 -2.447 1 97.38 405 PHE A CA 1
ATOM 3199 C C . PHE A 1 405 ? -0.972 28.297 -3.965 1 97.38 405 PHE A C 1
ATOM 3201 O O . PHE A 1 405 ? -0.607 27.25 -4.504 1 97.38 405 PHE A O 1
ATOM 3208 N N . ASN A 1 406 ? -1.458 29.344 -4.598 1 96.38 406 ASN A N 1
ATOM 3209 C CA . ASN A 1 406 ? -1.461 29.297 -6.055 1 96.38 406 ASN A CA 1
ATOM 3210 C C . ASN A 1 406 ? -0.045 29.219 -6.617 1 96.38 406 ASN A C 1
ATOM 3212 O O . ASN A 1 406 ? 0.201 28.5 -7.586 1 96.38 406 ASN A O 1
ATOM 3216 N N . GLU A 1 407 ? 0.832 29.938 -5.977 1 96 407 GLU A N 1
ATOM 3217 C CA . GLU A 1 407 ? 2.234 29.844 -6.371 1 96 407 GLU A CA 1
ATOM 3218 C C . GLU A 1 407 ? 2.785 28.438 -6.113 1 96 407 GLU A C 1
ATOM 3220 O O . GLU A 1 407 ? 3.553 27.922 -6.922 1 96 407 GLU A O 1
ATOM 3225 N N . LEU A 1 408 ? 2.426 27.922 -5.047 1 96.12 408 LEU A N 1
ATOM 3226 C CA . LEU A 1 408 ? 2.85 26.578 -4.691 1 96.12 408 LEU A CA 1
ATOM 3227 C C . LEU A 1 408 ? 2.352 25.562 -5.715 1 96.12 408 LEU A C 1
ATOM 3229 O O . LEU A 1 408 ? 3.084 24.641 -6.098 1 96.12 408 LEU A O 1
ATOM 3233 N N . ARG A 1 409 ? 1.129 25.688 -6.207 1 95.5 409 ARG A N 1
ATOM 3234 C CA . ARG A 1 409 ? 0.522 24.781 -7.168 1 95.5 409 ARG A CA 1
ATOM 3235 C C . ARG A 1 409 ? 1.212 24.875 -8.523 1 95.5 409 ARG A C 1
ATOM 3237 O O . ARG A 1 409 ? 1.263 23.891 -9.273 1 95.5 409 ARG A O 1
ATOM 3244 N N . LYS A 1 410 ? 1.716 26.016 -8.797 1 95.5 410 LYS A N 1
ATOM 3245 C CA . LYS A 1 410 ? 2.447 26.188 -10.047 1 95.5 410 LYS A CA 1
ATOM 3246 C C . LYS A 1 410 ? 3.795 25.469 -10 1 95.5 410 LYS A C 1
ATOM 3248 O O . LYS A 1 410 ? 4.219 24.891 -11 1 95.5 410 LYS A O 1
ATOM 3253 N N . GLN A 1 411 ? 4.426 25.516 -8.789 1 94.5 411 GLN A N 1
ATOM 3254 C CA . GLN A 1 411 ? 5.734 24.906 -8.625 1 94.5 411 GLN A CA 1
ATOM 3255 C C . GLN A 1 411 ? 5.613 23.391 -8.5 1 94.5 411 GLN A C 1
ATOM 3257 O O . GLN A 1 411 ? 6.484 22.641 -8.969 1 94.5 411 GLN A O 1
ATOM 3262 N N . ASP A 1 412 ? 4.641 22.938 -7.836 1 96 412 ASP A N 1
ATOM 3263 C CA . ASP A 1 412 ? 4.387 21.516 -7.586 1 96 412 ASP A CA 1
ATOM 3264 C C . ASP A 1 412 ? 2.922 21.172 -7.832 1 96 412 ASP A C 1
ATOM 3266 O O . ASP A 1 412 ? 2.162 20.953 -6.887 1 96 412 ASP A O 1
ATOM 3270 N N . PRO A 1 413 ? 2.574 20.953 -9.023 1 95.56 413 PRO A N 1
ATOM 3271 C CA . PRO A 1 413 ? 1.165 20.781 -9.383 1 95.56 413 PRO A CA 1
ATOM 3272 C C . PRO A 1 413 ? 0.586 19.469 -8.883 1 95.56 413 PRO A C 1
ATOM 3274 O O . PRO A 1 413 ? -0.632 19.328 -8.742 1 95.56 413 PRO A O 1
ATOM 3277 N N . TYR A 1 414 ? 1.373 18.453 -8.602 1 96.19 414 TYR A N 1
ATOM 3278 C CA . TYR A 1 414 ? 0.848 17.141 -8.219 1 96.19 414 TYR A CA 1
ATOM 3279 C C . TYR A 1 414 ? 0.913 16.953 -6.711 1 96.19 414 TYR A C 1
ATOM 3281 O O . TYR A 1 414 ? 0.716 15.836 -6.215 1 96.19 414 TYR A O 1
ATOM 3289 N N . ARG A 1 415 ? 1.192 18.016 -6.012 1 95.81 415 ARG A N 1
ATOM 3290 C CA . ARG A 1 415 ? 1.241 17.969 -4.555 1 95.81 415 ARG A CA 1
ATOM 3291 C C . ARG A 1 415 ? -0.162 17.906 -3.961 1 95.81 415 ARG A C 1
ATOM 3293 O O . ARG A 1 415 ? -1.04 18.688 -4.34 1 95.81 415 ARG A O 1
ATOM 3300 N N . ILE A 1 416 ? -0.432 16.969 -3.105 1 95.38 416 ILE A N 1
ATOM 3301 C CA . ILE A 1 416 ? -1.748 16.812 -2.498 1 95.38 416 ILE A CA 1
ATOM 3302 C C . ILE A 1 416 ? -1.711 17.297 -1.052 1 95.38 416 ILE A C 1
ATOM 3304 O O . ILE A 1 416 ? -2.73 17.734 -0.511 1 95.38 416 ILE A O 1
ATOM 3308 N N . GLU A 1 417 ? -0.57 17.312 -0.469 1 93.25 417 GLU A N 1
ATOM 3309 C CA . GLU A 1 417 ? -0.413 17.75 0.916 1 93.25 417 GLU A CA 1
ATOM 3310 C C . GLU A 1 417 ? -0.84 19.203 1.091 1 93.25 417 GLU A C 1
ATOM 3312 O O . GLU A 1 417 ? -0.468 20.062 0.292 1 93.25 417 GLU A O 1
ATOM 3317 N N . ASN A 1 418 ? -1.643 19.516 2.057 1 93.81 418 ASN A N 1
ATOM 3318 C CA . ASN A 1 418 ? -2.131 20.828 2.457 1 93.81 418 ASN A CA 1
ATOM 3319 C C . ASN A 1 418 ? -3.158 21.375 1.469 1 93.81 418 ASN A C 1
ATOM 3321 O O . ASN A 1 418 ? -3.545 22.547 1.547 1 93.81 418 ASN A O 1
ATOM 3325 N N . MET A 1 419 ? -3.604 20.562 0.529 1 96 419 MET A N 1
ATOM 3326 C CA . MET A 1 419 ? -4.629 21.016 -0.406 1 96 419 MET A CA 1
ATOM 3327 C C . MET A 1 419 ? -5.988 21.094 0.275 1 96 419 MET A C 1
ATOM 3329 O O . MET A 1 419 ? -6.902 21.75 -0.222 1 96 419 MET A O 1
ATOM 3333 N N . ASP A 1 420 ? -6.086 20.406 1.392 1 94.62 420 ASP A N 1
ATOM 3334 C CA . ASP A 1 420 ? -7.297 20.531 2.197 1 94.62 420 ASP A CA 1
ATOM 3335 C C . ASP A 1 420 ? -7.445 21.953 2.732 1 94.62 420 ASP A C 1
ATOM 3337 O O . ASP A 1 420 ? -8.531 22.531 2.676 1 94.62 420 ASP A O 1
ATOM 3341 N N . THR A 1 421 ? -6.332 22.547 3.227 1 94.94 421 THR A N 1
ATOM 3342 C CA . THR A 1 421 ? -6.34 23.922 3.701 1 94.94 421 THR A CA 1
ATOM 3343 C C . THR A 1 421 ? -6.656 24.891 2.559 1 94.94 421 THR A C 1
ATOM 3345 O O . THR A 1 421 ? -7.422 25.828 2.734 1 94.94 421 THR A O 1
ATOM 3348 N N . PHE A 1 422 ? -6.07 24.641 1.441 1 96.44 422 PHE A N 1
ATOM 3349 C CA . PHE A 1 422 ? -6.34 25.453 0.259 1 96.44 422 PHE A CA 1
ATOM 3350 C C . PHE A 1 422 ? -7.82 25.406 -0.105 1 96.44 422 PHE A C 1
ATOM 3352 O O . PHE A 1 422 ? -8.422 26.438 -0.429 1 96.44 422 PHE A O 1
ATOM 3359 N N . SER A 1 423 ? -8.359 24.219 -0.039 1 96.5 423 SER A N 1
ATOM 3360 C CA . SER A 1 423 ? -9.773 24.062 -0.337 1 96.5 423 SER A CA 1
ATOM 3361 C C . SER A 1 423 ? -10.641 24.828 0.651 1 96.5 423 SER A C 1
ATOM 3363 O O . SER A 1 423 ? -11.695 25.359 0.281 1 96.5 423 SER A O 1
ATOM 3365 N N . ASN A 1 424 ? -10.273 24.875 1.912 1 93.88 424 ASN A N 1
ATOM 3366 C CA . ASN A 1 424 ? -11 25.641 2.914 1 93.88 424 ASN A CA 1
ATOM 3367 C C . ASN A 1 424 ? -10.992 27.141 2.592 1 93.88 424 ASN A C 1
ATOM 3369 O O . ASN A 1 424 ? -11.992 27.828 2.799 1 93.88 424 ASN A O 1
ATOM 3373 N N . LEU A 1 425 ? -9.898 27.578 2.086 1 95.38 425 LEU A N 1
ATOM 3374 C CA . LEU A 1 425 ? -9.781 28.984 1.707 1 95.38 425 LEU A CA 1
ATOM 3375 C C . LEU A 1 425 ? -10.695 29.312 0.53 1 95.38 425 LEU A C 1
ATOM 3377 O O . LEU A 1 425 ? -11.359 30.344 0.527 1 95.38 425 LEU A O 1
ATOM 3381 N N . LEU A 1 426 ? -10.68 28.406 -0.405 1 95.5 426 LEU A N 1
ATOM 3382 C CA . LEU A 1 426 ? -11.555 28.594 -1.558 1 95.5 426 LEU A CA 1
ATOM 3383 C C . LEU A 1 426 ? -13.016 28.531 -1.14 1 95.5 426 LEU A C 1
ATOM 3385 O O . LEU A 1 426 ? -13.859 29.25 -1.693 1 95.5 426 LEU A O 1
ATOM 3389 N N . TYR A 1 427 ? -13.328 27.734 -0.161 1 94.12 427 TYR A N 1
ATOM 3390 C CA . TYR A 1 427 ? -14.68 27.594 0.372 1 94.12 427 TYR A CA 1
ATOM 3391 C C . TYR A 1 427 ? -15.133 28.891 1.046 1 94.12 427 TYR A C 1
ATOM 3393 O O . TYR A 1 427 ? -16.25 29.359 0.807 1 94.12 427 TYR A O 1
ATOM 3401 N N . VAL A 1 428 ? -14.258 29.5 1.848 1 89.5 428 VAL A N 1
ATOM 3402 C CA . VAL A 1 428 ? -14.586 30.703 2.594 1 89.5 428 VAL A CA 1
ATOM 3403 C C . VAL A 1 428 ? -14.805 31.875 1.625 1 89.5 428 VAL A C 1
ATOM 3405 O O . VAL A 1 428 ? -15.688 32.719 1.836 1 89.5 428 VAL A O 1
ATOM 3408 N N . ARG A 1 429 ? -14.094 31.891 0.576 1 91.62 429 ARG A N 1
ATOM 3409 C CA . ARG A 1 429 ? -14.219 32.938 -0.417 1 91.62 429 ARG A CA 1
ATOM 3410 C C . ARG A 1 429 ? -15.289 32.625 -1.448 1 91.62 429 ARG A C 1
ATOM 3412 O O . ARG A 1 429 ? -15.516 33.375 -2.385 1 91.62 429 ARG A O 1
ATOM 3419 N N . SER A 1 430 ? -15.891 31.469 -1.333 1 91.44 430 SER A N 1
ATOM 3420 C CA . SER A 1 430 ? -16.969 31 -2.197 1 91.44 430 SER A CA 1
ATOM 3421 C C . SER A 1 430 ? -16.531 30.969 -3.656 1 91.44 430 SER A C 1
ATOM 3423 O O . SER A 1 430 ? -17.25 31.438 -4.539 1 91.44 430 SER A O 1
ATOM 3425 N N . MET A 1 431 ? -15.336 30.562 -3.82 1 94.25 431 MET A N 1
ATOM 3426 C CA . MET A 1 431 ? -14.82 30.406 -5.176 1 94.25 431 MET A CA 1
ATOM 3427 C C . MET A 1 431 ? -15.188 29.031 -5.746 1 94.25 431 MET A C 1
ATOM 3429 O O . MET A 1 431 ? -14.352 28.141 -5.797 1 94.25 431 MET A O 1
ATOM 3433 N N . LYS A 1 432 ? -16.281 28.812 -6.348 1 93.75 432 LYS A N 1
ATOM 3434 C CA . LYS A 1 432 ? -16.875 27.547 -6.746 1 93.75 432 LYS A CA 1
ATOM 3435 C C . LYS A 1 432 ? -16.125 26.938 -7.926 1 93.75 432 LYS A C 1
ATOM 3437 O O . LYS A 1 432 ? -15.75 25.766 -7.891 1 93.75 432 LYS A O 1
ATOM 3442 N N . PRO A 1 433 ? -15.852 27.719 -9 1 95.56 433 PRO A N 1
ATOM 3443 C CA . PRO A 1 433 ? -15.172 27.094 -10.141 1 95.56 433 PRO A CA 1
ATOM 3444 C C . PRO A 1 433 ? -13.773 26.594 -9.797 1 95.56 433 PRO A C 1
ATOM 3446 O O . PRO A 1 433 ? -13.375 25.516 -10.25 1 95.56 433 PRO A O 1
ATOM 3449 N N . GLU A 1 434 ? -13.055 27.422 -9.039 1 96.25 434 GLU A N 1
ATOM 3450 C CA . GLU A 1 434 ? -11.703 27.016 -8.648 1 96.25 434 GLU A CA 1
ATOM 3451 C C . GLU A 1 434 ? -11.727 25.766 -7.773 1 96.25 434 GLU A C 1
ATOM 3453 O O . GLU A 1 434 ? -10.875 24.891 -7.914 1 96.25 434 GLU A O 1
ATOM 3458 N N . LEU A 1 435 ? -12.625 25.719 -6.902 1 96.75 435 LEU A N 1
ATOM 3459 C CA . LEU A 1 435 ? -12.75 24.547 -6.035 1 96.75 435 LEU A CA 1
ATOM 3460 C C . LEU A 1 435 ? -13.141 23.312 -6.84 1 96.75 435 LEU A C 1
ATOM 3462 O O . LEU A 1 435 ? -12.672 22.219 -6.559 1 96.75 435 LEU A O 1
ATOM 3466 N N . SER A 1 436 ? -14.031 23.516 -7.801 1 95.94 436 SER A N 1
ATOM 3467 C CA . SER A 1 436 ? -14.414 22.406 -8.68 1 95.94 436 SER A CA 1
ATOM 3468 C C . SER A 1 436 ? -13.211 21.891 -9.469 1 95.94 436 SER A C 1
ATOM 3470 O O . SER A 1 436 ? -13.016 20.688 -9.578 1 95.94 436 SER A O 1
ATOM 3472 N N . TYR A 1 437 ? -12.523 22.812 -9.984 1 96.62 437 TYR A N 1
ATOM 3473 C CA . TYR A 1 437 ? -11.32 22.422 -10.719 1 96.62 437 TYR A CA 1
ATOM 3474 C C . TYR A 1 437 ? -10.352 21.672 -9.82 1 96.62 437 TYR A C 1
ATOM 3476 O O . TYR A 1 437 ? -9.789 20.641 -10.227 1 96.62 437 TYR A O 1
ATOM 3484 N N . LEU A 1 438 ? -10.094 22.156 -8.641 1 96.75 438 LEU A N 1
ATOM 3485 C CA . LEU A 1 438 ? -9.188 21.516 -7.699 1 96.75 438 LEU A CA 1
ATOM 3486 C C . LEU A 1 438 ? -9.656 20.109 -7.359 1 96.75 438 LEU A C 1
ATOM 3488 O O . LEU A 1 438 ? -8.852 19.188 -7.293 1 96.75 438 LEU A O 1
ATOM 3492 N N . ALA A 1 439 ? -10.914 19.953 -7.098 1 97.19 439 ALA A N 1
ATOM 3493 C CA . ALA A 1 439 ? -11.477 18.656 -6.754 1 97.19 439 ALA A CA 1
ATOM 3494 C C . ALA A 1 439 ? -11.266 17.641 -7.883 1 97.19 439 ALA A C 1
ATOM 3496 O O . ALA A 1 439 ? -10.852 16.516 -7.641 1 97.19 439 ALA A O 1
ATOM 3497 N N . HIS A 1 440 ? -11.508 18.094 -9.07 1 95.44 440 HIS A N 1
ATOM 3498 C CA . HIS A 1 440 ? -11.328 17.219 -10.227 1 95.44 440 HIS A CA 1
ATOM 3499 C C . HIS A 1 440 ? -9.859 16.875 -10.43 1 95.44 440 HIS A C 1
ATOM 3501 O O . HIS A 1 440 ? -9.531 15.711 -10.719 1 95.44 440 HIS A O 1
ATOM 3507 N N . ASN A 1 441 ? -9.094 17.812 -10.352 1 96.19 441 ASN A N 1
ATOM 3508 C CA . ASN A 1 441 ? -7.664 17.609 -10.531 1 96.19 441 ASN A CA 1
ATOM 3509 C C . ASN A 1 441 ? -7.098 16.625 -9.516 1 96.19 441 ASN A C 1
ATOM 3511 O O . ASN A 1 441 ? -6.324 15.742 -9.867 1 96.19 441 ASN A O 1
ATOM 3515 N N . LEU A 1 442 ? -7.438 16.812 -8.289 1 96.69 442 LEU A N 1
ATOM 3516 C CA . LEU A 1 442 ? -6.914 15.945 -7.238 1 96.69 442 LEU A CA 1
ATOM 3517 C C . LEU A 1 442 ? -7.465 14.523 -7.375 1 96.69 442 LEU A C 1
ATOM 3519 O O . LEU A 1 442 ? -6.777 13.555 -7.059 1 96.69 442 LEU A O 1
ATOM 3523 N N . CYS A 1 443 ? -8.664 14.422 -7.812 1 93.81 443 CYS A N 1
ATOM 3524 C CA . CYS A 1 443 ? -9.258 13.109 -8.031 1 93.81 443 CYS A CA 1
ATOM 3525 C C . CYS A 1 443 ? -8.523 12.352 -9.125 1 93.81 443 CYS A C 1
ATOM 3527 O O . CYS A 1 443 ? -8.367 11.133 -9.039 1 93.81 443 CYS A O 1
ATOM 3529 N N . GLU A 1 444 ? -8.07 13.086 -10.086 1 92.75 444 GLU A N 1
ATOM 3530 C CA . GLU A 1 444 ? -7.316 12.477 -11.18 1 92.75 444 GLU A CA 1
ATOM 3531 C C . GLU A 1 444 ? -5.938 12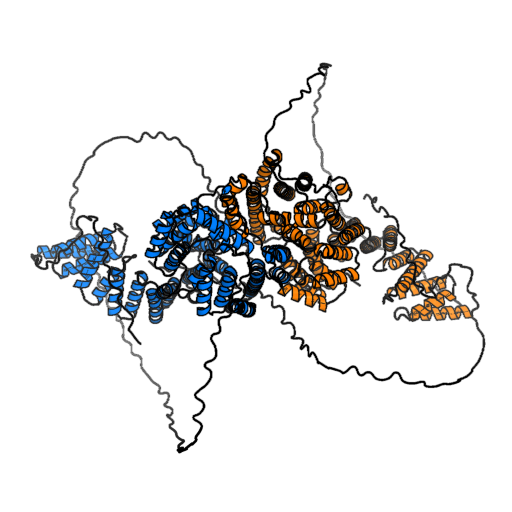.016 -10.711 1 92.75 444 GLU A C 1
ATOM 3533 O O . GLU A 1 444 ? -5.414 11.016 -11.203 1 92.75 444 GLU A O 1
ATOM 3538 N N . ILE A 1 445 ? -5.371 12.727 -9.82 1 93.94 445 ILE A N 1
ATOM 3539 C CA . ILE A 1 445 ? -4.047 12.383 -9.312 1 93.94 445 ILE A CA 1
ATOM 3540 C C . ILE A 1 445 ? -4.148 11.18 -8.375 1 93.94 445 ILE A C 1
ATOM 3542 O O . ILE A 1 445 ? -3.447 10.18 -8.562 1 93.94 445 ILE A O 1
ATOM 3546 N N . ASP A 1 446 ? -4.973 11.273 -7.398 1 92.81 446 ASP A N 1
ATOM 3547 C CA . ASP A 1 446 ? -5.172 10.195 -6.434 1 92.81 446 ASP A CA 1
ATOM 3548 C C . ASP A 1 446 ? -6.57 10.266 -5.82 1 92.81 446 ASP A C 1
ATOM 3550 O O . ASP A 1 446 ? -6.84 11.109 -4.961 1 92.81 446 ASP A O 1
ATOM 3554 N N . LYS A 1 447 ? -7.266 9.383 -6.059 1 89.12 447 LYS A N 1
ATOM 3555 C CA . LYS A 1 447 ? -8.672 9.352 -5.664 1 89.12 447 LYS A CA 1
ATOM 3556 C C . LYS A 1 447 ? -8.82 8.953 -4.199 1 89.12 447 LYS A C 1
ATOM 3558 O O . LYS A 1 447 ? -9.688 9.469 -3.492 1 89.12 447 LYS A O 1
ATOM 3563 N N . TYR A 1 448 ? -8.039 8.07 -3.75 1 88.31 448 TYR A N 1
ATOM 3564 C CA . TYR A 1 448 ? -8.227 7.496 -2.424 1 88.31 448 TYR A CA 1
ATOM 3565 C C . TYR A 1 448 ? -7.215 8.055 -1.433 1 88.31 448 TYR A C 1
ATOM 3567 O O . TYR A 1 448 ? -6.387 7.309 -0.902 1 88.31 448 TYR A O 1
ATOM 3575 N N . ARG A 1 449 ? -7.215 9.352 -1.228 1 93.38 449 ARG A N 1
ATOM 3576 C CA . ARG A 1 449 ? -6.426 10.07 -0.231 1 93.38 449 ARG A CA 1
ATOM 3577 C C . ARG A 1 449 ? -7.32 10.914 0.667 1 93.38 449 ARG A C 1
ATOM 3579 O O . ARG A 1 449 ? -8.383 11.375 0.24 1 93.38 449 ARG A O 1
ATOM 3586 N N . VAL A 1 450 ? -6.926 11.094 1.855 1 94.69 450 VAL A N 1
ATOM 3587 C CA . VAL A 1 450 ? -7.73 11.82 2.834 1 94.69 450 VAL A CA 1
ATOM 3588 C C . VAL A 1 450 ? -7.934 13.258 2.367 1 94.69 450 VAL A C 1
ATOM 3590 O O . VAL A 1 450 ? -9.039 13.789 2.445 1 94.69 450 VAL A O 1
ATOM 3593 N N . GLU A 1 451 ? -6.957 13.906 1.839 1 96.19 451 GLU A N 1
ATOM 3594 C CA . GLU A 1 451 ? -7.039 15.289 1.393 1 96.19 451 GLU A CA 1
ATOM 3595 C C . GLU A 1 451 ? -7.98 15.43 0.198 1 96.19 451 GLU A C 1
ATOM 3597 O O . GLU A 1 451 ? -8.773 16.375 0.133 1 96.19 451 GLU A O 1
ATOM 3602 N N . THR A 1 452 ? -7.855 14.477 -0.699 1 96.56 452 THR A N 1
ATOM 3603 C CA . THR A 1 452 ? -8.711 14.508 -1.881 1 96.56 452 THR A CA 1
ATOM 3604 C C . THR A 1 452 ? -10.18 14.367 -1.489 1 96.56 452 THR A C 1
ATOM 3606 O O . THR A 1 452 ? -11.031 15.086 -2.014 1 96.56 452 THR A O 1
ATOM 3609 N N . CYS A 1 453 ? -10.445 13.484 -0.521 1 96.5 453 CYS A N 1
ATOM 3610 C CA . CYS A 1 453 ? -11.82 13.289 -0.065 1 96.5 453 CYS A CA 1
ATOM 3611 C C . CYS A 1 453 ? -12.352 14.547 0.611 1 96.5 453 CYS A C 1
ATOM 3613 O O . CYS A 1 453 ? -13.516 14.906 0.437 1 96.5 453 CYS A O 1
ATOM 3615 N N . CYS A 1 454 ? -11.516 15.18 1.362 1 96.88 454 CYS A N 1
ATOM 3616 C CA . CYS A 1 454 ? -11.93 16.406 2.041 1 96.88 454 CYS A CA 1
ATOM 3617 C C . CYS A 1 454 ? -12.211 17.516 1.037 1 96.88 454 CYS A C 1
ATOM 3619 O O . CYS A 1 454 ? -13.156 18.281 1.202 1 96.88 454 CYS A O 1
ATOM 3621 N N . VAL A 1 455 ? -11.406 17.625 -0.007 1 97.81 455 VAL A N 1
ATOM 3622 C CA . VAL A 1 455 ? -11.594 18.656 -1.026 1 97.81 455 VAL A CA 1
ATOM 3623 C C . VAL A 1 455 ? -12.898 18.391 -1.781 1 97.81 455 VAL A C 1
ATOM 3625 O O . VAL A 1 455 ? -13.656 19.328 -2.057 1 97.81 455 VAL A O 1
ATOM 3628 N N . ILE A 1 456 ? -13.172 17.203 -2.086 1 97 456 ILE A N 1
ATOM 3629 C CA . ILE A 1 456 ? -14.414 16.859 -2.766 1 97 456 ILE A CA 1
ATOM 3630 C C . ILE A 1 456 ? -15.602 17.125 -1.845 1 97 456 ILE A C 1
ATOM 3632 O O . ILE A 1 456 ? -16.641 17.609 -2.293 1 97 456 ILE A O 1
ATOM 3636 N N . GLY A 1 457 ? -15.438 16.766 -0.602 1 97.06 457 GLY A N 1
ATOM 3637 C CA . GLY A 1 457 ? -16.469 17.094 0.363 1 97.06 457 GLY A CA 1
ATOM 3638 C C . GLY A 1 457 ? -16.766 18.578 0.423 1 97.06 457 GLY A C 1
ATOM 3639 O O . GLY A 1 457 ? -17.938 18.984 0.459 1 97.06 457 GLY A O 1
ATOM 3640 N N . ASN A 1 458 ? -15.75 19.375 0.425 1 97.19 458 ASN A N 1
ATOM 3641 C CA . ASN A 1 458 ? -15.914 20.828 0.427 1 97.19 458 ASN A CA 1
ATOM 3642 C C . ASN A 1 458 ? -16.609 21.312 -0.842 1 97.19 458 ASN A C 1
ATOM 3644 O O . ASN A 1 458 ? -17.391 22.266 -0.801 1 97.19 458 ASN A O 1
ATOM 3648 N N . TYR A 1 459 ? -16.234 20.703 -1.938 1 96.75 459 TYR A N 1
ATOM 3649 C CA . TYR A 1 459 ? -16.875 21.047 -3.205 1 96.75 459 TYR A CA 1
ATOM 3650 C C . TYR A 1 459 ? -18.375 20.812 -3.146 1 96.75 459 TYR A C 1
ATOM 3652 O O . TYR A 1 459 ? -19.156 21.688 -3.527 1 96.75 459 TYR A O 1
ATOM 3660 N N . TYR A 1 460 ? -18.828 19.672 -2.631 1 96.38 460 TYR A N 1
ATOM 3661 C CA . TYR A 1 460 ? -20.25 19.375 -2.51 1 96.38 460 TYR A CA 1
ATOM 3662 C C . TYR A 1 460 ? -20.906 20.234 -1.441 1 96.38 460 TYR A C 1
ATOM 3664 O O . TYR A 1 460 ? -22.062 20.625 -1.575 1 96.38 460 TYR A O 1
ATOM 3672 N N . SER A 1 461 ? -20.188 20.547 -0.419 1 95.19 461 SER A N 1
ATOM 3673 C CA . SER A 1 461 ? -20.703 21.422 0.628 1 95.19 461 SER A CA 1
ATOM 3674 C C . SER A 1 461 ? -20.969 22.828 0.091 1 95.19 461 SER A C 1
ATOM 3676 O O . SER A 1 461 ? -22 23.438 0.427 1 95.19 461 SER A O 1
ATOM 3678 N N . LEU A 1 462 ? -20.062 23.312 -0.719 1 94.38 462 LEU A N 1
ATOM 3679 C CA . LEU A 1 462 ? -20.219 24.641 -1.309 1 94.38 462 LEU A CA 1
ATOM 3680 C C . LEU A 1 462 ? -21.438 24.688 -2.229 1 94.38 462 LEU A C 1
ATOM 3682 O O . LEU A 1 462 ? -22.062 25.734 -2.385 1 94.38 462 LEU A O 1
ATOM 3686 N N . ARG A 1 463 ? -21.859 23.562 -2.775 1 93.81 463 ARG A N 1
ATOM 3687 C CA . ARG A 1 463 ? -23.016 23.453 -3.654 1 93.81 463 ARG A CA 1
ATOM 3688 C C . ARG A 1 463 ? -24.266 23.078 -2.865 1 93.81 463 ARG A C 1
ATOM 3690 O O . ARG A 1 463 ? -25.297 22.719 -3.449 1 93.81 463 ARG A O 1
ATOM 3697 N N . SER A 1 464 ? -24.188 23.078 -1.548 1 92.75 464 SER A N 1
ATOM 3698 C CA . SER A 1 464 ? -25.266 22.812 -0.611 1 92.75 464 SER A CA 1
ATOM 3699 C C . SER A 1 464 ? -25.781 21.375 -0.747 1 92.75 464 SER A C 1
ATOM 3701 O O . SER A 1 464 ? -26.984 21.125 -0.594 1 92.75 464 SER A O 1
ATOM 3703 N N . GLN A 1 465 ? -24.875 20.5 -1.274 1 95.38 465 GLN A N 1
ATOM 3704 C CA . GLN A 1 465 ? -25.156 19.062 -1.261 1 95.38 465 GLN A CA 1
ATOM 3705 C C . GLN A 1 465 ? -24.531 18.391 -0.037 1 95.38 465 GLN A C 1
ATOM 3707 O O . GLN A 1 465 ? -23.562 17.656 -0.156 1 95.38 465 GLN A O 1
ATOM 3712 N N . HIS A 1 466 ? -25.188 18.5 1.031 1 94.25 466 HIS A N 1
ATOM 3713 C CA . HIS A 1 466 ? -24.609 18.172 2.33 1 94.25 466 HIS A CA 1
ATOM 3714 C C . HIS A 1 466 ? -24.531 16.672 2.549 1 94.25 466 HIS A C 1
ATOM 3716 O O . HIS A 1 466 ? -23.609 16.172 3.188 1 94.25 466 HIS A O 1
ATOM 3722 N N . GLU A 1 467 ? -25.422 15.953 2.012 1 94.25 467 GLU A N 1
ATOM 3723 C CA . GLU A 1 467 ? -25.406 14.5 2.176 1 94.25 467 GLU A CA 1
ATOM 3724 C C . GLU A 1 467 ? -24.203 13.883 1.468 1 94.25 467 GLU A C 1
ATOM 3726 O O . GLU A 1 467 ? -23.531 13.016 2.027 1 94.25 467 GLU A O 1
ATOM 3731 N N . LYS A 1 468 ? -24.031 14.398 0.299 1 95.38 468 LYS A N 1
ATOM 3732 C CA . LYS A 1 468 ? -22.875 13.898 -0.454 1 95.38 468 LYS A CA 1
ATOM 3733 C C . LYS A 1 468 ? -21.562 14.32 0.205 1 95.38 468 LYS A C 1
ATOM 3735 O O . LYS A 1 468 ? -20.609 13.547 0.218 1 95.38 468 LYS A O 1
ATOM 3740 N N . ALA A 1 469 ? -21.531 15.484 0.69 1 96.62 469 ALA A N 1
ATOM 3741 C CA . ALA A 1 469 ? -20.344 15.969 1.384 1 96.62 469 ALA A CA 1
ATOM 3742 C C . ALA A 1 469 ? -20.031 15.109 2.604 1 96.62 469 ALA A C 1
ATOM 3744 O O . ALA A 1 469 ? -18.875 14.734 2.832 1 96.62 469 ALA A O 1
ATOM 3745 N N . ALA A 1 470 ? -21.078 14.805 3.357 1 94.81 470 ALA A N 1
ATOM 3746 C CA . ALA A 1 470 ? -20.906 13.977 4.551 1 94.81 470 ALA A CA 1
ATOM 3747 C C . ALA A 1 470 ? -20.359 12.602 4.195 1 94.81 470 ALA A C 1
ATOM 3749 O O . ALA A 1 470 ? -19.547 12.031 4.934 1 94.81 470 ALA A O 1
ATOM 3750 N N . LEU A 1 471 ? -20.797 12.141 3.084 1 94.94 471 LEU A N 1
ATOM 3751 C CA . LEU A 1 471 ? -20.328 10.844 2.631 1 94.94 471 LEU A CA 1
ATOM 3752 C C . LEU A 1 471 ? -18.828 10.867 2.371 1 94.94 471 LEU A C 1
ATOM 3754 O O . LEU A 1 471 ? -18.125 9.93 2.734 1 94.94 471 LEU A O 1
ATOM 3758 N N . TYR A 1 472 ? -18.359 11.844 1.736 1 95.75 472 TYR A N 1
ATOM 3759 C CA . TYR A 1 472 ? -16.938 11.945 1.422 1 95.75 472 TYR A CA 1
ATOM 3760 C C . TYR A 1 472 ? -16.125 12.211 2.68 1 95.75 472 TYR A C 1
ATOM 3762 O O . TYR A 1 472 ? -14.984 11.758 2.789 1 95.75 472 TYR A O 1
ATOM 3770 N N . PHE A 1 473 ? -16.656 12.906 3.625 1 95.94 473 PHE A N 1
ATOM 3771 C CA . PHE A 1 473 ? -15.945 13.078 4.891 1 95.94 473 PHE A CA 1
ATOM 3772 C C . PHE A 1 473 ? -15.883 11.766 5.66 1 95.94 473 PHE A C 1
ATOM 3774 O O . PHE A 1 473 ? -14.891 11.484 6.332 1 95.94 473 PHE A O 1
ATOM 3781 N N . GLN A 1 474 ? -16.938 11.031 5.574 1 93.38 474 GLN A N 1
ATOM 3782 C CA . GLN A 1 474 ? -16.922 9.711 6.188 1 93.38 474 GLN A CA 1
ATOM 3783 C C . GLN A 1 474 ? -15.867 8.82 5.547 1 93.38 474 GLN A C 1
ATOM 3785 O O . GLN A 1 474 ? -15.203 8.039 6.238 1 93.38 474 GLN A O 1
ATOM 3790 N N . ARG A 1 475 ? -15.758 8.945 4.262 1 92.5 475 ARG A N 1
ATOM 3791 C CA . ARG A 1 475 ? -14.727 8.195 3.553 1 92.5 475 ARG A CA 1
ATOM 3792 C C . ARG A 1 475 ? -13.336 8.617 4.004 1 92.5 475 ARG A C 1
ATOM 3794 O O . ARG A 1 475 ? -12.438 7.781 4.141 1 92.5 475 ARG A O 1
ATOM 3801 N N . ALA A 1 476 ? -13.164 9.891 4.172 1 93.88 476 ALA A N 1
ATOM 3802 C CA . ALA A 1 476 ? -11.883 10.398 4.66 1 93.88 476 ALA A CA 1
ATOM 3803 C C . ALA A 1 476 ? -11.555 9.82 6.031 1 93.88 476 ALA A C 1
ATOM 3805 O O . ALA A 1 476 ? -10.406 9.469 6.305 1 93.88 476 ALA A O 1
ATOM 3806 N N . LEU A 1 477 ? -12.555 9.648 6.855 1 90.44 477 LEU A N 1
ATOM 3807 C CA . LEU A 1 477 ? -12.359 9.164 8.211 1 90.44 477 LEU A CA 1
ATOM 3808 C C . LEU A 1 477 ? -12.156 7.652 8.227 1 90.44 477 LEU A C 1
ATOM 3810 O O . LEU A 1 477 ? -11.555 7.109 9.156 1 90.44 477 LEU A O 1
ATOM 3814 N N . LYS A 1 478 ? -12.633 7 7.195 1 86.06 478 LYS A N 1
ATOM 3815 C CA . LYS A 1 478 ? -12.359 5.574 7.055 1 86.06 478 LYS A CA 1
ATOM 3816 C C . LYS A 1 478 ? -10.891 5.328 6.699 1 86.06 478 LYS A C 1
ATOM 3818 O O . LYS A 1 478 ? -10.312 4.324 7.109 1 86.06 478 LYS A O 1
ATOM 3823 N N . LEU A 1 479 ? -10.414 6.273 5.988 1 86.88 479 LEU A N 1
ATOM 3824 C CA . LEU A 1 479 ? -9.008 6.176 5.609 1 86.88 479 LEU A CA 1
ATOM 3825 C C . LEU A 1 479 ? -8.109 6.555 6.781 1 86.88 479 LEU A C 1
ATOM 3827 O O . LEU A 1 479 ? -7.094 5.895 7.023 1 86.88 479 LEU A O 1
ATOM 3831 N N . ASN A 1 480 ? -8.461 7.594 7.445 1 88.12 480 ASN A N 1
ATOM 3832 C CA . ASN A 1 480 ? -7.734 8.047 8.625 1 88.12 480 ASN A CA 1
ATOM 3833 C C . ASN A 1 480 ? -8.68 8.555 9.711 1 88.12 480 ASN A C 1
ATOM 3835 O O . ASN A 1 480 ? -9.102 9.719 9.68 1 88.12 480 ASN A O 1
ATOM 3839 N N . PRO A 1 481 ? -8.875 7.766 10.68 1 86.56 481 PRO A N 1
ATOM 3840 C CA . PRO A 1 481 ? -9.828 8.141 11.719 1 86.56 481 PRO A CA 1
ATOM 3841 C C . PRO A 1 481 ? -9.312 9.258 12.625 1 86.56 481 PRO A C 1
ATOM 3843 O O . PRO A 1 481 ? -10.078 9.852 13.383 1 86.56 481 PRO A O 1
ATOM 3846 N N . ARG A 1 482 ? -8.055 9.625 12.531 1 85.5 482 ARG A N 1
ATOM 3847 C CA . ARG A 1 482 ? -7.484 10.648 13.406 1 85.5 482 ARG A CA 1
ATOM 3848 C C . ARG A 1 482 ? -7.336 11.977 12.664 1 85.5 482 ARG A C 1
ATOM 3850 O O . ARG A 1 482 ? -6.664 12.891 13.148 1 85.5 482 ARG A O 1
ATOM 3857 N N . TYR A 1 483 ? -7.992 12.039 11.57 1 90.62 483 TYR A N 1
ATOM 3858 C CA . TYR A 1 483 ? -7.887 13.266 10.797 1 90.62 483 TYR A CA 1
ATOM 3859 C C . TYR A 1 483 ? -8.82 14.344 11.336 1 90.62 483 TYR A C 1
ATOM 3861 O O . TYR A 1 483 ? -10.023 14.328 11.062 1 90.62 483 TYR A O 1
ATOM 3869 N N . LEU A 1 484 ? -8.328 15.336 11.977 1 90.38 484 LEU A N 1
ATOM 3870 C CA . LEU A 1 484 ? -9.07 16.359 12.711 1 90.38 484 LEU A CA 1
ATOM 3871 C C . LEU A 1 484 ? -9.953 17.172 11.773 1 90.38 484 LEU A C 1
ATOM 3873 O O . LEU A 1 484 ? -11.125 17.406 12.07 1 90.38 484 LEU A O 1
ATOM 3877 N N . GLY A 1 485 ? -9.445 17.578 10.656 1 91.38 485 GLY A N 1
ATOM 3878 C CA . GLY A 1 485 ? -10.18 18.406 9.719 1 91.38 485 GLY A CA 1
ATOM 3879 C C . GLY A 1 485 ? -11.461 17.766 9.219 1 91.38 485 GLY A C 1
ATOM 3880 O O . GLY A 1 485 ? -12.492 18.422 9.102 1 91.38 485 GLY A O 1
ATOM 3881 N N . ALA A 1 486 ? -11.398 16.516 9.039 1 93.5 486 ALA A N 1
ATOM 3882 C CA . ALA A 1 486 ? -12.562 15.797 8.523 1 93.5 486 ALA A CA 1
ATOM 3883 C C . ALA A 1 486 ? -13.656 15.68 9.578 1 93.5 486 ALA A C 1
ATOM 3885 O O . ALA A 1 486 ? -14.844 15.773 9.258 1 93.5 486 ALA A O 1
ATOM 3886 N N . TRP A 1 487 ? -13.328 15.484 10.844 1 93.31 487 TRP A N 1
ATOM 3887 C CA . TRP A 1 487 ? -14.305 15.406 11.93 1 93.31 487 TRP A CA 1
ATOM 3888 C C . TRP A 1 487 ? -15.023 16.734 12.102 1 93.31 487 TRP A C 1
ATOM 3890 O O . TRP A 1 487 ? -16.25 16.781 12.258 1 93.31 487 TRP A O 1
ATOM 3900 N N . THR A 1 488 ? -14.281 17.766 12.086 1 94 488 THR A N 1
ATOM 3901 C CA . THR A 1 488 ? -14.852 19.094 12.25 1 94 488 THR A CA 1
ATOM 3902 C C . THR A 1 488 ? -15.805 19.422 11.102 1 94 488 THR A C 1
ATOM 3904 O O . THR A 1 488 ? -16.906 19.953 11.328 1 94 488 THR A O 1
ATOM 3907 N N . LEU A 1 489 ? -15.406 19.125 9.914 1 94.88 489 LEU A N 1
ATOM 3908 C CA . LEU A 1 489 ? -16.234 19.406 8.742 1 94.88 489 LEU A CA 1
ATOM 3909 C C . LEU A 1 489 ? -17.469 18.516 8.727 1 94.88 489 LEU A C 1
ATOM 3911 O O . LEU A 1 489 ? -18.547 18.953 8.305 1 94.88 489 LEU A O 1
ATOM 3915 N N . MET A 1 490 ? -17.312 17.344 9.18 1 94.81 490 MET A N 1
ATOM 3916 C CA . MET A 1 490 ? -18.453 16.453 9.297 1 94.81 490 MET A CA 1
ATOM 3917 C C . MET A 1 490 ? -19.484 17 10.281 1 94.81 490 MET A C 1
ATOM 3919 O O . MET A 1 490 ? -20.688 16.922 10.031 1 94.81 490 MET A O 1
ATOM 3923 N N . GLY A 1 491 ? -19.062 17.484 11.391 1 94.31 491 GLY A N 1
ATOM 3924 C CA . GLY A 1 491 ? -19.953 18.125 12.344 1 94.31 491 GLY A CA 1
ATOM 3925 C C . GLY A 1 491 ? -20.734 19.281 11.758 1 94.31 491 GLY A C 1
ATOM 3926 O O . GLY A 1 491 ? -21.938 19.422 11.992 1 94.31 491 GLY A O 1
ATOM 3927 N N . HIS A 1 492 ? -20.016 20.016 11.008 1 92.94 492 HIS A N 1
ATOM 3928 C CA . HIS A 1 492 ? -20.672 21.156 10.359 1 92.94 492 HIS A CA 1
ATOM 3929 C C . HIS A 1 492 ? -21.75 20.688 9.398 1 92.94 492 HIS A C 1
ATOM 3931 O O . HIS A 1 492 ? -22.812 21.297 9.305 1 92.94 492 HIS A O 1
ATOM 3937 N N . GLU A 1 493 ? -21.469 19.641 8.648 1 94.69 493 GLU A N 1
ATOM 3938 C CA . GLU A 1 493 ? -22.438 19.125 7.691 1 94.69 493 GLU A CA 1
ATOM 3939 C C . GLU A 1 493 ? -23.656 18.547 8.406 1 94.69 493 GLU A C 1
ATOM 3941 O O . GLU A 1 493 ? -24.797 18.734 7.961 1 94.69 493 GLU A O 1
ATOM 3946 N N . TYR A 1 494 ? -23.453 17.922 9.531 1 94 494 TYR A N 1
ATOM 3947 C CA . TYR A 1 494 ? -24.578 17.375 10.297 1 94 494 TYR A CA 1
ATOM 3948 C C . TYR A 1 494 ? -25.422 18.5 10.898 1 94 494 TYR A C 1
ATOM 3950 O O . TYR A 1 494 ? -26.641 18.375 11 1 94 494 TYR A O 1
ATOM 3958 N N . MET A 1 495 ? -24.781 19.578 11.227 1 92 495 MET A N 1
ATOM 3959 C CA . MET A 1 495 ? -25.5 20.75 11.734 1 92 495 MET A CA 1
ATOM 3960 C C . MET A 1 495 ? -26.391 21.359 10.656 1 92 495 MET A C 1
ATOM 3962 O O . MET A 1 495 ? -27.531 21.719 10.914 1 92 495 MET A O 1
ATOM 3966 N N . GLU A 1 496 ? -25.797 21.406 9.453 1 89.44 496 GLU A N 1
ATOM 3967 C CA . GLU A 1 496 ? -26.547 21.953 8.32 1 89.44 496 GLU A CA 1
ATOM 3968 C C . GLU A 1 496 ? -27.719 21.031 7.953 1 89.44 496 GLU A C 1
ATOM 3970 O O . GLU A 1 496 ? -28.75 21.5 7.488 1 89.44 496 GLU A O 1
ATOM 3975 N N . MET A 1 497 ? -27.5 19.797 8.227 1 91.88 497 MET A N 1
ATOM 3976 C CA . MET A 1 497 ? -28.547 18.828 7.953 1 91.88 497 MET A CA 1
ATOM 3977 C C . MET A 1 497 ? -29.531 18.734 9.125 1 91.88 497 MET A C 1
ATOM 3979 O O . MET A 1 497 ? -30.438 17.906 9.109 1 91.88 497 MET A O 1
ATOM 3983 N N . LYS A 1 498 ? -29.359 19.484 10.219 1 88.88 498 LYS A N 1
ATOM 3984 C CA . LYS A 1 498 ? -30.203 19.562 11.414 1 88.88 498 LYS A CA 1
ATOM 3985 C C . LYS A 1 498 ? -30.156 18.266 12.211 1 88.88 498 LYS A C 1
ATOM 3987 O O . LYS A 1 498 ? -31.156 17.859 12.805 1 88.88 498 LYS A O 1
ATOM 3992 N N . ASN A 1 499 ? -29.078 17.562 11.953 1 92.06 499 ASN A N 1
ATOM 3993 C CA . ASN A 1 499 ? -28.797 16.391 12.789 1 92.06 499 ASN A CA 1
ATOM 3994 C C . ASN A 1 499 ? -27.859 16.734 13.945 1 92.06 499 ASN A C 1
ATOM 3996 O O . ASN A 1 499 ? -26.656 16.453 13.875 1 92.06 499 ASN A O 1
ATOM 4000 N N . THR A 1 500 ? -28.406 17.188 15.031 1 90.88 500 THR A N 1
ATOM 4001 C CA . THR A 1 500 ? -27.625 17.734 16.141 1 90.88 500 THR A CA 1
ATOM 4002 C C . THR A 1 500 ? -26.922 16.625 16.906 1 90.88 500 THR A C 1
ATOM 4004 O O . THR A 1 500 ? -25.797 16.812 17.391 1 90.88 500 THR A O 1
ATOM 4007 N N . SER A 1 501 ? -27.547 15.516 17.016 1 92.56 501 SER A N 1
ATOM 4008 C CA . SER A 1 501 ? -26.938 14.43 17.766 1 92.56 501 SER A CA 1
ATOM 4009 C C . SER A 1 501 ? -25.656 13.945 17.094 1 92.56 501 SER A C 1
ATOM 4011 O O . SER A 1 501 ? -24.641 13.758 17.75 1 92.56 501 SER A O 1
ATOM 4013 N N . ALA A 1 502 ? -25.797 13.781 15.789 1 93.62 502 ALA A N 1
ATOM 4014 C CA . ALA A 1 502 ? -24.625 13.328 15.047 1 93.62 502 ALA A CA 1
ATOM 4015 C C . ALA A 1 502 ? -23.547 14.406 15.039 1 93.62 502 ALA A C 1
ATOM 4017 O O . ALA A 1 502 ? -22.344 14.086 15.062 1 93.62 502 ALA A O 1
ATOM 4018 N N . ALA A 1 503 ? -23.891 15.594 15.008 1 94.62 503 ALA A N 1
ATOM 4019 C CA . ALA A 1 503 ? -22.938 16.703 15.047 1 94.62 503 ALA A CA 1
ATOM 4020 C C . ALA A 1 503 ? -22.172 16.719 16.375 1 94.62 503 ALA A C 1
ATOM 4022 O O . ALA A 1 503 ? -20.953 16.906 16.391 1 94.62 503 ALA A O 1
ATOM 4023 N N . ILE A 1 504 ? -22.922 16.562 17.438 1 94 504 ILE A N 1
ATOM 4024 C CA . ILE A 1 504 ? -22.312 16.562 18.766 1 94 504 ILE A CA 1
ATOM 4025 C C . ILE A 1 504 ? -21.297 15.422 18.859 1 94 504 ILE A C 1
ATOM 4027 O O . ILE A 1 504 ? -20.188 15.609 19.359 1 94 504 ILE A O 1
ATOM 4031 N N . GLN A 1 505 ? -21.703 14.32 18.312 1 93.19 505 GLN A N 1
ATOM 4032 C CA . GLN A 1 505 ? -20.797 13.18 18.359 1 93.19 505 GLN A CA 1
ATOM 4033 C C . GLN A 1 505 ? -19.547 13.438 17.531 1 93.19 505 GLN A C 1
ATOM 4035 O O . GLN A 1 505 ? -18.438 13.062 17.938 1 93.19 505 GLN A O 1
ATOM 4040 N N . ALA A 1 506 ? -19.688 14.008 16.406 1 94.38 506 ALA A N 1
ATOM 4041 C CA . ALA A 1 506 ? -18.562 14.305 15.539 1 94.38 506 ALA A CA 1
ATOM 4042 C C . ALA A 1 506 ? -17.594 15.289 16.203 1 94.38 506 ALA A C 1
ATOM 4044 O O . ALA A 1 506 ? -16.375 15.094 16.188 1 94.38 506 ALA A O 1
ATOM 4045 N N . TYR A 1 507 ? -18.141 16.328 16.812 1 93.75 507 TYR A N 1
ATOM 4046 C CA . TYR A 1 507 ? -17.312 17.328 17.469 1 93.75 507 TYR A CA 1
ATOM 4047 C C . TYR A 1 507 ? -16.641 16.734 18.703 1 93.75 507 TYR A C 1
ATOM 4049 O O . TYR A 1 507 ? -15.5 17.062 19.031 1 93.75 507 TYR A O 1
ATOM 4057 N N . ARG A 1 508 ? -17.297 15.875 19.438 1 93.5 508 ARG A N 1
ATOM 4058 C CA . ARG A 1 508 ? -16.703 15.219 20.594 1 93.5 508 ARG A CA 1
ATOM 4059 C C . ARG A 1 508 ? -15.508 14.352 20.188 1 93.5 508 ARG A C 1
ATOM 4061 O O . ARG A 1 508 ? -14.484 14.328 20.875 1 93.5 508 ARG A O 1
ATOM 4068 N N . HIS A 1 509 ? -15.711 13.703 19.078 1 90.62 509 HIS A N 1
ATOM 4069 C CA . HIS A 1 509 ? -14.609 12.898 18.578 1 90.62 509 HIS A CA 1
ATOM 4070 C C . HIS A 1 509 ? -13.438 13.781 18.156 1 90.62 509 HIS A C 1
ATOM 4072 O O . HIS A 1 509 ? -12.273 13.398 18.297 1 90.62 509 HIS A O 1
ATOM 4078 N N . ALA A 1 510 ? -13.703 14.844 17.578 1 92.44 510 ALA A N 1
ATOM 4079 C CA . ALA A 1 510 ? -12.656 15.781 17.172 1 92.44 510 ALA A CA 1
ATOM 4080 C C . ALA A 1 510 ? -11.867 16.266 18.391 1 92.44 510 ALA A C 1
ATOM 4082 O O . ALA A 1 510 ? -10.641 16.422 18.312 1 92.44 510 ALA A O 1
ATOM 4083 N N . ILE A 1 511 ? -12.57 16.516 19.5 1 91.75 511 ILE A N 1
ATOM 4084 C CA . ILE A 1 511 ? -11.93 16.969 20.719 1 91.75 511 ILE A CA 1
ATOM 4085 C C . ILE A 1 511 ? -11.062 15.859 21.312 1 91.75 511 ILE A C 1
ATOM 4087 O O . ILE A 1 511 ? -9.992 16.125 21.859 1 91.75 511 ILE A O 1
ATOM 4091 N N . GLU A 1 512 ? -11.508 14.656 21.141 1 88.19 512 GLU A N 1
ATOM 4092 C CA . GLU A 1 512 ? -10.734 13.516 21.609 1 88.19 512 GLU A CA 1
ATOM 4093 C C . GLU A 1 512 ? -9.438 13.359 20.828 1 88.19 512 GLU A C 1
ATOM 4095 O O . GLU A 1 512 ? -8.422 12.945 21.391 1 88.19 512 GLU A O 1
ATOM 4100 N N . VAL A 1 513 ? -9.484 13.633 19.625 1 85.75 513 VAL A N 1
ATOM 4101 C CA . VAL A 1 513 ? -8.297 13.531 18.781 1 85.75 513 VAL A CA 1
ATOM 4102 C C . VAL A 1 513 ? -7.305 14.633 19.156 1 85.75 513 VAL A C 1
ATOM 4104 O O . VAL A 1 513 ? -6.109 14.375 19.297 1 85.75 513 VAL A O 1
ATOM 4107 N N . ASN A 1 514 ? -7.816 15.859 19.219 1 86.31 514 ASN A N 1
ATOM 4108 C CA . ASN A 1 514 ? -6.992 17 19.609 1 86.31 514 ASN A CA 1
ATOM 4109 C C . ASN A 1 514 ? -7.754 17.969 20.5 1 86.31 514 ASN A C 1
ATOM 4111 O O . ASN A 1 514 ? -8.562 18.766 20.016 1 86.31 514 ASN A O 1
ATOM 4115 N N . LYS A 1 515 ? -7.383 18.047 21.656 1 86.06 515 LYS A N 1
ATOM 4116 C CA . LYS A 1 515 ? -8.07 18.891 22.641 1 86.06 515 LYS A CA 1
ATOM 4117 C C . LYS A 1 515 ? -7.637 20.344 22.5 1 86.06 515 LYS A C 1
ATOM 4119 O O . LYS A 1 515 ? -8.312 21.25 23 1 86.06 515 LYS A O 1
ATOM 4124 N N . ARG A 1 516 ? -6.703 20.578 21.75 1 82.62 516 ARG A N 1
ATOM 4125 C CA . ARG A 1 516 ? -6.148 21.922 21.672 1 82.62 516 ARG A CA 1
ATOM 4126 C C . ARG A 1 516 ? -6.715 22.688 20.484 1 82.62 516 ARG A C 1
ATOM 4128 O O . ARG A 1 516 ? -6.469 23.891 20.328 1 82.62 516 ARG A O 1
ATOM 4135 N N . ASP A 1 517 ? -7.434 22.062 19.75 1 85.88 517 ASP A N 1
ATOM 4136 C CA . ASP A 1 517 ? -8.031 22.734 18.594 1 85.88 517 ASP A CA 1
ATOM 4137 C C . ASP A 1 517 ? -9.32 23.453 18.984 1 85.88 517 ASP A C 1
ATOM 4139 O O . ASP A 1 517 ? -10.234 22.828 19.531 1 85.88 517 ASP A O 1
ATOM 4143 N N . TYR A 1 518 ? -9.43 24.766 18.625 1 87.62 518 TYR A N 1
ATOM 4144 C CA . TYR A 1 518 ? -10.555 25.578 19.047 1 87.62 518 TYR A CA 1
ATOM 4145 C C . TYR A 1 518 ? -11.789 25.312 18.188 1 87.62 518 TYR A C 1
ATOM 4147 O O . TYR A 1 518 ? -12.914 25.578 18.625 1 87.62 518 TYR A O 1
ATOM 4155 N N . ARG A 1 519 ? -11.711 24.828 17 1 87.19 519 ARG A N 1
ATOM 4156 C CA . ARG A 1 519 ? -12.797 24.719 16.031 1 87.19 519 ARG A CA 1
ATOM 4157 C C . ARG A 1 519 ? -13.875 23.75 16.547 1 87.19 519 ARG A C 1
ATOM 4159 O O . ARG A 1 519 ? -15.07 24.031 16.422 1 87.19 519 ARG A O 1
ATOM 4166 N N . ALA A 1 520 ? -13.336 22.688 17.094 1 91.69 520 ALA A N 1
ATOM 4167 C CA . ALA A 1 520 ? -14.305 21.719 17.578 1 91.69 520 ALA A CA 1
ATOM 4168 C C . ALA A 1 520 ? -15.047 22.234 18.812 1 91.69 520 ALA A C 1
ATOM 4170 O O . ALA A 1 520 ? -16.234 21.984 18.969 1 91.69 520 ALA A O 1
ATOM 4171 N N . TRP A 1 521 ? -14.398 22.922 19.656 1 92.88 521 TRP A N 1
ATOM 4172 C CA . TRP A 1 521 ? -15.031 23.516 20.828 1 92.88 521 TRP A CA 1
ATOM 4173 C C . TRP A 1 521 ? -16.062 24.547 20.406 1 92.88 521 TRP A C 1
ATOM 4175 O O . TRP A 1 521 ? -17.172 24.578 20.953 1 92.88 521 TRP A O 1
ATOM 4185 N N . TYR A 1 522 ? -15.695 25.359 19.531 1 91.62 522 TYR A N 1
ATOM 4186 C CA . TYR A 1 522 ? -16.609 26.375 19.016 1 91.62 522 TYR A CA 1
ATOM 4187 C C . TYR A 1 522 ? -17.812 25.734 18.344 1 91.62 522 TYR A C 1
ATOM 4189 O O . TYR A 1 522 ? -18.953 26.188 18.5 1 91.62 522 TYR A O 1
ATOM 4197 N N . GLY A 1 523 ? -17.562 24.641 17.609 1 92.44 523 GLY A N 1
ATOM 4198 C CA . GLY A 1 523 ? -18.656 23.922 16.953 1 92.44 523 GLY A CA 1
ATOM 4199 C C . GLY A 1 523 ? -19.641 23.328 17.938 1 92.44 523 GLY A C 1
ATOM 4200 O O . GLY A 1 523 ? -20.859 23.359 17.688 1 92.44 523 GLY A O 1
ATOM 4201 N N . LEU A 1 524 ? -19.203 22.812 19.016 1 92.81 524 LEU A N 1
ATOM 4202 C CA . LEU A 1 524 ? -20.078 22.281 20.062 1 92.81 524 LEU A CA 1
ATOM 4203 C C . LEU A 1 524 ? -20.906 23.406 20.703 1 92.81 524 LEU A C 1
ATOM 4205 O O . LEU A 1 524 ? -22.078 23.203 21.031 1 92.81 524 LEU A O 1
ATOM 4209 N N . GLY A 1 525 ? -20.281 24.516 20.906 1 92 525 GLY A N 1
ATOM 4210 C CA . GLY A 1 525 ? -21.016 25.672 21.422 1 92 525 GLY A CA 1
ATOM 4211 C C . GLY A 1 525 ? -22.141 26.094 20.5 1 92 525 GLY A C 1
ATOM 4212 O O . GLY A 1 525 ? -23.25 26.359 20.969 1 92 525 GLY A O 1
ATOM 4213 N N . GLN A 1 526 ? -21.906 26.109 19.266 1 90.38 526 GLN A N 1
ATOM 4214 C CA . GLN A 1 526 ? -22.906 26.5 18.281 1 90.38 526 GLN A CA 1
ATOM 4215 C C . GLN A 1 526 ? -24.062 25.484 18.25 1 90.38 526 GLN A C 1
ATOM 4217 O O . GLN A 1 526 ? -25.219 25.859 18.094 1 90.38 526 GLN A O 1
ATOM 4222 N N . THR A 1 527 ? -23.641 24.266 18.375 1 91.5 527 THR A N 1
ATOM 4223 C CA . THR A 1 527 ? -24.656 23.219 18.344 1 91.5 527 THR A CA 1
ATOM 4224 C C . THR A 1 527 ? -25.578 23.328 19.562 1 91.5 527 THR A C 1
ATOM 4226 O O . THR A 1 527 ? -26.797 23.188 19.438 1 91.5 527 THR A O 1
ATOM 4229 N N . TYR A 1 528 ? -25.062 23.562 20.688 1 91.19 528 TYR A N 1
ATOM 4230 C CA . TYR A 1 528 ? -25.875 23.703 21.891 1 91.19 528 TYR A CA 1
ATOM 4231 C C . TYR A 1 528 ? -26.672 25 21.875 1 91.19 528 TYR A C 1
ATOM 4233 O O . TYR A 1 528 ? -27.703 25.094 22.531 1 91.19 528 TYR A O 1
ATOM 4241 N N . GLU A 1 529 ? -26.188 25.938 21.156 1 89.06 529 GLU A N 1
ATOM 4242 C CA . GLU A 1 529 ? -26.953 27.156 20.953 1 89.06 529 GLU A CA 1
ATOM 4243 C C . GLU A 1 529 ? -28.234 26.875 20.156 1 89.06 529 GLU A C 1
ATOM 4245 O O . GLU A 1 529 ? -29.281 27.438 20.469 1 89.06 529 GLU A O 1
ATOM 4250 N N . ILE A 1 530 ? -28.031 26.078 19.203 1 88.19 530 ILE A N 1
ATOM 4251 C CA . ILE A 1 530 ? -29.188 25.688 18.391 1 88.19 530 ILE A CA 1
ATOM 4252 C C . ILE A 1 530 ? -30.188 24.906 19.234 1 88.19 530 ILE A C 1
ATOM 4254 O O . ILE A 1 530 ? -31.391 25.031 19.062 1 88.19 530 ILE A O 1
ATOM 4258 N N . LEU A 1 531 ? -29.656 24.188 20.219 1 89.12 531 LEU A N 1
ATOM 4259 C CA . LEU A 1 531 ? -30.5 23.406 21.109 1 89.12 531 LEU A CA 1
ATOM 4260 C C . LEU A 1 531 ? -31.031 24.266 22.25 1 89.12 531 LEU A C 1
ATOM 4262 O O . LEU A 1 531 ? -31.797 23.797 23.094 1 89.12 531 LEU A O 1
ATOM 4266 N N . LYS A 1 532 ? -30.719 25.609 22.266 1 88.69 532 LYS A N 1
ATOM 4267 C CA . LYS A 1 532 ? -31.188 26.594 23.25 1 88.69 532 LYS A CA 1
ATOM 4268 C C . LYS A 1 532 ? -30.781 26.188 24.656 1 88.69 532 LYS A C 1
ATOM 4270 O O . LYS A 1 532 ? -31.625 26.156 25.562 1 88.69 532 LYS A O 1
ATOM 4275 N N . MET A 1 533 ? -29.609 25.703 24.719 1 90.06 533 MET A N 1
ATOM 4276 C CA . MET A 1 533 ? -29 25.375 26 1 90.06 533 MET A CA 1
ATOM 4277 C C . MET A 1 533 ? -27.875 26.344 26.328 1 90.06 533 MET A C 1
ATOM 4279 O O . MET A 1 533 ? -26.688 26.016 26.188 1 90.06 533 MET A O 1
ATOM 4283 N N . PRO A 1 534 ? -28.156 27.469 26.844 1 87.31 534 PRO A N 1
ATOM 4284 C CA . PRO A 1 534 ? -27.188 28.562 26.984 1 87.31 534 PRO A CA 1
ATOM 4285 C C . PRO A 1 534 ? -26.078 28.234 27.984 1 87.31 534 PRO A C 1
ATOM 4287 O O . PRO A 1 534 ? -24.938 28.656 27.797 1 87.31 534 PRO A O 1
ATOM 4290 N N . PHE A 1 535 ? -26.359 27.5 29.062 1 87.88 535 PHE A N 1
ATOM 4291 C CA . PHE A 1 535 ? -25.328 27.172 30.031 1 87.88 535 PHE A CA 1
ATOM 4292 C C . PHE A 1 535 ? -24.25 26.297 29.422 1 87.88 535 PHE A C 1
ATOM 4294 O O . PHE A 1 535 ? -23.062 26.5 29.656 1 87.88 535 PHE A O 1
ATOM 4301 N N . TYR A 1 536 ? -24.766 25.359 28.672 1 88.25 536 TYR A N 1
ATOM 4302 C CA . TYR A 1 536 ? -23.812 24.5 27.984 1 88.25 536 TYR A CA 1
ATOM 4303 C C . TYR A 1 536 ? -23.016 25.281 26.953 1 88.25 536 TYR A C 1
ATOM 4305 O O . TYR A 1 536 ? -21.812 25.094 26.797 1 88.25 536 TYR A O 1
ATOM 4313 N N . CYS A 1 537 ? -23.594 26.188 26.328 1 90.38 537 CYS A N 1
ATOM 4314 C CA . CYS A 1 537 ? -22.938 27.031 25.328 1 90.38 537 CYS A CA 1
ATOM 4315 C C . CYS A 1 537 ? -21.797 27.844 25.938 1 90.38 537 CYS A C 1
ATOM 4317 O O . CYS A 1 537 ? -20.719 27.938 25.359 1 90.38 537 CYS A O 1
ATOM 4319 N N . LEU A 1 538 ? -22.125 28.312 27.047 1 91.81 538 LEU A N 1
ATOM 4320 C CA . LEU A 1 538 ? -21.156 29.172 27.719 1 91.81 538 LEU A CA 1
ATOM 4321 C C . LEU A 1 538 ? -19.875 28.406 28.016 1 91.81 538 LEU A C 1
ATOM 4323 O O . LEU A 1 538 ? -18.781 28.922 27.828 1 91.81 538 LEU A O 1
ATOM 4327 N N . TYR A 1 539 ? -20.062 27.234 28.469 1 92.31 539 TYR A N 1
ATOM 4328 C CA . TYR A 1 539 ? -18.891 26.422 28.797 1 92.31 539 TYR A CA 1
ATOM 4329 C C . TYR A 1 539 ? -18.031 26.203 27.562 1 92.31 539 TYR A C 1
ATOM 4331 O O . TYR A 1 539 ? -16.812 26.375 27.609 1 92.31 539 TYR A O 1
ATOM 4339 N N . TYR A 1 540 ? -18.609 25.797 26.531 1 94 540 TYR A N 1
ATOM 4340 C CA . TYR A 1 540 ? -17.859 25.453 25.328 1 94 540 TYR A CA 1
ATOM 4341 C C . TYR A 1 540 ? -17.281 26.703 24.672 1 94 540 TYR A C 1
ATOM 4343 O O . TYR A 1 540 ? -16.172 26.672 24.156 1 94 540 TYR A O 1
ATOM 4351 N N . TYR A 1 541 ? -17.953 27.781 24.641 1 92.44 541 TYR A N 1
ATOM 4352 C CA . TYR A 1 541 ? -17.422 29.031 24.094 1 92.44 541 TYR A CA 1
ATOM 4353 C C . TYR A 1 541 ? -16.266 29.547 24.938 1 92.44 541 TYR A C 1
ATOM 4355 O O . TYR A 1 541 ? -15.312 30.109 24.406 1 92.44 541 TYR A O 1
ATOM 4363 N N . ARG A 1 542 ? -16.359 29.359 26.188 1 93.25 542 ARG A N 1
ATOM 4364 C CA . ARG A 1 542 ? -15.281 29.766 27.078 1 93.25 542 ARG A CA 1
ATOM 4365 C C . ARG A 1 542 ? -14.008 28.984 26.797 1 93.25 542 ARG A C 1
ATOM 4367 O O . ARG A 1 542 ? -12.914 29.547 26.781 1 93.25 542 ARG A O 1
ATOM 4374 N N . ARG A 1 543 ? -14.195 27.75 26.641 1 91.81 543 ARG A N 1
ATOM 4375 C CA . ARG A 1 543 ? -13.055 26.906 26.312 1 91.81 543 ARG A CA 1
ATOM 4376 C C . ARG A 1 543 ? -12.438 27.297 24.969 1 91.81 543 ARG A C 1
ATOM 4378 O O . ARG A 1 543 ? -11.219 27.297 24.828 1 91.81 543 ARG A O 1
ATOM 4385 N N . ALA A 1 544 ? -13.234 27.531 24.031 1 91.44 544 ALA A N 1
ATOM 4386 C CA . ALA A 1 544 ? -12.75 27.969 22.719 1 91.44 544 ALA A CA 1
ATOM 4387 C C . ALA A 1 544 ? -11.984 29.281 22.828 1 91.44 544 ALA A C 1
ATOM 4389 O O . ALA A 1 544 ? -10.961 29.469 22.156 1 91.44 544 ALA A O 1
ATOM 4390 N N . HIS A 1 545 ? -12.469 30.203 23.625 1 89.38 545 HIS A N 1
ATOM 4391 C CA . HIS A 1 545 ? -11.828 31.5 23.828 1 89.38 545 HIS A CA 1
ATOM 4392 C C . HIS A 1 545 ? -10.477 31.344 24.516 1 89.38 545 HIS A C 1
ATOM 4394 O O . HIS A 1 545 ? -9.539 32.094 24.219 1 89.38 545 HIS A O 1
ATOM 4400 N N . GLN A 1 546 ? -10.383 30.406 25.391 1 88.38 546 GLN A N 1
ATOM 4401 C CA . GLN A 1 546 ? -9.125 30.141 26.094 1 88.38 546 GLN A CA 1
ATOM 4402 C C . GLN A 1 546 ? -8.039 29.688 25.125 1 88.38 546 GLN A C 1
ATOM 4404 O O . GLN A 1 546 ? -6.863 30 25.297 1 88.38 546 GLN A O 1
ATOM 4409 N N . LEU A 1 547 ? -8.422 29.016 24.141 1 84.31 547 LEU A N 1
ATOM 4410 C CA . LEU A 1 547 ? -7.477 28.5 23.172 1 84.31 547 LEU A CA 1
ATOM 4411 C C . LEU A 1 547 ? -7.062 29.594 22.172 1 84.31 547 LEU A C 1
ATOM 4413 O O . LEU A 1 547 ? -5.914 29.625 21.734 1 84.31 547 LEU A O 1
ATOM 4417 N N . ARG A 1 548 ? -8.031 30.422 21.828 1 84.88 548 ARG A N 1
ATOM 4418 C CA . ARG A 1 548 ? -7.766 31.562 20.953 1 84.88 548 ARG A CA 1
ATOM 4419 C C . ARG A 1 548 ? -8.297 32.844 21.562 1 84.88 548 ARG A C 1
ATOM 4421 O O . ARG A 1 548 ? -9.336 33.375 21.125 1 84.88 548 ARG A O 1
ATOM 4428 N N . PRO A 1 549 ? -7.508 33.375 22.281 1 82.38 549 PRO A N 1
ATOM 4429 C CA . PRO A 1 549 ? -7.992 34.562 23.016 1 82.38 549 PRO A CA 1
ATOM 4430 C C . PRO A 1 549 ? -8.109 35.781 22.125 1 82.38 549 PRO A C 1
ATOM 4432 O O . PRO A 1 549 ? -8.859 36.719 22.453 1 82.38 549 PRO A O 1
ATOM 4435 N N . ASN A 1 550 ? -7.457 35.812 21.062 1 79.12 550 ASN A N 1
ATOM 4436 C CA . ASN A 1 550 ? -7.445 37.031 20.25 1 79.12 550 ASN A CA 1
ATOM 4437 C C . ASN A 1 550 ? -8.438 36.938 19.094 1 79.12 550 ASN A C 1
ATOM 4439 O O . ASN A 1 550 ? -8.43 37.781 18.188 1 79.12 550 ASN A O 1
ATOM 4443 N N . ASP A 1 551 ? -9.266 36 19.172 1 81.06 551 ASP A N 1
ATOM 4444 C CA . ASP A 1 551 ? -10.297 35.875 18.156 1 81.06 551 ASP A CA 1
ATOM 4445 C C . ASP A 1 551 ? -11.594 36.531 18.594 1 81.06 551 ASP A C 1
ATOM 4447 O O . ASP A 1 551 ? -12.188 36.156 19.594 1 81.06 551 ASP A O 1
ATOM 4451 N N . SER A 1 552 ? -12.031 37.531 17.828 1 83.5 552 SER A N 1
ATOM 4452 C CA . SER A 1 552 ? -13.203 38.312 18.188 1 83.5 552 SER A CA 1
ATOM 4453 C C . SER A 1 552 ? -14.484 37.5 18.062 1 83.5 552 SER A C 1
ATOM 4455 O O . SER A 1 552 ? -15.484 37.812 18.719 1 83.5 552 SER A O 1
ATOM 4457 N N . ARG A 1 553 ? -14.562 36.469 17.297 1 82.81 553 ARG A N 1
ATOM 4458 C CA . ARG A 1 553 ? -15.773 35.688 17.078 1 82.81 553 ARG A CA 1
ATOM 4459 C C . ARG A 1 553 ? -16.172 34.938 18.344 1 82.81 553 ARG A C 1
ATOM 4461 O O . ARG A 1 553 ? -17.359 34.781 18.641 1 82.81 553 ARG A O 1
ATOM 4468 N N . MET A 1 554 ? -15.219 34.562 19 1 87.75 554 MET A N 1
ATOM 4469 C CA . MET A 1 554 ? -15.492 33.844 20.219 1 87.75 554 MET A CA 1
ATOM 4470 C C . MET A 1 554 ? -16.016 34.75 21.312 1 87.75 554 MET A C 1
ATOM 4472 O O . MET A 1 554 ? -16.922 34.406 22.062 1 87.75 554 MET A O 1
ATOM 4476 N N . LEU A 1 555 ? -15.523 35.875 21.312 1 88.62 555 LEU A N 1
ATOM 4477 C CA . LEU A 1 555 ? -15.938 36.875 22.312 1 88.62 555 LEU A CA 1
ATOM 4478 C C . LEU A 1 555 ? -17.359 37.344 22.031 1 88.62 555 LEU A C 1
ATOM 4480 O O . LEU A 1 555 ? -18.141 37.562 22.969 1 88.62 555 LEU A O 1
ATOM 4484 N N . VAL A 1 556 ? -17.641 37.531 20.812 1 89.19 556 VAL A N 1
ATOM 4485 C CA . VAL A 1 556 ? -19 37.938 20.438 1 89.19 556 VAL A CA 1
ATOM 4486 C C . VAL A 1 556 ? -19.984 36.844 20.828 1 89.19 556 VAL A C 1
ATOM 4488 O O . VAL A 1 556 ? -21.078 37.125 21.328 1 89.19 556 VAL A O 1
ATOM 4491 N N . ALA A 1 557 ? -19.562 35.594 20.547 1 89.81 557 ALA A N 1
ATOM 4492 C CA . ALA A 1 557 ? -20.438 34.5 20.906 1 89.81 557 ALA A CA 1
ATOM 4493 C C . ALA A 1 557 ? -20.641 34.406 22.422 1 89.81 557 ALA A C 1
ATOM 4495 O O . ALA A 1 557 ? -21.75 34.156 22.875 1 89.81 557 ALA A O 1
ATOM 4496 N N . LEU A 1 558 ? -19.688 34.656 23.141 1 91.38 558 LEU A N 1
ATOM 4497 C CA . LEU A 1 558 ? -19.781 34.688 24.594 1 91.38 558 LEU A CA 1
ATOM 4498 C C . LEU A 1 558 ? -20.672 35.812 25.062 1 91.38 558 LEU A C 1
ATOM 4500 O O . LEU A 1 558 ? -21.469 35.656 26 1 91.38 558 LEU A O 1
ATOM 4504 N N . GLY A 1 559 ? -20.5 36.969 24.453 1 91.81 559 GLY A N 1
ATOM 4505 C CA . GLY A 1 559 ? -21.359 38.094 24.766 1 91.81 559 GLY A CA 1
ATOM 4506 C C . GLY A 1 559 ? -22.828 37.812 24.547 1 91.81 559 GLY A C 1
ATOM 4507 O O . GLY A 1 559 ? -23.672 38.156 25.375 1 91.81 559 GLY A O 1
ATOM 4508 N N . GLU A 1 560 ? -23.125 37.156 23.438 1 90.75 560 GLU A N 1
ATOM 4509 C CA . GLU A 1 560 ? -24.5 36.812 23.125 1 90.75 560 GLU A CA 1
ATOM 4510 C C . GLU A 1 560 ? -25.062 35.812 24.125 1 90.75 560 GLU A C 1
ATOM 4512 O O . GLU A 1 560 ? -26.234 35.875 24.484 1 90.75 560 GLU A O 1
ATOM 4517 N N . CYS A 1 561 ? -24.281 34.906 24.562 1 91.5 561 CYS A N 1
ATOM 4518 C CA . CYS A 1 561 ? -24.703 33.938 25.531 1 91.5 561 CYS A CA 1
ATOM 4519 C C . CYS A 1 561 ? -24.984 34.562 26.891 1 91.5 561 CYS A C 1
ATOM 4521 O O . CYS A 1 561 ? -25.969 34.25 27.547 1 91.5 561 CYS A O 1
ATOM 4523 N N . TYR A 1 562 ? -24.125 35.5 27.25 1 92.38 562 TYR A N 1
ATOM 4524 C CA . TYR A 1 562 ? -24.328 36.219 28.516 1 92.38 562 TYR A CA 1
ATOM 4525 C C . TYR A 1 562 ? -25.578 37.062 28.453 1 92.38 562 TYR A C 1
ATOM 4527 O O . TYR A 1 562 ? -26.297 37.219 29.453 1 92.38 562 TYR A O 1
ATOM 4535 N N . GLU A 1 563 ? -25.812 37.594 27.266 1 91.31 563 GLU A N 1
ATOM 4536 C CA . GLU A 1 563 ? -27.031 38.344 27.094 1 91.31 563 GLU A CA 1
ATOM 4537 C C . GLU A 1 563 ? -28.281 37.5 27.266 1 91.31 563 GLU A C 1
ATOM 4539 O O . GLU A 1 563 ? -29.25 37.906 27.891 1 91.31 563 GLU A O 1
ATOM 4544 N N . LYS A 1 564 ? -28.234 36.344 26.703 1 90.44 564 LYS A N 1
ATOM 4545 C CA . LYS A 1 564 ? -29.359 35.406 26.812 1 90.44 564 LYS A CA 1
ATOM 4546 C C . LYS A 1 564 ? -29.547 34.938 28.25 1 90.44 564 LYS A C 1
ATOM 4548 O O . LYS A 1 564 ? -30.656 34.625 28.672 1 90.44 564 LYS A O 1
ATOM 4553 N N . LEU A 1 565 ? -28.516 34.938 29.062 1 92.06 565 LEU A N 1
ATOM 4554 C CA . LEU A 1 565 ? -28.562 34.5 30.469 1 92.06 565 LEU A CA 1
ATOM 4555 C C . LEU A 1 565 ? -28.797 35.719 31.375 1 92.06 565 LEU A C 1
ATOM 4557 O O . LEU A 1 565 ? -28.766 35.562 32.594 1 92.06 565 LEU A O 1
ATOM 4561 N N . ASN A 1 566 ? -29.016 36.906 30.844 1 90.12 566 ASN A N 1
ATOM 4562 C CA . ASN A 1 566 ? -29.328 38.125 31.531 1 90.12 566 ASN A CA 1
ATOM 4563 C C . ASN A 1 566 ? -28.172 38.625 32.406 1 90.12 566 ASN A C 1
ATOM 4565 O O . ASN A 1 566 ? -28.375 39.188 33.469 1 90.12 566 ASN A O 1
ATOM 4569 N N . GLN A 1 567 ? -27.062 38.188 32.031 1 92.5 567 GLN A N 1
ATOM 4570 C CA . GLN A 1 567 ? -25.859 38.75 32.625 1 92.5 567 GLN A CA 1
ATOM 4571 C C . GLN A 1 567 ? -25.281 39.875 31.75 1 92.5 567 GLN A C 1
ATOM 4573 O O . GLN A 1 567 ? -24.281 39.688 31.062 1 92.5 567 GLN A O 1
ATOM 4578 N N . LEU A 1 568 ? -25.781 41 31.812 1 91.06 568 LEU A N 1
ATOM 4579 C CA . LEU A 1 568 ? -25.562 42.094 30.875 1 91.06 568 LEU A CA 1
ATOM 4580 C C . LEU A 1 568 ? -24.203 42.719 31.109 1 91.06 568 LEU A C 1
ATOM 4582 O O . LEU A 1 568 ? -23.562 43.188 30.156 1 91.06 568 LEU A O 1
ATOM 4586 N N . VAL A 1 569 ? -23.781 42.75 32.312 1 90.75 569 VAL A N 1
ATOM 4587 C CA . VAL A 1 569 ? -22.5 43.344 32.594 1 90.75 569 VAL A CA 1
ATOM 4588 C C . VAL A 1 569 ? -21.375 42.562 31.938 1 90.75 569 VAL A C 1
ATOM 4590 O O . VAL A 1 569 ? -20.469 43.156 31.328 1 90.75 569 VAL A O 1
ATOM 4593 N N . GLU A 1 570 ? -21.516 41.281 32.156 1 92.56 570 GLU A N 1
ATOM 4594 C CA . GLU A 1 570 ? -20.516 40.438 31.5 1 92.56 570 GLU A CA 1
ATOM 4595 C C . GLU A 1 570 ? -20.594 40.531 29.984 1 92.56 570 GLU A C 1
ATOM 4597 O O . GLU A 1 570 ? -19.562 40.5 29.312 1 92.56 570 GLU A O 1
ATOM 4602 N N . ALA A 1 571 ? -21.672 40.625 29.438 1 93.56 571 ALA A N 1
ATOM 4603 C CA . ALA A 1 571 ? -21.859 40.75 28 1 93.56 571 ALA A CA 1
ATOM 4604 C C . ALA A 1 571 ? -21.188 42.031 27.469 1 93.56 571 ALA A C 1
ATOM 4606 O O . ALA A 1 571 ? -20.562 42.031 26.406 1 93.56 571 ALA A O 1
ATOM 4607 N N . LYS A 1 572 ? -21.328 43.094 28.234 1 91.75 572 LYS A N 1
ATOM 4608 C CA . LYS A 1 572 ? -20.719 44.375 27.875 1 91.75 572 LYS A CA 1
ATOM 4609 C C . LYS A 1 572 ? -19.203 44.25 27.781 1 91.75 572 LYS A C 1
ATOM 4611 O O . LYS A 1 572 ? -18.594 44.75 26.859 1 91.75 572 LYS A O 1
ATOM 4616 N N . LYS A 1 573 ? -18.734 43.594 28.766 1 91.81 573 LYS A N 1
ATOM 4617 C CA . LYS A 1 573 ? -17.297 43.406 28.797 1 91.81 573 LYS A CA 1
ATOM 4618 C C . LYS A 1 573 ? -16.812 42.594 27.594 1 91.81 573 LYS A C 1
ATOM 4620 O O . LYS A 1 573 ? -15.766 42.906 27.016 1 91.81 573 LYS A O 1
ATOM 4625 N N . CYS A 1 574 ? -17.578 41.594 27.266 1 92.56 574 CYS A N 1
ATOM 4626 C CA . CYS A 1 574 ? -17.219 40.719 26.156 1 92.56 574 CYS A CA 1
ATOM 4627 C C . CYS A 1 574 ? -17.266 41.5 24.828 1 92.56 574 CYS A C 1
ATOM 4629 O O . CYS A 1 574 ? -16.359 41.375 24.016 1 92.56 574 CYS A O 1
ATOM 4631 N N . TYR A 1 575 ? -18.266 42.25 24.578 1 91.06 575 TYR A N 1
ATOM 4632 C CA . TYR A 1 575 ? -18.406 43 23.344 1 91.06 575 TYR A CA 1
ATOM 4633 C C . TYR A 1 575 ? -17.312 44.062 23.234 1 91.06 575 TYR A C 1
ATOM 4635 O O . TYR A 1 575 ? -16.766 44.312 22.156 1 91.06 575 TYR A O 1
ATOM 4643 N N . TRP A 1 576 ? -17.031 44.656 24.312 1 90 576 TRP A N 1
ATOM 4644 C CA . TRP A 1 576 ? -15.977 45.656 24.328 1 90 576 TRP A CA 1
ATOM 4645 C C . TRP A 1 576 ? -14.633 45.031 23.984 1 90 576 TRP A C 1
ATOM 4647 O O . TRP A 1 576 ? -13.859 45.562 23.203 1 90 576 TRP A O 1
ATOM 4657 N N . ARG A 1 577 ? -14.344 43.938 24.562 1 90.31 577 ARG A N 1
ATOM 4658 C CA . ARG A 1 577 ? -13.094 43.25 24.297 1 90.31 577 ARG A CA 1
ATOM 4659 C C . ARG A 1 577 ? -13.031 42.812 22.828 1 90.31 577 ARG A C 1
ATOM 4661 O O . ARG A 1 577 ? -11.961 42.781 22.234 1 90.31 577 ARG A O 1
ATOM 4668 N N . ALA A 1 578 ? -14.109 42.312 22.359 1 89.88 578 ALA A N 1
ATOM 4669 C CA . ALA A 1 578 ? -14.164 41.906 20.953 1 89.88 578 ALA A CA 1
ATOM 4670 C C . ALA A 1 578 ? -13.797 43.062 20.031 1 89.88 578 ALA A C 1
ATOM 4672 O O . ALA A 1 578 ? -13.117 42.844 19.016 1 89.88 578 ALA A O 1
ATOM 4673 N N . TYR A 1 579 ? -14.242 44.219 20.359 1 85.75 579 TYR A N 1
ATOM 4674 C CA . TYR A 1 579 ? -13.898 45.406 19.594 1 85.75 579 TYR A CA 1
ATOM 4675 C C . TYR A 1 579 ? -12.422 45.75 19.734 1 85.75 579 TYR A C 1
ATOM 4677 O O . TYR A 1 579 ? -11.766 46.094 18.75 1 85.75 579 TYR A O 1
ATOM 4685 N N . ALA A 1 580 ? -11.906 45.562 20.828 1 84.69 580 ALA A N 1
ATOM 4686 C CA . ALA A 1 580 ? -10.516 45.875 21.125 1 84.69 580 ALA A CA 1
ATOM 4687 C C . ALA A 1 580 ? -9.562 44.969 20.359 1 84.69 580 ALA A C 1
ATOM 4689 O O . ALA A 1 580 ? -8.477 45.406 19.953 1 84.69 580 ALA A O 1
ATOM 4690 N N . VAL A 1 581 ? -9.867 43.688 20.266 1 81.94 581 VAL A N 1
ATOM 4691 C CA . VAL A 1 581 ? -8.992 42.719 19.609 1 81.94 581 VAL A CA 1
ATOM 4692 C C . VAL A 1 581 ? -9.086 42.875 18.094 1 81.94 581 VAL A C 1
ATOM 4694 O O . VAL A 1 581 ? -8.164 42.5 17.375 1 81.94 581 VAL A O 1
ATOM 4697 N N . GLY A 1 582 ? -9.961 43.594 17.594 1 73.06 582 GLY A N 1
ATOM 4698 C CA . GLY A 1 582 ? -10.148 43.781 16.172 1 73.06 582 GLY A CA 1
ATOM 4699 C C . GLY A 1 582 ? -11.328 43 15.617 1 73.06 582 GLY A C 1
ATOM 4700 O O . GLY A 1 582 ? -11.234 41.781 15.406 1 73.06 582 GLY A O 1
ATOM 4701 N N . ASP A 1 583 ? -12.344 43.531 15.586 1 67.94 583 ASP A N 1
ATOM 4702 C CA . ASP A 1 583 ? -13.578 42.875 15.164 1 67.94 583 ASP A CA 1
ATOM 4703 C C . ASP A 1 583 ? -13.602 42.688 13.648 1 67.94 583 ASP A C 1
ATOM 4705 O O . ASP A 1 583 ? -13.859 43.625 12.906 1 67.94 583 ASP A O 1
ATOM 4709 N N . VAL A 1 584 ? -13.375 41.406 13.297 1 64.25 584 VAL A N 1
ATOM 4710 C CA . VAL A 1 584 ? -13.328 41.062 11.883 1 64.25 584 VAL A CA 1
ATOM 4711 C C . VAL A 1 584 ? -14.711 41.25 11.258 1 64.25 584 VAL A C 1
ATOM 4713 O O . VAL A 1 584 ? -14.836 41.812 10.164 1 64.25 584 VAL A O 1
ATOM 4716 N N . GLU A 1 585 ? -15.766 41 11.953 1 66.06 585 GLU A N 1
ATOM 4717 C CA . GLU A 1 585 ? -17.125 41.031 11.422 1 66.06 585 GLU A CA 1
ATOM 4718 C C . GLU A 1 585 ? -17.781 42.375 11.734 1 66.06 585 GLU A C 1
ATOM 4720 O O . GLU A 1 585 ? -18.797 42.719 11.141 1 66.06 585 GLU A O 1
ATOM 4725 N N . LYS A 1 586 ? -17.219 43.281 12.547 1 74.25 586 LYS A N 1
ATOM 4726 C CA . LYS A 1 586 ? -17.672 44.625 12.906 1 74.25 586 LYS A CA 1
ATOM 4727 C C . LYS A 1 586 ? -19.078 44.562 13.516 1 74.25 586 LYS A C 1
ATOM 4729 O O . LYS A 1 586 ? -19.922 45.406 13.203 1 74.25 586 LYS A O 1
ATOM 4734 N N . MET A 1 587 ? -19.359 43.469 14.227 1 79.75 587 MET A N 1
ATOM 4735 C CA . MET A 1 587 ? -20.656 43.312 14.859 1 79.75 587 MET A CA 1
ATOM 4736 C C . MET A 1 587 ? -20.578 43.594 16.359 1 79.75 587 MET A C 1
ATOM 4738 O O . MET A 1 587 ? -21.594 43.844 17 1 79.75 587 MET A O 1
ATOM 4742 N N . ALA A 1 588 ? -19.406 43.688 16.859 1 87.62 588 ALA A N 1
ATOM 4743 C CA . ALA A 1 588 ? -19.234 43.844 18.297 1 87.62 588 ALA A CA 1
ATOM 4744 C C . ALA A 1 588 ? -19.734 45.219 18.781 1 87.62 588 ALA A C 1
ATOM 4746 O O . ALA A 1 588 ? -20.406 45.312 19.797 1 87.62 588 ALA A O 1
ATOM 4747 N N . LEU A 1 589 ? -19.5 46.188 17.953 1 86.56 589 LEU A N 1
ATOM 4748 C CA . LEU A 1 589 ? -19.859 47.562 18.344 1 86.56 589 LEU A CA 1
ATOM 4749 C C . LEU A 1 589 ? -21.375 47.75 18.281 1 86.56 589 LEU A C 1
ATOM 4751 O O . LEU A 1 589 ? -21.938 48.438 19.141 1 86.56 589 LEU A O 1
ATOM 4755 N N . VAL A 1 590 ? -21.969 47.219 17.328 1 88.31 590 VAL A N 1
ATOM 4756 C CA . VAL A 1 590 ? -23.422 47.312 17.188 1 88.31 590 VAL A CA 1
ATOM 4757 C C . VAL A 1 590 ? -24.109 46.625 18.359 1 88.31 590 VAL A C 1
ATOM 4759 O O . VAL A 1 590 ? -25.062 47.125 18.938 1 88.31 590 VAL A O 1
ATOM 4762 N N . LYS A 1 591 ? -23.625 45.5 18.672 1 90.69 591 LYS A N 1
ATOM 4763 C CA . LYS A 1 591 ? -24.219 44.75 19.781 1 90.69 591 LYS A CA 1
ATOM 4764 C C . LYS A 1 591 ? -23.984 45.438 21.109 1 90.69 591 LYS A C 1
ATOM 4766 O O . LYS A 1 591 ? -24.859 45.438 21.984 1 90.69 591 LYS A O 1
ATOM 4771 N N . LEU A 1 592 ? -22.844 46 21.234 1 91.06 592 LEU A N 1
ATOM 4772 C CA . LEU A 1 592 ? -22.547 46.781 22.438 1 91.06 592 LEU A CA 1
ATOM 4773 C C . LEU A 1 592 ? -23.453 48 22.531 1 91.06 592 LEU A C 1
ATOM 4775 O O . LEU A 1 592 ? -23.938 48.312 23.625 1 91.06 592 LEU A O 1
ATOM 4779 N N . ALA A 1 593 ? -23.672 48.594 21.406 1 91.69 593 ALA A N 1
ATOM 4780 C CA . ALA A 1 593 ? -24.562 49.781 21.375 1 91.69 593 ALA A CA 1
ATOM 4781 C C . ALA A 1 593 ? -25.984 49.406 21.75 1 91.69 593 ALA A C 1
ATOM 4783 O O . ALA A 1 593 ? -26.625 50.094 22.531 1 91.69 593 ALA A O 1
ATOM 4784 N N . LYS A 1 594 ? -26.438 48.312 21.203 1 91.5 594 LYS A N 1
ATOM 4785 C CA . LYS A 1 594 ? -27.781 47.844 21.516 1 91.5 594 LYS A CA 1
ATOM 4786 C C . LYS A 1 594 ? -27.906 47.5 23 1 91.5 594 LYS A C 1
ATOM 4788 O O . LYS A 1 594 ? -28.953 47.719 23.609 1 91.5 594 LYS A O 1
ATOM 4793 N N . LEU A 1 595 ? -26.891 46.969 23.547 1 92.31 595 LEU A N 1
ATOM 4794 C CA . LEU A 1 595 ? -26.891 46.625 24.953 1 92.31 595 LEU A CA 1
ATOM 4795 C C . LEU A 1 595 ? -26.922 47.875 25.828 1 92.31 595 LEU A C 1
ATOM 4797 O O . LEU A 1 595 ? -27.625 47.906 26.844 1 92.31 595 LEU A O 1
ATOM 4801 N N . HIS A 1 596 ? -26.219 48.875 25.422 1 91.75 596 HIS A N 1
ATOM 4802 C CA . HIS A 1 596 ? -26.25 50.156 26.141 1 91.75 596 HIS A CA 1
ATOM 4803 C C . HIS A 1 596 ? -27.641 50.781 26.062 1 91.75 596 HIS A C 1
ATOM 4805 O O . HIS A 1 596 ? -28.094 51.406 27.016 1 91.75 596 HIS A O 1
ATOM 4811 N N . GLU A 1 597 ? -28.25 50.562 24.922 1 89.5 597 GLU A N 1
ATOM 4812 C CA . GLU A 1 597 ? -29.609 51.062 24.781 1 89.5 597 GLU A CA 1
ATOM 4813 C C . GLU A 1 597 ? -30.562 50.375 25.75 1 89.5 597 GLU A C 1
ATOM 4815 O O . GLU A 1 597 ? -31.406 51 26.359 1 89.5 597 GLU A O 1
ATOM 4820 N N . GLN A 1 598 ? -30.375 49.094 25.906 1 89.5 598 GLN A N 1
ATOM 4821 C CA . GLN A 1 598 ? -31.219 48.312 26.797 1 89.5 598 GLN A CA 1
ATOM 4822 C C . GLN A 1 598 ? -30.984 48.719 28.266 1 89.5 598 GLN A C 1
ATOM 4824 O O . GLN A 1 598 ? -31.891 48.656 29.078 1 89.5 598 GLN A O 1
ATOM 4829 N N . LEU A 1 599 ? -29.828 49.125 28.562 1 91.19 599 LEU A N 1
ATOM 4830 C CA . LEU A 1 599 ? -29.469 49.531 29.922 1 91.19 599 LEU A CA 1
ATOM 4831 C C . LEU A 1 599 ? -29.75 51 30.156 1 91.19 599 LEU A C 1
ATOM 4833 O O . LEU A 1 599 ? -29.422 51.562 31.219 1 91.19 599 LEU A O 1
ATOM 4837 N N . ASN A 1 600 ? -30.344 51.719 29.188 1 87.69 600 ASN A N 1
ATOM 4838 C CA . ASN A 1 600 ? -30.719 53.125 29.25 1 87.69 600 ASN A CA 1
ATOM 4839 C C . ASN A 1 600 ? -29.516 54.031 29.406 1 87.69 600 ASN A C 1
ATOM 4841 O O . ASN A 1 600 ? -29.562 55.031 30.156 1 87.69 600 ASN A O 1
ATOM 4845 N N . GLU A 1 601 ? -28.469 53.469 28.922 1 91.75 601 GLU A N 1
ATOM 4846 C CA . GLU A 1 601 ? -27.266 54.312 28.844 1 91.75 601 GLU A CA 1
ATOM 4847 C C . GLU A 1 601 ? -27.141 54.969 27.469 1 91.75 601 GLU A C 1
ATOM 4849 O O . GLU A 1 601 ? -26.391 54.5 26.609 1 91.75 601 GLU A O 1
ATOM 4854 N N . SER A 1 602 ? -27.781 56.062 27.266 1 87.88 602 SER A N 1
ATOM 4855 C CA . SER A 1 602 ? -27.984 56.656 25.953 1 87.88 602 SER A CA 1
ATOM 4856 C C . SER A 1 602 ? -26.688 57.281 25.422 1 87.88 602 SER A C 1
ATOM 4858 O O . SER A 1 602 ? -26.406 57.188 24.234 1 87.88 602 SER A O 1
ATOM 4860 N N . GLU A 1 603 ? -25.938 57.844 26.312 1 88.38 603 GLU A N 1
ATOM 4861 C CA . GLU A 1 603 ? -24.703 58.5 25.875 1 88.38 603 GLU A CA 1
ATOM 4862 C C . GLU A 1 603 ? -23.719 57.469 25.344 1 88.38 603 GLU A C 1
ATOM 4864 O O . GLU A 1 603 ? -23.094 57.656 24.297 1 88.38 603 GLU A O 1
ATOM 4869 N N . GLN A 1 604 ? -23.594 56.406 26.125 1 91 604 GLN A N 1
ATOM 4870 C CA . GLN A 1 604 ? -22.656 55.344 25.734 1 91 604 GLN A CA 1
ATOM 4871 C C . GLN A 1 604 ? -23.141 54.656 24.453 1 91 604 GLN A C 1
ATOM 4873 O O . GLN A 1 604 ? -22.312 54.281 23.594 1 91 604 GLN A O 1
ATOM 4878 N N . ALA A 1 605 ? -24.328 54.406 24.281 1 91.88 605 ALA A N 1
ATOM 4879 C CA . ALA A 1 605 ? -24.875 53.812 23.078 1 91.88 605 ALA A CA 1
ATOM 4880 C C . ALA A 1 605 ? -24.578 54.688 21.844 1 91.88 605 ALA A C 1
ATOM 4882 O O . ALA A 1 605 ? -24.203 54.156 20.797 1 91.88 605 ALA A O 1
ATOM 4883 N N . ALA A 1 606 ? -24.812 55.969 22 1 89 606 ALA A N 1
ATOM 4884 C CA . ALA A 1 606 ? -24.547 56.906 20.906 1 89 606 ALA A CA 1
ATOM 4885 C C . ALA A 1 606 ? -23.078 56.875 20.5 1 89 606 ALA A C 1
ATOM 4887 O O . ALA A 1 606 ? -22.766 56.906 19.312 1 89 606 ALA A O 1
ATOM 4888 N N . GLN A 1 607 ? -22.25 56.875 21.516 1 89.75 607 GLN A N 1
ATOM 4889 C CA . GLN A 1 607 ? -20.828 56.812 21.234 1 89.75 607 GLN A CA 1
ATOM 4890 C C . GLN A 1 607 ? -20.453 55.562 20.453 1 89.75 607 GLN A C 1
ATOM 4892 O O . GLN A 1 607 ? -19.625 55.625 19.531 1 89.75 607 GLN A O 1
ATOM 4897 N N . CYS A 1 608 ? -21 54.438 20.812 1 91.31 608 CYS A N 1
ATOM 4898 C CA . CYS A 1 608 ? -20.703 53.188 20.141 1 91.31 608 CYS A CA 1
ATOM 4899 C C . CYS A 1 608 ? -21.203 53.188 18.703 1 91.31 608 CYS A C 1
ATOM 4901 O O . CYS A 1 608 ? -20.531 52.688 17.797 1 91.31 608 CYS A O 1
ATOM 4903 N N . TYR A 1 609 ? -22.375 53.688 18.469 1 89.19 609 TYR A N 1
ATOM 4904 C CA . TYR A 1 609 ? -22.906 53.781 17.109 1 89.19 609 TYR A CA 1
ATOM 4905 C C . TYR A 1 609 ? -22.062 54.719 16.25 1 89.19 609 TYR A C 1
ATOM 4907 O O . TYR A 1 609 ? -21.891 54.469 15.062 1 89.19 609 TYR A O 1
ATOM 4915 N N . ILE A 1 610 ? -21.547 55.781 16.844 1 87.19 610 ILE A N 1
ATOM 4916 C CA . ILE A 1 610 ? -20.688 56.719 16.125 1 87.19 610 ILE A CA 1
ATOM 4917 C C . ILE A 1 610 ? -19.406 56 15.695 1 87.19 610 ILE A C 1
ATOM 4919 O O . ILE A 1 610 ? -18.984 56.125 14.547 1 87.19 610 ILE A O 1
ATOM 4923 N N . LYS A 1 611 ? -18.859 55.281 16.641 1 87 611 LYS A N 1
ATOM 4924 C CA . LYS A 1 611 ? -17.641 54.531 16.344 1 87 611 LYS A CA 1
ATOM 4925 C C . LYS A 1 611 ? -17.891 53.5 15.258 1 87 611 LYS A C 1
ATOM 4927 O O . LYS A 1 611 ? -17.031 53.25 14.406 1 87 611 LYS A O 1
ATOM 4932 N N . TYR A 1 612 ? -19.016 52.812 15.352 1 86.69 612 TYR A N 1
ATOM 4933 C CA . TYR A 1 612 ? -19.391 51.812 14.352 1 86.69 612 TYR A CA 1
ATOM 4934 C C . TYR A 1 612 ? -19.453 52.438 12.961 1 86.69 612 TYR A C 1
ATOM 4936 O O . TYR A 1 612 ? -18.922 51.906 12 1 86.69 612 TYR A O 1
ATOM 4944 N N . ILE A 1 613 ? -20.094 53.562 12.836 1 82.5 613 ILE A N 1
ATOM 4945 C CA . ILE A 1 613 ? -20.266 54.25 11.562 1 82.5 613 ILE A CA 1
ATOM 4946 C C . ILE A 1 613 ? -18.906 54.719 11.039 1 82.5 613 ILE A C 1
ATOM 4948 O O . ILE A 1 613 ? -18.641 54.625 9.836 1 82.5 613 ILE A O 1
ATOM 4952 N N . GLN A 1 614 ? -18.094 55.156 11.867 1 80.81 614 GLN A N 1
ATOM 4953 C CA . GLN A 1 614 ? -16.766 55.594 11.477 1 80.81 614 GLN A CA 1
ATOM 4954 C C . GLN A 1 614 ? -15.938 54.438 10.938 1 80.81 614 GLN A C 1
ATOM 4956 O O . GLN A 1 614 ? -15.219 54.562 9.953 1 80.81 614 GLN A O 1
ATOM 4961 N N . ASP A 1 615 ? -16.047 53.344 11.602 1 78.75 615 ASP A N 1
ATOM 4962 C CA . ASP A 1 615 ? -15.289 52.156 11.211 1 78.75 615 ASP A CA 1
ATOM 4963 C C . ASP A 1 615 ? -15.742 51.656 9.852 1 78.75 615 ASP A C 1
ATOM 4965 O O . ASP A 1 615 ? -14.93 51.156 9.062 1 78.75 615 ASP A O 1
ATOM 4969 N N . ILE A 1 616 ? -17.016 51.594 9.57 1 76.69 616 ILE A N 1
ATOM 4970 C CA . ILE A 1 616 ? -17.562 51.094 8.32 1 76.69 616 ILE A CA 1
ATOM 4971 C C . ILE A 1 616 ? -17.156 52 7.168 1 76.69 616 ILE A C 1
ATOM 4973 O O . ILE A 1 616 ? -16.797 51.531 6.086 1 76.69 616 ILE A O 1
ATOM 4977 N N . TYR A 1 617 ? -17.266 53.219 7.387 1 73 617 TYR A N 1
ATOM 4978 C CA . TYR A 1 617 ? -16.969 54.188 6.328 1 73 617 TYR A CA 1
ATOM 4979 C C . TYR A 1 617 ? -15.477 54.312 6.078 1 73 617 TYR A C 1
ATOM 4981 O O . TYR A 1 617 ? -15.039 54.594 4.965 1 73 617 TYR A O 1
ATOM 4989 N N . SER A 1 618 ? -14.711 54.062 7.051 1 71.88 618 SER A N 1
ATOM 4990 C CA . SER A 1 618 ? -13.266 54.094 6.875 1 71.88 618 SER A CA 1
ATOM 4991 C C . SER A 1 618 ? -12.781 52.875 6.055 1 71.88 618 SER A C 1
ATOM 4993 O O . SER A 1 618 ? -11.805 53 5.312 1 71.88 618 SER A O 1
ATOM 4995 N N . CYS A 1 619 ? -13.328 51.781 6.336 1 62 619 CYS A N 1
ATOM 4996 C CA . CYS A 1 619 ? -12.867 50.562 5.637 1 62 619 CYS A CA 1
ATOM 4997 C C . CYS A 1 619 ? -13.43 50.5 4.223 1 62 619 CYS A C 1
ATOM 4999 O O . CYS A 1 619 ? -12.945 49.75 3.385 1 62 619 CYS A O 1
ATOM 5001 N N . GLY A 1 620 ? -14.117 51.594 3.734 1 57.81 620 GLY A N 1
ATOM 5002 C CA . GLY A 1 620 ? -14.656 51.656 2.383 1 57.81 620 GLY A CA 1
ATOM 5003 C C . GLY A 1 620 ? -15.672 50.562 2.1 1 57.81 620 GLY A C 1
ATOM 5004 O O . GLY A 1 620 ? -16.047 50.344 0.947 1 57.81 620 GLY A O 1
ATOM 5005 N N . GLU A 1 621 ? -15.844 49.656 2.852 1 53.53 621 GLU A N 1
ATOM 5006 C CA . GLU A 1 621 ? -16.766 48.531 2.584 1 53.53 621 GLU A CA 1
ATOM 5007 C C . GLU A 1 621 ? -18.203 48.938 2.857 1 53.53 621 GLU A C 1
ATOM 5009 O O . GLU A 1 621 ? -18.547 49.312 3.979 1 53.53 621 GLU A O 1
ATOM 5014 N N . ILE A 1 622 ? -18.781 49.781 2.055 1 49.28 622 ILE A N 1
ATOM 5015 C CA . ILE A 1 622 ? -20.203 50.031 2.242 1 49.28 622 ILE A CA 1
ATOM 5016 C C . ILE A 1 622 ? -20.953 48.719 2.404 1 49.28 622 ILE A C 1
ATOM 5018 O O . ILE A 1 622 ? -21.141 47.969 1.433 1 49.28 622 ILE A O 1
ATOM 5022 N N . VAL A 1 623 ? -20.531 47.875 3.164 1 50.62 623 VAL A N 1
ATOM 5023 C CA . VAL A 1 623 ? -21.234 46.594 3.334 1 50.62 623 VAL A CA 1
ATOM 5024 C C . VAL A 1 623 ? -22.719 46.875 3.557 1 50.62 623 VAL A C 1
ATOM 5026 O O . VAL A 1 623 ? -23.094 47.906 4.105 1 50.62 623 VAL A O 1
ATOM 5029 N N . GLU A 1 624 ? -23.547 46.594 2.715 1 51.12 624 GLU A N 1
ATOM 5030 C CA . GLU A 1 624 ? -25 46.531 2.838 1 51.12 624 GLU A CA 1
ATOM 5031 C C . GLU A 1 624 ? -25.406 46.188 4.266 1 51.12 624 GLU A C 1
ATOM 5033 O O . GLU A 1 624 ? -25.891 45.094 4.535 1 51.12 624 GLU A O 1
ATOM 5038 N N . HIS A 1 625 ? -24.672 46.688 5.207 1 57.62 625 HIS A N 1
ATOM 5039 C CA . HIS A 1 625 ? -25.062 46.25 6.543 1 57.62 625 HIS A CA 1
ATOM 5040 C C . HIS A 1 625 ? -26.359 46.906 6.992 1 57.62 625 HIS A C 1
ATOM 5042 O O . HIS A 1 625 ? -26.484 48.125 6.996 1 57.62 625 HIS A O 1
ATOM 5048 N N . LEU A 1 626 ? -27.344 46.125 6.93 1 62.16 626 LEU A N 1
ATOM 5049 C CA . LEU A 1 626 ? -28.656 46.406 7.496 1 62.16 626 LEU A CA 1
ATOM 5050 C C . LEU A 1 626 ? -28.531 47.156 8.828 1 62.16 626 LEU A C 1
ATOM 5052 O O . LEU A 1 626 ? -29.328 48.031 9.141 1 62.16 626 LEU A O 1
ATOM 5056 N N . GLU A 1 627 ? -27.234 47.094 9.398 1 81.19 627 GLU A N 1
ATOM 5057 C CA . GLU A 1 627 ? -27.156 47.625 10.758 1 81.19 627 GLU A CA 1
ATOM 5058 C C . GLU A 1 627 ? -26.766 49.094 10.742 1 81.19 627 GLU A C 1
ATOM 5060 O O . GLU A 1 627 ? -26.953 49.812 11.734 1 81.19 627 GLU A O 1
ATOM 5065 N N . VAL A 1 628 ? -26.375 49.562 9.531 1 82.75 628 VAL A N 1
ATOM 5066 C CA . VAL A 1 628 ? -26 50.969 9.43 1 82.75 628 VAL A CA 1
ATOM 5067 C C . VAL A 1 628 ? -27.25 51.875 9.5 1 82.75 628 VAL A C 1
ATOM 5069 O O . VAL A 1 628 ? -27.219 52.938 10.109 1 82.75 628 VAL A O 1
ATOM 5072 N N . SER A 1 629 ? -28.266 51.312 8.961 1 84.5 629 SER A N 1
ATOM 5073 C CA . SER A 1 629 ? -29.516 52.062 8.992 1 84.5 629 SER A CA 1
ATOM 5074 C C . SER A 1 629 ? -30.047 52.188 10.414 1 84.5 629 SER A C 1
ATOM 5076 O O . SER A 1 629 ? -30.531 53.25 10.797 1 84.5 629 SER A O 1
ATOM 5078 N N . THR A 1 630 ? -29.828 51.094 11.141 1 87.19 630 THR A N 1
ATOM 5079 C CA . THR A 1 630 ? -30.281 51.125 12.523 1 87.19 630 THR A CA 1
ATOM 5080 C C . THR A 1 630 ? -29.438 52.094 13.359 1 87.19 630 THR A C 1
ATOM 5082 O O . THR A 1 630 ? -29.953 52.75 14.266 1 87.19 630 THR A O 1
ATOM 5085 N N . ALA A 1 631 ? -28.219 52.188 13.031 1 89.19 631 ALA A N 1
ATOM 5086 C CA . ALA A 1 631 ? -27.312 53.062 13.758 1 89.19 631 ALA A CA 1
ATOM 5087 C C . ALA A 1 631 ? -27.656 54.531 13.492 1 89.19 631 ALA A C 1
ATOM 5089 O O . ALA A 1 631 ? -27.719 55.344 14.422 1 89.19 631 ALA A O 1
ATOM 5090 N N . PHE A 1 632 ? -27.984 54.844 12.266 1 88.25 632 PHE A N 1
ATOM 5091 C CA . PHE A 1 632 ? -28.359 56.188 11.922 1 88.25 632 PHE A CA 1
ATOM 5092 C C . PHE A 1 632 ? -29.703 56.562 12.531 1 88.25 632 PHE A C 1
ATOM 5094 O O . PHE A 1 632 ? -29.922 57.688 12.961 1 88.25 632 PHE A O 1
ATOM 5101 N N . ARG A 1 633 ? -30.531 55.625 12.562 1 90 633 ARG A N 1
ATOM 5102 C CA . ARG A 1 633 ? -31.844 55.844 13.172 1 90 633 ARG A CA 1
ATOM 5103 C C . ARG A 1 633 ? -31.703 56.188 14.648 1 90 633 ARG A C 1
ATOM 5105 O O . ARG A 1 633 ? -32.344 57.125 15.141 1 90 633 ARG A O 1
ATOM 5112 N N . TYR A 1 634 ? -30.922 55.438 15.281 1 90.81 634 TYR A N 1
ATOM 5113 C CA . TYR A 1 634 ? -30.719 55.656 16.703 1 90.81 634 TYR A CA 1
ATOM 5114 C C . TYR A 1 634 ? -30.062 57.031 16.938 1 90.81 634 TYR A C 1
ATOM 5116 O O . TYR A 1 634 ? -30.438 57.75 17.859 1 90.81 634 TYR A O 1
ATOM 5124 N N . LEU A 1 635 ? -29.094 57.344 16.203 1 90.5 635 LEU A N 1
ATOM 5125 C CA . LEU A 1 635 ? -28.375 58.625 16.375 1 90.5 635 LEU A CA 1
ATOM 5126 C C . LEU A 1 635 ? -29.281 59.812 16.047 1 90.5 635 LEU A C 1
ATOM 5128 O O . LEU A 1 635 ? -29.188 60.844 16.703 1 90.5 635 LEU A O 1
ATOM 5132 N N . ALA A 1 636 ? -30.125 59.594 15.086 1 90 636 ALA A N 1
ATOM 5133 C CA . ALA A 1 636 ? -31.078 60.656 14.758 1 90 636 ALA A CA 1
ATOM 5134 C C . ALA A 1 636 ? -32.031 60.938 15.93 1 90 636 ALA A C 1
ATOM 5136 O O . ALA A 1 636 ? -32.281 62.094 16.266 1 90 636 ALA A O 1
ATOM 5137 N N . GLN A 1 637 ? -32.469 59.906 16.547 1 90.56 637 GLN A N 1
ATOM 5138 C CA . GLN A 1 637 ? -33.344 60.031 17.688 1 90.56 637 GLN A CA 1
ATOM 5139 C C . GLN A 1 637 ? -32.594 60.594 18.906 1 90.56 637 GLN A C 1
ATOM 5141 O O . GLN A 1 637 ? -33.156 61.406 19.656 1 90.56 637 GLN A O 1
ATOM 5146 N N . TYR A 1 638 ? -31.453 60.188 19.047 1 90.62 638 TYR A N 1
ATOM 5147 C CA . TYR A 1 638 ? -30.641 60.656 20.156 1 90.62 638 TYR A CA 1
ATOM 5148 C C . TYR A 1 638 ? -30.359 62.156 20.047 1 90.62 638 TYR A C 1
ATOM 5150 O O . TYR A 1 638 ? -30.531 62.906 21 1 90.62 638 TYR A O 1
ATOM 5158 N N . TYR A 1 639 ? -29.984 62.625 18.906 1 89.06 639 TYR A N 1
ATOM 5159 C CA . TYR A 1 639 ? -29.703 64.062 18.688 1 89.06 639 TYR A CA 1
ATOM 5160 C C . TYR A 1 639 ? -30.984 64.875 18.766 1 89.06 639 TYR A C 1
ATOM 5162 O O . TYR A 1 639 ? -30.953 66 19.219 1 89.06 639 TYR A O 1
ATOM 5170 N N . PHE A 1 640 ? -32.094 64.188 18.438 1 88.56 640 PHE A N 1
ATOM 5171 C CA . PHE A 1 640 ? -33.375 64.875 18.562 1 88.56 640 PHE A CA 1
ATOM 5172 C C . PHE A 1 640 ? -33.75 65.125 20.016 1 88.56 640 PHE A C 1
ATOM 5174 O O . PHE A 1 640 ? -34.219 66.188 20.391 1 88.56 640 PHE A O 1
ATOM 5181 N N . LYS A 1 641 ? -33.406 64.125 20.781 1 88.31 641 LYS A N 1
ATOM 5182 C CA . LYS A 1 641 ? -33.688 64.188 22.203 1 88.31 641 LYS A CA 1
ATOM 5183 C C . LYS A 1 641 ? -32.781 65.188 22.891 1 88.31 641 LYS A C 1
ATOM 5185 O O . LYS A 1 641 ? -33.156 65.875 23.859 1 88.31 641 LYS A O 1
ATOM 5190 N N . CYS A 1 642 ? -31.625 65.375 22.406 1 85.69 642 CYS A N 1
ATOM 5191 C CA . CYS A 1 642 ? -30.656 66.312 22.969 1 85.69 642 CYS A CA 1
ATOM 5192 C C . CYS A 1 642 ? -30.812 67.688 22.375 1 85.69 642 CYS A C 1
ATOM 5194 O O . CYS A 1 642 ? -30.047 68.625 22.703 1 85.69 642 CYS A O 1
ATOM 5196 N N . LYS A 1 643 ? -31.734 67.875 21.438 1 82.88 643 LYS A N 1
ATOM 5197 C CA . LYS A 1 643 ? -32.094 69.125 20.844 1 82.88 643 LYS A CA 1
ATOM 5198 C C . LYS A 1 643 ? -30.984 69.625 19.938 1 82.88 643 LYS A C 1
ATOM 5200 O O . LYS A 1 643 ? -30.703 70.875 19.891 1 82.88 643 LYS A O 1
ATOM 5205 N N . LEU A 1 644 ? -30.219 68.688 19.484 1 85.38 644 LEU A N 1
ATOM 5206 C CA . LEU A 1 644 ? -29.266 69.062 18.453 1 85.38 644 LEU A CA 1
ATOM 5207 C C . LEU A 1 644 ? -29.859 68.812 17.062 1 85.38 644 LEU A C 1
ATOM 5209 O O . LEU A 1 644 ? -29.719 67.75 16.469 1 85.38 644 LEU A O 1
ATOM 5213 N N . TRP A 1 645 ? -30.453 69.812 16.547 1 84.12 645 TRP A N 1
ATOM 5214 C CA . TRP A 1 645 ? -31.328 69.688 15.383 1 84.12 645 TRP A CA 1
ATOM 5215 C C . TRP A 1 645 ? -30.516 69.5 14.109 1 84.12 645 TRP A C 1
ATOM 5217 O O . TRP A 1 645 ? -30.938 68.75 13.219 1 84.12 645 TRP A O 1
ATOM 5227 N N . ASP A 1 646 ? -29.297 70.062 14.039 1 85.19 646 ASP A N 1
ATOM 5228 C CA . ASP A 1 646 ? -28.5 69.938 12.828 1 85.19 646 ASP A CA 1
ATOM 5229 C C . ASP A 1 646 ? -28 68.5 12.664 1 85.19 646 ASP A C 1
ATOM 5231 O O . ASP A 1 646 ? -28.094 67.938 11.57 1 85.19 646 ASP A O 1
ATOM 5235 N N . GLU A 1 647 ? -27.484 68 13.734 1 86.56 647 GLU A N 1
ATOM 5236 C CA . GLU A 1 647 ? -26.984 66.625 13.703 1 86.56 647 GLU A CA 1
ATOM 5237 C C . GLU A 1 647 ? -28.125 65.625 13.5 1 86.56 647 GLU A C 1
ATOM 5239 O O . GLU A 1 647 ? -27.969 64.688 12.781 1 86.56 647 GLU A O 1
ATOM 5244 N N . ALA A 1 648 ? -29.156 65.875 14.125 1 89.44 648 ALA A N 1
ATOM 5245 C CA . ALA A 1 648 ? -30.328 65 13.977 1 89.44 648 ALA A CA 1
ATOM 5246 C C . ALA A 1 648 ? -30.828 65 12.539 1 89.44 648 ALA A C 1
ATOM 5248 O O . ALA A 1 648 ? -31.203 63.938 12.008 1 89.44 648 ALA A O 1
ATOM 5249 N N . SER A 1 649 ? -30.828 66.188 11.961 1 87.25 649 SER A N 1
ATOM 5250 C CA . SER A 1 649 ? -31.281 66.312 10.57 1 87.25 649 SER A CA 1
ATOM 5251 C C . SER A 1 649 ? -30.344 65.562 9.625 1 87.25 649 SER A C 1
ATOM 5253 O O . SER A 1 649 ? -30.781 64.938 8.672 1 87.25 649 SER A O 1
ATOM 5255 N N . ALA A 1 650 ? -29.094 65.688 9.922 1 88.06 650 ALA A N 1
ATOM 5256 C CA . ALA A 1 650 ? -28.109 65.062 9.094 1 88.06 650 ALA A CA 1
ATOM 5257 C C . ALA A 1 650 ? -28.281 63.531 9.156 1 88.06 650 ALA A C 1
ATOM 5259 O O . ALA A 1 650 ? -28.203 62.844 8.141 1 88.06 650 ALA A O 1
ATOM 5260 N N . CYS A 1 651 ? -28.406 62.969 10.297 1 90.88 651 CYS A N 1
ATOM 5261 C CA . CYS A 1 651 ? -28.578 61.562 10.484 1 90.88 651 CYS A CA 1
ATOM 5262 C C . CYS A 1 651 ? -29.906 61.062 9.906 1 90.88 651 CYS A C 1
ATOM 5264 O O . CYS A 1 651 ? -29.984 60 9.344 1 90.88 651 CYS A O 1
ATOM 5266 N N . ALA A 1 652 ? -30.891 61.844 10.07 1 89.69 652 ALA A N 1
ATOM 5267 C CA . ALA A 1 652 ? -32.219 61.5 9.523 1 89.69 652 ALA A CA 1
ATOM 5268 C C . ALA A 1 652 ? -32.188 61.469 7.996 1 89.69 652 ALA A C 1
ATOM 5270 O O . ALA A 1 652 ? -32.844 60.656 7.363 1 89.69 652 ALA A O 1
ATOM 5271 N N . GLN A 1 653 ? -31.469 62.375 7.48 1 89.12 653 GLN A N 1
ATOM 5272 C CA . GLN A 1 653 ? -31.312 62.375 6.031 1 89.12 653 GLN A CA 1
ATOM 5273 C C . GLN A 1 653 ? -30.656 61.094 5.535 1 89.12 653 GLN A C 1
ATOM 5275 O O . GLN A 1 653 ? -31.031 60.562 4.492 1 89.12 653 GLN A O 1
ATOM 5280 N N . LYS A 1 654 ? -29.641 60.719 6.312 1 87.75 654 LYS A N 1
ATOM 5281 C CA . LYS A 1 654 ? -28.984 59.469 5.957 1 87.75 654 LYS A CA 1
ATOM 5282 C C . LYS A 1 654 ? -29.922 58.281 6.098 1 87.75 654 LYS A C 1
ATOM 5284 O O . LYS A 1 654 ? -29.844 57.312 5.336 1 87.75 654 LYS A O 1
ATOM 5289 N N . CYS A 1 655 ? -30.734 58.312 7.02 1 87.44 655 CYS A N 1
ATOM 5290 C CA . CYS A 1 655 ? -31.703 57.25 7.211 1 87.44 655 CYS A CA 1
ATOM 5291 C C . CYS A 1 655 ? -32.656 57.156 6.008 1 87.44 655 CYS A C 1
ATOM 5293 O O . CYS A 1 655 ? -33.156 56.062 5.695 1 87.44 655 CYS A O 1
ATOM 5295 N N . CYS A 1 656 ? -32.906 58.25 5.363 1 85.75 656 CYS A N 1
ATOM 5296 C CA . CYS A 1 656 ? -33.812 58.281 4.227 1 85.75 656 CYS A CA 1
ATOM 5297 C C . CYS A 1 656 ? -33.219 57.531 3.033 1 85.75 656 CYS A C 1
ATOM 5299 O O . CYS A 1 656 ? -33.969 57.094 2.137 1 85.75 656 CYS A O 1
ATOM 5301 N N . ALA A 1 657 ? -32.031 57.312 3.033 1 81.75 657 ALA A N 1
ATOM 5302 C CA . ALA A 1 657 ? -31.359 56.625 1.938 1 81.75 657 ALA A CA 1
ATOM 5303 C C . ALA A 1 657 ? -31.562 55.125 2.029 1 81.75 657 ALA A C 1
ATOM 5305 O O . ALA A 1 657 ? -31.406 54.406 1.04 1 81.75 657 ALA A O 1
ATOM 5306 N N . PHE A 1 658 ? -31.984 54.719 3.205 1 85.19 658 PHE A N 1
ATOM 5307 C CA . PHE A 1 658 ? -32.188 53.281 3.41 1 85.19 658 PHE A CA 1
ATOM 5308 C C . PHE A 1 658 ? -33.688 52.938 3.395 1 85.19 658 PHE A C 1
ATOM 5310 O O . PHE A 1 658 ? -34.5 53.688 3.939 1 85.19 658 PHE A O 1
ATOM 5317 N N . ASN A 1 659 ? -34.031 51.906 2.775 1 82.5 659 ASN A N 1
ATOM 5318 C CA . ASN A 1 659 ? -35.438 51.531 2.584 1 82.5 659 ASN A CA 1
ATOM 5319 C C . ASN A 1 659 ? -36.125 51.219 3.91 1 82.5 659 ASN A C 1
ATOM 5321 O O . ASN A 1 659 ? -37.281 51.562 4.117 1 82.5 659 ASN A O 1
ATOM 5325 N N . ASP A 1 660 ? -35.438 50.594 4.867 1 82.06 660 ASP A N 1
ATOM 5326 C CA . ASP A 1 660 ? -36.031 50.125 6.113 1 82.06 660 ASP A CA 1
ATOM 5327 C C . ASP A 1 660 ? -36.312 51.281 7.062 1 82.06 660 ASP A C 1
ATOM 5329 O O . ASP A 1 660 ? -37.156 51.188 7.941 1 82.06 660 ASP A O 1
ATOM 5333 N N . THR A 1 661 ? -35.562 52.344 6.977 1 85.56 661 THR A N 1
ATOM 5334 C CA . THR A 1 661 ? -35.688 53.438 7.918 1 85.56 661 THR A CA 1
ATOM 5335 C C . THR A 1 661 ? -36.125 54.719 7.203 1 85.56 661 THR A C 1
ATOM 5337 O O . THR A 1 661 ? -36.062 55.812 7.77 1 85.56 661 THR A O 1
ATOM 5340 N N . ARG A 1 662 ? -36.562 54.594 6.02 1 88.06 662 ARG A N 1
ATOM 5341 C CA . ARG A 1 662 ? -36.938 55.75 5.199 1 88.06 662 ARG A CA 1
ATOM 5342 C C . ARG A 1 662 ? -38.094 56.531 5.805 1 88.06 662 ARG A C 1
ATOM 5344 O O . ARG A 1 662 ? -38.062 57.75 5.879 1 88.06 662 ARG A O 1
ATOM 5351 N N . GLU A 1 663 ? -39.156 55.75 6.266 1 89.94 663 GLU A N 1
ATOM 5352 C CA . GLU A 1 663 ? -40.344 56.375 6.789 1 89.94 663 GLU A CA 1
ATOM 5353 C C . GLU A 1 663 ? -40.062 57.094 8.102 1 89.94 663 GLU A C 1
ATOM 5355 O O . GLU A 1 663 ? -40.562 58.219 8.336 1 89.94 663 GLU A O 1
ATOM 5360 N N . GLU A 1 664 ? -39.281 56.469 8.773 1 89.81 664 GLU A N 1
ATOM 5361 C CA . GLU A 1 664 ? -38.969 57.094 10.062 1 89.81 664 GLU A CA 1
ATOM 5362 C C . GLU A 1 664 ? -38.062 58.281 9.875 1 89.81 664 GLU A C 1
ATOM 5364 O O . GLU A 1 664 ? -38.188 59.281 10.602 1 89.81 664 GLU A O 1
ATOM 5369 N N . GLY A 1 665 ? -37.219 58.219 8.992 1 89.12 665 GLY A N 1
ATOM 5370 C CA . GLY A 1 665 ? -36.344 59.344 8.688 1 89.12 665 GLY A CA 1
ATOM 5371 C C . GLY A 1 665 ? -37.094 60.562 8.211 1 89.12 665 GLY A C 1
ATOM 5372 O O . GLY A 1 665 ? -36.844 61.688 8.664 1 89.12 665 GLY A O 1
ATOM 5373 N N . LYS A 1 666 ? -38.094 60.281 7.418 1 90.31 666 LYS A N 1
ATOM 5374 C CA . LYS A 1 666 ? -38.906 61.375 6.895 1 90.31 666 LYS A CA 1
ATOM 5375 C C . LYS A 1 666 ? -39.75 62 7.996 1 90.31 666 LYS A C 1
ATOM 5377 O O . LYS A 1 666 ? -39.906 63.219 8.039 1 90.31 666 LYS A O 1
ATOM 5382 N N . ALA A 1 667 ? -40.219 61.125 8.812 1 91.56 667 ALA A N 1
ATOM 5383 C CA . ALA A 1 667 ? -41.031 61.625 9.922 1 91.56 667 ALA A CA 1
ATOM 5384 C C . ALA A 1 667 ? -40.219 62.5 10.859 1 91.56 667 ALA A C 1
ATOM 5386 O O . ALA A 1 667 ? -40.719 63.531 11.32 1 91.56 667 ALA A O 1
ATOM 5387 N N . LEU A 1 668 ? -39.094 62.125 11 1 90.44 668 LEU A N 1
ATOM 5388 C CA . LEU A 1 668 ? -38.219 62.875 11.898 1 90.44 668 LEU A CA 1
ATOM 5389 C C . LEU A 1 668 ? -37.781 64.188 11.258 1 90.44 668 LEU A C 1
ATOM 5391 O O . LEU A 1 668 ? -37.656 65.25 11.953 1 90.44 668 LEU A O 1
ATOM 5395 N N . LEU A 1 669 ? -37.625 64.125 10 1 89.94 669 LEU A N 1
ATOM 5396 C CA . LEU A 1 669 ? -37.25 65.375 9.289 1 89.94 669 LEU A CA 1
ATOM 5397 C C . LEU A 1 669 ? -38.375 66.375 9.305 1 89.94 669 LEU A C 1
ATOM 5399 O O . LEU A 1 669 ? -38.156 67.562 9.445 1 89.94 669 LEU A O 1
ATOM 5403 N N . ARG A 1 670 ? -39.594 65.875 9.266 1 90.06 670 ARG A N 1
ATOM 5404 C CA . ARG A 1 670 ? -40.781 66.75 9.336 1 90.06 670 ARG A CA 1
ATOM 5405 C C . ARG A 1 670 ? -40.906 67.312 10.727 1 90.06 670 ARG A C 1
ATOM 5407 O O . ARG A 1 670 ? -41.219 68.5 10.859 1 90.06 670 ARG A O 1
ATOM 5414 N N . GLN A 1 671 ? -40.625 66.562 11.578 1 90.06 671 GLN A N 1
ATOM 5415 C CA . GLN A 1 671 ? -40.719 67.062 12.953 1 90.06 671 GLN A CA 1
ATOM 5416 C C . GLN A 1 671 ? -39.656 68.062 13.25 1 90.06 671 GLN A C 1
ATOM 5418 O O . GLN A 1 671 ? -39.938 69.062 13.938 1 90.06 671 GLN A O 1
ATOM 5423 N N . ILE A 1 672 ? -38.531 67.938 12.805 1 87.44 672 ILE A N 1
ATOM 5424 C CA . ILE A 1 672 ? -37.438 68.875 13.016 1 87.44 672 ILE A CA 1
ATOM 5425 C C . ILE A 1 672 ? -37.719 70.188 12.312 1 87.44 672 ILE A C 1
ATOM 5427 O O . ILE A 1 672 ? -37.438 71.25 12.867 1 87.44 672 ILE A O 1
ATOM 5431 N N . LEU A 1 673 ? -38.375 70.062 11.133 1 83 673 LEU A N 1
ATOM 5432 C CA . LEU A 1 673 ? -38.75 71.25 10.383 1 83 673 LEU A CA 1
ATOM 5433 C C . LEU A 1 673 ? -39.812 72.062 11.109 1 83 673 LEU A C 1
ATOM 5435 O O . LEU A 1 673 ? -39.781 73.25 11.133 1 83 673 LEU A O 1
ATOM 5439 N N . GLN A 1 674 ? -40.656 71.312 11.758 1 84.25 674 GLN A N 1
ATOM 5440 C CA . GLN A 1 674 ? -41.719 72 12.508 1 84.25 674 GLN A CA 1
ATOM 5441 C C . GLN A 1 674 ? -41.188 72.688 13.758 1 84.25 674 GLN A C 1
ATOM 5443 O O . GLN A 1 674 ? -41.594 73.812 14.094 1 84.25 674 GLN A O 1
ATOM 5448 N N . LEU A 1 675 ? -40.25 72.125 14.281 1 83.88 675 LEU A N 1
ATOM 5449 C CA . LEU A 1 675 ? -39.688 72.625 15.516 1 83.88 675 LEU A CA 1
ATOM 5450 C C . LEU A 1 675 ? -38.719 73.812 15.227 1 83.88 675 LEU A C 1
ATOM 5452 O O . LEU A 1 675 ? -38.656 74.75 16 1 83.88 675 LEU A O 1
ATOM 5456 N N . ARG A 1 676 ? -38.031 73.688 14.18 1 77.94 676 ARG A N 1
ATOM 5457 C CA . ARG A 1 676 ? -37.156 74.75 13.75 1 77.94 676 ARG A CA 1
ATOM 5458 C C . ARG A 1 676 ? -37.969 76.062 13.43 1 77.94 676 ARG A C 1
ATOM 5460 O O . ARG A 1 676 ? -37.531 77.125 13.719 1 77.94 676 ARG A O 1
ATOM 5467 N N . ASN A 1 677 ? -39.219 75.75 12.844 1 74.25 677 ASN A N 1
ATOM 5468 C CA . ASN A 1 677 ? -40.125 76.875 12.5 1 74.25 677 ASN A CA 1
ATOM 5469 C C . ASN A 1 677 ? -40.75 77.5 13.742 1 74.25 677 ASN A C 1
ATOM 5471 O O . ASN A 1 677 ? -41.062 78.688 13.742 1 74.25 677 ASN A O 1
ATOM 5475 N N . GLN A 1 678 ? -40.969 76.75 14.797 1 73.06 678 GLN A N 1
ATOM 5476 C CA . GLN A 1 678 ? -41.562 77.25 16.016 1 73.06 678 GLN A CA 1
ATOM 5477 C C . GLN A 1 678 ? -40.531 77.938 16.891 1 73.06 678 GLN A C 1
ATOM 5479 O O . GLN A 1 678 ? -40.875 78.562 17.891 1 73.06 678 GLN A O 1
ATOM 5484 N N . GLY A 1 679 ? -39.375 78.312 16.438 1 66.31 679 GLY A N 1
ATOM 5485 C CA . GLY A 1 679 ? -38.375 79.188 17.062 1 66.31 679 GLY A CA 1
ATOM 5486 C C . GLY A 1 679 ? -37.5 78.438 18.062 1 66.31 679 GLY A C 1
ATOM 5487 O O . GLY A 1 679 ? -36.844 79.062 18.922 1 66.31 679 GLY A O 1
ATOM 5488 N N . GLU A 1 680 ? -37.656 77.188 18.328 1 61.69 680 GLU A N 1
ATOM 5489 C CA . GLU A 1 680 ? -36.844 76.562 19.359 1 61.69 680 GLU A CA 1
ATOM 5490 C C . GLU A 1 680 ? -35.406 76.375 18.891 1 61.69 680 GLU A C 1
ATOM 5492 O O . GLU A 1 680 ? -35.156 75.812 17.828 1 61.69 680 GLU A O 1
ATOM 5497 N N . THR A 1 681 ? -34.625 77.375 19.203 1 54 681 THR A N 1
ATOM 5498 C CA . THR A 1 681 ? -33.219 77.438 18.828 1 54 681 THR A CA 1
ATOM 5499 C C . THR A 1 681 ? -32.438 76.25 19.297 1 54 681 THR A C 1
ATOM 5501 O O . THR A 1 681 ? -32.781 75.625 20.312 1 54 681 THR A O 1
ATOM 5504 N N . SER A 1 682 ? -31.797 75.625 18.453 1 54.59 682 SER A N 1
ATOM 5505 C CA . SER A 1 682 ? -30.875 74.5 18.672 1 54.59 682 SER A CA 1
ATOM 5506 C C . SER A 1 682 ? -29.984 74.75 19.891 1 54.59 682 SER A C 1
ATOM 5508 O O . SER A 1 682 ? -29.453 75.875 20.047 1 54.59 682 SER A O 1
ATOM 5510 N N . SER A 1 683 ? -30.344 74.438 21.156 1 47.84 683 SER A N 1
ATOM 5511 C CA . SER A 1 683 ? -29.406 74.562 22.266 1 47.84 683 SER A CA 1
ATOM 5512 C C . SER A 1 683 ? -28 74.188 21.844 1 47.84 683 SER A C 1
ATOM 5514 O O . SER A 1 683 ? -27.766 73.062 21.406 1 47.84 683 SER A O 1
ATOM 5516 N N . THR A 1 684 ? -27.234 75.062 21.266 1 40.91 684 THR A N 1
ATOM 5517 C CA . THR A 1 684 ? -25.859 74.938 20.828 1 40.91 684 THR A CA 1
ATOM 5518 C C . THR A 1 684 ? -25 74.25 21.891 1 40.91 684 THR A C 1
ATOM 5520 O O . THR A 1 684 ? -23.812 74 21.672 1 40.91 684 THR A O 1
ATOM 5523 N N . GLU A 1 685 ? -25.266 74.375 23.281 1 37.31 685 GLU A N 1
ATOM 5524 C CA . GLU A 1 685 ? -24.141 74.125 24.188 1 37.31 685 GLU A CA 1
ATOM 5525 C C . GLU A 1 685 ? -23.625 72.688 24.109 1 37.31 685 GLU A C 1
ATOM 5527 O O . GLU A 1 685 ? -22.688 72.375 24.797 1 37.31 685 GLU A O 1
ATOM 5532 N N . ILE A 1 686 ? -24.438 71.688 23.891 1 38.94 686 ILE A N 1
ATOM 5533 C CA . ILE A 1 686 ? -23.75 70.438 24.141 1 38.94 686 ILE A CA 1
ATOM 5534 C C . ILE A 1 686 ? -22.719 70.188 23.062 1 38.94 686 ILE A C 1
ATOM 5536 O O . ILE A 1 686 ? -23.047 70.125 21.875 1 38.94 686 ILE A O 1
ATOM 5540 N N . ALA A 1 687 ? -21.469 70.625 23.219 1 35.97 687 ALA A N 1
ATOM 5541 C CA . ALA A 1 687 ? -20.172 70.5 22.547 1 35.97 687 ALA A CA 1
ATOM 5542 C C . ALA A 1 687 ? -19.953 69.125 22.016 1 35.97 687 ALA A C 1
ATOM 5544 O O . ALA A 1 687 ? -18.953 68.5 22.312 1 35.97 687 ALA A O 1
ATOM 5545 N N . ALA A 1 688 ? -20.812 68.188 22.156 1 39.03 688 ALA A N 1
ATOM 5546 C CA . ALA A 1 688 ? -20.125 66.938 21.734 1 39.03 688 ALA A CA 1
ATOM 5547 C C . ALA A 1 688 ? -19.781 67 20.25 1 39.03 688 ALA A C 1
ATOM 5549 O O . ALA A 1 688 ? -20.625 67.312 19.406 1 39.03 688 ALA A O 1
ATOM 5550 N N . PRO A 1 689 ? -18.438 67.375 19.828 1 35.97 689 PRO A N 1
ATOM 5551 C CA . PRO A 1 689 ? -17.953 67.375 18.438 1 35.97 689 PRO A CA 1
ATOM 5552 C C . PRO A 1 689 ? -18.562 66.25 17.594 1 35.97 689 PRO A C 1
ATOM 5554 O O . PRO A 1 689 ? -18.516 65.125 17.969 1 35.97 689 PRO A O 1
ATOM 5557 N N . PHE A 1 690 ? -19.578 66.438 16.969 1 39.69 690 PHE A N 1
ATOM 5558 C CA . PHE A 1 690 ? -20.266 65.625 15.984 1 39.69 690 PHE A CA 1
ATOM 5559 C C . PHE A 1 690 ? -19.328 65.25 14.836 1 39.69 690 PHE A C 1
ATOM 5561 O O . PHE A 1 690 ? -19.031 66.125 13.984 1 39.69 690 PHE A O 1
ATOM 5568 N N . PHE A 1 691 ? -18.219 64.5 14.992 1 36.62 691 PHE A N 1
ATOM 5569 C CA . PHE A 1 691 ? -17.375 64.062 13.875 1 36.62 691 PHE A CA 1
ATOM 5570 C C . PHE A 1 691 ? -18.219 63.406 12.812 1 36.62 691 PHE A C 1
ATOM 5572 O O . PHE A 1 691 ? -18.578 62.219 12.953 1 36.62 691 PHE A O 1
ATOM 5579 N N . LEU A 1 692 ? -19.25 63.938 12.352 1 37.34 692 LEU A N 1
ATOM 5580 C CA . LEU A 1 692 ? -19.594 63.25 11.109 1 37.34 692 LEU A CA 1
ATOM 5581 C C . LEU A 1 692 ? -18.391 63.156 10.18 1 37.34 692 LEU A C 1
ATOM 5583 O O . LEU A 1 692 ? -17.641 64.125 10.031 1 37.34 692 LEU A O 1
ATOM 5587 N N . PRO A 1 693 ? -17.75 61.938 9.875 1 34.19 693 PRO A N 1
ATOM 5588 C CA . PRO A 1 693 ? -16.594 61.938 8.977 1 34.19 693 PRO A CA 1
ATOM 5589 C C . PRO A 1 693 ? -16.797 62.844 7.762 1 34.19 693 PRO A C 1
ATOM 5591 O O . PRO A 1 693 ? -17.766 62.688 7.012 1 34.19 693 PRO A O 1
ATOM 5594 N N . ALA A 1 694 ? -16.672 64.062 7.773 1 30.38 694 ALA A N 1
ATOM 5595 C CA . ALA A 1 694 ? -16.406 64.75 6.484 1 30.38 694 ALA A CA 1
ATOM 5596 C C . ALA A 1 694 ? -15.586 63.812 5.574 1 30.38 694 ALA A C 1
ATOM 5598 O O . ALA A 1 694 ? -16.078 63.344 4.547 1 30.38 694 ALA A O 1
ATOM 5599 N N . SER A 1 695 ? -14.453 64.375 4.828 1 28.11 695 SER A N 1
ATOM 5600 C CA . SER A 1 695 ? -13.477 63.75 3.957 1 28.11 695 SER A CA 1
ATOM 5601 C C . SER A 1 695 ? -12.781 62.594 4.664 1 28.11 695 SER A C 1
ATOM 5603 O O . SER A 1 695 ? -12.297 62.75 5.789 1 28.11 695 SER A O 1
ATOM 5605 N N . LEU A 1 696 ? -13.18 61.281 4.359 1 29.06 696 LEU A N 1
ATOM 5606 C CA . LEU A 1 696 ? -12.578 59.969 4.469 1 29.06 696 LEU A CA 1
ATOM 5607 C C . LEU A 1 696 ? -11.055 60.062 4.414 1 29.06 696 LEU A C 1
ATOM 5609 O O . LEU A 1 696 ? -10.445 59.719 3.395 1 29.06 696 LEU A O 1
ATOM 5613 N N . SER A 1 697 ? -10.438 61.125 4.887 1 23.36 697 SER A N 1
ATOM 5614 C CA . SER A 1 697 ? -9 61 4.723 1 23.36 697 SER A CA 1
ATOM 5615 C C . SER A 1 697 ? -8.477 59.781 5.48 1 23.36 697 SER A C 1
ATOM 5617 O O . SER A 1 697 ? -8.992 59.438 6.547 1 23.36 697 SER A O 1
ATOM 5619 N N . ALA A 1 698 ? -7.617 58.875 4.922 1 28 698 ALA A N 1
ATOM 5620 C CA . ALA A 1 698 ? -6.969 57.594 4.965 1 28 698 ALA A CA 1
ATOM 5621 C C . ALA A 1 698 ? -6.258 57.375 6.297 1 28 698 ALA A C 1
ATOM 5623 O O . ALA A 1 698 ? -5.617 56.344 6.504 1 28 698 ALA A O 1
ATOM 5624 N N . ASN A 1 699 ? -5.84 58.344 7.109 1 24.2 699 ASN A N 1
ATOM 5625 C CA . ASN A 1 699 ? -4.578 57.938 7.711 1 24.2 699 ASN A CA 1
ATOM 5626 C C . ASN A 1 699 ? -4.777 56.781 8.695 1 24.2 699 ASN A C 1
ATOM 5628 O O . ASN A 1 699 ? -4.438 55.656 8.398 1 24.2 699 ASN A O 1
ATOM 5632 N N . SER A 1 700 ? -4.301 57 10.133 1 24.56 700 SER A N 1
ATOM 5633 C CA . SER A 1 700 ? -3.49 56.188 11.031 1 24.56 700 SER A CA 1
ATOM 5634 C C . SER A 1 700 ? -4.363 55.281 11.906 1 24.56 700 SER A C 1
ATOM 5636 O O . SER A 1 700 ? -5.246 55.75 12.609 1 24.56 700 SER A O 1
ATOM 5638 N N . THR A 1 701 ? -4.77 54.125 11.5 1 25.41 701 THR A N 1
ATOM 5639 C CA . THR A 1 701 ? -5.441 53.062 12.227 1 25.41 701 THR A CA 1
ATOM 5640 C C . THR A 1 701 ? -4.773 52.812 13.578 1 25.41 701 THR A C 1
ATOM 5642 O O . THR A 1 701 ? -3.609 52.406 13.633 1 25.41 701 THR A O 1
ATOM 5645 N N . PRO A 1 702 ? -5.113 53.531 14.719 1 27.31 702 PRO A N 1
ATOM 5646 C CA . PRO A 1 702 ? -4.441 53.25 15.992 1 27.31 702 PRO A CA 1
ATOM 5647 C C . PRO A 1 702 ? -4.688 51.844 16.5 1 27.31 702 PRO A C 1
ATOM 5649 O O . PRO A 1 702 ? -5.82 51.344 16.453 1 27.31 702 PRO A O 1
ATOM 5652 N N . THR A 1 703 ? -3.805 50.906 16.359 1 28.55 703 THR A N 1
ATOM 5653 C CA . THR A 1 703 ? -3.779 49.562 16.891 1 28.55 703 THR A CA 1
ATOM 5654 C C . THR A 1 703 ? -3.904 49.594 18.422 1 28.55 703 THR A C 1
ATOM 5656 O O . THR A 1 703 ? -2.975 49.969 19.109 1 28.55 703 THR A O 1
ATOM 5659 N N . ARG A 1 704 ? -5.039 49.969 19 1 30.92 704 ARG A N 1
ATOM 5660 C CA . ARG A 1 704 ? -5.117 49.969 20.469 1 30.92 704 ARG A CA 1
ATOM 5661 C C . ARG A 1 704 ? -4.961 48.531 21.016 1 30.92 704 ARG A C 1
ATOM 5663 O O . ARG A 1 704 ? -5.711 47.625 20.641 1 30.92 704 ARG A O 1
ATOM 5670 N N . ARG A 1 705 ? -3.865 48.156 21.516 1 33.25 705 ARG A N 1
ATOM 5671 C CA . ARG A 1 705 ? -3.457 46.969 22.234 1 33.25 705 ARG A CA 1
ATOM 5672 C C . ARG A 1 705 ? -4.215 46.844 23.562 1 33.25 705 ARG A C 1
ATOM 5674 O O . ARG A 1 705 ? -3.92 47.562 24.516 1 33.25 705 ARG A O 1
ATOM 5681 N N . VAL A 1 706 ? -5.457 46.594 23.641 1 32.62 706 VAL A N 1
ATOM 5682 C CA . VAL A 1 706 ? -6.121 46.438 24.938 1 32.62 706 VAL A CA 1
ATOM 5683 C C . VAL A 1 706 ? -5.641 45.156 25.609 1 32.62 706 VAL A C 1
ATOM 5685 O O . VAL A 1 706 ? -5.363 44.156 24.938 1 32.62 706 VAL A O 1
ATOM 5688 N N . SER A 1 707 ? -5.203 45.219 26.906 1 26.83 707 SER A N 1
ATOM 5689 C CA . SER A 1 707 ? -4.684 44.219 27.828 1 26.83 707 SER A CA 1
ATOM 5690 C C . SER A 1 707 ? -5.691 43.094 28.047 1 26.83 707 SER A C 1
ATOM 5692 O O . SER A 1 707 ? -6.898 43.312 27.922 1 26.83 707 SER A O 1
ATOM 5694 N N . PRO A 1 708 ? -5.316 41.781 28.047 1 33.03 708 PRO A N 1
ATOM 5695 C CA . PRO A 1 708 ? -6.09 40.562 28.203 1 33.03 708 PRO A CA 1
ATOM 5696 C C . PRO A 1 708 ? -6.93 40.531 29.484 1 33.03 708 PRO A C 1
ATOM 5698 O O . PRO A 1 708 ? -6.418 40.844 30.562 1 33.03 708 PRO A O 1
ATOM 5701 N N . LEU A 1 709 ? -8.125 40.969 29.547 1 31.84 709 LEU A N 1
ATOM 5702 C CA . LEU A 1 709 ? -8.984 40.875 30.719 1 31.84 709 LEU A CA 1
ATOM 5703 C C . LEU A 1 709 ? -9.086 39.438 31.203 1 31.84 709 LEU A C 1
ATOM 5705 O O . LEU A 1 709 ? -9.297 38.531 30.406 1 31.84 709 LEU A O 1
ATOM 5709 N N . ASN A 1 710 ? -8.492 39.062 32.375 1 31.08 710 ASN A N 1
ATOM 5710 C CA . ASN A 1 710 ? -8.547 37.781 33.094 1 31.08 710 ASN A CA 1
ATOM 5711 C C . ASN A 1 710 ? -9.977 37.406 33.469 1 31.08 710 ASN A C 1
ATOM 5713 O O . ASN A 1 710 ? -10.586 38.062 34.312 1 31.08 710 ASN A O 1
ATOM 5717 N N . LEU A 1 711 ? -10.836 36.938 32.594 1 33.03 711 LEU A N 1
ATOM 5718 C CA . LEU A 1 711 ? -12.164 36.406 32.875 1 33.03 711 LEU A CA 1
ATOM 5719 C C . LEU A 1 711 ? -12.078 35.219 33.812 1 33.03 711 LEU A C 1
ATOM 5721 O O . LEU A 1 711 ? -12.969 34.375 33.844 1 33.03 711 LEU A O 1
ATOM 5725 N N . SER A 1 712 ? -11.062 34.844 34.688 1 29.02 712 SER A N 1
ATOM 5726 C CA . SER A 1 712 ? -10.891 33.594 35.438 1 29.02 712 SER A CA 1
ATOM 5727 C C . SER A 1 712 ? -12.039 33.406 36.438 1 29.02 712 SER A C 1
ATOM 5729 O O . SER A 1 712 ? -12.344 32.25 36.812 1 29.02 712 SER A O 1
ATOM 5731 N N . SER A 1 713 ? -12.375 34.281 37.469 1 27.64 713 SER A N 1
ATOM 5732 C CA . SER A 1 713 ? -12.609 33.875 38.844 1 27.64 713 SER A CA 1
ATOM 5733 C C . SER A 1 713 ? -14.047 33.406 39.031 1 27.64 713 SER A C 1
ATOM 5735 O O . SER A 1 713 ? -14.531 33.312 40.188 1 27.64 713 SER A O 1
ATOM 5737 N N . VAL A 1 714 ? -14.977 33.375 38.125 1 26.11 714 VAL A N 1
ATOM 5738 C CA . VAL A 1 714 ? -16.266 33.094 38.75 1 26.11 714 VAL A CA 1
ATOM 5739 C C . VAL A 1 714 ? -16.359 31.594 39.094 1 26.11 714 VAL A C 1
ATOM 5741 O O . VAL A 1 714 ? -16.297 30.734 38.219 1 26.11 714 VAL A O 1
ATOM 5744 N N . THR A 1 715 ? -15.859 31.156 40.281 1 24.56 715 THR A N 1
ATOM 5745 C CA . THR A 1 715 ? -16.172 29.922 41 1 24.56 715 THR A CA 1
ATOM 5746 C C . THR A 1 715 ? -17.688 29.719 41.094 1 24.56 715 THR A C 1
ATOM 5748 O O . THR A 1 715 ? -18.406 30.625 41.5 1 24.56 715 THR A O 1
ATOM 5751 N N . PRO A 1 716 ? -18.312 28.766 40.344 1 22.03 716 PRO A N 1
ATOM 5752 C CA . PRO A 1 716 ? -19.562 28.422 41.031 1 22.03 716 PRO A CA 1
ATOM 5753 C C . PRO A 1 716 ? -19.328 27.891 42.438 1 22.03 716 PRO A C 1
ATOM 5755 O O . PRO A 1 716 ? -18.25 27.344 42.719 1 22.03 716 PRO A O 1
ATOM 5758 N N . MET B 1 1 ? -27.188 36.344 9.258 1 16.59 1 MET B N 1
ATOM 5759 C CA . MET B 1 1 ? -26.266 35.812 8.258 1 16.59 1 MET B CA 1
ATOM 5760 C C . MET B 1 1 ? -25.469 34.656 8.812 1 16.59 1 MET B C 1
ATOM 5762 O O . MET B 1 1 ? -24.438 34.844 9.453 1 16.59 1 MET B O 1
ATOM 5766 N N . THR B 1 2 ? -26.188 33.406 9.117 1 17.84 2 THR B N 1
ATOM 5767 C CA . THR B 1 2 ? -26.328 32.156 9.836 1 17.84 2 THR B CA 1
ATOM 5768 C C . THR B 1 2 ? -25.359 31.109 9.297 1 17.84 2 THR B C 1
ATOM 5770 O O . THR B 1 2 ? -25.203 30.969 8.086 1 17.84 2 THR B O 1
ATOM 5773 N N . LEU B 1 3 ? -24.25 30.875 10.023 1 20 3 LEU B N 1
ATOM 5774 C CA . LEU B 1 3 ? -23.188 29.891 9.844 1 20 3 LEU B CA 1
ATOM 5775 C C . LEU B 1 3 ? -23.75 28.578 9.336 1 20 3 LEU B C 1
ATOM 5777 O O . LEU B 1 3 ? -23 27.609 9.125 1 20 3 LEU B O 1
ATOM 5781 N N . ARG B 1 4 ? -25.031 28.328 9.656 1 20.64 4 ARG B N 1
ATOM 5782 C CA . ARG B 1 4 ? -25.812 27.094 9.539 1 20.64 4 ARG B CA 1
ATOM 5783 C C . ARG B 1 4 ? -26.312 26.891 8.109 1 20.64 4 ARG B C 1
ATOM 5785 O O . ARG B 1 4 ? -27.172 27.625 7.641 1 20.64 4 ARG B O 1
ATOM 5792 N N . TYR B 1 5 ? -25.672 26.422 7.125 1 20.53 5 TYR B N 1
ATOM 5793 C CA . TYR B 1 5 ? -26.312 26.109 5.852 1 20.53 5 TYR B CA 1
ATOM 5794 C C . TYR B 1 5 ? -27.422 25.078 6.027 1 20.53 5 TYR B C 1
ATOM 5796 O O . TYR B 1 5 ? -27.422 24.328 7.008 1 20.53 5 TYR B O 1
ATOM 5804 N N . THR B 1 6 ? -28.641 25.203 5.438 1 18.45 6 THR B N 1
ATOM 5805 C CA . THR B 1 6 ? -29.984 24.656 5.441 1 18.45 6 THR B CA 1
ATOM 5806 C C . THR B 1 6 ? -29.969 23.172 5.047 1 18.45 6 THR B C 1
ATOM 5808 O O . THR B 1 6 ? -29.688 22.844 3.895 1 18.45 6 THR B O 1
ATOM 5811 N N . ILE B 1 7 ? -29.297 22.328 5.891 1 21 7 ILE B N 1
ATOM 5812 C CA . ILE B 1 7 ? -29.062 20.938 5.523 1 21 7 ILE B CA 1
ATOM 5813 C C . ILE B 1 7 ? -30.391 20.172 5.492 1 21 7 ILE B C 1
ATOM 5815 O O . ILE B 1 7 ? -31.062 20.047 6.52 1 21 7 ILE B O 1
ATOM 5819 N N . PRO B 1 8 ? -30.984 20.016 4.41 1 18.39 8 PRO B N 1
ATOM 5820 C CA . PRO B 1 8 ? -32.281 19.344 4.277 1 18.39 8 PRO B CA 1
ATOM 5821 C C . PRO B 1 8 ? -32.281 17.906 4.789 1 18.39 8 PRO B C 1
ATOM 5823 O O . PRO B 1 8 ? -31.188 17.328 4.988 1 18.39 8 PRO B O 1
ATOM 5826 N N . HIS B 1 9 ? -33.406 17.141 4.836 1 18.89 9 HIS B N 1
ATOM 5827 C CA . HIS B 1 9 ? -34 15.992 5.512 1 18.89 9 HIS B CA 1
ATOM 5828 C C . HIS B 1 9 ? -33.406 14.688 5.004 1 18.89 9 HIS B C 1
ATOM 5830 O O . HIS B 1 9 ? -33.625 14.312 3.85 1 18.89 9 HIS B O 1
ATOM 5836 N N . LEU B 1 10 ? -32.094 14.414 5.188 1 18.89 10 LEU B N 1
ATOM 5837 C CA . LEU B 1 10 ? -31.469 13.258 4.551 1 18.89 10 LEU B CA 1
ATOM 5838 C C . LEU B 1 10 ? -32 11.953 5.129 1 18.89 10 LEU B C 1
ATOM 5840 O O . LEU B 1 10 ? -32.062 11.781 6.348 1 18.89 10 LEU B O 1
ATOM 5844 N N . GLN B 1 11 ? -32.688 11.156 4.352 1 18.03 11 GLN B N 1
ATOM 5845 C CA . GLN B 1 11 ? -33.312 9.836 4.551 1 18.03 11 GLN B CA 1
ATOM 5846 C C . GLN B 1 11 ? -32.219 8.781 4.809 1 18.03 11 GLN B C 1
ATOM 5848 O O . GLN B 1 11 ? -31.156 8.812 4.199 1 18.03 11 GLN B O 1
ATOM 5853 N N . LYS B 1 12 ? -32.219 7.914 5.895 1 21.66 12 LYS B N 1
ATOM 5854 C CA . LYS B 1 12 ? -31.422 6.953 6.656 1 21.66 12 LYS B CA 1
ATOM 5855 C C . LYS B 1 12 ? -30.969 5.785 5.777 1 21.66 12 LYS B C 1
ATOM 5857 O O . LYS B 1 12 ? -31.797 4.977 5.348 1 21.66 12 LYS B O 1
ATOM 5862 N N . VAL B 1 13 ? -30.156 5.891 4.785 1 20.62 13 VAL B N 1
ATOM 5863 C CA . VAL B 1 13 ? -29.875 4.645 4.086 1 20.62 13 VAL B CA 1
ATOM 5864 C C . VAL B 1 13 ? -28.938 3.783 4.918 1 20.62 13 VAL B C 1
ATOM 5866 O O . VAL B 1 13 ? -27.812 4.207 5.238 1 20.62 13 VAL B O 1
ATOM 5869 N N . GLU B 1 14 ? -29.266 2.75 5.762 1 21.78 14 GLU B N 1
ATOM 5870 C CA . GLU B 1 14 ? -28.734 1.762 6.695 1 21.78 14 GLU B CA 1
ATOM 5871 C C . GLU B 1 14 ? -27.828 0.762 5.977 1 21.78 14 GLU B C 1
ATOM 5873 O O . GLU B 1 14 ? -28.312 -0.058 5.191 1 21.78 14 GLU B O 1
ATOM 5878 N N . GLY B 1 15 ? -26.719 1.023 5.367 1 22.61 15 GLY B N 1
ATOM 5879 C CA . GLY B 1 15 ? -25.938 -0.013 4.699 1 22.61 15 GLY B CA 1
ATOM 5880 C C . GLY B 1 15 ? -25.266 -0.967 5.668 1 22.61 15 GLY B C 1
ATOM 5881 O O . GLY B 1 15 ? -24.578 -0.536 6.59 1 22.61 15 GLY B O 1
ATOM 5882 N N . HIS B 1 16 ? -25.688 -2.25 5.996 1 23.2 16 HIS B N 1
ATOM 5883 C CA . HIS B 1 16 ? -25.359 -3.332 6.914 1 23.2 16 HIS B CA 1
ATOM 5884 C C . HIS B 1 16 ? -24.078 -4.051 6.477 1 23.2 16 HIS B C 1
ATOM 5886 O O . HIS B 1 16 ? -24.047 -4.652 5.398 1 23.2 16 HIS B O 1
ATOM 5892 N N . PHE B 1 17 ? -22.938 -3.633 6.566 1 23.81 17 PHE B N 1
ATOM 5893 C CA . PHE B 1 17 ? -21.766 -4.457 6.309 1 23.81 17 PHE B CA 1
ATOM 5894 C C . PHE B 1 17 ? -21.656 -5.57 7.344 1 23.81 17 PHE B C 1
ATOM 5896 O O . PHE B 1 17 ? -21.719 -5.316 8.547 1 23.81 17 PHE B O 1
ATOM 5903 N N . GLU B 1 18 ? -21.875 -6.832 6.969 1 26 18 GLU B N 1
ATOM 5904 C CA . GLU B 1 18 ? -21.828 -8 7.844 1 26 18 GLU B CA 1
ATOM 5905 C C . GLU B 1 18 ? -20.406 -8.297 8.305 1 26 18 GLU B C 1
ATOM 5907 O O . GLU B 1 18 ? -19.484 -8.367 7.484 1 26 18 GLU B O 1
ATOM 5912 N N . PRO B 1 19 ? -20.047 -8.117 9.461 1 29.12 19 PRO B N 1
ATOM 5913 C CA . PRO B 1 19 ? -18.75 -8.367 10.078 1 29.12 19 PRO B CA 1
ATOM 5914 C C . PRO B 1 19 ? -18.312 -9.828 9.969 1 29.12 19 PRO B C 1
ATOM 5916 O O . PRO B 1 19 ? -19.156 -10.734 10.023 1 29.12 19 PRO B O 1
ATOM 5919 N N . LEU B 1 20 ? -17.344 -10.188 9.281 1 27.25 20 LEU B N 1
ATOM 5920 C CA . LEU B 1 20 ? -16.781 -11.516 9.109 1 27.25 20 LEU B CA 1
ATOM 5921 C C . LEU B 1 20 ? -16.359 -12.109 10.453 1 27.25 20 LEU B C 1
ATOM 5923 O O . LEU B 1 20 ? -15.414 -11.609 11.086 1 27.25 20 LEU B O 1
ATOM 5927 N N . HIS B 1 21 ? -17.234 -12.5 11.312 1 25.89 21 HIS B N 1
ATOM 5928 C CA . HIS B 1 21 ? -16.906 -13.102 12.609 1 25.89 21 HIS B CA 1
ATOM 5929 C C . HIS B 1 21 ? -16.25 -14.461 12.43 1 25.89 21 HIS B C 1
ATOM 5931 O O . HIS B 1 21 ? -16.828 -15.359 11.805 1 25.89 21 HIS B O 1
ATOM 5937 N N . LEU B 1 22 ? -15.031 -14.547 12.219 1 26.53 22 LEU B N 1
ATOM 5938 C CA . LEU B 1 22 ? -14.477 -15.891 12.328 1 26.53 22 LEU B CA 1
ATOM 5939 C C . LEU B 1 22 ? -14.805 -16.5 13.688 1 26.53 22 LEU B C 1
ATOM 5941 O O . LEU B 1 22 ? -14.797 -15.797 14.703 1 26.53 22 LEU B O 1
ATOM 5945 N N . PRO B 1 23 ? -15.531 -17.516 13.781 1 26.56 23 PRO B N 1
ATOM 5946 C CA . PRO B 1 23 ? -15.859 -18.188 15.039 1 26.56 23 PRO B CA 1
ATOM 5947 C C . PRO B 1 23 ? -14.641 -18.406 15.93 1 26.56 23 PRO B C 1
ATOM 5949 O O . PRO B 1 23 ? -13.508 -18.453 15.43 1 26.56 23 PRO B O 1
ATOM 5952 N N . SER B 1 24 ? -14.75 -17.953 17.203 1 26.33 24 SER B N 1
ATOM 5953 C CA . SER B 1 24 ? -13.836 -18.125 18.328 1 26.33 24 SER B CA 1
ATOM 5954 C C . SER B 1 24 ? -13.305 -19.562 18.391 1 26.33 24 SER B C 1
ATOM 5956 O O . SER B 1 24 ? -14.078 -20.516 18.438 1 26.33 24 SER B O 1
ATOM 5958 N N . LEU B 1 25 ? -12.242 -19.906 17.875 1 23.2 25 LEU B N 1
ATOM 5959 C CA . LEU B 1 25 ? -11.516 -21.156 18.062 1 23.2 25 LEU B CA 1
ATOM 5960 C C . LEU B 1 25 ? -11.453 -21.531 19.531 1 23.2 25 LEU B C 1
ATOM 5962 O O . LEU B 1 25 ? -11.328 -20.672 20.391 1 23.2 25 LEU B O 1
ATOM 5966 N N . TRP B 1 26 ? -11.945 -22.75 20 1 20.75 26 TRP B N 1
ATOM 5967 C CA . TRP B 1 26 ? -11.867 -23.453 21.281 1 20.75 26 TRP B CA 1
ATOM 5968 C C . TRP B 1 26 ? -10.445 -23.438 21.828 1 20.75 26 TRP B C 1
ATOM 5970 O O . TRP B 1 26 ? -9.484 -23.625 21.078 1 20.75 26 TRP B O 1
ATOM 5980 N N . LYS B 1 27 ? -10.234 -22.75 22.953 1 24.77 27 LYS B N 1
ATOM 5981 C CA . LYS B 1 27 ? -9.07 -22.781 23.828 1 24.77 27 LYS B CA 1
ATOM 5982 C C . LYS B 1 27 ? -8.656 -24.219 24.125 1 24.77 27 LYS B C 1
ATOM 5984 O O . LYS B 1 27 ? -9.367 -24.953 24.828 1 24.77 27 LYS B O 1
ATOM 5989 N N . ALA B 1 28 ? -8.086 -25.125 23.234 1 17.81 28 ALA B N 1
ATOM 5990 C CA . ALA B 1 28 ? -7.516 -26.422 23.594 1 17.81 28 ALA B CA 1
ATOM 5991 C C . ALA B 1 28 ? -6.523 -26.281 24.75 1 17.81 28 ALA B C 1
ATOM 5993 O O . ALA B 1 28 ? -5.609 -25.469 24.688 1 17.81 28 ALA B O 1
ATOM 5994 N N . SER B 1 29 ? -6.934 -26.578 26.078 1 18.42 29 SER B N 1
ATOM 5995 C CA . SER B 1 29 ? -6.238 -26.812 27.344 1 18.42 29 SER B CA 1
ATOM 5996 C C . SER B 1 29 ? -5.078 -27.781 27.172 1 18.42 29 SER B C 1
ATOM 5998 O O . SER B 1 29 ? -5.289 -28.969 26.891 1 18.42 29 SER B O 1
ATOM 6000 N N . ALA B 1 30 ? -4 -27.484 26.5 1 18.55 30 ALA B N 1
ATOM 6001 C CA . ALA B 1 30 ? -2.768 -28.266 26.5 1 18.55 30 ALA B CA 1
ATOM 6002 C C . ALA B 1 30 ? -2.277 -28.531 27.922 1 18.55 30 ALA B C 1
ATOM 6004 O O . ALA B 1 30 ? -1.852 -27.609 28.625 1 18.55 30 ALA B O 1
ATOM 6005 N N . PHE B 1 31 ? -2.971 -29.469 28.75 1 17.84 31 PHE B N 1
ATOM 6006 C CA . PHE B 1 31 ? -2.467 -30.062 29.984 1 17.84 31 PHE B CA 1
ATOM 6007 C C . PHE B 1 31 ? -1.127 -30.75 29.75 1 17.84 31 PHE B C 1
ATOM 6009 O O . PHE B 1 31 ? -1.065 -31.797 29.094 1 17.84 31 PHE B O 1
ATOM 6016 N N . ALA B 1 32 ? -0.079 -30.094 29.359 1 18.11 32 ALA B N 1
ATOM 6017 C CA . ALA B 1 32 ? 1.271 -30.656 29.391 1 18.11 32 ALA B CA 1
ATOM 6018 C C . ALA B 1 32 ? 1.586 -31.266 30.75 1 18.11 32 ALA B C 1
ATOM 6020 O O . ALA B 1 32 ? 1.645 -30.547 31.75 1 18.11 32 ALA B O 1
ATOM 6021 N N . GLY B 1 33 ? 0.95 -32.562 31.062 1 17.03 33 GLY B N 1
ATOM 6022 C CA . GLY B 1 33 ? 1.425 -33.438 32.125 1 17.03 33 GLY B CA 1
ATOM 6023 C C . GLY B 1 33 ? 2.918 -33.688 32.062 1 17.03 33 GLY B C 1
ATOM 6024 O O . GLY B 1 33 ? 3.455 -34 30.984 1 17.03 33 GLY B O 1
ATOM 6025 N N . THR B 1 34 ? 3.764 -33.094 32.719 1 17.28 34 THR B N 1
ATOM 6026 C CA . THR B 1 34 ? 5.188 -33.188 33.031 1 17.28 34 THR B CA 1
ATOM 6027 C C . THR B 1 34 ? 5.527 -34.562 33.562 1 17.28 34 THR B C 1
ATOM 6029 O O . THR B 1 34 ? 6.621 -34.781 34.094 1 17.28 34 THR B O 1
ATOM 6032 N N . SER B 1 35 ? 4.789 -35.719 33.219 1 16.34 35 SER B N 1
ATOM 6033 C CA . SER B 1 35 ? 5.32 -36.844 34 1 16.34 35 SER B CA 1
ATOM 6034 C C . SER B 1 35 ? 6.785 -37.094 33.656 1 16.34 35 SER B C 1
ATOM 6036 O O . SER B 1 35 ? 7.164 -37.062 32.5 1 16.34 35 SER B O 1
ATOM 6038 N N . HIS B 1 36 ? 7.742 -36.906 34.531 1 16.62 36 HIS B N 1
ATOM 6039 C CA . HIS B 1 36 ? 9.148 -37.219 34.812 1 16.62 36 HIS B CA 1
ATOM 6040 C C . HIS B 1 36 ? 9.398 -38.719 34.812 1 16.62 36 HIS B C 1
ATOM 6042 O O . HIS B 1 36 ? 10.484 -39.156 35.156 1 16.62 36 HIS B O 1
ATOM 6048 N N . GLN B 1 37 ? 8.508 -39.531 34.219 1 15.37 37 GLN B N 1
ATOM 6049 C CA . GLN B 1 37 ? 8.93 -40.844 34.656 1 15.37 37 GLN B CA 1
ATOM 6050 C C . GLN B 1 37 ? 10.375 -41.125 34.25 1 15.37 37 GLN B C 1
ATOM 6052 O O . GLN B 1 37 ? 10.797 -40.781 33.156 1 15.37 37 GLN B O 1
ATOM 6057 N N . ARG B 1 38 ? 11.219 -41.531 35.312 1 16.73 38 ARG B N 1
ATOM 6058 C CA . ARG B 1 38 ? 12.523 -42.094 35.656 1 16.73 38 ARG B CA 1
ATOM 6059 C C . ARG B 1 38 ? 12.766 -43.406 34.938 1 16.73 38 ARG B C 1
ATOM 6061 O O . ARG B 1 38 ? 12.008 -44.375 35.125 1 16.73 38 ARG B O 1
ATOM 6068 N N . ALA B 1 39 ? 13.188 -43.438 33.656 1 16.16 39 ALA B N 1
ATOM 6069 C CA . ALA B 1 39 ? 13.578 -44.594 32.844 1 16.16 39 ALA B CA 1
ATOM 6070 C C . ALA B 1 39 ? 14.508 -45.5 33.625 1 16.16 39 ALA B C 1
ATOM 6072 O O . ALA B 1 39 ? 15.672 -45.188 33.875 1 16.16 39 ALA B O 1
ATOM 6073 N N . ARG B 1 40 ? 13.922 -46.25 34.688 1 16.31 40 ARG B N 1
ATOM 6074 C CA . ARG B 1 40 ? 14.797 -47.219 35.344 1 16.31 40 ARG B CA 1
ATOM 6075 C C . ARG B 1 40 ? 15.336 -48.219 34.344 1 16.31 40 ARG B C 1
ATOM 6077 O O . ARG B 1 40 ? 14.719 -48.469 33.312 1 16.31 40 ARG B O 1
ATOM 6084 N N . LEU B 1 41 ? 16.484 -48.844 34.594 1 16.16 41 LEU B N 1
ATOM 6085 C CA . LEU B 1 41 ? 17.547 -49.719 34.125 1 16.16 41 LEU B CA 1
ATOM 6086 C C . LEU B 1 41 ? 17.062 -51.156 34.094 1 16.16 41 LEU B C 1
ATOM 6088 O O . LEU B 1 41 ? 17.703 -52.031 33.5 1 16.16 41 LEU B O 1
ATOM 6092 N N . ARG B 1 42 ? 15.781 -51.625 34.531 1 16.62 42 ARG B N 1
ATOM 6093 C CA . ARG B 1 42 ? 16.141 -52.938 35.094 1 16.62 42 ARG B CA 1
ATOM 6094 C C . ARG B 1 42 ? 16.641 -53.875 33.969 1 16.62 42 ARG B C 1
ATOM 6096 O O . ARG B 1 42 ? 16.328 -53.688 32.812 1 16.62 42 ARG B O 1
ATOM 6103 N N . PRO B 1 43 ? 16.922 -55.219 34.469 1 16.72 43 PRO B N 1
ATOM 6104 C CA . PRO B 1 43 ? 17.781 -56.375 34.25 1 16.72 43 PRO B CA 1
ATOM 6105 C C . PRO B 1 43 ? 17.172 -57.406 33.281 1 16.72 43 PRO B C 1
ATOM 6107 O O . PRO B 1 43 ? 15.945 -57.469 33.188 1 16.72 43 PRO B O 1
ATOM 6110 N N . GLN B 1 44 ? 17.781 -57.844 32.281 1 15.75 44 GLN B N 1
ATOM 6111 C CA . GLN B 1 44 ? 17.641 -58.781 31.188 1 15.75 44 GLN B CA 1
ATOM 6112 C C . GLN B 1 44 ? 17.453 -60.219 31.719 1 15.75 44 GLN B C 1
ATOM 6114 O O . GLN B 1 44 ? 17.656 -61.188 31 1 15.75 44 GLN B O 1
ATOM 6119 N N . GLN B 1 45 ? 16.656 -60.438 32.844 1 14.55 45 GLN B N 1
ATOM 6120 C CA . GLN B 1 45 ? 16.969 -61.812 33.156 1 14.55 45 GLN B CA 1
ATOM 6121 C C . GLN B 1 45 ? 16.531 -62.781 32.062 1 14.55 45 GLN B C 1
ATOM 6123 O O . GLN B 1 45 ? 15.836 -62.375 31.109 1 14.55 45 GLN B O 1
ATOM 6128 N N . GLY B 1 46 ? 15.82 -63.938 32.531 1 14.64 46 GLY B N 1
ATOM 6129 C CA . GLY B 1 46 ? 16.094 -65.375 32.531 1 14.64 46 GLY B CA 1
ATOM 6130 C C . GLY B 1 46 ? 15.453 -66.062 31.359 1 14.64 46 GLY B C 1
ATOM 6131 O O . GLY B 1 46 ? 14.625 -65.5 30.641 1 14.64 46 GLY B O 1
ATOM 6132 N N . ALA B 1 47 ? 15.273 -67.5 31.406 1 14.36 47 ALA B N 1
ATOM 6133 C CA . ALA B 1 47 ? 15.609 -68.75 30.766 1 14.36 47 ALA B CA 1
ATOM 6134 C C . ALA B 1 47 ? 14.391 -69.375 30.078 1 14.36 47 ALA B C 1
ATOM 6136 O O . ALA B 1 47 ? 14.531 -70.125 29.094 1 14.36 47 ALA B O 1
ATOM 6137 N N . ARG B 1 48 ? 13.109 -69.062 30.641 1 14.71 48 ARG B N 1
ATOM 6138 C CA . ARG B 1 48 ? 12.516 -70.375 30.969 1 14.71 48 ARG B CA 1
ATOM 6139 C C . ARG B 1 48 ? 12.258 -71.188 29.719 1 14.71 48 ARG B C 1
ATOM 6141 O O . ARG B 1 48 ? 12.172 -70.625 28.625 1 14.71 48 ARG B O 1
ATOM 6148 N N . GLU B 1 49 ? 11.266 -72.25 29.984 1 14.31 49 GLU B N 1
ATOM 6149 C CA . GLU B 1 49 ? 11.18 -73.688 29.844 1 14.31 49 GLU B CA 1
ATOM 6150 C C . GLU B 1 49 ? 10.594 -74.062 28.484 1 14.31 49 GLU B C 1
ATOM 6152 O O . GLU B 1 49 ? 9.953 -73.25 27.828 1 14.31 49 GLU B O 1
ATOM 6157 N N . PRO B 1 50 ? 10.039 -75.312 28.484 1 15.28 50 PRO B N 1
ATOM 6158 C CA . PRO B 1 50 ? 10.305 -76.562 27.734 1 15.28 50 PRO B CA 1
ATOM 6159 C C . PRO B 1 50 ? 9.32 -76.812 26.594 1 15.28 50 PRO B C 1
ATOM 6161 O O . PRO B 1 50 ? 9.742 -77 25.453 1 15.28 50 PRO B O 1
ATOM 6164 N N . PRO B 1 51 ? 8.102 -77.5 26.906 1 14.96 51 PRO B N 1
ATOM 6165 C CA . PRO B 1 51 ? 7.977 -78.875 26.469 1 14.96 51 PRO B CA 1
ATOM 6166 C C . PRO B 1 51 ? 7.207 -79 25.156 1 14.96 51 PRO B C 1
ATOM 6168 O O . PRO B 1 51 ? 6.715 -78.062 24.609 1 14.96 51 PRO B O 1
ATOM 6171 N N . GLY B 1 52 ? 6.012 -79.812 25.281 1 14.14 52 GLY B N 1
ATOM 6172 C CA . GLY B 1 52 ? 5.707 -81.125 24.781 1 14.14 52 GLY B CA 1
ATOM 6173 C C . GLY B 1 52 ? 4.875 -81.125 23.516 1 14.14 52 GLY B C 1
ATOM 6174 O O . GLY B 1 52 ? 4.473 -80.062 23.047 1 14.14 52 GLY B O 1
ATOM 6175 N N . ARG B 1 53 ? 3.689 -82 23.453 1 14.65 53 ARG B N 1
ATOM 6176 C CA . ARG B 1 53 ? 3.428 -83.188 22.719 1 14.65 53 ARG B CA 1
ATOM 6177 C C . ARG B 1 53 ? 2.443 -82.938 21.578 1 14.65 53 ARG B C 1
ATOM 6179 O O . ARG B 1 53 ? 2.529 -83.625 20.531 1 14.65 53 ARG B O 1
ATOM 6186 N N . ARG B 1 54 ? 1.291 -82.312 21.828 1 14.95 54 ARG B N 1
ATOM 6187 C CA . ARG B 1 54 ? 0.176 -83.25 21.672 1 14.95 54 ARG B CA 1
ATOM 6188 C C . ARG B 1 54 ? 0.025 -83.688 20.219 1 14.95 54 ARG B C 1
ATOM 6190 O O . ARG B 1 54 ? 0.393 -82.938 19.297 1 14.95 54 ARG B O 1
ATOM 6197 N N . PRO B 1 55 ? -0.993 -84.688 20.062 1 14.05 55 PRO B N 1
ATOM 6198 C CA . PRO B 1 55 ? -1.112 -85.875 19.25 1 14.05 55 PRO B CA 1
ATOM 6199 C C . PRO B 1 55 ? -1.537 -85.562 17.812 1 14.05 55 PRO B C 1
ATOM 6201 O O . PRO B 1 55 ? -1.915 -84.438 17.5 1 14.05 55 PRO B O 1
ATOM 6204 N N . LEU B 1 56 ? -2.434 -86.562 17.359 1 14.16 56 LEU B N 1
ATOM 6205 C CA . LEU B 1 56 ? -2.4 -87.625 16.344 1 14.16 56 LEU B CA 1
ATOM 6206 C C . LEU B 1 56 ? -3.18 -87.188 15.102 1 14.16 56 LEU B C 1
ATOM 6208 O O . LEU B 1 56 ? -2.684 -87.312 13.977 1 14.16 56 LEU B O 1
ATOM 6212 N N . GLU B 1 57 ? -4.621 -87.062 15.18 1 13.81 57 GLU B N 1
ATOM 6213 C CA . GLU B 1 57 ? -5.348 -88.188 14.516 1 13.81 57 GLU B CA 1
ATOM 6214 C C . GLU B 1 57 ? -5.48 -87.875 13.016 1 13.81 57 GLU B C 1
ATOM 6216 O O . GLU B 1 57 ? -5.375 -86.75 12.578 1 13.81 57 GLU B O 1
ATOM 6221 N N . PRO B 1 58 ? -6.387 -88.875 12.406 1 14.59 58 PRO B N 1
ATOM 6222 C CA . PRO B 1 58 ? -6.285 -89.688 11.219 1 14.59 58 PRO B CA 1
ATOM 6223 C C . PRO B 1 58 ? -6.727 -89 9.945 1 14.59 58 PRO B C 1
ATOM 6225 O O . PRO B 1 58 ? -7.273 -87.875 10 1 14.59 58 PRO B O 1
ATOM 6228 N N . PRO B 1 59 ? -7.348 -90 9.039 1 14.58 59 PRO B N 1
ATOM 6229 C CA . PRO B 1 59 ? -7.109 -90.375 7.652 1 14.58 59 PRO B CA 1
ATOM 6230 C C . PRO B 1 59 ? -8.023 -89.625 6.672 1 14.58 59 PRO B C 1
ATOM 6232 O O . PRO B 1 59 ? -7.547 -89.062 5.695 1 14.58 59 PRO B O 1
ATOM 6235 N N . GLY B 1 60 ? -9.438 -90.188 6.676 1 13.3 60 GLY B N 1
ATOM 6236 C CA . GLY B 1 60 ? -9.914 -91 5.578 1 13.3 60 GLY B CA 1
ATOM 6237 C C . GLY B 1 60 ? -10.422 -90.188 4.402 1 13.3 60 GLY B C 1
ATOM 6238 O O . GLY B 1 60 ? -10.469 -88.938 4.461 1 13.3 60 GLY B O 1
ATOM 6239 N N . ASP B 1 61 ? -11.727 -90.688 3.891 1 13.8 61 ASP B N 1
ATOM 6240 C CA . ASP B 1 61 ? -12.141 -91.375 2.672 1 13.8 61 ASP B CA 1
ATOM 6241 C C . ASP B 1 61 ? -12.727 -90.375 1.66 1 13.8 61 ASP B C 1
ATOM 6243 O O . ASP B 1 61 ? -12.109 -90.125 0.629 1 13.8 61 ASP B O 1
ATOM 6247 N N . ALA B 1 62 ? -14.117 -90.812 1.243 1 13.86 62 ALA B N 1
ATOM 6248 C CA . ALA B 1 62 ? -14.664 -91.375 0.019 1 13.86 62 ALA B CA 1
ATOM 6249 C C . ALA B 1 62 ? -15.219 -90.312 -0.903 1 13.86 62 ALA B C 1
ATOM 6251 O O . ALA B 1 62 ? -15.297 -89.125 -0.519 1 13.86 62 ALA B O 1
ATOM 6252 N N . ALA B 1 63 ? -16.562 -90.688 -1.315 1 13.65 63 ALA B N 1
ATOM 6253 C CA . ALA B 1 63 ? -17.109 -91.062 -2.604 1 13.65 63 ALA B CA 1
ATOM 6254 C C . ALA B 1 63 ? -17.688 -89.875 -3.361 1 13.65 63 ALA B C 1
ATOM 6256 O O . ALA B 1 63 ? -17.328 -89.625 -4.512 1 13.65 63 ALA B O 1
ATOM 6257 N N . ARG B 1 64 ? -19.172 -89.938 -3.445 1 13.89 64 ARG B N 1
ATOM 6258 C CA . ARG B 1 64 ? -19.969 -90.438 -4.582 1 13.89 64 ARG B CA 1
ATOM 6259 C C . ARG B 1 64 ? -20.359 -89.25 -5.469 1 13.89 64 ARG B C 1
ATOM 6261 O O . ARG B 1 64 ? -19.781 -89 -6.535 1 13.89 64 ARG B O 1
ATOM 6268 N N . HIS B 1 65 ? -21.75 -89.125 -5.551 1 13.41 65 HIS B N 1
ATOM 6269 C CA . HIS B 1 65 ? -22.641 -89.5 -6.656 1 13.41 65 HIS B CA 1
ATOM 6270 C C . HIS B 1 65 ? -22.875 -88.25 -7.547 1 13.41 65 HIS B C 1
ATOM 6272 O O . HIS B 1 65 ? -22.594 -87.125 -7.148 1 13.41 65 HIS B O 1
ATOM 6278 N N . SER B 1 66 ? -24.062 -88.5 -8.227 1 13.31 66 SER B N 1
ATOM 6279 C CA . SER B 1 66 ? -24.531 -88.625 -9.602 1 13.31 66 SER B CA 1
ATOM 6280 C C . SER B 1 66 ? -25.016 -87.25 -10.148 1 13.31 66 SER B C 1
ATOM 6282 O O . SER B 1 66 ? -24.531 -86.812 -11.18 1 13.31 66 SER B O 1
ATOM 6284 N N . GLY B 1 67 ? -26.438 -87.25 -10.172 1 13.11 67 GLY B N 1
ATOM 6285 C CA . GLY B 1 67 ? -27.234 -87.438 -11.367 1 13.11 67 GLY B CA 1
ATOM 6286 C C . GLY B 1 67 ? -27.516 -86.062 -12.062 1 13.11 67 GLY B C 1
ATOM 6287 O O . GLY B 1 67 ? -27.156 -85 -11.539 1 13.11 67 GLY B O 1
ATOM 6288 N N . ALA B 1 68 ? -28.828 -86.062 -12.523 1 13.14 68 ALA B N 1
ATOM 6289 C CA . ALA B 1 68 ? -29.438 -86 -13.852 1 13.14 68 ALA B CA 1
ATOM 6290 C C . ALA B 1 68 ? -29.797 -84.562 -14.211 1 13.14 68 ALA B C 1
ATOM 6292 O O . ALA B 1 68 ? -29.391 -84.062 -15.25 1 13.14 68 ALA B O 1
ATOM 6293 N N . ARG B 1 69 ? -31.25 -84.438 -13.953 1 14.17 69 ARG B N 1
ATOM 6294 C CA . ARG B 1 69 ? -32.188 -84.438 -15.07 1 14.17 69 ARG B CA 1
ATOM 6295 C C . ARG B 1 69 ? -32.219 -83.062 -15.727 1 14.17 69 ARG B C 1
ATOM 6297 O O . ARG B 1 69 ? -31.734 -82.062 -15.164 1 14.17 69 ARG B O 1
ATOM 6304 N N . PRO B 1 70 ? -33.562 -82.75 -16.031 1 13.84 70 PRO B N 1
ATOM 6305 C CA . PRO B 1 70 ? -34.188 -82.688 -17.344 1 13.84 70 PRO B CA 1
ATOM 6306 C C . PRO B 1 70 ? -34.281 -81.25 -17.891 1 13.84 70 PRO B C 1
ATOM 6308 O O . PRO B 1 70 ? -33.625 -80.938 -18.859 1 13.84 70 PRO B O 1
ATOM 6311 N N . GLN B 1 71 ? -35.625 -80.812 -17.875 1 13.2 71 GLN B N 1
ATOM 6312 C CA . GLN B 1 71 ? -36.594 -80.75 -18.984 1 13.2 71 GLN B CA 1
ATOM 6313 C C . GLN B 1 71 ? -36.656 -79.312 -19.531 1 13.2 71 GLN B C 1
ATOM 6315 O O . GLN B 1 71 ? -36.062 -78.375 -18.969 1 13.2 71 GLN B O 1
ATOM 6320 N N . GLY B 1 72 ? -37.969 -78.938 -19.797 1 13.3 72 GLY B N 1
ATOM 6321 C CA . GLY B 1 72 ? -38.75 -78.75 -21 1 13.3 72 GLY B CA 1
ATOM 6322 C C . GLY B 1 72 ? -38.812 -77.312 -21.422 1 13.3 72 GLY B C 1
ATOM 6323 O O . GLY B 1 72 ? -37.875 -76.75 -22.031 1 13.3 72 GLY B O 1
ATOM 6324 N N . GLY B 1 73 ? -40.094 -76.75 -21.328 1 12.97 73 GLY B N 1
ATOM 6325 C CA . GLY B 1 73 ? -41.031 -76.5 -22.391 1 12.97 73 GLY B CA 1
ATOM 6326 C C . GLY B 1 73 ? -41 -75.062 -22.906 1 12.97 73 GLY B C 1
ATOM 6327 O O . GLY B 1 73 ? -40.469 -74.812 -24 1 12.97 73 GLY B O 1
ATOM 6328 N N . ALA B 1 74 ? -42.031 -74.312 -22.406 1 13.53 74 ALA B N 1
ATOM 6329 C CA . ALA B 1 74 ? -43.156 -73.875 -23.203 1 13.53 74 ALA B CA 1
ATOM 6330 C C . ALA B 1 74 ? -42.844 -72.625 -24 1 13.53 74 ALA B C 1
ATOM 6332 O O . ALA B 1 74 ? -41.969 -71.812 -23.609 1 13.53 74 ALA B O 1
ATOM 6333 N N . ARG B 1 75 ? -43.688 -72.5 -25.141 1 13.68 75 ARG B N 1
ATOM 6334 C CA . ARG B 1 75 ? -43.844 -72 -26.516 1 13.68 75 ARG B CA 1
ATOM 6335 C C . ARG B 1 75 ? -44.062 -70.5 -26.547 1 13.68 75 ARG B C 1
ATOM 6337 O O . ARG B 1 75 ? -43.469 -69.812 -27.375 1 13.68 75 ARG B O 1
ATOM 6344 N N . GLY B 1 76 ? -45.156 -70.062 -25.828 1 12.79 76 GLY B N 1
ATOM 6345 C CA . GLY B 1 76 ? -46.25 -69.562 -26.609 1 12.79 76 GLY B CA 1
ATOM 6346 C C . GLY B 1 76 ? -45.938 -68.25 -27.328 1 12.79 76 GLY B C 1
ATOM 6347 O O . GLY B 1 76 ? -44.969 -67.562 -26.969 1 12.79 76 GLY B O 1
ATOM 6348 N N . ARG B 1 77 ? -46.938 -67.812 -28.281 1 13.48 77 ARG B N 1
ATOM 6349 C CA . ARG B 1 77 ? -47.25 -67.375 -29.625 1 13.48 77 ARG B CA 1
ATOM 6350 C C . ARG B 1 77 ? -47.188 -65.812 -29.719 1 13.48 77 ARG B C 1
ATOM 6352 O O . ARG B 1 77 ? -46.531 -65.25 -30.578 1 13.48 77 ARG B O 1
ATOM 6359 N N . GLY B 1 78 ? -48.469 -65.188 -29.578 1 12.88 78 GLY B N 1
ATOM 6360 C CA . GLY B 1 78 ? -49.281 -64.688 -30.641 1 12.88 78 GLY B CA 1
ATOM 6361 C C . GLY B 1 78 ? -48.938 -63.25 -31.016 1 12.88 78 GLY B C 1
ATOM 6362 O O . GLY B 1 78 ? -48.094 -62.625 -30.359 1 12.88 78 GLY B O 1
ATOM 6363 N N . GLY B 1 79 ? -50.062 -62.5 -31.422 1 13.09 79 GLY B N 1
ATOM 6364 C CA . GLY B 1 79 ? -50.625 -61.875 -32.594 1 13.09 79 GLY B CA 1
ATOM 6365 C C . GLY B 1 79 ? -50.312 -60.406 -32.719 1 13.09 79 GLY B C 1
ATOM 6366 O O . GLY B 1 79 ? -49.438 -60 -33.5 1 13.09 79 GLY B O 1
ATOM 6367 N N . ALA B 1 80 ? -51.438 -59.594 -32.688 1 13.47 80 ALA B N 1
ATOM 6368 C CA . ALA B 1 80 ? -52.125 -58.875 -33.75 1 13.47 80 ALA B CA 1
ATOM 6369 C C . ALA B 1 80 ? -51.625 -57.438 -33.844 1 13.47 80 ALA B C 1
ATOM 6371 O O . ALA B 1 80 ? -51.125 -57 -34.875 1 13.47 80 ALA B O 1
ATOM 6372 N N . GLY B 1 81 ? -52.656 -56.594 -33.562 1 13.45 81 GLY B N 1
ATOM 6373 C CA . GLY B 1 81 ? -53.344 -55.688 -34.469 1 13.45 81 GLY B CA 1
ATOM 6374 C C . GLY B 1 81 ? -52.656 -54.344 -34.594 1 13.45 81 GLY B C 1
ATOM 6375 O O . GLY B 1 81 ? -51.844 -53.969 -33.75 1 13.45 81 GLY B O 1
ATOM 6376 N N . ARG B 1 82 ? -53.25 -53.438 -35.531 1 14.02 82 ARG B N 1
ATOM 6377 C CA . ARG B 1 82 ? -53.094 -52.531 -36.688 1 14.02 82 ARG B CA 1
ATOM 6378 C C . ARG B 1 82 ? -52.969 -51.094 -36.219 1 14.02 82 ARG B C 1
ATOM 6380 O O . ARG B 1 82 ? -52.312 -50.281 -36.844 1 14.02 82 ARG B O 1
ATOM 6387 N N . ARG B 1 83 ? -54 -50.625 -35.438 1 13.64 83 ARG B N 1
ATOM 6388 C CA . ARG B 1 83 ? -54.781 -49.562 -36.125 1 13.64 83 ARG B CA 1
ATOM 6389 C C . ARG B 1 83 ? -53.906 -48.344 -36.375 1 13.64 83 ARG B C 1
ATOM 6391 O O . ARG B 1 83 ? -52.75 -48.312 -36 1 13.64 83 ARG B O 1
ATOM 6398 N N . ARG B 1 84 ? -54.562 -47.25 -35.875 1 14.48 84 ARG B N 1
ATOM 6399 C CA . ARG B 1 84 ? -55.25 -46.219 -36.656 1 14.48 84 ARG B CA 1
ATOM 6400 C C . ARG B 1 84 ? -54.25 -45.125 -37.062 1 14.48 84 ARG B C 1
ATOM 6402 O O . ARG B 1 84 ? -53.188 -45 -36.469 1 14.48 84 ARG B O 1
ATOM 6409 N N . GLU B 1 85 ? -54.75 -43.938 -37.062 1 13.48 85 GLU B N 1
ATOM 6410 C CA . GLU B 1 85 ? -55.219 -43 -38.062 1 13.48 85 GLU B CA 1
ATOM 6411 C C . GLU B 1 85 ? -54.219 -41.875 -38.281 1 13.48 85 GLU B C 1
ATOM 6413 O O . GLU B 1 85 ? -53.25 -41.719 -37.531 1 13.48 85 GLU B O 1
ATOM 6418 N N . LEU B 1 86 ? -54.719 -40.625 -38.188 1 13.59 86 LEU B N 1
ATOM 6419 C CA . LEU B 1 86 ? -55.062 -39.719 -39.281 1 13.59 86 LEU B CA 1
ATOM 6420 C C . LEU B 1 86 ? -53.938 -38.75 -39.562 1 13.59 86 LEU B C 1
ATOM 6422 O O . LEU B 1 86 ? -53.469 -38.594 -40.688 1 13.59 86 LEU B O 1
ATOM 6426 N N . PRO B 1 87 ? -54.188 -37.281 -39.406 1 13.83 87 PRO B N 1
ATOM 6427 C CA . PRO B 1 87 ? -54.438 -36.344 -40.5 1 13.83 87 PRO B CA 1
ATOM 6428 C C . PRO B 1 87 ? -53.188 -35.562 -40.875 1 13.83 87 PRO B C 1
ATOM 6430 O O . PRO B 1 87 ? -52.312 -35.375 -40.062 1 13.83 87 PRO B O 1
ATOM 6433 N N . SER B 1 88 ? -53.062 -35.125 -42.156 1 13.62 88 SER B N 1
ATOM 6434 C CA . SER B 1 88 ? -52.312 -34.719 -43.344 1 13.62 88 SER B CA 1
ATOM 6435 C C . SER B 1 88 ? -51.781 -33.312 -43.188 1 13.62 88 SER B C 1
ATOM 6437 O O . SER B 1 88 ? -50.719 -32.969 -43.75 1 13.62 88 SER B O 1
ATOM 6439 N N . GLN B 1 89 ? -52.531 -32.219 -42.781 1 13.13 89 GLN B N 1
ATOM 6440 C CA . GLN B 1 89 ? -52.844 -31.328 -43.906 1 13.13 89 GLN B CA 1
ATOM 6441 C C . GLN B 1 89 ? -51.594 -30.547 -44.344 1 13.13 89 GLN B C 1
ATOM 6443 O O . GLN B 1 89 ? -50.594 -30.5 -43.625 1 13.13 89 GLN B O 1
ATOM 6448 N N . THR B 1 90 ? -51.875 -29.172 -44.781 1 13.36 90 THR B N 1
ATOM 6449 C CA . THR B 1 90 ? -51.906 -28.516 -46.094 1 13.36 90 THR B CA 1
ATOM 6450 C C . THR B 1 90 ? -50.594 -27.797 -46.344 1 13.36 90 THR B C 1
ATOM 6452 O O . THR B 1 90 ? -49.719 -27.703 -45.469 1 13.36 90 THR B O 1
ATOM 6455 N N . PRO B 1 91 ? -50.625 -26.359 -46.844 1 13.38 91 PRO B N 1
ATOM 6456 C CA . PRO B 1 91 ? -50.438 -25.859 -48.219 1 13.38 91 PRO B CA 1
ATOM 6457 C C . PRO B 1 91 ? -49.062 -25.281 -48.469 1 13.38 91 PRO B C 1
ATOM 6459 O O . PRO B 1 91 ? -48.406 -25.641 -49.438 1 13.38 91 PRO B O 1
ATOM 6462 N N . ARG B 1 92 ? -49.062 -23.75 -48.531 1 13.65 92 ARG B N 1
ATOM 6463 C CA . ARG B 1 92 ? -48.969 -22.938 -49.719 1 13.65 92 ARG B CA 1
ATOM 6464 C C . ARG B 1 92 ? -47.5 -22.719 -50.125 1 13.65 92 ARG B C 1
ATOM 6466 O O . ARG B 1 92 ? -46.594 -22.781 -49.281 1 13.65 92 ARG B O 1
ATOM 6473 N N . LEU B 1 93 ? -47.188 -21.797 -51.312 1 13.27 93 LEU B N 1
ATOM 6474 C CA . LEU B 1 93 ? -46.625 -21.703 -52.656 1 13.27 93 LEU B CA 1
ATOM 6475 C C . LEU B 1 93 ? -45.25 -21.078 -52.656 1 13.27 93 LEU B C 1
ATOM 6477 O O . LEU B 1 93 ? -44.844 -20.469 -51.656 1 13.27 93 LEU B O 1
ATOM 6481 N N . ARG B 1 94 ? -44.656 -20.312 -53.969 1 13.52 94 ARG B N 1
ATOM 6482 C CA . ARG B 1 94 ? -43.844 -20.312 -55.188 1 13.52 94 ARG B CA 1
ATOM 6483 C C . ARG B 1 94 ? -42.875 -19.141 -55.219 1 13.52 94 ARG B C 1
ATOM 6485 O O . ARG B 1 94 ? -41.781 -19.234 -55.75 1 13.52 94 ARG B O 1
ATOM 6492 N N . ARG B 1 95 ? -43.25 -17.766 -55.094 1 13.44 95 ARG B N 1
ATOM 6493 C CA . ARG B 1 95 ? -43.156 -16.875 -56.219 1 13.44 95 ARG B CA 1
ATOM 6494 C C . ARG B 1 95 ? -41.688 -16.688 -56.656 1 13.44 95 ARG B C 1
ATOM 6496 O O . ARG B 1 95 ? -40.781 -16.859 -55.844 1 13.44 95 ARG B O 1
ATOM 6503 N N . ALA B 1 96 ? -41.281 -15.539 -57.688 1 13.33 96 ALA B N 1
ATOM 6504 C CA . ALA B 1 96 ? -40.969 -15.195 -59.062 1 13.33 96 ALA B CA 1
ATOM 6505 C C . ALA B 1 96 ? -39.5 -14.789 -59.188 1 13.33 96 ALA B C 1
ATOM 6507 O O . ALA B 1 96 ? -38.844 -14.469 -58.188 1 13.33 96 ALA B O 1
ATOM 6508 N N . ALA B 1 97 ? -39 -13.75 -60.312 1 13.93 97 ALA B N 1
ATOM 6509 C CA . ALA B 1 97 ? -38.406 -13.711 -61.625 1 13.93 97 ALA B CA 1
ATOM 6510 C C . ALA B 1 97 ? -37 -13.062 -61.594 1 13.93 97 ALA B C 1
ATOM 6512 O O . ALA B 1 97 ? -36.031 -13.625 -62.094 1 13.93 97 ALA B O 1
ATOM 6513 N N . SER B 1 98 ? -36.688 -11.555 -61.812 1 13.76 98 SER B N 1
ATOM 6514 C CA . SER B 1 98 ? -36.375 -10.906 -63.062 1 13.76 98 SER B CA 1
ATOM 6515 C C . SER B 1 98 ? -34.875 -10.75 -63.281 1 13.76 98 SER B C 1
ATOM 6517 O O . SER B 1 98 ? -34.344 -11.156 -64.312 1 13.76 98 SER B O 1
ATOM 6519 N N . ASP B 1 99 ? -34.188 -9.352 -63.719 1 14.19 99 ASP B N 1
ATOM 6520 C CA . ASP B 1 99 ? -33.781 -8.812 -65 1 14.19 99 ASP B CA 1
ATOM 6521 C C . ASP B 1 99 ? -32.281 -8.906 -65.25 1 14.19 99 ASP B C 1
ATOM 6523 O O . ASP B 1 99 ? -31.531 -9.07 -64.25 1 14.19 99 ASP B O 1
ATOM 6527 N N . TRP B 1 100 ? -31.406 -7.75 -66.062 1 14.32 100 TRP B N 1
ATOM 6528 C CA . TRP B 1 100 ? -30.891 -7.605 -67.438 1 14.32 100 TRP B CA 1
ATOM 6529 C C . TRP B 1 100 ? -29.375 -7.656 -67.438 1 14.32 100 TRP B C 1
ATOM 6531 O O . TRP B 1 100 ? -28.781 -8.453 -68.125 1 14.32 100 TRP B O 1
ATOM 6541 N N . GLU B 1 101 ? -28.484 -6.379 -67.75 1 14.58 101 GLU B N 1
ATOM 6542 C CA . GLU B 1 101 ? -27.828 -6.07 -69 1 14.58 101 GLU B CA 1
ATOM 6543 C C . GLU B 1 101 ? -26.375 -6.512 -69 1 14.58 101 GLU B C 1
ATOM 6545 O O . GLU B 1 101 ? -25.781 -6.664 -67.938 1 14.58 101 GLU B O 1
ATOM 6550 N N . ARG B 1 102 ? -25.328 -6.211 -70.25 1 15.42 102 ARG B N 1
ATOM 6551 C CA . ARG B 1 102 ? -24.516 -6.809 -71.312 1 15.42 102 ARG B CA 1
ATOM 6552 C C . ARG B 1 102 ? -23.031 -6.574 -71.062 1 15.42 102 ARG B C 1
ATOM 6554 O O . ARG B 1 102 ? -22.219 -7.48 -71.25 1 15.42 102 ARG B O 1
ATOM 6561 N N . GLY B 1 103 ? -22.312 -5.309 -70.938 1 14.46 103 GLY B N 1
ATOM 6562 C CA . GLY B 1 103 ? -21.5 -4.902 -72.125 1 14.46 103 GLY B CA 1
ATOM 6563 C C . GLY B 1 103 ? -20.109 -5.504 -72.062 1 14.46 103 GLY B C 1
ATOM 6564 O O . GLY B 1 103 ? -19.641 -5.965 -71.062 1 14.46 103 GLY B O 1
ATOM 6565 N N . SER B 1 104 ? -19.109 -5.305 -73.188 1 14.91 104 SER B N 1
ATOM 6566 C CA . SER B 1 104 ? -18.188 -5.992 -74.125 1 14.91 104 SER B CA 1
ATOM 6567 C C . SER B 1 104 ? -16.75 -5.891 -73.625 1 14.91 104 SER B C 1
ATOM 6569 O O . SER B 1 104 ? -16.047 -6.898 -73.562 1 14.91 104 SER B O 1
ATOM 6571 N N . PRO B 1 105 ? -15.867 -4.715 -73.688 1 15.34 105 PRO B N 1
ATOM 6572 C CA . PRO B 1 105 ? -14.891 -4.641 -74.75 1 15.34 105 PRO B CA 1
ATOM 6573 C C . PRO B 1 105 ? -13.547 -5.277 -74.375 1 15.34 105 PRO B C 1
ATOM 6575 O O . PRO B 1 105 ? -13.273 -5.504 -73.188 1 15.34 105 PRO B O 1
ATOM 6578 N N . SER B 1 106 ? -12.312 -4.961 -75.25 1 15.02 106 SER B N 1
ATOM 6579 C CA . SER B 1 106 ? -11.32 -5.625 -76.062 1 15.02 106 SER B CA 1
ATOM 6580 C C . SER B 1 106 ? -9.969 -5.688 -75.375 1 15.02 106 SER B C 1
ATOM 6582 O O . SER B 1 106 ? -9.391 -6.766 -75.25 1 15.02 106 SER B O 1
ATOM 6584 N N . PRO B 1 107 ? -8.75 -4.848 -75.875 1 15.86 107 PRO B N 1
ATOM 6585 C CA . PRO B 1 107 ? -7.664 -5.328 -76.688 1 15.86 107 PRO B CA 1
ATOM 6586 C C . PRO B 1 107 ? -6.375 -5.586 -75.938 1 15.86 107 PRO B C 1
ATOM 6588 O O . PRO B 1 107 ? -6.352 -5.449 -74.688 1 15.86 107 PRO B O 1
ATOM 6591 N N . SER B 1 108 ? -5.086 -4.742 -76.25 1 14.74 108 SER B N 1
ATOM 6592 C CA . SER B 1 108 ? -3.902 -5.004 -77.062 1 14.74 108 SER B CA 1
ATOM 6593 C C . SER B 1 108 ? -2.668 -5.199 -76.188 1 14.74 108 SER B C 1
ATOM 6595 O O . SER B 1 108 ? -2.068 -6.277 -76.188 1 14.74 108 SER B O 1
ATOM 6597 N N . SER B 1 109 ? -1.354 -4.355 -76.375 1 15.15 109 SER B N 1
ATOM 6598 C CA . SER B 1 109 ? -0.081 -4.633 -77 1 15.15 109 SER B CA 1
ATOM 6599 C C . SER B 1 109 ? 1.054 -4.738 -76 1 15.15 109 SER B C 1
ATOM 6601 O O . SER B 1 109 ? 1.808 -5.715 -76 1 15.15 109 SER B O 1
ATOM 6603 N N . GLY B 1 110 ? 1.795 -3.574 -75.438 1 14.84 110 GLY B N 1
ATOM 6604 C CA . GLY B 1 110 ? 3.133 -3.199 -75.875 1 14.84 110 GLY B CA 1
ATOM 6605 C C . GLY B 1 110 ? 4.227 -3.781 -75 1 14.84 110 GLY B C 1
ATOM 6606 O O . GLY B 1 110 ? 3.955 -4.242 -73.875 1 14.84 110 GLY B O 1
ATOM 6607 N N . GLN B 1 111 ? 5.656 -3.316 -75.125 1 15.35 111 GLN B N 1
ATOM 6608 C CA . GLN B 1 111 ? 7.004 -3.746 -75.438 1 15.35 111 GLN B CA 1
ATOM 6609 C C . GLN B 1 111 ? 7.859 -3.967 -74.25 1 15.35 111 GLN B C 1
ATOM 6611 O O . GLN B 1 111 ? 7.535 -3.467 -73.125 1 15.35 111 GLN B O 1
ATOM 6616 N N . ALA B 1 112 ? 9.32 -4.352 -74.375 1 16.89 112 ALA B N 1
ATOM 6617 C CA . ALA B 1 112 ? 10.461 -5.238 -74.125 1 16.89 112 ALA B CA 1
ATOM 6618 C C . ALA B 1 112 ? 11.406 -4.652 -73.062 1 16.89 112 ALA B C 1
ATOM 6620 O O . ALA B 1 112 ? 12.211 -5.375 -72.5 1 16.89 112 ALA B O 1
ATOM 6621 N N . ALA B 1 113 ? 11.531 -3.275 -72.688 1 14.77 113 ALA B N 1
ATOM 6622 C CA . ALA B 1 113 ? 12.867 -2.693 -72.75 1 14.77 113 ALA B CA 1
ATOM 6623 C C . ALA B 1 113 ? 13.734 -3.143 -71.625 1 14.77 113 ALA B C 1
ATOM 6625 O O . ALA B 1 113 ? 14.859 -3.625 -71.812 1 14.77 113 ALA B O 1
ATOM 6626 N N . LEU B 1 114 ? 14.211 -2.145 -70.625 1 15.16 114 LEU B N 1
ATOM 6627 C CA . LEU B 1 114 ? 15.539 -1.581 -70.438 1 15.16 114 LEU B CA 1
ATOM 6628 C C . LEU B 1 114 ? 16.266 -2.295 -69.312 1 15.16 114 LEU B C 1
ATOM 6630 O O . LEU B 1 114 ? 15.719 -2.434 -68.188 1 15.16 114 LEU B O 1
ATOM 6634 N N . ALA B 1 115 ? 17.453 -2.945 -69.438 1 16.19 115 ALA B N 1
ATOM 6635 C CA . ALA B 1 115 ? 18.438 -3.973 -69.125 1 16.19 115 ALA B CA 1
ATOM 6636 C C . ALA B 1 115 ? 19.109 -3.68 -67.812 1 16.19 115 ALA B C 1
ATOM 6638 O O . ALA B 1 115 ? 19.141 -4.531 -66.875 1 16.19 115 ALA B O 1
ATOM 6639 N N . GLU B 1 116 ? 20.266 -2.854 -67.688 1 15.36 116 GLU B N 1
ATOM 6640 C CA . GLU B 1 116 ? 21.672 -3.254 -67.562 1 15.36 116 GLU B CA 1
ATOM 6641 C C . GLU B 1 116 ? 22.141 -3.07 -66.125 1 15.36 116 GLU B C 1
ATOM 6643 O O . GLU B 1 116 ? 22.812 -3.943 -65.562 1 15.36 116 GLU B O 1
ATOM 6648 N N . ARG B 1 117 ? 22.203 -1.766 -65.5 1 15.29 117 ARG B N 1
ATOM 6649 C CA . ARG B 1 117 ? 23.438 -1.189 -65 1 15.29 117 ARG B CA 1
ATOM 6650 C C . ARG B 1 117 ? 23.766 -1.735 -63.625 1 15.29 117 ARG B C 1
ATOM 6652 O O . ARG B 1 117 ? 23 -1.53 -62.688 1 15.29 117 ARG B O 1
ATOM 6659 N N . ARG B 1 118 ? 24.703 -2.756 -63.312 1 16.11 118 ARG B N 1
ATOM 6660 C CA . ARG B 1 118 ? 25.359 -3.684 -62.406 1 16.11 118 ARG B CA 1
ATOM 6661 C C . ARG B 1 118 ? 26.062 -2.936 -61.281 1 16.11 118 ARG B C 1
ATOM 6663 O O . ARG B 1 118 ? 26.344 -3.508 -60.219 1 16.11 118 ARG B O 1
ATOM 6670 N N . ARG B 1 119 ? 26.75 -1.723 -61.5 1 15.38 119 ARG B N 1
ATOM 6671 C CA . ARG B 1 119 ? 28.156 -1.617 -61.094 1 15.38 119 ARG B CA 1
ATOM 6672 C C . ARG B 1 119 ? 28.281 -1.41 -59.594 1 15.38 119 ARG B C 1
ATOM 6674 O O . ARG B 1 119 ? 29.094 -2.068 -58.938 1 15.38 119 ARG B O 1
ATOM 6681 N N . ALA B 1 120 ? 27.969 -0.166 -58.938 1 15.81 120 ALA B N 1
ATOM 6682 C CA . ALA B 1 120 ? 29.016 0.684 -58.375 1 15.81 120 ALA B CA 1
ATOM 6683 C C . ALA B 1 120 ? 29.375 0.249 -56.969 1 15.81 120 ALA B C 1
ATOM 6685 O O . ALA B 1 120 ? 28.609 -0.464 -56.312 1 15.81 120 ALA B O 1
ATOM 6686 N N . GLU B 1 121 ? 30.172 1.235 -56 1 16.52 121 GLU B N 1
ATOM 6687 C CA . GLU B 1 121 ? 31.375 1.513 -55.25 1 16.52 121 GLU B CA 1
ATOM 6688 C C . GLU B 1 121 ? 31.141 1.351 -53.75 1 16.52 121 GLU B C 1
ATOM 6690 O O . GLU B 1 121 ? 30.266 1.991 -53.188 1 16.52 121 GLU B O 1
ATOM 6695 N N . CYS B 1 122 ? 31.469 0.149 -53 1 17.38 122 CYS B N 1
ATOM 6696 C CA . CYS B 1 122 ? 31.469 -0.459 -51.688 1 17.38 122 CYS B CA 1
ATOM 6697 C C . CYS B 1 122 ? 32.281 0.369 -50.688 1 17.38 122 CYS B C 1
ATOM 6699 O O . CYS B 1 122 ? 33.281 -0.103 -50.156 1 17.38 122 CYS B O 1
ATOM 6701 N N . ALA B 1 123 ? 32.344 1.755 -50.812 1 16.81 123 ALA B N 1
ATOM 6702 C CA . ALA B 1 123 ? 33.438 2.479 -50.156 1 16.81 123 ALA B CA 1
ATOM 6703 C C . ALA B 1 123 ? 33.375 2.252 -48.625 1 16.81 123 ALA B C 1
ATOM 6705 O O . ALA B 1 123 ? 32.312 2.051 -48.062 1 16.81 123 ALA B O 1
ATOM 6706 N N . GLY B 1 124 ? 34.688 2.232 -47.781 1 17.34 124 GLY B N 1
ATOM 6707 C CA . GLY B 1 124 ? 35.5 1.874 -46.656 1 17.34 124 GLY B CA 1
ATOM 6708 C C . GLY B 1 124 ? 35.25 2.734 -45.438 1 17.34 124 GLY B C 1
ATOM 6709 O O . GLY B 1 124 ? 35.906 2.578 -44.406 1 17.34 124 GLY B O 1
ATOM 6710 N N . LEU B 1 125 ? 34.438 3.816 -45.344 1 16.84 125 LEU B N 1
ATOM 6711 C CA . LEU B 1 125 ? 34.906 4.898 -44.469 1 16.84 125 LEU B CA 1
ATOM 6712 C C . LEU B 1 125 ? 34.906 4.469 -43 1 16.84 125 LEU B C 1
ATOM 6714 O O . LEU B 1 125 ? 33.906 3.896 -42.531 1 16.84 125 LEU B O 1
ATOM 6718 N N . ARG B 1 126 ? 36.156 4.582 -42.062 1 20.09 126 ARG B N 1
ATOM 6719 C CA . ARG B 1 126 ? 36.969 4.469 -40.875 1 20.09 126 ARG B CA 1
ATOM 6720 C C . ARG B 1 126 ? 36.406 5.344 -39.75 1 20.09 126 ARG B C 1
ATOM 6722 O O . ARG B 1 126 ? 36.812 6.492 -39.562 1 20.09 126 ARG B O 1
ATOM 6729 N N . LEU B 1 127 ? 35.219 5.793 -39.656 1 17.66 127 LEU B N 1
ATOM 6730 C CA . LEU B 1 127 ? 35.062 6.949 -38.781 1 17.66 127 LEU B CA 1
ATOM 6731 C C . LEU B 1 127 ? 35.531 6.633 -37.375 1 17.66 127 LEU B C 1
ATOM 6733 O O . LEU B 1 127 ? 35.469 5.488 -36.906 1 17.66 127 LEU B O 1
ATOM 6737 N N . ALA B 1 128 ? 36.031 7.664 -36.469 1 18.33 128 ALA B N 1
ATOM 6738 C CA . ALA B 1 128 ? 36.938 8.203 -35.469 1 18.33 128 ALA B CA 1
ATOM 6739 C C . ALA B 1 128 ? 36.562 7.727 -34.062 1 18.33 128 ALA B C 1
ATOM 6741 O O . ALA B 1 128 ? 35.438 7.301 -33.844 1 18.33 128 ALA B O 1
ATOM 6742 N N . GLY B 1 129 ? 37.25 8.336 -32.875 1 17.67 129 GLY B N 1
ATOM 6743 C CA . GLY B 1 129 ? 38.094 8.047 -31.719 1 17.67 129 GLY B CA 1
ATOM 6744 C C . GLY B 1 129 ? 37.281 7.879 -30.438 1 17.67 129 GLY B C 1
ATOM 6745 O O . GLY B 1 129 ? 37.531 6.934 -29.688 1 17.67 129 GLY B O 1
ATOM 6746 N N . THR B 1 130 ? 36.625 8.953 -29.766 1 18.89 130 THR B N 1
ATOM 6747 C CA . THR B 1 130 ? 37.062 9.312 -28.406 1 18.89 130 THR B CA 1
ATOM 6748 C C . THR B 1 130 ? 36.469 8.367 -27.375 1 18.89 130 THR B C 1
ATOM 6750 O O . THR B 1 130 ? 35.469 7.699 -27.656 1 18.89 130 THR B O 1
ATOM 6753 N N . ARG B 1 131 ? 36.844 8.531 -25.844 1 21.86 131 ARG B N 1
ATOM 6754 C CA . ARG B 1 131 ? 37.188 7.805 -24.625 1 21.86 131 ARG B CA 1
ATOM 6755 C C . ARG B 1 131 ? 35.938 7.457 -23.828 1 21.86 131 ARG B C 1
ATOM 6757 O O . ARG B 1 131 ? 36.031 7.094 -22.656 1 21.86 131 ARG B O 1
ATOM 6764 N N . ALA B 1 132 ? 34.75 7.855 -24.109 1 22.47 132 ALA B N 1
ATOM 6765 C CA . ALA B 1 132 ? 33.875 7.828 -22.938 1 22.47 132 ALA B CA 1
ATOM 6766 C C . ALA B 1 132 ? 33.844 6.449 -22.297 1 22.47 132 ALA B C 1
ATOM 6768 O O . ALA B 1 132 ? 33.938 5.43 -22.984 1 22.47 132 ALA B O 1
ATOM 6769 N N . GLY B 1 133 ? 34.094 6.41 -20.859 1 23.83 133 GLY B N 1
ATOM 6770 C CA . GLY B 1 133 ? 34.406 5.395 -19.859 1 23.83 133 GLY B CA 1
ATOM 6771 C C . GLY B 1 133 ? 33.5 4.184 -19.938 1 23.83 133 GLY B C 1
ATOM 6772 O O . GLY B 1 133 ? 32.281 4.324 -20.078 1 23.83 133 GLY B O 1
ATOM 6773 N N . GLY B 1 134 ? 33.969 3.061 -20.422 1 23.86 134 GLY B N 1
ATOM 6774 C CA . GLY B 1 134 ? 33.656 1.663 -20.625 1 23.86 134 GLY B CA 1
ATOM 6775 C C . GLY B 1 134 ? 33.188 0.963 -19.375 1 23.86 134 GLY B C 1
ATOM 6776 O O . GLY B 1 134 ? 33.938 0.836 -18.406 1 23.86 134 GLY B O 1
ATOM 6777 N N . MET B 1 135 ? 32 1.289 -18.906 1 27.81 135 MET B N 1
ATOM 6778 C CA . MET B 1 135 ? 31.516 0.38 -17.859 1 27.81 135 MET B CA 1
ATOM 6779 C C . MET B 1 135 ? 31.984 -1.047 -18.125 1 27.81 135 MET B C 1
ATOM 6781 O O . MET B 1 135 ? 31.859 -1.543 -19.25 1 27.81 135 MET B O 1
ATOM 6785 N N . ALA B 1 136 ? 32.938 -1.605 -17.359 1 27.86 136 ALA B N 1
ATOM 6786 C CA . ALA B 1 136 ? 33.594 -2.898 -17.328 1 27.86 136 ALA B CA 1
ATOM 6787 C C . ALA B 1 136 ? 32.594 -4.047 -17.438 1 27.86 136 ALA B C 1
ATOM 6789 O O . ALA B 1 136 ? 31.734 -4.203 -16.594 1 27.86 136 ALA B O 1
ATOM 6790 N N . ALA B 1 137 ? 32.188 -4.395 -18.562 1 32.81 137 ALA B N 1
ATOM 6791 C CA . ALA B 1 137 ? 31.578 -5.664 -18.969 1 32.81 137 ALA B CA 1
ATOM 6792 C C . ALA B 1 137 ? 32.312 -6.844 -18.344 1 32.81 137 ALA B C 1
ATOM 6794 O O . ALA B 1 137 ? 33.344 -7.289 -18.859 1 32.81 137 ALA B O 1
ATOM 6795 N N . ALA B 1 138 ? 32.656 -6.848 -17.109 1 35.12 138 ALA B N 1
ATOM 6796 C CA . ALA B 1 138 ? 33.25 -8.102 -16.641 1 35.12 138 ALA B CA 1
ATOM 6797 C C . ALA B 1 138 ? 32.625 -9.305 -17.312 1 35.12 138 ALA B C 1
ATOM 6799 O O . ALA B 1 138 ? 31.484 -9.227 -17.797 1 35.12 138 ALA B O 1
ATOM 6800 N N . GLY B 1 139 ? 33.5 -10.336 -17.672 1 34.34 139 GLY B N 1
ATOM 6801 C CA . GLY B 1 139 ? 33.5 -11.664 -18.266 1 34.34 139 GLY B CA 1
ATOM 6802 C C . GLY B 1 139 ? 32.438 -12.578 -17.719 1 34.34 139 GLY B C 1
ATOM 6803 O O . GLY B 1 139 ? 32.688 -13.391 -16.828 1 34.34 139 GLY B O 1
ATOM 6804 N N . LEU B 1 140 ? 31.344 -12.18 -17.484 1 42.69 140 LEU B N 1
ATOM 6805 C CA . LEU B 1 140 ? 30.266 -13.078 -17.062 1 42.69 140 LEU B CA 1
ATOM 6806 C C . LEU B 1 140 ? 30.078 -14.219 -18.047 1 42.69 140 LEU B C 1
ATOM 6808 O O . LEU B 1 140 ? 28.969 -14.703 -18.25 1 42.69 140 LEU B O 1
ATOM 6812 N N . CYS B 1 141 ? 30.969 -14.492 -18.953 1 42.25 141 CYS B N 1
ATOM 6813 C CA . CYS B 1 141 ? 30.625 -15.336 -20.094 1 42.25 141 CYS B CA 1
ATOM 6814 C C . CYS B 1 141 ? 30 -16.641 -19.625 1 42.25 141 CYS B C 1
ATOM 6816 O O . CYS B 1 141 ? 29.188 -17.25 -20.344 1 42.25 141 CYS B O 1
ATOM 6818 N N . GLY B 1 142 ? 30.766 -17.703 -18.906 1 44.69 142 GLY B N 1
ATOM 6819 C CA . GLY B 1 142 ? 30.438 -19.125 -18.984 1 44.69 142 GLY B CA 1
ATOM 6820 C C . GLY B 1 142 ? 29.375 -19.547 -18 1 44.69 142 GLY B C 1
ATOM 6821 O O . GLY B 1 142 ? 29.156 -18.875 -16.984 1 44.69 142 GLY B O 1
ATOM 6822 N N . ALA B 1 143 ? 28.25 -20.328 -18.5 1 56.59 143 ALA B N 1
ATOM 6823 C CA . ALA B 1 143 ? 27.266 -21.125 -17.766 1 56.59 143 ALA B CA 1
ATOM 6824 C C . ALA B 1 143 ? 27.906 -21.797 -16.562 1 56.59 143 ALA B C 1
ATOM 6826 O O . ALA B 1 143 ? 27.359 -22.766 -16.016 1 56.59 143 ALA B O 1
ATOM 6827 N N . ASP B 1 144 ? 29.125 -21.344 -16.156 1 69.44 144 ASP B N 1
ATOM 6828 C CA . ASP B 1 144 ? 29.922 -22.141 -15.227 1 69.44 144 ASP B CA 1
ATOM 6829 C C . ASP B 1 144 ? 29.75 -21.641 -13.789 1 69.44 144 ASP B C 1
ATOM 6831 O O . ASP B 1 144 ? 29.922 -20.453 -13.508 1 69.44 144 ASP B O 1
ATOM 6835 N N . PHE B 1 145 ? 29.016 -22.391 -12.953 1 79.88 145 PHE B N 1
ATOM 6836 C CA . PHE B 1 145 ? 28.844 -22.203 -11.516 1 79.88 145 PHE B CA 1
ATOM 6837 C C . PHE B 1 145 ? 30.156 -22.375 -10.773 1 79.88 145 PHE B C 1
ATOM 6839 O O . PHE B 1 145 ? 30.172 -22.75 -9.602 1 79.88 145 PHE B O 1
ATOM 6846 N N . SER B 1 146 ? 31.281 -22.094 -11.539 1 77.94 146 SER B N 1
ATOM 6847 C CA . SER B 1 146 ? 32.594 -22.391 -10.969 1 77.94 146 SER B CA 1
ATOM 6848 C C . SER B 1 146 ? 32.938 -21.406 -9.852 1 77.94 146 SER B C 1
ATOM 6850 O O . SER B 1 146 ? 33.562 -21.781 -8.867 1 77.94 146 SER B O 1
ATOM 6852 N N . ASP B 1 147 ? 32.438 -20.203 -9.953 1 89.88 147 ASP B N 1
ATOM 6853 C CA . ASP B 1 147 ? 32.781 -19.219 -8.93 1 89.88 147 ASP B CA 1
ATOM 6854 C C . ASP B 1 147 ? 31.547 -18.641 -8.266 1 89.88 147 ASP B C 1
ATOM 6856 O O . ASP B 1 147 ? 31.016 -17.625 -8.703 1 89.88 147 ASP B O 1
ATOM 6860 N N . LEU B 1 148 ? 31.172 -19.219 -7.148 1 93.19 148 LEU B N 1
ATOM 6861 C CA . LEU B 1 148 ? 29.953 -18.828 -6.434 1 93.19 148 LEU B CA 1
ATOM 6862 C C . LEU B 1 148 ? 30.125 -17.469 -5.773 1 93.19 148 LEU B C 1
ATOM 6864 O O . LEU B 1 148 ? 29.141 -16.75 -5.562 1 93.19 148 LEU B O 1
ATOM 6868 N N . ARG B 1 149 ? 31.344 -17.094 -5.504 1 93.44 149 ARG B N 1
ATOM 6869 C CA . ARG B 1 149 ? 31.594 -15.789 -4.906 1 93.44 149 ARG B CA 1
ATOM 6870 C C . ARG B 1 149 ? 31.297 -14.664 -5.895 1 93.44 149 ARG B C 1
ATOM 6872 O O . ARG B 1 149 ? 30.719 -13.641 -5.52 1 93.44 149 ARG B O 1
ATOM 6879 N N . GLU B 1 150 ? 31.703 -14.945 -7.129 1 93.81 150 GLU B N 1
ATOM 6880 C CA . GLU B 1 150 ? 31.438 -13.953 -8.164 1 93.81 150 GLU B CA 1
ATOM 6881 C C . GLU B 1 150 ? 29.938 -13.828 -8.438 1 93.81 150 GLU B C 1
ATOM 6883 O O . GLU B 1 150 ? 29.438 -12.734 -8.688 1 93.81 150 GLU B O 1
ATOM 6888 N N . ILE B 1 151 ? 29.297 -14.938 -8.406 1 95.12 151 ILE B N 1
ATOM 6889 C CA . ILE B 1 151 ? 27.859 -14.938 -8.609 1 95.12 151 ILE B CA 1
ATOM 6890 C C . ILE B 1 151 ? 27.172 -14.148 -7.492 1 95.12 151 ILE B C 1
ATOM 6892 O O . ILE B 1 151 ? 26.25 -13.375 -7.742 1 95.12 151 ILE B O 1
ATOM 6896 N N . LYS B 1 152 ? 27.656 -14.352 -6.301 1 95.44 152 LYS B N 1
ATOM 6897 C CA . LYS B 1 152 ? 27.094 -13.625 -5.168 1 95.44 152 LYS B CA 1
ATOM 6898 C C . LYS B 1 152 ? 27.312 -12.117 -5.324 1 95.44 152 LYS B C 1
ATOM 6900 O O . LYS B 1 152 ? 26.406 -11.328 -5.043 1 95.44 152 LYS B O 1
ATOM 6905 N N . LYS B 1 153 ? 28.469 -11.695 -5.746 1 95.06 153 LYS B N 1
ATOM 6906 C CA . LYS B 1 153 ? 28.75 -10.281 -5.984 1 95.06 153 LYS B CA 1
ATOM 6907 C C . LYS B 1 153 ? 27.797 -9.703 -7.031 1 95.06 153 LYS B C 1
ATOM 6909 O O . LYS B 1 153 ? 27.297 -8.594 -6.875 1 95.06 153 LYS B O 1
ATOM 6914 N N . GLN B 1 154 ? 27.578 -10.492 -8.047 1 95.12 154 GLN B N 1
ATOM 6915 C CA . GLN B 1 154 ? 26.672 -10.07 -9.117 1 95.12 154 GLN B CA 1
ATOM 6916 C C . GLN B 1 154 ? 25.25 -9.922 -8.602 1 95.12 154 GLN B C 1
ATOM 6918 O O . GLN B 1 154 ? 24.547 -8.969 -8.945 1 95.12 154 GLN B O 1
ATOM 6923 N N . LEU B 1 155 ? 24.859 -10.891 -7.773 1 96.19 155 LEU B N 1
ATOM 6924 C CA . LEU B 1 155 ? 23.516 -10.867 -7.223 1 96.19 155 LEU B CA 1
ATOM 6925 C C . LEU B 1 155 ? 23.312 -9.664 -6.305 1 96.19 155 LEU B C 1
ATOM 6927 O O . LEU B 1 155 ? 22.281 -9 -6.355 1 96.19 155 LEU B O 1
ATOM 6931 N N . LEU B 1 156 ? 24.266 -9.336 -5.508 1 95.06 156 LEU B N 1
ATOM 6932 C CA . LEU B 1 156 ? 24.188 -8.18 -4.621 1 95.06 156 LEU B CA 1
ATOM 6933 C C . LEU B 1 156 ? 24.141 -6.887 -5.422 1 95.06 156 LEU B C 1
ATOM 6935 O O . LEU B 1 156 ? 23.406 -5.965 -5.078 1 95.06 156 LEU B O 1
ATOM 6939 N N . SER B 1 157 ? 24.859 -6.875 -6.484 1 94 157 SER B N 1
ATOM 6940 C CA . SER B 1 157 ? 24.875 -5.688 -7.336 1 94 157 SER B CA 1
ATOM 6941 C C . SER B 1 157 ? 23.531 -5.465 -8.016 1 94 157 SER B C 1
ATOM 6943 O O . SER B 1 157 ? 23.016 -4.348 -8.031 1 94 157 SER B O 1
ATOM 6945 N N . VAL B 1 158 ? 22.969 -6.527 -8.609 1 95.44 158 VAL B N 1
ATOM 6946 C CA . VAL B 1 158 ? 21.703 -6.383 -9.328 1 95.44 158 VAL B CA 1
ATOM 6947 C C . VAL B 1 158 ? 20.578 -6.094 -8.336 1 95.44 158 VAL B C 1
ATOM 6949 O O . VAL B 1 158 ? 19.625 -5.379 -8.656 1 95.44 158 VAL B O 1
ATOM 6952 N N . ALA B 1 159 ? 20.688 -6.668 -7.094 1 95.62 159 ALA B N 1
ATOM 6953 C CA . ALA B 1 159 ? 19.688 -6.375 -6.066 1 95.62 159 ALA B CA 1
ATOM 6954 C C . ALA B 1 159 ? 19.656 -4.887 -5.742 1 95.62 159 ALA B C 1
ATOM 6956 O O . ALA B 1 159 ? 18.594 -4.285 -5.652 1 95.62 159 ALA B O 1
ATOM 6957 N N . GLU B 1 160 ? 20.781 -4.273 -5.633 1 93 160 GLU B N 1
ATOM 6958 C CA . GLU B 1 160 ? 20.875 -2.85 -5.332 1 93 160 GLU B CA 1
ATOM 6959 C C . GLU B 1 160 ? 20.406 -2.004 -6.508 1 93 160 GLU B C 1
ATOM 6961 O O . GLU B 1 160 ? 19.688 -1.021 -6.316 1 93 160 GLU B O 1
ATOM 6966 N N . ARG B 1 161 ? 20.781 -2.383 -7.684 1 94.31 161 ARG B N 1
ATOM 6967 C CA . ARG B 1 161 ? 20.375 -1.648 -8.875 1 94.31 161 ARG B CA 1
ATOM 6968 C C . ARG B 1 161 ? 18.859 -1.713 -9.062 1 94.31 161 ARG B C 1
ATOM 6970 O O . ARG B 1 161 ? 18.25 -0.747 -9.523 1 94.31 161 ARG B O 1
ATOM 6977 N N . SER B 1 162 ? 18.328 -2.867 -8.75 1 96.56 162 SER B N 1
ATOM 6978 C CA . SER B 1 162 ? 16.875 -3.021 -8.844 1 96.56 162 SER B CA 1
ATOM 6979 C C . SER B 1 162 ? 16.156 -2.191 -7.789 1 96.56 162 SER B C 1
ATOM 6981 O O . SER B 1 162 ? 15.133 -1.573 -8.07 1 96.56 162 SER B O 1
ATOM 6983 N N . ARG B 1 163 ? 16.703 -2.109 -6.613 1 93.88 163 ARG B N 1
ATOM 6984 C CA . ARG B 1 163 ? 16.125 -1.323 -5.527 1 93.88 163 ARG B CA 1
ATOM 6985 C C . ARG B 1 163 ? 16.156 0.165 -5.859 1 93.88 163 ARG B C 1
ATOM 6987 O O . ARG B 1 163 ? 15.18 0.881 -5.59 1 93.88 163 ARG B O 1
ATOM 6994 N N . GLU B 1 164 ? 17.188 0.61 -6.469 1 93.75 164 GLU B N 1
ATOM 6995 C CA . GLU B 1 164 ? 17.344 2.014 -6.844 1 93.75 164 GLU B CA 1
ATOM 6996 C C . GLU B 1 164 ? 16.312 2.414 -7.902 1 93.75 164 GLU B C 1
ATOM 6998 O O . GLU B 1 164 ? 15.969 3.592 -8.023 1 93.75 164 GLU B O 1
ATOM 7003 N N . ARG B 1 165 ? 15.852 1.461 -8.656 1 96.38 165 ARG B N 1
ATOM 7004 C CA . ARG B 1 165 ? 14.906 1.746 -9.734 1 96.38 165 ARG B CA 1
ATOM 7005 C C . ARG B 1 165 ? 13.484 1.378 -9.328 1 96.38 165 ARG B C 1
ATOM 7007 O O . ARG B 1 165 ? 12.555 1.516 -10.125 1 96.38 165 ARG B O 1
ATOM 7014 N N . GLY B 1 166 ? 13.289 0.895 -8.148 1 95.62 166 GLY B N 1
ATOM 7015 C CA . GLY B 1 166 ? 11.961 0.604 -7.625 1 95.62 166 GLY B CA 1
ATOM 7016 C C . GLY B 1 166 ? 11.43 -0.747 -8.062 1 95.62 166 GLY B C 1
ATOM 7017 O O . GLY B 1 166 ? 10.227 -1 -7.992 1 95.62 166 GLY B O 1
ATOM 7018 N N . LEU B 1 167 ? 12.258 -1.601 -8.625 1 97.25 167 LEU B N 1
ATOM 7019 C CA . LEU B 1 167 ? 11.852 -2.951 -9.008 1 97.25 167 LEU B CA 1
ATOM 7020 C C . LEU B 1 167 ? 11.938 -3.898 -7.816 1 97.25 167 LEU B C 1
ATOM 7022 O O . LEU B 1 167 ? 12.898 -4.656 -7.688 1 97.25 167 LEU B O 1
ATOM 7026 N N . GLN B 1 168 ? 10.953 -3.904 -7.051 1 95.81 168 GLN B N 1
ATOM 7027 C CA . GLN B 1 168 ? 10.945 -4.559 -5.746 1 95.81 168 GLN B CA 1
ATOM 7028 C C . GLN B 1 168 ? 10.969 -6.078 -5.891 1 95.81 168 GLN B C 1
ATOM 7030 O O . GLN B 1 168 ? 11.695 -6.766 -5.172 1 95.81 168 GLN B O 1
ATOM 7035 N N . HIS B 1 169 ? 10.25 -6.633 -6.824 1 95.38 169 HIS B N 1
ATOM 7036 C CA . HIS B 1 169 ? 10.164 -8.086 -6.973 1 95.38 169 HIS B CA 1
ATOM 7037 C C . HIS B 1 169 ? 11.461 -8.656 -7.539 1 95.38 169 HIS B C 1
ATOM 7039 O O . HIS B 1 169 ? 11.875 -9.758 -7.16 1 95.38 169 HIS B O 1
ATOM 7045 N N . SER B 1 170 ? 12.047 -7.887 -8.484 1 96.19 170 SER B N 1
ATOM 7046 C CA . SER B 1 170 ? 13.336 -8.32 -9.008 1 96.19 170 SER B CA 1
ATOM 7047 C C . SER B 1 170 ? 14.414 -8.289 -7.934 1 96.19 170 SER B C 1
ATOM 7049 O O . SER B 1 170 ? 15.266 -9.18 -7.867 1 96.19 170 SER B O 1
ATOM 7051 N N . GLY B 1 171 ? 14.344 -7.246 -7.141 1 95.88 171 GLY B N 1
ATOM 7052 C CA . GLY B 1 171 ? 15.289 -7.152 -6.039 1 95.88 171 GLY B CA 1
ATOM 7053 C C . GLY B 1 171 ? 15.117 -8.25 -5.008 1 95.88 171 GLY B C 1
ATOM 7054 O O . GLY B 1 171 ? 16.094 -8.75 -4.453 1 95.88 171 GLY B O 1
ATOM 7055 N N . LYS B 1 172 ? 13.914 -8.672 -4.766 1 96.94 172 LYS B N 1
ATOM 7056 C CA . LYS B 1 172 ? 13.617 -9.742 -3.816 1 96.94 172 LYS B CA 1
ATOM 7057 C C . LYS B 1 172 ? 14.203 -11.07 -4.281 1 96.94 172 LYS B C 1
ATOM 7059 O O . LYS B 1 172 ? 14.852 -11.773 -3.502 1 96.94 172 LYS B O 1
ATOM 7064 N N . TRP B 1 173 ? 13.961 -11.375 -5.551 1 97.25 173 TRP B N 1
ATOM 7065 C CA . TRP B 1 173 ? 14.484 -12.625 -6.102 1 97.25 173 TRP B CA 1
ATOM 7066 C C . TRP B 1 173 ? 16 -12.68 -5.988 1 97.25 173 TRP B C 1
ATOM 7068 O O . TRP B 1 173 ? 16.562 -13.695 -5.562 1 97.25 173 TRP B O 1
ATOM 7078 N N . ALA B 1 174 ? 16.688 -11.594 -6.352 1 97.44 174 ALA B N 1
ATOM 7079 C CA . ALA B 1 174 ? 18.141 -11.531 -6.309 1 97.44 174 ALA B CA 1
ATOM 7080 C C . ALA B 1 174 ? 18.656 -11.641 -4.875 1 97.44 174 ALA B C 1
ATOM 7082 O O . ALA B 1 174 ? 19.641 -12.336 -4.613 1 97.44 174 ALA B O 1
ATOM 7083 N N . SER B 1 175 ? 17.969 -11.008 -3.947 1 97.12 175 SER B N 1
ATOM 7084 C CA . SER B 1 175 ? 18.391 -11.031 -2.551 1 97.12 175 SER B CA 1
ATOM 7085 C C . SER B 1 175 ? 18.188 -12.414 -1.938 1 97.12 175 SER B C 1
ATOM 7087 O O . SER B 1 175 ? 19.016 -12.867 -1.135 1 97.12 175 SER B O 1
ATOM 7089 N N . GLU B 1 176 ? 17.109 -13.117 -2.283 1 96.62 176 GLU B N 1
ATOM 7090 C CA . GLU B 1 176 ? 16.859 -14.461 -1.78 1 96.62 176 GLU B CA 1
ATOM 7091 C C . GLU B 1 176 ? 17.922 -15.445 -2.258 1 96.62 176 GLU B C 1
ATOM 7093 O O . GLU B 1 176 ? 18.391 -16.297 -1.489 1 96.62 176 GLU B O 1
ATOM 7098 N N . LEU B 1 177 ? 18.281 -15.281 -3.488 1 96.56 177 LEU B N 1
ATOM 7099 C CA . LEU B 1 177 ? 19.312 -16.156 -4.039 1 96.56 177 LEU B CA 1
ATOM 7100 C C . LEU B 1 177 ? 20.672 -15.836 -3.432 1 96.56 177 LEU B C 1
ATOM 7102 O O . LEU B 1 177 ? 21.469 -16.75 -3.172 1 96.56 177 LEU B O 1
ATOM 7106 N N . ALA B 1 178 ? 20.969 -14.539 -3.279 1 96.38 178 ALA B N 1
ATOM 7107 C CA . ALA B 1 178 ? 22.234 -14.133 -2.668 1 96.38 178 ALA B CA 1
ATOM 7108 C C . ALA B 1 178 ? 22.344 -14.672 -1.243 1 96.38 178 ALA B C 1
ATOM 7110 O O . ALA B 1 178 ? 23.422 -15.07 -0.809 1 96.38 178 ALA B O 1
ATOM 7111 N N . PHE B 1 179 ? 21.266 -14.703 -0.541 1 96.31 179 PHE B N 1
ATOM 7112 C CA . PHE B 1 179 ? 21.25 -15.148 0.848 1 96.31 179 PHE B CA 1
ATOM 7113 C C . PHE B 1 179 ? 21.547 -16.641 0.94 1 96.31 179 PHE B C 1
ATOM 7115 O O . PHE B 1 179 ? 22.062 -17.109 1.949 1 96.31 179 PHE B O 1
ATOM 7122 N N . ALA B 1 180 ? 21.156 -17.359 -0.073 1 95.44 180 ALA B N 1
ATOM 7123 C CA . ALA B 1 180 ? 21.328 -18.797 -0.085 1 95.44 180 ALA B CA 1
ATOM 7124 C C . ALA B 1 180 ? 22.812 -19.172 -0.235 1 95.44 180 ALA B C 1
ATOM 7126 O O . ALA B 1 180 ? 23.203 -20.297 0.049 1 95.44 180 ALA B O 1
ATOM 7127 N N . LEU B 1 181 ? 23.656 -18.219 -0.667 1 95.25 181 LEU B N 1
ATOM 7128 C CA . LEU B 1 181 ? 25.078 -18.453 -0.866 1 95.25 181 LEU B CA 1
ATOM 7129 C C . LEU B 1 181 ? 25.875 -18.016 0.359 1 95.25 181 LEU B C 1
ATOM 7131 O O . LEU B 1 181 ? 25.344 -17.328 1.241 1 95.25 181 LEU B O 1
ATOM 7135 N N . GLU B 1 182 ? 27.094 -18.391 0.407 1 93.31 182 GLU B N 1
ATOM 7136 C CA . GLU B 1 182 ? 27.953 -18.062 1.541 1 93.31 182 GLU B CA 1
ATOM 7137 C C . GLU B 1 182 ? 28.266 -16.562 1.587 1 93.31 182 GLU B C 1
ATOM 7139 O O . GLU B 1 182 ? 28.484 -15.938 0.548 1 93.31 182 GLU B O 1
ATOM 7144 N N . PRO B 1 183 ? 28.234 -16.016 2.799 1 92.12 183 PRO B N 1
ATOM 7145 C CA . PRO B 1 183 ? 28.5 -14.586 2.928 1 92.12 183 PRO B CA 1
ATOM 7146 C C . PRO B 1 183 ? 29.906 -14.211 2.486 1 92.12 183 PRO B C 1
ATOM 7148 O O . PRO B 1 183 ? 30.844 -15 2.648 1 92.12 183 PRO B O 1
ATOM 7151 N N . LEU B 1 184 ? 30.031 -13.008 1.996 1 92.94 184 LEU B N 1
ATOM 7152 C CA . LEU B 1 184 ? 31.312 -12.484 1.554 1 92.94 184 LEU B CA 1
ATOM 7153 C C . LEU B 1 184 ? 31.984 -11.672 2.658 1 92.94 184 LEU B C 1
ATOM 7155 O O . LEU B 1 184 ? 31.312 -10.938 3.385 1 92.94 184 LEU B O 1
ATOM 7159 N N . PRO B 1 185 ? 33.281 -11.828 2.727 1 91.94 185 PRO B N 1
ATOM 7160 C CA . PRO B 1 185 ? 33.969 -10.953 3.67 1 91.94 185 PRO B CA 1
ATOM 7161 C C . PRO B 1 185 ? 33.969 -9.492 3.234 1 91.94 185 PRO B C 1
ATOM 7163 O O . PRO B 1 185 ? 33.688 -9.188 2.072 1 91.94 185 PRO B O 1
ATOM 7166 N N . LEU B 1 186 ? 34.25 -8.594 4.113 1 91.12 186 LEU B N 1
ATOM 7167 C CA . LEU B 1 186 ? 34.188 -7.152 3.9 1 91.12 186 LEU B CA 1
ATOM 7168 C C . LEU B 1 186 ? 35.094 -6.742 2.738 1 91.12 186 LEU B C 1
ATOM 7170 O O . LEU B 1 186 ? 34.719 -5.871 1.947 1 91.12 186 LEU B O 1
ATOM 7174 N N . SER B 1 187 ? 36.188 -7.332 2.535 1 89.88 187 SER B N 1
ATOM 7175 C CA . SER B 1 187 ? 37.188 -6.973 1.527 1 89.88 187 SER B CA 1
ATOM 7176 C C . SER B 1 187 ? 36.719 -7.352 0.128 1 89.88 187 SER B C 1
ATOM 7178 O O . SER B 1 187 ? 37.156 -6.777 -0.863 1 89.88 187 SER B O 1
ATOM 7180 N N . GLU B 1 188 ? 35.75 -8.227 0.083 1 90.38 188 GLU B N 1
ATOM 7181 C CA . GLU B 1 188 ? 35.312 -8.727 -1.224 1 90.38 188 GLU B CA 1
ATOM 7182 C C . GLU B 1 188 ? 33.969 -8.164 -1.617 1 90.38 188 GLU B C 1
ATOM 7184 O O . GLU B 1 188 ? 33.438 -8.5 -2.678 1 90.38 188 GLU B O 1
ATOM 7189 N N . LEU B 1 189 ? 33.438 -7.336 -0.75 1 89.44 189 LEU B N 1
ATOM 7190 C CA . LEU B 1 189 ? 32.156 -6.734 -1.1 1 89.44 189 LEU B CA 1
ATOM 7191 C C . LEU B 1 189 ? 32.312 -5.793 -2.289 1 89.44 189 LEU B C 1
ATOM 7193 O O . LEU B 1 189 ? 33.312 -5.055 -2.383 1 89.44 189 LEU B O 1
ATOM 7197 N N . PRO B 1 190 ? 31.406 -5.945 -3.199 1 84.69 190 PRO B N 1
ATOM 7198 C CA . PRO B 1 190 ? 31.5 -5.066 -4.367 1 84.69 190 PRO B CA 1
ATOM 7199 C C . PRO B 1 190 ? 31.344 -3.59 -4.004 1 84.69 190 PRO B C 1
ATOM 7201 O O . PRO B 1 190 ? 30.484 -3.234 -3.197 1 84.69 190 PRO B O 1
ATOM 7204 N N . PRO B 1 191 ? 32.156 -2.762 -4.551 1 81.56 191 PRO B N 1
ATOM 7205 C CA . PRO B 1 191 ? 32 -1.325 -4.305 1 81.56 191 PRO B CA 1
ATOM 7206 C C . PRO B 1 191 ? 30.766 -0.74 -4.965 1 81.56 191 PRO B C 1
ATOM 7208 O O . PRO B 1 191 ? 30.25 -1.309 -5.93 1 81.56 191 PRO B O 1
ATOM 7211 N N . PRO B 1 192 ? 30.266 0.318 -4.34 1 79.75 192 PRO B N 1
ATOM 7212 C CA . PRO B 1 192 ? 29.141 0.971 -5.008 1 79.75 192 PRO B CA 1
ATOM 7213 C C . PRO B 1 192 ? 29.484 1.465 -6.41 1 79.75 192 PRO B C 1
ATOM 7215 O O . PRO B 1 192 ? 30.625 1.855 -6.664 1 79.75 192 PRO B O 1
ATOM 7218 N N . PRO B 1 193 ? 28.562 1.325 -7.258 1 78.38 193 PRO B N 1
ATOM 7219 C CA . PRO B 1 193 ? 28.844 1.763 -8.625 1 78.38 193 PRO B CA 1
ATOM 7220 C C . PRO B 1 193 ? 29.297 3.219 -8.703 1 78.38 193 PRO B C 1
ATOM 7222 O O . PRO B 1 193 ? 28.828 4.059 -7.938 1 78.38 193 PRO B O 1
ATOM 7225 N N . ALA B 1 194 ? 30.234 3.494 -9.578 1 81.31 194 ALA B N 1
ATOM 7226 C CA . ALA B 1 194 ? 30.766 4.844 -9.75 1 81.31 194 ALA B CA 1
ATOM 7227 C C . ALA B 1 194 ? 29.703 5.781 -10.328 1 81.31 194 ALA B C 1
ATOM 7229 O O . ALA B 1 194 ? 28.969 5.406 -11.242 1 81.31 194 ALA B O 1
ATOM 7230 N N . LEU B 1 195 ? 29.594 6.926 -9.75 1 86.5 195 LEU B N 1
ATOM 7231 C CA . LEU B 1 195 ? 28.641 7.926 -10.227 1 86.5 195 LEU B CA 1
ATOM 7232 C C . LEU B 1 195 ? 29.188 8.641 -11.461 1 86.5 195 LEU B C 1
ATOM 7234 O O . LEU B 1 195 ? 30.344 9.062 -11.484 1 86.5 195 LEU B O 1
ATOM 7238 N N . THR B 1 196 ? 28.469 8.656 -12.5 1 89.12 196 THR B N 1
ATOM 7239 C CA . THR B 1 196 ? 28.797 9.422 -13.695 1 89.12 196 THR B CA 1
ATOM 7240 C C . THR B 1 196 ? 28.422 10.891 -13.531 1 89.12 196 THR B C 1
ATOM 7242 O O . THR B 1 196 ? 27.766 11.258 -12.547 1 89.12 196 THR B O 1
ATOM 7245 N N . GLU B 1 197 ? 28.812 11.758 -14.398 1 91.62 197 GLU B N 1
ATOM 7246 C CA . GLU B 1 197 ? 28.484 13.18 -14.383 1 91.62 197 GLU B CA 1
ATOM 7247 C C . GLU B 1 197 ? 26.984 13.391 -14.555 1 91.62 197 GLU B C 1
ATOM 7249 O O . GLU B 1 197 ? 26.391 14.289 -13.93 1 91.62 197 GLU B O 1
ATOM 7254 N N . GLU B 1 198 ? 26.453 12.531 -15.422 1 90.75 198 GLU B N 1
ATOM 7255 C CA . GLU B 1 198 ? 25 12.617 -15.617 1 90.75 198 GLU B CA 1
ATOM 7256 C C . GLU B 1 198 ? 24.25 12.234 -14.352 1 90.75 198 GLU B C 1
ATOM 7258 O O . GLU B 1 198 ? 23.234 12.844 -14.016 1 90.75 198 GLU B O 1
ATOM 7263 N N . ASP B 1 199 ? 24.797 11.32 -13.633 1 91.38 199 ASP B N 1
ATOM 7264 C CA . ASP B 1 199 ? 24.203 10.906 -12.367 1 91.38 199 ASP B CA 1
ATOM 7265 C C . ASP B 1 199 ? 24.281 12.023 -11.328 1 91.38 199 ASP B C 1
ATOM 7267 O O . ASP B 1 199 ? 23.328 12.242 -10.57 1 91.38 199 ASP B O 1
ATOM 7271 N N . ALA B 1 200 ? 25.391 12.656 -11.352 1 91.19 200 ALA B N 1
ATOM 7272 C CA . ALA B 1 200 ? 25.594 13.734 -10.391 1 91.19 200 ALA B CA 1
ATOM 7273 C C . ALA B 1 200 ? 24.656 14.898 -10.672 1 91.19 200 ALA B C 1
ATOM 7275 O O . ALA B 1 200 ? 24.141 15.516 -9.734 1 91.19 200 ALA B O 1
ATOM 7276 N N . ARG B 1 201 ? 24.453 15.156 -11.93 1 92.19 201 ARG B N 1
ATOM 7277 C CA . ARG B 1 201 ? 23.578 16.266 -12.32 1 92.19 201 ARG B CA 1
ATOM 7278 C C . ARG B 1 201 ? 22.125 15.961 -11.953 1 92.19 201 ARG B C 1
ATOM 7280 O O . ARG B 1 201 ? 21.375 16.859 -11.562 1 92.19 201 ARG B O 1
ATOM 7287 N N . ASP B 1 202 ? 21.75 14.75 -12.102 1 95 202 ASP B N 1
ATOM 7288 C CA . ASP B 1 202 ? 20.359 14.359 -11.883 1 95 202 ASP B CA 1
ATOM 7289 C C . ASP B 1 202 ? 20.172 13.844 -10.453 1 95 202 ASP B C 1
ATOM 7291 O O . ASP B 1 202 ? 19.078 13.391 -10.102 1 95 202 ASP B O 1
ATOM 7295 N N . LEU B 1 203 ? 21.156 13.875 -9.633 1 93.75 203 LEU B N 1
ATOM 7296 C CA . LEU B 1 203 ? 21.109 13.25 -8.312 1 93.75 203 LEU B CA 1
ATOM 7297 C C . LEU B 1 203 ? 20 13.859 -7.457 1 93.75 203 LEU B C 1
ATOM 7299 O O . LEU B 1 203 ? 19.25 13.133 -6.805 1 93.75 203 LEU B O 1
ATOM 7303 N N . ASP B 1 204 ? 19.859 15.164 -7.449 1 94.62 204 ASP B N 1
ATOM 7304 C CA . ASP B 1 204 ? 18.859 15.844 -6.633 1 94.62 204 ASP B CA 1
ATOM 7305 C C . ASP B 1 204 ? 17.438 15.469 -7.078 1 94.62 204 ASP B C 1
ATOM 7307 O O . ASP B 1 204 ? 16.594 15.133 -6.25 1 94.62 204 ASP B O 1
ATOM 7311 N N . ALA B 1 205 ? 17.266 15.578 -8.359 1 96.5 205 ALA B N 1
ATOM 7312 C CA . ALA B 1 205 ? 15.945 15.234 -8.906 1 96.5 205 ALA B CA 1
ATOM 7313 C C . ALA B 1 205 ? 15.617 13.766 -8.656 1 96.5 205 ALA B C 1
ATOM 7315 O O . ALA B 1 205 ? 14.484 13.43 -8.297 1 96.5 205 ALA B O 1
ATOM 7316 N N . TYR B 1 206 ? 16.641 12.938 -8.797 1 96.56 206 TYR B N 1
ATOM 7317 C CA . TYR B 1 206 ? 16.453 11.508 -8.578 1 96.56 206 TYR B CA 1
ATOM 7318 C C . TYR B 1 206 ? 16.109 11.219 -7.125 1 96.56 206 TYR B C 1
ATOM 7320 O O . TYR B 1 206 ? 15.188 10.453 -6.836 1 96.56 206 TYR B O 1
ATOM 7328 N N . THR B 1 207 ? 16.844 11.773 -6.223 1 95.88 207 THR B N 1
ATOM 7329 C CA . THR B 1 207 ? 16.625 11.531 -4.797 1 95.88 207 THR B CA 1
ATOM 7330 C C . THR B 1 207 ? 15.242 12 -4.375 1 95.88 207 THR B C 1
ATOM 7332 O O . THR B 1 207 ? 14.555 11.32 -3.611 1 95.88 207 THR B O 1
ATOM 7335 N N . LEU B 1 208 ? 14.852 13.133 -4.895 1 97.19 208 LEU B N 1
ATOM 7336 C CA . LEU B 1 208 ? 13.531 13.672 -4.605 1 97.19 208 LEU B CA 1
ATOM 7337 C C . LEU B 1 208 ? 12.438 12.766 -5.172 1 97.19 208 LEU B C 1
ATOM 7339 O O . LEU B 1 208 ? 11.508 12.383 -4.461 1 97.19 208 LEU B O 1
ATOM 7343 N N . ALA B 1 209 ? 12.555 12.469 -6.395 1 98.12 209 ALA B N 1
ATOM 7344 C CA . ALA B 1 209 ? 11.555 11.664 -7.082 1 98.12 209 ALA B CA 1
ATOM 7345 C C . ALA B 1 209 ? 11.461 10.273 -6.477 1 98.12 209 ALA B C 1
ATOM 7347 O O . ALA B 1 209 ? 10.375 9.695 -6.387 1 98.12 209 ALA B O 1
ATOM 7348 N N . LYS B 1 210 ? 12.602 9.68 -6.109 1 97.62 210 LYS B N 1
ATOM 7349 C CA . LYS B 1 210 ? 12.602 8.359 -5.496 1 97.62 210 LYS B CA 1
ATOM 7350 C C . LYS B 1 210 ? 11.836 8.367 -4.176 1 97.62 210 LYS B C 1
ATOM 7352 O O . LYS B 1 210 ? 11.156 7.387 -3.844 1 97.62 210 LYS B O 1
ATOM 7357 N N . SER B 1 211 ? 11.938 9.461 -3.432 1 97.31 211 SER B N 1
ATOM 7358 C CA . SER B 1 211 ? 11.18 9.578 -2.189 1 97.31 211 SER B CA 1
ATOM 7359 C C . SER B 1 211 ? 9.68 9.617 -2.461 1 97.31 211 SER B C 1
ATOM 7361 O O . SER B 1 211 ? 8.891 9.016 -1.731 1 97.31 211 SER B O 1
ATOM 7363 N N . TYR B 1 212 ? 9.273 10.367 -3.512 1 97.88 212 TYR B N 1
ATOM 7364 C CA . TYR B 1 212 ? 7.867 10.398 -3.904 1 97.88 212 TYR B CA 1
ATOM 7365 C C . TYR B 1 212 ? 7.41 9.039 -4.406 1 97.88 212 TYR B C 1
ATOM 7367 O O . TYR B 1 212 ? 6.309 8.586 -4.082 1 97.88 212 TYR B O 1
ATOM 7375 N N . PHE B 1 213 ? 8.258 8.344 -5.152 1 97.69 213 PHE B N 1
ATOM 7376 C CA . PHE B 1 213 ? 7.961 7.031 -5.715 1 97.69 213 PHE B CA 1
ATOM 7377 C C . PHE B 1 213 ? 7.707 6.012 -4.609 1 97.69 213 PHE B C 1
ATOM 7379 O O . PHE B 1 213 ? 6.773 5.211 -4.699 1 97.69 213 PHE B O 1
ATOM 7386 N N . ASP B 1 214 ? 8.539 6.066 -3.582 1 96.5 214 ASP B N 1
ATOM 7387 C CA . ASP B 1 214 ? 8.43 5.125 -2.473 1 96.5 214 ASP B CA 1
ATOM 7388 C C . ASP B 1 214 ? 7.129 5.344 -1.699 1 96.5 214 ASP B C 1
ATOM 7390 O O . ASP B 1 214 ? 6.613 4.422 -1.066 1 96.5 214 ASP B O 1
ATOM 7394 N N . LEU B 1 215 ? 6.633 6.539 -1.77 1 95.44 215 LEU B N 1
ATOM 7395 C CA . LEU B 1 215 ? 5.371 6.848 -1.105 1 95.44 215 LEU B CA 1
ATOM 7396 C C . LEU B 1 215 ? 4.195 6.664 -2.059 1 95.44 215 LEU B C 1
ATOM 7398 O O . LEU B 1 215 ? 3.08 7.102 -1.77 1 95.44 215 LEU B O 1
ATOM 7402 N N . LYS B 1 216 ? 4.387 6.18 -3.262 1 94.75 216 LYS B N 1
ATOM 7403 C CA . LYS B 1 216 ? 3.4 5.84 -4.281 1 94.75 216 LYS B CA 1
ATOM 7404 C C . LYS B 1 216 ? 2.799 7.102 -4.902 1 94.75 216 LYS B C 1
ATOM 7406 O O . LYS B 1 216 ? 1.631 7.109 -5.293 1 94.75 216 LYS B O 1
ATOM 7411 N N . GLU B 1 217 ? 3.531 8.18 -4.777 1 96.44 217 GLU B N 1
ATOM 7412 C CA . GLU B 1 217 ? 3.178 9.383 -5.527 1 96.44 217 GLU B CA 1
ATOM 7413 C C . GLU B 1 217 ? 3.893 9.422 -6.875 1 96.44 217 GLU B C 1
ATOM 7415 O O . GLU B 1 217 ? 4.793 10.242 -7.078 1 96.44 217 GLU B O 1
ATOM 7420 N N . TYR B 1 218 ? 3.369 8.672 -7.773 1 97.62 218 TYR B N 1
ATOM 7421 C CA . TYR B 1 218 ? 4.062 8.406 -9.031 1 97.62 218 TYR B CA 1
ATOM 7422 C C . TYR B 1 218 ? 4 9.617 -9.953 1 97.62 218 TYR B C 1
ATOM 7424 O O . TYR B 1 218 ? 4.992 9.961 -10.602 1 97.62 218 TYR B O 1
ATOM 7432 N N . ASP B 1 219 ? 2.84 10.258 -10.008 1 97.25 219 ASP B N 1
ATOM 7433 C CA . ASP B 1 219 ? 2.713 11.43 -10.875 1 97.25 219 ASP B CA 1
ATOM 7434 C C . ASP B 1 219 ? 3.67 12.539 -10.445 1 97.25 219 ASP B C 1
ATOM 7436 O O . ASP B 1 219 ? 4.293 13.188 -11.289 1 97.25 219 ASP B O 1
ATOM 7440 N N . ARG B 1 220 ? 3.699 12.734 -9.156 1 97.44 220 ARG B N 1
ATOM 7441 C CA . ARG B 1 220 ? 4.602 13.75 -8.625 1 97.44 220 ARG B CA 1
ATOM 7442 C C . ARG B 1 220 ? 6.059 13.391 -8.914 1 97.44 220 ARG B C 1
ATOM 7444 O O . ARG B 1 220 ? 6.859 14.266 -9.242 1 97.44 220 ARG B O 1
ATOM 7451 N N . ALA B 1 221 ? 6.414 12.125 -8.758 1 98.31 221 ALA B N 1
ATOM 7452 C CA . ALA B 1 221 ? 7.762 11.656 -9.07 1 98.31 221 ALA B CA 1
ATOM 7453 C C . ALA B 1 221 ? 8.094 11.883 -10.539 1 98.31 221 ALA B C 1
ATOM 7455 O O . ALA B 1 221 ? 9.172 12.383 -10.875 1 98.31 221 ALA B O 1
ATOM 7456 N N . ALA B 1 222 ? 7.188 11.586 -11.445 1 98.06 222 ALA B N 1
ATOM 7457 C CA . ALA B 1 222 ? 7.41 11.75 -12.875 1 98.06 222 ALA B CA 1
ATOM 7458 C C . ALA B 1 222 ? 7.605 13.219 -13.242 1 98.06 222 ALA B C 1
ATOM 7460 O O . ALA B 1 222 ? 8.43 13.547 -14.102 1 98.06 222 ALA B O 1
ATOM 7461 N N . TYR B 1 223 ? 6.871 14.062 -12.594 1 97.81 223 TYR B N 1
ATOM 7462 C CA . TYR B 1 223 ? 6.941 15.492 -12.883 1 97.81 223 TYR B CA 1
ATOM 7463 C C . TYR B 1 223 ? 8.344 16.031 -12.617 1 97.81 223 TYR B C 1
ATOM 7465 O O . TYR B 1 223 ? 8.891 16.781 -13.43 1 97.81 223 TYR B O 1
ATOM 7473 N N . PHE B 1 224 ? 8.945 15.672 -11.531 1 97.75 224 PHE B N 1
ATOM 7474 C CA . PHE B 1 224 ? 10.227 16.234 -11.148 1 97.75 224 PHE B CA 1
ATOM 7475 C C . PHE B 1 224 ? 11.367 15.547 -11.883 1 97.75 224 PHE B C 1
ATOM 7477 O O . PHE B 1 224 ? 12.508 16.031 -11.859 1 97.75 224 PHE B O 1
ATOM 7484 N N . LEU B 1 225 ? 11.109 14.398 -12.492 1 98.06 225 LEU B N 1
ATOM 7485 C CA . LEU B 1 225 ? 12.133 13.672 -13.234 1 98.06 225 LEU B CA 1
ATOM 7486 C C . LEU B 1 225 ? 12.141 14.086 -14.703 1 98.06 225 LEU B C 1
ATOM 7488 O O . LEU B 1 225 ? 12.992 13.648 -15.469 1 98.06 225 LEU B O 1
ATOM 7492 N N . ARG B 1 226 ? 11.273 14.977 -15.023 1 96.06 226 ARG B N 1
ATOM 7493 C CA . ARG B 1 226 ? 11.188 15.414 -16.406 1 96.06 226 ARG B CA 1
ATOM 7494 C C . ARG B 1 226 ? 12.492 16.078 -16.859 1 96.06 226 ARG B C 1
ATOM 7496 O O . ARG B 1 226 ? 13.023 16.938 -16.141 1 96.06 226 ARG B O 1
ATOM 7503 N N . GLY B 1 227 ? 13.062 15.656 -17.891 1 93.38 227 GLY B N 1
ATOM 7504 C CA . GLY B 1 227 ? 14.25 16.281 -18.453 1 93.38 227 GLY B CA 1
ATOM 7505 C C . GLY B 1 227 ? 15.539 15.641 -18 1 93.38 227 GLY B C 1
ATOM 7506 O O . GLY B 1 227 ? 16.625 16 -18.453 1 93.38 227 GLY B O 1
ATOM 7507 N N . CYS B 1 228 ? 15.477 14.688 -17.031 1 95.31 228 CYS B N 1
ATOM 7508 C CA . CYS B 1 228 ? 16.672 14 -16.578 1 95.31 228 CYS B CA 1
ATOM 7509 C C . CYS B 1 228 ? 17.25 13.102 -17.672 1 95.31 228 CYS B C 1
ATOM 7511 O O . CYS B 1 228 ? 16.5 12.547 -18.469 1 95.31 228 CYS B O 1
ATOM 7513 N N . LYS B 1 229 ? 18.562 12.938 -17.672 1 91.44 229 LYS B N 1
ATOM 7514 C CA . LYS B 1 229 ? 19.203 12.234 -18.766 1 91.44 229 LYS B CA 1
ATOM 7515 C C . LYS B 1 229 ? 19.906 10.977 -18.281 1 91.44 229 LYS B C 1
ATOM 7517 O O . LYS B 1 229 ? 20.219 10.078 -19.062 1 91.44 229 LYS B O 1
ATOM 7522 N N . SER B 1 230 ? 20.203 10.961 -17 1 94.31 230 SER B N 1
ATOM 7523 C CA . SER B 1 230 ? 20.844 9.758 -16.484 1 94.31 230 SER B CA 1
ATOM 7524 C C . SER B 1 230 ? 19.969 8.523 -16.688 1 94.31 230 SER B C 1
ATOM 7526 O O . SER B 1 230 ? 18.734 8.633 -16.688 1 94.31 230 SER B O 1
ATOM 7528 N N . GLN B 1 231 ? 20.531 7.328 -16.875 1 93.88 231 GLN B N 1
ATOM 7529 C CA . GLN B 1 231 ? 19.797 6.098 -17.141 1 93.88 231 GLN B CA 1
ATOM 7530 C C . GLN B 1 231 ? 18.875 5.754 -15.977 1 93.88 231 GLN B C 1
ATOM 7532 O O . GLN B 1 231 ? 17.719 5.359 -16.188 1 93.88 231 GLN B O 1
ATOM 7537 N N . LYS B 1 232 ? 19.375 5.926 -14.805 1 94.62 232 LYS B N 1
ATOM 7538 C CA . LYS B 1 232 ? 18.594 5.609 -13.609 1 94.62 232 LYS B CA 1
ATOM 7539 C C . LYS B 1 232 ? 17.391 6.539 -13.469 1 94.62 232 LYS B C 1
ATOM 7541 O O . LYS B 1 232 ? 16.281 6.082 -13.211 1 94.62 232 LYS B O 1
ATOM 7546 N N . ALA B 1 233 ? 17.625 7.805 -13.625 1 97.12 233 ALA B N 1
ATOM 7547 C CA . ALA B 1 233 ? 16.562 8.789 -13.492 1 97.12 233 ALA B CA 1
ATOM 7548 C C . ALA B 1 233 ? 15.555 8.664 -14.633 1 97.12 233 ALA B C 1
ATOM 7550 O O . ALA B 1 233 ? 14.344 8.812 -14.422 1 97.12 233 ALA B O 1
ATOM 7551 N N . TYR B 1 234 ? 16.047 8.398 -15.805 1 96.94 234 TYR B N 1
ATOM 7552 C CA . TYR B 1 234 ? 15.148 8.227 -16.938 1 96.94 234 TYR B CA 1
ATOM 7553 C C . TYR B 1 234 ? 14.258 7.004 -16.75 1 96.94 234 TYR B C 1
ATOM 7555 O O . TYR B 1 234 ? 13.062 7.047 -17.047 1 96.94 234 TYR B O 1
ATOM 7563 N N . PHE B 1 235 ? 14.875 5.91 -16.297 1 97.44 235 PHE B N 1
ATOM 7564 C CA . PHE B 1 235 ? 14.078 4.715 -16.031 1 97.44 235 PHE B CA 1
ATOM 7565 C C . PHE B 1 235 ? 12.977 5.012 -15.016 1 97.44 235 PHE B C 1
ATOM 7567 O O . PHE B 1 235 ? 11.828 4.617 -15.211 1 97.44 235 PHE B O 1
ATOM 7574 N N . LEU B 1 236 ? 13.375 5.672 -13.953 1 98.12 236 LEU B N 1
ATOM 7575 C CA . LEU B 1 236 ? 12.406 5.98 -12.914 1 98.12 236 LEU B CA 1
ATOM 7576 C C . LEU B 1 236 ? 11.312 6.895 -13.445 1 98.12 236 LEU B C 1
ATOM 7578 O O . LEU B 1 236 ? 10.156 6.789 -13.023 1 98.12 236 LEU B O 1
ATOM 7582 N N . TYR B 1 237 ? 11.68 7.812 -14.375 1 98.12 237 TYR B N 1
ATOM 7583 C CA . TYR B 1 237 ? 10.711 8.695 -15.016 1 98.12 237 TYR B CA 1
ATOM 7584 C C . TYR B 1 237 ? 9.664 7.898 -15.781 1 98.12 237 TYR B C 1
ATOM 7586 O O . TYR B 1 237 ? 8.461 8.078 -15.578 1 98.12 237 TYR B O 1
ATOM 7594 N N . MET B 1 238 ? 10.055 6.973 -16.594 1 98.12 238 MET B N 1
ATOM 7595 C CA . MET B 1 238 ? 9.164 6.164 -17.406 1 98.12 238 MET B CA 1
ATOM 7596 C C . MET B 1 238 ? 8.383 5.172 -16.547 1 98.12 238 MET B C 1
ATOM 7598 O O . MET B 1 238 ? 7.188 4.961 -16.766 1 98.12 238 MET B O 1
ATOM 7602 N N . TYR B 1 239 ? 9.094 4.566 -15.547 1 98.12 239 TYR B N 1
ATOM 7603 C CA . TYR B 1 239 ? 8.461 3.576 -14.688 1 98.12 239 TYR B CA 1
ATOM 7604 C C . TYR B 1 239 ? 7.391 4.215 -13.812 1 98.12 239 TYR B C 1
ATOM 7606 O O . TYR B 1 239 ? 6.359 3.6 -13.523 1 98.12 239 TYR B O 1
ATOM 7614 N N . SER B 1 240 ? 7.625 5.473 -13.391 1 98.31 240 SER B N 1
ATOM 7615 C CA . SER B 1 240 ? 6.625 6.195 -12.609 1 98.31 240 SER B CA 1
ATOM 7616 C C . SER B 1 240 ? 5.379 6.477 -13.445 1 98.31 240 SER B C 1
ATOM 7618 O O . SER B 1 240 ? 4.258 6.363 -12.945 1 98.31 240 SER B O 1
ATOM 7620 N N . ARG B 1 241 ? 5.555 6.852 -14.656 1 97.75 241 ARG B N 1
ATOM 7621 C CA . ARG B 1 241 ? 4.426 7.09 -15.547 1 97.75 241 ARG B CA 1
ATOM 7622 C C . ARG B 1 241 ? 3.637 5.805 -15.789 1 97.75 241 ARG B C 1
ATOM 7624 O O . ARG B 1 241 ? 2.404 5.824 -15.805 1 97.75 241 ARG B O 1
ATOM 7631 N N . TYR B 1 242 ? 4.332 4.668 -15.938 1 97.31 242 TYR B N 1
ATOM 7632 C CA . TYR B 1 242 ? 3.705 3.367 -16.125 1 97.31 242 TYR B CA 1
ATOM 7633 C C . TYR B 1 242 ? 2.885 2.971 -14.906 1 97.31 242 TYR B C 1
ATOM 7635 O O . TYR B 1 242 ? 1.734 2.545 -15.039 1 97.31 242 TYR B O 1
ATOM 7643 N N . LEU B 1 243 ? 3.488 3.127 -13.75 1 97.25 243 LEU B N 1
ATOM 7644 C CA . LEU B 1 243 ? 2.83 2.707 -12.516 1 97.25 243 LEU B CA 1
ATOM 7645 C C . LEU B 1 243 ? 1.652 3.621 -12.195 1 97.25 243 LEU B C 1
ATOM 7647 O O . LEU B 1 243 ? 0.662 3.18 -11.609 1 97.25 243 LEU B O 1
ATOM 7651 N N . SER B 1 244 ? 1.81 4.938 -12.523 1 96.38 244 SER B N 1
ATOM 7652 C CA . SER B 1 244 ? 0.675 5.836 -12.352 1 96.38 244 SER B CA 1
ATOM 7653 C C . SER B 1 244 ? -0.528 5.379 -13.172 1 96.38 244 SER B C 1
ATOM 7655 O O . SER B 1 244 ? -1.657 5.379 -12.672 1 96.38 244 SER B O 1
ATOM 7657 N N . GLY B 1 245 ? -0.298 5.016 -14.422 1 95.44 245 GLY B N 1
ATOM 7658 C CA . GLY B 1 245 ? -1.364 4.492 -15.258 1 95.44 245 GLY B CA 1
ATOM 7659 C C . GLY B 1 245 ? -1.974 3.211 -14.727 1 95.44 245 GLY B C 1
ATOM 7660 O O . GLY B 1 245 ? -3.189 3.018 -14.797 1 95.44 245 GLY B O 1
ATOM 7661 N N . GLU B 1 246 ? -1.113 2.352 -14.211 1 93.25 246 GLU B N 1
ATOM 7662 C CA . GLU B 1 246 ? -1.589 1.098 -13.633 1 93.25 246 GLU B CA 1
ATOM 7663 C C . GLU B 1 246 ? -2.438 1.346 -12.391 1 93.25 246 GLU B C 1
ATOM 7665 O O . GLU B 1 246 ? -3.455 0.681 -12.188 1 93.25 246 GLU B O 1
ATOM 7670 N N . LYS B 1 247 ? -2.006 2.26 -11.555 1 92.44 247 LYS B N 1
ATOM 7671 C CA . LYS B 1 247 ? -2.752 2.604 -10.352 1 92.44 247 LYS B CA 1
ATOM 7672 C C . LYS B 1 247 ? -4.129 3.158 -10.695 1 92.44 247 LYS B C 1
ATOM 7674 O O . LYS B 1 247 ? -5.129 2.781 -10.078 1 92.44 247 LYS B O 1
ATOM 7679 N N . LYS B 1 248 ? -4.195 4.02 -11.648 1 91.56 248 LYS B N 1
ATOM 7680 C CA . LYS B 1 248 ? -5.461 4.613 -12.07 1 91.56 248 LYS B CA 1
ATOM 7681 C C . LYS B 1 248 ? -6.387 3.564 -12.672 1 91.56 248 LYS B C 1
ATOM 7683 O O . LYS B 1 248 ? -7.602 3.609 -12.469 1 91.56 248 LYS B O 1
ATOM 7688 N N . LYS B 1 249 ? -5.836 2.643 -13.414 1 89.25 249 LYS B N 1
ATOM 7689 C CA . LYS B 1 249 ? -6.605 1.536 -13.977 1 89.25 249 LYS B CA 1
ATOM 7690 C C . LYS B 1 249 ? -7.227 0.687 -12.867 1 89.25 249 LYS B C 1
ATOM 7692 O O . LYS B 1 249 ? -8.406 0.323 -12.945 1 89.25 249 LYS B O 1
ATOM 7697 N N . ASP B 1 250 ? -6.496 0.382 -11.859 1 85.19 250 ASP B N 1
ATOM 7698 C CA . ASP B 1 250 ? -6.977 -0.43 -10.742 1 85.19 250 ASP B CA 1
ATOM 7699 C C . ASP B 1 250 ? -8.086 0.289 -9.977 1 85.19 250 ASP B C 1
ATOM 7701 O O . ASP B 1 250 ? -9.055 -0.337 -9.539 1 85.19 250 ASP B O 1
ATOM 7705 N N . ASP B 1 251 ? -7.879 1.578 -9.789 1 84.31 251 ASP B N 1
ATOM 7706 C CA . ASP B 1 251 ? -8.898 2.363 -9.094 1 84.31 251 ASP B CA 1
ATOM 7707 C C . ASP B 1 251 ? -10.203 2.381 -9.883 1 84.31 251 ASP B C 1
ATOM 7709 O O . ASP B 1 251 ? -11.289 2.311 -9.297 1 84.31 251 ASP B O 1
ATOM 7713 N N . GLU B 1 252 ? -10.102 2.49 -11.141 1 83.31 252 GLU B N 1
ATOM 7714 C CA . GLU B 1 252 ? -11.289 2.508 -11.992 1 83.31 252 GLU B CA 1
ATOM 7715 C C . GLU B 1 252 ? -11.961 1.139 -12.031 1 83.31 252 GLU B C 1
ATOM 7717 O O . GLU B 1 252 ? -13.188 1.047 -12.141 1 83.31 252 GLU B O 1
ATOM 7722 N N . THR B 1 253 ? -11.164 0.1 -12.016 1 79.5 253 THR B N 1
ATOM 7723 C CA . THR B 1 253 ? -11.688 -1.259 -12.031 1 79.5 253 THR B CA 1
ATOM 7724 C C . THR B 1 253 ? -12.516 -1.529 -10.773 1 79.5 253 THR B C 1
ATOM 7726 O O . THR B 1 253 ? -13.547 -2.205 -10.836 1 79.5 253 THR B O 1
ATOM 7729 N N . VAL B 1 254 ? -12.133 -1.042 -9.625 1 73.75 254 VAL B N 1
ATOM 7730 C CA . VAL B 1 254 ? -12.828 -1.246 -8.359 1 73.75 254 VAL B CA 1
ATOM 7731 C C . VAL B 1 254 ? -14.188 -0.539 -8.391 1 73.75 254 VAL B C 1
ATOM 7733 O O . VAL B 1 254 ? -15.18 -1.056 -7.875 1 73.75 254 VAL B O 1
ATOM 7736 N N . ASP B 1 255 ? -14.156 0.541 -9.031 1 68.75 255 ASP B N 1
ATOM 7737 C CA . ASP B 1 255 ? -15.383 1.331 -9.094 1 68.75 255 ASP B CA 1
ATOM 7738 C C . ASP B 1 255 ? -16.375 0.735 -10.102 1 68.75 255 ASP B C 1
ATOM 7740 O O . ASP B 1 255 ? -17.578 0.985 -10.016 1 68.75 255 ASP B O 1
ATOM 7744 N N . SER B 1 256 ? -15.797 -0.07 -10.984 1 64 256 SER B N 1
ATOM 7745 C CA . SER B 1 256 ? -16.656 -0.617 -12.039 1 64 256 SER B CA 1
ATOM 7746 C C . SER B 1 256 ? -17.5 -1.773 -11.516 1 64 256 SER B C 1
ATOM 7748 O O . SER B 1 256 ? -17.047 -2.553 -10.68 1 64 256 SER B O 1
ATOM 7750 N N . LEU B 1 257 ? -18.734 -1.683 -11.406 1 55.34 257 LEU B N 1
ATOM 7751 C CA . LEU B 1 257 ? -19.766 -2.547 -10.836 1 55.34 257 LEU B CA 1
ATOM 7752 C C . LEU B 1 257 ? -19.734 -3.932 -11.477 1 55.34 257 LEU B C 1
ATOM 7754 O O . LEU B 1 257 ? -19.938 -4.938 -10.797 1 55.34 257 LEU B O 1
ATOM 7758 N N . GLY B 1 258 ? -19.516 -3.988 -12.891 1 54.31 258 GLY B N 1
ATOM 7759 C CA . GLY B 1 258 ? -19.875 -5.238 -13.539 1 54.31 258 GLY B CA 1
ATOM 7760 C C . GLY B 1 258 ? -18.672 -6.027 -14.023 1 54.31 258 GLY B C 1
ATOM 7761 O O . GLY B 1 258 ? -17.609 -5.457 -14.266 1 54.31 258 GLY B O 1
ATOM 7762 N N . PRO B 1 259 ? -18.688 -7.305 -13.672 1 55.22 259 PRO B N 1
ATOM 7763 C CA . PRO B 1 259 ? -17.609 -8.211 -14.062 1 55.22 259 PRO B CA 1
ATOM 7764 C C . PRO B 1 259 ? -17.094 -7.945 -15.477 1 55.22 259 PRO B C 1
ATOM 7766 O O . PRO B 1 259 ? -15.891 -8.047 -15.727 1 55.22 259 PRO B O 1
ATOM 7769 N N . LEU B 1 260 ? -18.047 -7.551 -16.359 1 52.09 260 LEU B N 1
ATOM 7770 C CA . LEU B 1 260 ? -17.688 -7.367 -17.766 1 52.09 260 LEU B CA 1
ATOM 7771 C C . LEU B 1 260 ? -16.859 -6.105 -17.969 1 52.09 260 LEU B C 1
ATOM 7773 O O . LEU B 1 260 ? -15.93 -6.086 -18.766 1 52.09 260 LEU B O 1
ATOM 7777 N N . GLU B 1 261 ? -17.281 -5.125 -17.141 1 57.41 261 GLU B N 1
ATOM 7778 C CA . GLU B 1 261 ? -16.656 -3.82 -17.312 1 57.41 261 GLU B CA 1
ATOM 7779 C C . GLU B 1 261 ? -15.258 -3.797 -16.688 1 57.41 261 GLU B C 1
ATOM 7781 O O . GLU B 1 261 ? -14.367 -3.092 -17.172 1 57.41 261 GLU B O 1
ATOM 7786 N N . LYS B 1 262 ? -15.078 -4.633 -15.766 1 61.5 262 LYS B N 1
ATOM 7787 C CA . LYS B 1 262 ? -13.82 -4.656 -15.023 1 61.5 262 LYS B CA 1
ATOM 7788 C C . LYS B 1 262 ? -12.664 -5.105 -15.906 1 61.5 262 LYS B C 1
ATOM 7790 O O . LYS B 1 262 ? -11.555 -4.582 -15.797 1 61.5 262 LYS B O 1
ATOM 7795 N N . GLY B 1 263 ? -13.016 -5.938 -16.938 1 61.66 263 GLY B N 1
ATOM 7796 C CA . GLY B 1 263 ? -11.945 -6.449 -17.781 1 61.66 263 GLY B CA 1
ATOM 7797 C C . GLY B 1 263 ? -11.586 -5.516 -18.922 1 61.66 263 GLY B C 1
ATOM 7798 O O . GLY B 1 263 ? -10.555 -5.688 -19.562 1 61.66 263 GLY B O 1
ATOM 7799 N N . GLN B 1 264 ? -12.344 -4.336 -18.938 1 69.75 264 GLN B N 1
ATOM 7800 C CA . GLN B 1 264 ? -12.172 -3.498 -20.125 1 69.75 264 GLN B CA 1
ATOM 7801 C C . GLN B 1 264 ? -11.336 -2.258 -19.797 1 69.75 264 GLN B C 1
ATOM 7803 O O . GLN B 1 264 ? -10.867 -1.567 -20.703 1 69.75 264 GLN B O 1
ATOM 7808 N N . VAL B 1 265 ? -11.008 -2.09 -18.594 1 81.94 265 VAL B N 1
ATOM 7809 C CA . VAL B 1 265 ? -10.281 -0.873 -18.25 1 81.94 265 VAL B CA 1
ATOM 7810 C C . VAL B 1 265 ? -8.797 -1.046 -18.578 1 81.94 265 VAL B C 1
ATOM 7812 O O . VAL B 1 265 ? -8.18 -2.041 -18.188 1 81.94 265 VAL B O 1
ATOM 7815 N N . LYS B 1 266 ? -8.352 -0.214 -19.469 1 85 266 LYS B N 1
ATOM 7816 C CA . LYS B 1 266 ? -6.957 -0.296 -19.891 1 85 266 LYS B CA 1
ATOM 7817 C C . LYS B 1 266 ? -6.156 0.9 -19.375 1 85 266 LYS B C 1
ATOM 7819 O O . LYS B 1 266 ? -6.73 1.934 -19.031 1 85 266 LYS B O 1
ATOM 7824 N N . ASN B 1 267 ? -4.875 0.681 -19.219 1 90.19 267 ASN B N 1
ATOM 7825 C CA . ASN B 1 267 ? -3.961 1.764 -18.859 1 90.19 267 ASN B CA 1
ATOM 7826 C C . ASN B 1 267 ? -3.799 2.75 -20.016 1 90.19 267 ASN B C 1
ATOM 7828 O O . ASN B 1 267 ? -3.229 2.412 -21.062 1 90.19 267 ASN B O 1
ATOM 7832 N N . GLU B 1 268 ? -4.156 3.967 -19.875 1 89.38 268 GLU B N 1
ATOM 7833 C CA . GLU B 1 268 ? -4.195 4.988 -20.922 1 89.38 268 GLU B CA 1
ATOM 7834 C C . GLU B 1 268 ? -2.799 5.512 -21.234 1 89.38 268 GLU B C 1
ATOM 7836 O O . GLU B 1 268 ? -2.574 6.102 -22.297 1 89.38 268 GLU B O 1
ATOM 7841 N N . ALA B 1 269 ? -1.901 5.246 -20.375 1 94.19 269 ALA B N 1
ATOM 7842 C CA . ALA B 1 269 ? -0.563 5.805 -20.547 1 94.19 269 ALA B CA 1
ATOM 7843 C C . ALA B 1 269 ? 0.285 4.926 -21.469 1 94.19 269 ALA B C 1
ATOM 7845 O O . ALA B 1 269 ? 1.352 5.344 -21.922 1 94.19 269 ALA B O 1
ATOM 7846 N N . LEU B 1 270 ? -0.094 3.727 -21.891 1 96.56 270 LEU B N 1
ATOM 7847 C CA . LEU B 1 270 ? 0.709 2.73 -22.594 1 96.56 270 LEU B CA 1
ATOM 7848 C C . LEU B 1 270 ? 1.092 3.221 -23.984 1 96.56 270 LEU B C 1
ATOM 7850 O O . LEU B 1 270 ? 2.227 3.027 -24.422 1 96.56 270 LEU B O 1
ATOM 7854 N N . ARG B 1 271 ? 0.216 3.912 -24.641 1 96.38 271 ARG B N 1
ATOM 7855 C CA . ARG B 1 271 ? 0.479 4.379 -26 1 96.38 271 ARG B CA 1
ATOM 7856 C C . ARG B 1 271 ? 1.577 5.438 -26.016 1 96.38 271 ARG B C 1
ATOM 7858 O O . ARG B 1 271 ? 2.496 5.375 -26.828 1 96.38 271 ARG B O 1
ATOM 7865 N N . GLU B 1 272 ? 1.414 6.34 -25.078 1 96.44 272 GLU B N 1
ATOM 7866 C CA . GLU B 1 272 ? 2.422 7.391 -24.984 1 96.44 272 GLU B CA 1
ATOM 7867 C C . GLU B 1 272 ? 3.781 6.82 -24.594 1 96.44 272 GLU B C 1
ATOM 7869 O O . GLU B 1 272 ? 4.816 7.27 -25.078 1 96.44 272 GLU B O 1
ATOM 7874 N N . LEU B 1 273 ? 3.771 5.887 -23.672 1 98 273 LEU B N 1
ATOM 7875 C CA . LEU B 1 273 ? 5.008 5.242 -23.25 1 98 273 LEU B CA 1
ATOM 7876 C C . LEU B 1 273 ? 5.668 4.508 -24.406 1 98 273 LEU B C 1
ATOM 7878 O O . LEU B 1 273 ? 6.887 4.555 -24.562 1 98 273 LEU B O 1
ATOM 7882 N N . ARG B 1 274 ? 4.879 3.85 -25.25 1 97.94 274 ARG B N 1
ATOM 7883 C CA . ARG B 1 274 ? 5.402 3.105 -26.391 1 97.94 274 ARG B CA 1
ATOM 7884 C C . ARG B 1 274 ? 6.105 4.035 -27.359 1 97.94 274 ARG B C 1
ATOM 7886 O O . ARG B 1 274 ? 7.199 3.727 -27.844 1 97.94 274 ARG B O 1
ATOM 7893 N N . VAL B 1 275 ? 5.469 5.176 -27.594 1 97.81 275 VAL B N 1
ATOM 7894 C CA . VAL B 1 275 ? 6.02 6.125 -28.547 1 97.81 275 VAL B CA 1
ATOM 7895 C C . VAL B 1 275 ? 7.383 6.617 -28.062 1 97.81 275 VAL B C 1
ATOM 7897 O O . VAL B 1 275 ? 8.352 6.621 -28.828 1 97.81 275 VAL B O 1
ATOM 7900 N N . GLU B 1 276 ? 7.504 6.984 -26.828 1 97.06 276 GLU B N 1
ATOM 7901 C CA . GLU B 1 276 ? 8.75 7.516 -26.266 1 97.06 276 GLU B CA 1
ATOM 7902 C C . GLU B 1 276 ? 9.82 6.438 -26.203 1 97.06 276 GLU B C 1
ATOM 7904 O O . GLU B 1 276 ? 10.977 6.68 -26.547 1 97.06 276 GLU B O 1
ATOM 7909 N N . LEU B 1 277 ? 9.461 5.281 -25.75 1 98.19 277 LEU B N 1
ATOM 7910 C CA . LEU B 1 277 ? 10.422 4.199 -25.594 1 98.19 277 LEU B CA 1
ATOM 7911 C C . LEU B 1 277 ? 10.867 3.676 -26.953 1 98.19 277 LEU B C 1
ATOM 7913 O O . LEU B 1 277 ? 12.023 3.279 -27.125 1 98.19 277 LEU B O 1
ATOM 7917 N N . SER B 1 278 ? 9.961 3.664 -27.922 1 97.88 278 SER B N 1
ATOM 7918 C CA . SER B 1 278 ? 10.312 3.227 -29.266 1 97.88 278 SER B CA 1
ATOM 7919 C C . SER B 1 278 ? 11.352 4.152 -29.891 1 97.88 278 SER B C 1
ATOM 7921 O O . SER B 1 278 ? 12.289 3.691 -30.547 1 97.88 278 SER B O 1
ATOM 7923 N N . LYS B 1 279 ? 11.164 5.41 -29.656 1 97.38 279 LYS B N 1
ATOM 7924 C CA . LYS B 1 279 ? 12.117 6.395 -30.156 1 97.38 279 LYS B CA 1
ATOM 7925 C C . LYS B 1 279 ? 13.5 6.172 -29.562 1 97.38 279 LYS B C 1
ATOM 7927 O O . LYS B 1 279 ? 14.5 6.188 -30.281 1 97.38 279 LYS B O 1
ATOM 7932 N N . LYS B 1 280 ? 13.594 5.965 -28.266 1 97.12 280 LYS B N 1
ATOM 7933 C CA . LYS B 1 280 ? 14.867 5.742 -27.578 1 97.12 280 LYS B CA 1
ATOM 7934 C C . LYS B 1 280 ? 15.477 4.395 -27.984 1 97.12 280 LYS B C 1
ATOM 7936 O O . LYS B 1 280 ? 16.703 4.25 -28.031 1 97.12 280 LYS B O 1
ATOM 7941 N N . HIS B 1 281 ? 14.68 3.43 -28.25 1 97.31 281 HIS B N 1
ATOM 7942 C CA . HIS B 1 281 ? 15.148 2.121 -28.688 1 97.31 281 HIS B CA 1
ATOM 7943 C C . HIS B 1 281 ? 15.805 2.207 -30.062 1 97.31 281 HIS B C 1
ATOM 7945 O O . HIS B 1 281 ? 16.859 1.619 -30.281 1 97.31 281 HIS B O 1
ATOM 7951 N N . LYS B 1 282 ? 15.117 2.926 -30.938 1 97 282 LYS B N 1
ATOM 7952 C CA . LYS B 1 282 ? 15.656 3.107 -32.281 1 97 282 LYS B CA 1
ATOM 7953 C C . LYS B 1 282 ? 17 3.832 -32.25 1 97 282 LYS B C 1
ATOM 7955 O O . LYS B 1 282 ? 17.891 3.547 -33.062 1 97 282 LYS B O 1
ATOM 7960 N N . ALA B 1 283 ? 17.141 4.672 -31.234 1 96.5 283 ALA B N 1
ATOM 7961 C CA . ALA B 1 283 ? 18.375 5.426 -31.062 1 96.5 283 ALA B CA 1
ATOM 7962 C C . ALA B 1 283 ? 19.406 4.625 -30.266 1 96.5 283 ALA B C 1
ATOM 7964 O O . ALA B 1 283 ? 20.531 5.09 -30.047 1 96.5 283 ALA B O 1
ATOM 7965 N N . ARG B 1 284 ? 19.078 3.396 -29.75 1 94.94 284 ARG B N 1
ATOM 7966 C CA . ARG B 1 284 ? 19.938 2.51 -28.969 1 94.94 284 ARG B CA 1
ATOM 7967 C C . ARG B 1 284 ? 20.422 3.191 -27.703 1 94.94 284 ARG B C 1
ATOM 7969 O O . ARG B 1 284 ? 21.609 3.107 -27.344 1 94.94 284 ARG B O 1
ATOM 7976 N N . GLU B 1 285 ? 19.547 3.914 -27.047 1 94.56 285 GLU B N 1
ATOM 7977 C CA . GLU B 1 285 ? 19.891 4.652 -25.844 1 94.56 285 GLU B CA 1
ATOM 7978 C C . GLU B 1 285 ? 19.297 3.988 -24.594 1 94.56 285 GLU B C 1
ATOM 7980 O O . GLU B 1 285 ? 19.516 4.445 -23.484 1 94.56 285 GLU B O 1
ATOM 7985 N N . LEU B 1 286 ? 18.625 2.912 -24.812 1 96.62 286 LEU B N 1
ATOM 7986 C CA . LEU B 1 286 ? 18 2.238 -23.688 1 96.62 286 LEU B CA 1
ATOM 7987 C C . LEU B 1 286 ? 18.953 1.229 -23.047 1 96.62 286 LEU B C 1
ATOM 7989 O O . LEU B 1 286 ? 19.641 0.491 -23.766 1 96.62 286 LEU B O 1
ATOM 7993 N N . ASP B 1 287 ? 19.078 1.322 -21.766 1 95.38 287 ASP B N 1
ATOM 7994 C CA . ASP B 1 287 ? 19.859 0.309 -21.047 1 95.38 287 ASP B CA 1
ATOM 7995 C C . ASP B 1 287 ? 19.031 -0.957 -20.828 1 95.38 287 ASP B C 1
ATOM 7997 O O . ASP B 1 287 ? 17.906 -1.064 -21.312 1 95.38 287 ASP B O 1
ATOM 8001 N N . GLY B 1 288 ? 19.594 -1.984 -20.125 1 96.94 288 GLY B N 1
ATOM 8002 C CA . GLY B 1 288 ? 18.906 -3.246 -19.906 1 96.94 288 GLY B CA 1
ATOM 8003 C C . GLY B 1 288 ? 17.578 -3.08 -19.203 1 96.94 288 GLY B C 1
ATOM 8004 O O . GLY B 1 288 ? 16.594 -3.744 -19.547 1 96.94 288 GLY B O 1
ATOM 8005 N N . PHE B 1 289 ? 17.469 -2.191 -18.203 1 98.06 289 PHE B N 1
ATOM 8006 C CA . PHE B 1 289 ? 16.219 -1.943 -17.484 1 98.06 289 PHE B CA 1
ATOM 8007 C C . PHE B 1 289 ? 15.219 -1.226 -18.375 1 98.06 289 PHE B C 1
ATOM 8009 O O . PHE B 1 289 ? 14.016 -1.501 -18.312 1 98.06 289 PHE B O 1
ATOM 8016 N N . GLY B 1 290 ? 15.766 -0.28 -19.156 1 97.94 290 GLY B N 1
ATOM 8017 C CA . GLY B 1 290 ? 14.898 0.405 -20.109 1 97.94 290 GLY B CA 1
ATOM 8018 C C . GLY B 1 290 ? 14.273 -0.529 -21.125 1 97.94 290 GLY B C 1
ATOM 8019 O O . GLY B 1 290 ? 13.094 -0.398 -21.453 1 97.94 290 GLY B O 1
ATOM 8020 N N . LEU B 1 291 ? 15.031 -1.464 -21.625 1 98.5 291 LEU B N 1
ATOM 8021 C CA . LEU B 1 291 ? 14.531 -2.457 -22.562 1 98.5 291 LEU B CA 1
ATOM 8022 C C . LEU B 1 291 ? 13.469 -3.342 -21.922 1 98.5 291 LEU B C 1
ATOM 8024 O O . LEU B 1 291 ? 12.469 -3.678 -22.547 1 98.5 291 LEU B O 1
ATOM 8028 N N . TYR B 1 292 ? 13.727 -3.723 -20.641 1 97.88 292 TYR B N 1
ATOM 8029 C CA . TYR B 1 292 ? 12.742 -4.5 -19.906 1 97.88 292 TYR B CA 1
ATOM 8030 C C . TYR B 1 292 ? 11.398 -3.779 -19.859 1 97.88 292 TYR B C 1
ATOM 8032 O O . TYR B 1 292 ? 10.359 -4.379 -20.156 1 97.88 292 TYR B O 1
ATOM 8040 N N . LEU B 1 293 ? 11.484 -2.508 -19.5 1 98.5 293 LEU B N 1
ATOM 8041 C CA . LEU B 1 293 ? 10.25 -1.735 -19.406 1 98.5 293 LEU B CA 1
ATOM 8042 C C . LEU B 1 293 ? 9.578 -1.627 -20.766 1 98.5 293 LEU B C 1
ATOM 8044 O O . LEU B 1 293 ? 8.352 -1.718 -20.875 1 98.5 293 LEU B O 1
ATOM 8048 N N . TYR B 1 294 ? 10.352 -1.362 -21.812 1 98.44 294 TYR B N 1
ATOM 8049 C CA . TYR B 1 294 ? 9.805 -1.301 -23.172 1 98.44 294 TYR B CA 1
ATOM 8050 C C . TYR B 1 294 ? 9.109 -2.609 -23.531 1 98.44 294 TYR B C 1
ATOM 8052 O O . TYR B 1 294 ? 8.016 -2.6 -24.094 1 98.44 294 TYR B O 1
ATOM 8060 N N . GLY B 1 295 ? 9.711 -3.787 -23.219 1 98.5 295 GLY B N 1
ATOM 8061 C CA . GLY B 1 295 ? 9.086 -5.082 -23.453 1 98.5 295 GLY B CA 1
ATOM 8062 C C . GLY B 1 295 ? 7.766 -5.242 -22.734 1 98.5 295 GLY B C 1
ATOM 8063 O O . GLY B 1 295 ? 6.801 -5.766 -23.297 1 98.5 295 GLY B O 1
ATOM 8064 N N . VAL B 1 296 ? 7.727 -4.801 -21.5 1 97.88 296 VAL B N 1
ATOM 8065 C CA . VAL B 1 296 ? 6.512 -4.898 -20.688 1 97.88 296 VAL B CA 1
ATOM 8066 C C . VAL B 1 296 ? 5.395 -4.086 -21.344 1 97.88 296 VAL B C 1
ATOM 8068 O O . VAL B 1 296 ? 4.25 -4.531 -21.406 1 97.88 296 VAL B O 1
ATOM 8071 N N . VAL B 1 297 ? 5.719 -2.865 -21.844 1 98.12 297 VAL B N 1
ATOM 8072 C CA . VAL B 1 297 ? 4.738 -1.993 -22.484 1 98.12 297 VAL B CA 1
ATOM 8073 C C . VAL B 1 297 ? 4.219 -2.652 -23.75 1 98.12 297 VAL B C 1
ATOM 8075 O O . VAL B 1 297 ? 3.014 -2.648 -24.016 1 98.12 297 VAL B O 1
ATOM 8078 N N . LEU B 1 298 ? 5.086 -3.262 -24.547 1 98.19 298 LEU B N 1
ATOM 8079 C CA . LEU B 1 298 ? 4.688 -3.938 -25.781 1 98.19 298 LEU B CA 1
ATOM 8080 C C . LEU B 1 298 ? 3.785 -5.129 -25.469 1 98.19 298 LEU B C 1
ATOM 8082 O O . LEU B 1 298 ? 2.789 -5.348 -26.172 1 98.19 298 LEU B O 1
ATOM 8086 N N . ARG B 1 299 ? 4.117 -5.895 -24.469 1 96 299 ARG B N 1
ATOM 8087 C CA . ARG B 1 299 ? 3.316 -7.047 -24.078 1 96 299 ARG B CA 1
ATOM 8088 C C . ARG B 1 299 ? 1.908 -6.625 -23.672 1 96 299 ARG B C 1
ATOM 8090 O O . ARG B 1 299 ? 0.926 -7.254 -24.062 1 96 299 ARG B O 1
ATOM 8097 N N . LYS B 1 300 ? 1.832 -5.523 -22.875 1 94.25 300 LYS B N 1
ATOM 8098 C CA . LYS B 1 300 ? 0.537 -5.043 -22.406 1 94.25 300 LYS B CA 1
ATOM 8099 C C . LYS B 1 300 ? -0.302 -4.5 -23.562 1 94.25 300 LYS B C 1
ATOM 8101 O O . LYS B 1 300 ? -1.529 -4.438 -23.469 1 94.25 300 LYS B O 1
ATOM 8106 N N . LEU B 1 301 ? 0.374 -4.086 -24.672 1 95.56 301 LEU B N 1
ATOM 8107 C CA . LEU B 1 301 ? -0.324 -3.623 -25.859 1 95.56 301 LEU B CA 1
ATOM 8108 C C . LEU B 1 301 ? -0.606 -4.785 -26.812 1 95.56 301 LEU B C 1
ATOM 8110 O O . LEU B 1 301 ? -1.028 -4.57 -27.953 1 95.56 301 LEU B O 1
ATOM 8114 N N . ASP B 1 302 ? -0.297 -6.008 -26.5 1 92.5 302 ASP B N 1
ATOM 8115 C CA . ASP B 1 302 ? -0.566 -7.254 -27.203 1 92.5 302 ASP B CA 1
ATOM 8116 C C . ASP B 1 302 ? 0.281 -7.363 -28.469 1 92.5 302 ASP B C 1
ATOM 8118 O O . ASP B 1 302 ? -0.179 -7.879 -29.484 1 92.5 302 ASP B O 1
ATOM 8122 N N . LEU B 1 303 ? 1.374 -6.699 -28.375 1 96.38 303 LEU B N 1
ATOM 8123 C CA . LEU B 1 303 ? 2.369 -6.867 -29.422 1 96.38 303 LEU B CA 1
ATOM 8124 C C . LEU B 1 303 ? 3.406 -7.914 -29.031 1 96.38 303 LEU B C 1
ATOM 8126 O O . LEU B 1 303 ? 4.559 -7.578 -28.75 1 96.38 303 LEU B O 1
ATOM 8130 N N . VAL B 1 304 ? 3.082 -9.148 -29.156 1 95.25 304 VAL B N 1
ATOM 8131 C CA . VAL B 1 304 ? 3.787 -10.273 -28.562 1 95.25 304 VAL B CA 1
ATOM 8132 C C . VAL B 1 304 ? 5.098 -10.516 -29.297 1 95.25 304 VAL B C 1
ATOM 8134 O O . VAL B 1 304 ? 6.145 -10.719 -28.672 1 95.25 304 VAL B O 1
ATOM 8137 N N . LYS B 1 305 ? 5.113 -10.5 -30.578 1 95.88 305 LYS B N 1
ATOM 8138 C CA . LYS B 1 305 ? 6.312 -10.797 -31.359 1 95.88 305 LYS B CA 1
ATOM 8139 C C . LYS B 1 305 ? 7.41 -9.773 -31.094 1 95.88 305 LYS B C 1
ATOM 8141 O O . LYS B 1 305 ? 8.562 -10.141 -30.844 1 95.88 305 LYS B O 1
ATOM 8146 N N . GLU B 1 306 ? 6.973 -8.516 -31.125 1 97.38 306 GLU B N 1
ATOM 8147 C CA . GLU B 1 306 ? 7.938 -7.457 -30.844 1 97.38 306 GLU B CA 1
ATOM 8148 C C . GLU B 1 306 ? 8.438 -7.539 -29.406 1 97.38 306 GLU B C 1
ATOM 8150 O O . GLU B 1 306 ? 9.617 -7.289 -29.125 1 97.38 306 GLU B O 1
ATOM 8155 N N . ALA B 1 307 ? 7.543 -7.828 -28.5 1 98.06 307 ALA B N 1
ATOM 8156 C CA . ALA B 1 307 ? 7.902 -7.934 -27.094 1 98.06 307 ALA B CA 1
ATOM 8157 C C . ALA B 1 307 ? 8.953 -9.023 -26.859 1 98.06 307 ALA B C 1
ATOM 8159 O O . ALA B 1 307 ? 9.906 -8.828 -26.109 1 98.06 307 ALA B O 1
ATOM 8160 N N . ILE B 1 308 ? 8.789 -10.18 -27.516 1 97.62 308 ILE B N 1
ATOM 8161 C CA . ILE B 1 308 ? 9.734 -11.289 -27.375 1 97.62 308 ILE B CA 1
ATOM 8162 C C . ILE B 1 308 ? 11.117 -10.844 -27.844 1 97.62 308 ILE B C 1
ATOM 8164 O O . ILE B 1 308 ? 12.117 -11.078 -27.156 1 97.62 308 ILE B O 1
ATOM 8168 N N . ASP B 1 309 ? 11.172 -10.164 -28.906 1 97.25 309 ASP B N 1
ATOM 8169 C CA . ASP B 1 309 ? 12.445 -9.703 -29.453 1 97.25 309 ASP B CA 1
ATOM 8170 C C . ASP B 1 309 ? 13.133 -8.734 -28.484 1 97.25 309 ASP B C 1
ATOM 8172 O O . ASP B 1 309 ? 14.344 -8.828 -28.266 1 97.25 309 ASP B O 1
ATOM 8176 N N . VAL B 1 310 ? 12.328 -7.844 -27.969 1 98.19 310 VAL B N 1
ATOM 8177 C CA . VAL B 1 310 ? 12.883 -6.828 -27.078 1 98.19 310 VAL B CA 1
ATOM 8178 C C . VAL B 1 310 ? 13.336 -7.477 -25.766 1 98.19 310 VAL B C 1
ATOM 8180 O O . VAL B 1 310 ? 14.352 -7.086 -25.203 1 98.19 310 VAL B O 1
ATOM 8183 N N . PHE B 1 311 ? 12.594 -8.422 -25.266 1 98.25 311 PHE B N 1
ATOM 8184 C CA . PHE B 1 311 ? 12.992 -9.109 -24.031 1 98.25 311 PHE B CA 1
ATOM 8185 C C . PHE B 1 311 ? 14.273 -9.898 -24.25 1 98.25 311 PHE B C 1
ATOM 8187 O O . PHE B 1 311 ? 15.117 -9.977 -23.359 1 98.25 311 PHE B O 1
ATOM 8194 N N . VAL B 1 312 ? 14.406 -10.555 -25.422 1 97.94 312 VAL B N 1
ATOM 8195 C CA . VAL B 1 312 ? 15.633 -11.273 -25.75 1 97.94 312 VAL B CA 1
ATOM 8196 C C . VAL B 1 312 ? 16.812 -10.297 -25.781 1 97.94 312 VAL B C 1
ATOM 8198 O O . VAL B 1 312 ? 17.891 -10.586 -25.25 1 97.94 312 VAL B O 1
ATOM 8201 N N . GLU B 1 313 ? 16.562 -9.172 -26.344 1 97.81 313 GLU B N 1
ATOM 8202 C CA . GLU B 1 313 ? 17.578 -8.125 -26.359 1 97.81 313 GLU B CA 1
ATOM 8203 C C . GLU B 1 313 ? 17.922 -7.664 -24.953 1 97.81 313 GLU B C 1
ATOM 8205 O O . GLU B 1 313 ? 19.094 -7.453 -24.625 1 97.81 313 GLU B O 1
ATOM 8210 N N . ALA B 1 314 ? 16.938 -7.465 -24.125 1 98.06 314 ALA B N 1
ATOM 8211 C CA . ALA B 1 314 ? 17.156 -7.051 -22.75 1 98.06 314 ALA B CA 1
ATOM 8212 C C . ALA B 1 314 ? 17.984 -8.078 -21.984 1 98.06 314 ALA B C 1
ATOM 8214 O O . ALA B 1 314 ? 18.859 -7.719 -21.203 1 98.06 314 ALA B O 1
ATOM 8215 N N . ALA B 1 315 ? 17.734 -9.367 -22.234 1 97.25 315 ALA B N 1
ATOM 8216 C CA . ALA B 1 315 ? 18.469 -10.453 -21.578 1 97.25 315 ALA B CA 1
ATOM 8217 C C . ALA B 1 315 ? 19.922 -10.477 -22.016 1 97.25 315 ALA B C 1
ATOM 8219 O O . ALA B 1 315 ? 20.797 -10.891 -21.25 1 97.25 315 ALA B O 1
ATOM 8220 N N . HIS B 1 316 ? 20.156 -10.031 -23.203 1 97.06 316 HIS B N 1
ATOM 8221 C CA . HIS B 1 316 ? 21.531 -9.977 -23.703 1 97.06 316 HIS B CA 1
ATOM 8222 C C . HIS B 1 316 ? 22.281 -8.797 -23.094 1 97.06 316 HIS B C 1
ATOM 8224 O O . HIS B 1 316 ? 23.453 -8.93 -22.734 1 97.06 316 HIS B O 1
ATOM 8230 N N . VAL B 1 317 ? 21.625 -7.668 -22.969 1 96.69 317 VAL B N 1
ATOM 8231 C CA . VAL B 1 317 ? 22.266 -6.449 -22.484 1 96.69 317 VAL B CA 1
ATOM 8232 C C . VAL B 1 317 ? 22.484 -6.543 -20.969 1 96.69 317 VAL B C 1
ATOM 8234 O O . VAL B 1 317 ? 23.531 -6.125 -20.469 1 96.69 317 VAL B O 1
ATOM 8237 N N . LEU B 1 318 ? 21.484 -7.047 -20.266 1 97.06 318 LEU B N 1
ATOM 8238 C CA . LEU B 1 318 ? 21.578 -7.215 -18.812 1 97.06 318 LEU B CA 1
ATOM 8239 C C . LEU B 1 318 ? 21.047 -8.578 -18.391 1 97.06 318 LEU B C 1
ATOM 8241 O O . LEU B 1 318 ? 19.938 -8.68 -17.844 1 97.06 318 LEU B O 1
ATOM 8245 N N . PRO B 1 319 ? 21.859 -9.562 -18.469 1 96.81 319 PRO B N 1
ATOM 8246 C CA . PRO B 1 319 ? 21.406 -10.93 -18.172 1 96.81 319 PRO B CA 1
ATOM 8247 C C . PRO B 1 319 ? 21.078 -11.148 -16.703 1 96.81 319 PRO B C 1
ATOM 8249 O O . PRO B 1 319 ? 20.344 -12.07 -16.359 1 96.81 319 PRO B O 1
ATOM 8252 N N . LEU B 1 320 ? 21.516 -10.305 -15.812 1 96.31 320 LEU B N 1
ATOM 8253 C CA . LEU B 1 320 ? 21.375 -10.508 -14.375 1 96.31 320 LEU B CA 1
ATOM 8254 C C . LEU B 1 320 ? 19.969 -10.133 -13.914 1 96.31 320 LEU B C 1
ATOM 8256 O O . LEU B 1 320 ? 19.578 -10.477 -12.797 1 96.31 320 LEU B O 1
ATOM 8260 N N . HIS B 1 321 ? 19.25 -9.438 -14.75 1 96.94 321 HIS B N 1
ATOM 8261 C CA . HIS B 1 321 ? 17.922 -9.008 -14.359 1 96.94 321 HIS B CA 1
ATOM 8262 C C . HIS B 1 321 ? 16.891 -10.117 -14.586 1 96.94 321 HIS B C 1
ATOM 8264 O O . HIS B 1 321 ? 16.484 -10.367 -15.727 1 96.94 321 HIS B O 1
ATOM 8270 N N . TRP B 1 322 ? 16.359 -10.727 -13.555 1 96.88 322 TRP B N 1
ATOM 8271 C CA . TRP B 1 322 ? 15.453 -11.867 -13.602 1 96.88 322 TRP B CA 1
ATOM 8272 C C . TRP B 1 322 ? 14.094 -11.461 -14.156 1 96.88 322 TRP B C 1
ATOM 8274 O O . TRP B 1 322 ? 13.422 -12.258 -14.812 1 96.88 322 TRP B O 1
ATOM 8284 N N . GLY B 1 323 ? 13.703 -10.234 -13.969 1 97 323 GLY B N 1
ATOM 8285 C CA . GLY B 1 323 ? 12.406 -9.773 -14.438 1 97 323 GLY B CA 1
ATOM 8286 C C . GLY B 1 323 ? 12.203 -9.953 -15.93 1 97 323 GLY B C 1
ATOM 8287 O O . GLY B 1 323 ? 11.125 -10.359 -16.375 1 97 323 GLY B O 1
ATOM 8288 N N . ALA B 1 324 ? 13.219 -9.695 -16.672 1 97.5 324 ALA B N 1
ATOM 8289 C CA . ALA B 1 324 ? 13.133 -9.844 -18.125 1 97.5 324 ALA B CA 1
ATOM 8290 C C . ALA B 1 324 ? 12.953 -11.305 -18.516 1 97.5 324 ALA B C 1
ATOM 8292 O O . ALA B 1 324 ? 12.164 -11.617 -19.422 1 97.5 324 ALA B O 1
ATOM 8293 N N . TRP B 1 325 ? 13.656 -12.227 -17.828 1 97.44 325 TRP B N 1
ATOM 8294 C CA . TRP B 1 325 ? 13.547 -13.656 -18.094 1 97.44 325 TRP B CA 1
ATOM 8295 C C . TRP B 1 325 ? 12.148 -14.172 -17.766 1 97.44 325 TRP B C 1
ATOM 8297 O O . TRP B 1 325 ? 11.586 -14.984 -18.5 1 97.44 325 TRP B O 1
ATOM 8307 N N . LEU B 1 326 ? 11.602 -13.672 -16.672 1 95.94 326 LEU B N 1
ATOM 8308 C CA . LEU B 1 326 ? 10.273 -14.109 -16.25 1 95.94 326 LEU B CA 1
ATOM 8309 C C . LEU B 1 326 ? 9.211 -13.688 -17.25 1 95.94 326 LEU B C 1
ATOM 8311 O O . LEU B 1 326 ? 8.297 -14.469 -17.547 1 95.94 326 LEU B O 1
ATOM 8315 N N . GLU B 1 327 ? 9.312 -12.461 -17.734 1 96.25 327 GLU B N 1
ATOM 8316 C CA . GLU B 1 327 ? 8.352 -11.984 -18.734 1 96.25 327 GLU B CA 1
ATOM 8317 C C . GLU B 1 327 ? 8.469 -12.766 -20.031 1 96.25 327 GLU B C 1
ATOM 8319 O O . GLU B 1 327 ? 7.469 -13.039 -20.688 1 96.25 327 GLU B O 1
ATOM 8324 N N . LEU B 1 328 ? 9.656 -13.07 -20.375 1 95.88 328 LEU B N 1
ATOM 8325 C CA . LEU B 1 328 ? 9.883 -13.891 -21.562 1 95.88 328 LEU B CA 1
ATOM 8326 C C . LEU B 1 328 ? 9.25 -15.273 -21.391 1 95.88 328 LEU B C 1
ATOM 8328 O O . LEU B 1 328 ? 8.672 -15.812 -22.344 1 95.88 328 LEU B O 1
ATOM 8332 N N . CYS B 1 329 ? 9.305 -15.859 -20.203 1 93.12 329 CYS B N 1
ATOM 8333 C CA . CYS B 1 329 ? 8.734 -17.172 -19.906 1 93.12 329 CYS B CA 1
ATOM 8334 C C . CYS B 1 329 ? 7.227 -17.156 -20.125 1 93.12 329 CYS B C 1
ATOM 8336 O O . CYS B 1 329 ? 6.66 -18.156 -20.594 1 93.12 329 CYS B O 1
ATOM 8338 N N . ASN B 1 330 ? 6.633 -16.094 -19.812 1 89.44 330 ASN B N 1
ATOM 8339 C CA . ASN B 1 330 ? 5.184 -16 -19.922 1 89.44 330 ASN B CA 1
ATOM 8340 C C . ASN B 1 330 ? 4.734 -15.93 -21.375 1 89.44 330 ASN B C 1
ATOM 8342 O O . ASN B 1 330 ? 3.576 -16.219 -21.688 1 89.44 330 ASN B O 1
ATOM 8346 N N . LEU B 1 331 ? 5.656 -15.609 -22.266 1 92.81 331 LEU B N 1
ATOM 8347 C CA . LEU B 1 331 ? 5.293 -15.414 -23.672 1 92.81 331 LEU B CA 1
ATOM 8348 C C . LEU B 1 331 ? 5.602 -16.656 -24.484 1 92.81 331 LEU B C 1
ATOM 8350 O O . LEU B 1 331 ? 5.113 -16.797 -25.609 1 92.81 331 LEU B O 1
ATOM 8354 N N . ILE B 1 332 ? 6.363 -17.578 -23.922 1 92.19 332 ILE B N 1
ATOM 8355 C CA . ILE B 1 332 ? 6.719 -18.812 -24.625 1 92.19 332 ILE B CA 1
ATOM 8356 C C . ILE B 1 332 ? 5.617 -19.844 -24.453 1 92.19 332 ILE B C 1
ATOM 8358 O O . ILE B 1 332 ? 5.246 -20.172 -23.312 1 92.19 332 ILE B O 1
ATOM 8362 N N . THR B 1 333 ? 5.113 -20.391 -25.5 1 84.94 333 THR B N 1
ATOM 8363 C CA . THR B 1 333 ? 3.965 -21.281 -25.438 1 84.94 333 THR B CA 1
ATOM 8364 C C . THR B 1 333 ? 4.387 -22.719 -25.703 1 84.94 333 THR B C 1
ATOM 8366 O O . THR B 1 333 ? 3.76 -23.656 -25.203 1 84.94 333 THR B O 1
ATOM 8369 N N . ASP B 1 334 ? 5.418 -22.922 -26.5 1 87.06 334 ASP B N 1
ATOM 8370 C CA . ASP B 1 334 ? 5.789 -24.297 -26.875 1 87.06 334 ASP B CA 1
ATOM 8371 C C . ASP B 1 334 ? 7.305 -24.469 -26.844 1 87.06 334 ASP B C 1
ATOM 8373 O O . ASP B 1 334 ? 8.055 -23.5 -26.797 1 87.06 334 ASP B O 1
ATOM 8377 N N . LYS B 1 335 ? 7.684 -25.703 -26.844 1 86.81 335 LYS B N 1
ATOM 8378 C CA . LYS B 1 335 ? 9.094 -26.078 -26.781 1 86.81 335 LYS B CA 1
ATOM 8379 C C . LYS B 1 335 ? 9.836 -25.656 -28.047 1 86.81 335 LYS B C 1
ATOM 8381 O O . LYS B 1 335 ? 11.023 -25.312 -27.984 1 86.81 335 LYS B O 1
ATOM 8386 N N . GLU B 1 336 ? 9.148 -25.656 -29.156 1 89.94 336 GLU B N 1
ATOM 8387 C CA . GLU B 1 336 ? 9.773 -25.266 -30.422 1 89.94 336 GLU B CA 1
ATOM 8388 C C . GLU B 1 336 ? 10.195 -23.797 -30.406 1 89.94 336 GLU B C 1
ATOM 8390 O O . GLU B 1 336 ? 11.281 -23.453 -30.875 1 89.94 336 GLU B O 1
ATOM 8395 N N . MET B 1 337 ? 9.344 -22.969 -29.812 1 90.62 337 MET B N 1
ATOM 8396 C CA . MET B 1 337 ? 9.664 -21.562 -29.688 1 90.62 337 MET B CA 1
ATOM 8397 C C . MET B 1 337 ? 10.93 -21.359 -28.859 1 90.62 337 MET B C 1
ATOM 8399 O O . MET B 1 337 ? 11.719 -20.453 -29.141 1 90.62 337 MET B O 1
ATOM 8403 N N . LEU B 1 338 ? 11.047 -22.156 -27.859 1 91.88 338 LEU B N 1
ATOM 8404 C CA . LEU B 1 338 ? 12.195 -22.062 -26.969 1 91.88 338 LEU B CA 1
ATOM 8405 C C . LEU B 1 338 ? 13.492 -22.359 -27.719 1 91.88 338 LEU B C 1
ATOM 8407 O O . LEU B 1 338 ? 14.516 -21.703 -27.484 1 91.88 338 LEU B O 1
ATOM 8411 N N . LYS B 1 339 ? 13.461 -23.266 -28.609 1 90.56 339 LYS B N 1
ATOM 8412 C CA . LYS B 1 339 ? 14.648 -23.672 -29.359 1 90.56 339 LYS B CA 1
ATOM 8413 C C . LYS B 1 339 ? 15.094 -22.578 -30.328 1 90.56 339 LYS B C 1
ATOM 8415 O O . LYS B 1 339 ? 16.281 -22.469 -30.641 1 90.56 339 LYS B O 1
ATOM 8420 N N . PHE B 1 340 ? 14.133 -21.766 -30.719 1 90.94 340 PHE B N 1
ATOM 8421 C CA . PHE B 1 340 ? 14.422 -20.75 -31.719 1 90.94 340 PHE B CA 1
ATOM 8422 C C . PHE B 1 340 ? 14.938 -19.469 -31.062 1 90.94 340 PHE B C 1
ATOM 8424 O O . PHE B 1 340 ? 15.477 -18.594 -31.75 1 90.94 340 PHE B O 1
ATOM 8431 N N . LEU B 1 341 ? 14.875 -19.375 -29.828 1 93.81 341 LEU B N 1
ATOM 8432 C CA . LEU B 1 341 ? 15.281 -18.141 -29.141 1 93.81 341 LEU B CA 1
ATOM 8433 C C . LEU B 1 341 ? 16.797 -18.125 -28.938 1 93.81 341 LEU B C 1
ATOM 8435 O O . LEU B 1 341 ? 17.406 -19.141 -28.609 1 93.81 341 LEU B O 1
ATOM 8439 N N . SER B 1 342 ? 17.422 -17.016 -29.281 1 94.19 342 SER B N 1
ATOM 8440 C CA . SER B 1 342 ? 18.844 -16.797 -29.016 1 94.19 342 SER B CA 1
ATOM 8441 C C . SER B 1 342 ? 19.047 -16.203 -27.625 1 94.19 342 SER B C 1
ATOM 8443 O O . SER B 1 342 ? 18.906 -14.992 -27.422 1 94.19 342 SER B O 1
ATOM 8445 N N . LEU B 1 343 ? 19.391 -17.031 -26.672 1 95.25 343 LEU B N 1
ATOM 8446 C CA . LEU B 1 343 ? 19.547 -16.594 -25.297 1 95.25 343 LEU B CA 1
ATOM 8447 C C . LEU B 1 343 ? 21.031 -16.516 -24.922 1 95.25 343 LEU B C 1
ATOM 8449 O O . LEU B 1 343 ? 21.844 -17.266 -25.453 1 95.25 343 LEU B O 1
ATOM 8453 N N . PRO B 1 344 ? 21.375 -15.492 -24.078 1 95 344 PRO B N 1
ATOM 8454 C CA . PRO B 1 344 ? 22.766 -15.43 -23.609 1 95 344 PRO B CA 1
ATOM 8455 C C . PRO B 1 344 ? 23.156 -16.625 -22.75 1 95 344 PRO B C 1
ATOM 8457 O O . PRO B 1 344 ? 22.328 -17.141 -21.969 1 95 344 PRO B O 1
ATOM 8460 N N . ASP B 1 345 ? 24.406 -17.016 -22.875 1 91.56 345 ASP B N 1
ATOM 8461 C CA . ASP B 1 345 ? 24.891 -18.188 -22.141 1 91.56 345 ASP B CA 1
ATOM 8462 C C . ASP B 1 345 ? 25.484 -17.797 -20.797 1 91.56 345 ASP B C 1
ATOM 8464 O O . ASP B 1 345 ? 26.703 -17.781 -20.625 1 91.56 345 ASP B O 1
ATOM 8468 N N . THR B 1 346 ? 24.688 -17.453 -19.875 1 93.31 346 THR B N 1
ATOM 8469 C CA . THR B 1 346 ? 25.047 -17.109 -18.5 1 93.31 346 THR B CA 1
ATOM 8470 C C . THR B 1 346 ? 24.391 -18.062 -17.516 1 93.31 346 THR B C 1
ATOM 8472 O O . THR B 1 346 ? 23.562 -18.891 -17.906 1 93.31 346 THR B O 1
ATOM 8475 N N . TRP B 1 347 ? 24.828 -18.062 -16.25 1 94.06 347 TRP B N 1
ATOM 8476 C CA . TRP B 1 347 ? 24.234 -18.938 -15.242 1 94.06 347 TRP B CA 1
ATOM 8477 C C . TRP B 1 347 ? 22.75 -18.656 -15.07 1 94.06 347 TRP B C 1
ATOM 8479 O O . TRP B 1 347 ? 21.984 -19.547 -14.656 1 94.06 347 TRP B O 1
ATOM 8489 N N . MET B 1 348 ? 22.266 -17.562 -15.461 1 95.25 348 MET B N 1
ATOM 8490 C CA . MET B 1 348 ? 20.859 -17.188 -15.398 1 95.25 348 MET B CA 1
ATOM 8491 C C . MET B 1 348 ? 20.031 -18.047 -16.359 1 95.25 348 MET B C 1
ATOM 8493 O O . MET B 1 348 ? 18.859 -18.328 -16.109 1 95.25 348 MET B O 1
ATOM 8497 N N . LYS B 1 349 ? 20.625 -18.406 -17.453 1 94.94 349 LYS B N 1
ATOM 8498 C CA . LYS B 1 349 ? 19.938 -19.219 -18.453 1 94.94 349 LYS B CA 1
ATOM 8499 C C . LYS B 1 349 ? 19.484 -20.547 -17.859 1 94.94 349 LYS B C 1
ATOM 8501 O O . LYS B 1 349 ? 18.406 -21.047 -18.203 1 94.94 349 LYS B O 1
ATOM 8506 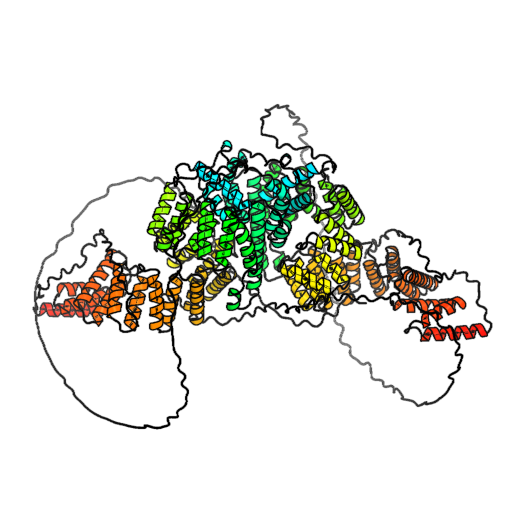N N . GLU B 1 350 ? 20.297 -21.062 -16.922 1 94.38 350 GLU B N 1
ATOM 8507 C CA . GLU B 1 350 ? 19.953 -22.328 -16.281 1 94.38 350 GLU B CA 1
ATOM 8508 C C . GLU B 1 350 ? 18.703 -22.172 -15.414 1 94.38 350 GLU B C 1
ATOM 8510 O O . GLU B 1 350 ? 17.859 -23.078 -15.375 1 94.38 350 GLU B O 1
ATOM 8515 N N . PHE B 1 351 ? 18.594 -21.109 -14.695 1 95.75 351 PHE B N 1
ATOM 8516 C CA . PHE B 1 351 ? 17.406 -20.828 -13.906 1 95.75 351 PHE B CA 1
ATOM 8517 C C . PHE B 1 351 ? 16.188 -20.641 -14.812 1 95.75 351 PHE B C 1
ATOM 8519 O O . PHE B 1 351 ? 15.086 -21.094 -14.492 1 95.75 351 PHE B O 1
ATOM 8526 N N . PHE B 1 352 ? 16.5 -19.969 -16.016 1 96.5 352 PHE B N 1
ATOM 8527 C CA . PHE B 1 352 ? 15.438 -19.719 -16.984 1 96.5 352 PHE B CA 1
ATOM 8528 C C . PHE B 1 352 ? 14.906 -21.031 -17.547 1 96.5 352 PHE B C 1
ATOM 8530 O O . PHE B 1 352 ? 13.695 -21.234 -17.609 1 96.5 352 PHE B O 1
ATOM 8537 N N . LEU B 1 353 ? 15.75 -21.891 -17.859 1 95.44 353 LEU B N 1
ATOM 8538 C CA . LEU B 1 353 ? 15.367 -23.172 -18.438 1 95.44 353 LEU B CA 1
ATOM 8539 C C . LEU B 1 353 ? 14.602 -24.031 -17.422 1 95.44 353 LEU B C 1
ATOM 8541 O O . LEU B 1 353 ? 13.609 -24.672 -17.781 1 95.44 353 LEU B O 1
ATOM 8545 N N . ALA B 1 354 ? 15.07 -24.031 -16.203 1 95.38 354 ALA B N 1
ATOM 8546 C CA . ALA B 1 354 ? 14.359 -24.781 -15.164 1 95.38 354 ALA B CA 1
ATOM 8547 C C . ALA B 1 354 ? 12.93 -24.25 -14.992 1 95.38 354 ALA B C 1
ATOM 8549 O O . ALA B 1 354 ? 11.984 -25.031 -14.914 1 95.38 354 ALA B O 1
ATOM 8550 N N . HIS B 1 355 ? 12.766 -22.984 -15.008 1 94.94 355 HIS B N 1
ATOM 8551 C CA . HIS B 1 355 ? 11.461 -22.359 -14.797 1 94.94 355 HIS B CA 1
ATOM 8552 C C . HIS B 1 355 ? 10.547 -22.594 -16 1 94.94 355 HIS B C 1
ATOM 8554 O O . HIS B 1 355 ? 9.375 -22.922 -15.828 1 94.94 355 HIS B O 1
ATOM 8560 N N . ILE B 1 356 ? 11.023 -22.406 -17.219 1 94.38 356 ILE B N 1
ATOM 8561 C CA . ILE B 1 356 ? 10.195 -22.516 -18.406 1 94.38 356 ILE B CA 1
ATOM 8562 C C . ILE B 1 356 ? 9.773 -23.969 -18.625 1 94.38 356 ILE B C 1
ATOM 8564 O O . ILE B 1 356 ? 8.664 -24.234 -19.094 1 94.38 356 ILE B O 1
ATOM 8568 N N . TYR B 1 357 ? 10.656 -24.938 -18.266 1 93.06 357 TYR B N 1
ATOM 8569 C CA . TYR B 1 357 ? 10.289 -26.344 -18.375 1 93.06 357 TYR B CA 1
ATOM 8570 C C . TYR B 1 357 ? 9.117 -26.672 -17.469 1 93.06 357 TYR B C 1
ATOM 8572 O O . TYR B 1 357 ? 8.242 -27.453 -17.828 1 93.06 357 TYR B O 1
ATOM 8580 N N . THR B 1 358 ? 9.078 -26.062 -16.312 1 88.94 358 THR B N 1
ATOM 8581 C CA . THR B 1 358 ? 7.949 -26.266 -15.414 1 88.94 358 THR B CA 1
ATOM 8582 C C . THR B 1 358 ? 6.668 -25.703 -16.031 1 88.94 358 THR B C 1
ATOM 8584 O O . THR B 1 358 ? 5.609 -26.328 -15.953 1 88.94 358 THR B O 1
ATOM 8587 N N . GLU B 1 359 ? 6.793 -24.594 -16.703 1 85.44 359 GLU B N 1
ATOM 8588 C CA . GLU B 1 359 ? 5.633 -23.938 -17.297 1 85.44 359 GLU B CA 1
ATOM 8589 C C . GLU B 1 359 ? 5.121 -24.703 -18.516 1 85.44 359 GLU B C 1
ATOM 8591 O O . GLU B 1 359 ? 3.922 -24.703 -18.797 1 85.44 359 GLU B O 1
ATOM 8596 N N . LEU B 1 360 ? 6.051 -25.328 -19.219 1 85.12 360 LEU B N 1
ATOM 8597 C CA . LEU B 1 360 ? 5.688 -26.109 -20.406 1 85.12 360 LEU B CA 1
ATOM 8598 C C . LEU B 1 360 ? 5.316 -27.531 -20.031 1 85.12 360 LEU B C 1
ATOM 8600 O O . LEU B 1 360 ? 5.156 -28.391 -20.906 1 85.12 360 LEU B O 1
ATOM 8604 N N . GLN B 1 361 ? 5.27 -27.891 -18.75 1 81.81 361 GLN B N 1
ATOM 8605 C CA . GLN B 1 361 ? 4.848 -29.172 -18.203 1 81.81 361 GLN B CA 1
ATOM 8606 C C . GLN B 1 361 ? 5.863 -30.266 -18.531 1 81.81 361 GLN B C 1
ATOM 8608 O O . GLN B 1 361 ? 5.492 -31.422 -18.75 1 81.81 361 GLN B O 1
ATOM 8613 N N . LEU B 1 362 ? 7.043 -29.797 -18.797 1 88.31 362 LEU B N 1
ATOM 8614 C CA . LEU B 1 362 ? 8.164 -30.719 -18.891 1 88.31 362 LEU B CA 1
ATOM 8615 C C . LEU B 1 362 ? 8.844 -30.891 -17.547 1 88.31 362 LEU B C 1
ATOM 8617 O O . LEU B 1 362 ? 9.969 -30.438 -17.344 1 88.31 362 LEU B O 1
ATOM 8621 N N . ILE B 1 363 ? 8.195 -31.594 -16.672 1 88.25 363 ILE B N 1
ATOM 8622 C CA . ILE B 1 363 ? 8.516 -31.594 -15.25 1 88.25 363 ILE B CA 1
ATOM 8623 C C . ILE B 1 363 ? 9.789 -32.375 -15 1 88.25 363 ILE B C 1
ATOM 8625 O O . ILE B 1 363 ? 10.609 -32 -14.164 1 88.25 363 ILE B O 1
ATOM 8629 N N . GLU B 1 364 ? 9.969 -33.5 -15.664 1 90.31 364 GLU B N 1
ATOM 8630 C CA . GLU B 1 364 ? 11.172 -34.281 -15.453 1 90.31 364 GLU B CA 1
ATOM 8631 C C . GLU B 1 364 ? 12.43 -33.5 -15.781 1 90.31 364 GLU B C 1
ATOM 8633 O O . GLU B 1 364 ? 13.406 -33.531 -15.023 1 90.31 364 GLU B O 1
ATOM 8638 N N . GLU B 1 365 ? 12.359 -32.812 -16.922 1 93.62 365 GLU B N 1
ATOM 8639 C CA . GLU B 1 365 ? 13.492 -31.969 -17.297 1 93.62 365 GLU B CA 1
ATOM 8640 C C . GLU B 1 365 ? 13.695 -30.828 -16.297 1 93.62 365 GLU B C 1
ATOM 8642 O O . GLU B 1 365 ? 14.828 -30.469 -15.977 1 93.62 365 GLU B O 1
ATOM 8647 N N . ALA B 1 366 ? 12.656 -30.266 -15.867 1 95.5 366 ALA B N 1
ATOM 8648 C CA . ALA B 1 366 ? 12.727 -29.188 -14.891 1 95.5 366 ALA B CA 1
ATOM 8649 C C . ALA B 1 366 ? 13.383 -29.656 -13.594 1 95.5 366 ALA B C 1
ATOM 8651 O O . ALA B 1 366 ? 14.258 -28.969 -13.047 1 95.5 366 ALA B O 1
ATOM 8652 N N . LEU B 1 367 ? 12.984 -30.844 -13.102 1 95.62 367 LEU B N 1
ATOM 8653 C CA . LEU B 1 367 ? 13.531 -31.391 -11.859 1 95.62 367 LEU B CA 1
ATOM 8654 C C . LEU B 1 367 ? 15.023 -31.672 -12 1 95.62 367 LEU B C 1
ATOM 8656 O O . LEU B 1 367 ? 15.789 -31.453 -11.062 1 95.62 367 LEU B O 1
ATOM 8660 N N . GLN B 1 368 ? 15.359 -32.125 -13.164 1 96.38 368 GLN B N 1
ATOM 8661 C CA . GLN B 1 368 ? 16.766 -32.375 -13.422 1 96.38 368 GLN B CA 1
ATOM 8662 C C . GLN B 1 368 ? 17.578 -31.062 -13.359 1 96.38 368 GLN B C 1
ATOM 8664 O O . GLN B 1 368 ? 18.672 -31.031 -12.797 1 96.38 368 GLN B O 1
ATOM 8669 N N . LYS B 1 369 ? 17.031 -30.031 -13.953 1 96.12 369 LYS B N 1
ATOM 8670 C CA . LYS B 1 369 ? 17.703 -28.734 -13.945 1 96.12 369 LYS B CA 1
ATOM 8671 C C . LYS B 1 369 ? 17.797 -28.172 -12.531 1 96.12 369 LYS B C 1
ATOM 8673 O O . LYS B 1 369 ? 18.828 -27.625 -12.141 1 96.12 369 LYS B O 1
ATOM 8678 N N . TYR B 1 370 ? 16.797 -28.312 -11.758 1 96.5 370 TYR B N 1
ATOM 8679 C CA . TYR B 1 370 ? 16.812 -27.812 -10.391 1 96.5 370 TYR B CA 1
ATOM 8680 C C . TYR B 1 370 ? 17.766 -28.609 -9.531 1 96.5 370 TYR B C 1
ATOM 8682 O O . TYR B 1 370 ? 18.453 -28.047 -8.664 1 96.5 370 TYR B O 1
ATOM 8690 N N . GLN B 1 371 ? 17.797 -29.875 -9.773 1 94.81 371 GLN B N 1
ATOM 8691 C CA . GLN B 1 371 ? 18.766 -30.688 -9.047 1 94.81 371 GLN B CA 1
ATOM 8692 C C . GLN B 1 371 ? 20.203 -30.281 -9.375 1 94.81 371 GLN B C 1
ATOM 8694 O O . GLN B 1 371 ? 21.062 -30.281 -8.5 1 94.81 371 GLN B O 1
ATOM 8699 N N . SER B 1 372 ? 20.375 -29.984 -10.609 1 94.94 372 SER B N 1
ATOM 8700 C CA . SER B 1 372 ? 21.703 -29.5 -11.008 1 94.94 372 SER B CA 1
ATOM 8701 C C . SER B 1 372 ? 22.047 -28.203 -10.297 1 94.94 372 SER B C 1
ATOM 8703 O O . SER B 1 372 ? 23.203 -27.969 -9.953 1 94.94 372 SER B O 1
ATOM 8705 N N . LEU B 1 373 ? 21.109 -27.359 -10.102 1 95.5 373 LEU B N 1
ATOM 8706 C CA . LEU B 1 373 ? 21.328 -26.094 -9.406 1 95.5 373 LEU B CA 1
ATOM 8707 C C . LEU B 1 373 ? 21.625 -26.328 -7.926 1 95.5 373 LEU B C 1
ATOM 8709 O O . LEU B 1 373 ? 22.453 -25.656 -7.332 1 95.5 373 LEU B O 1
ATOM 8713 N N . ILE B 1 374 ? 20.969 -27.297 -7.352 1 94.38 374 ILE B N 1
ATOM 8714 C CA . ILE B 1 374 ? 21.203 -27.672 -5.961 1 94.38 374 ILE B CA 1
ATOM 8715 C C . ILE B 1 374 ? 22.641 -28.172 -5.801 1 94.38 374 ILE B C 1
ATOM 8717 O O . ILE B 1 374 ? 23.344 -27.781 -4.867 1 94.38 374 ILE B O 1
ATOM 8721 N N . ASP B 1 375 ? 23.031 -28.938 -6.73 1 93.56 375 ASP B N 1
ATOM 8722 C CA . ASP B 1 375 ? 24.375 -29.5 -6.695 1 93.56 375 ASP B CA 1
ATOM 8723 C C . ASP B 1 375 ? 25.438 -28.438 -6.91 1 93.56 375 ASP B C 1
ATOM 8725 O O . ASP B 1 375 ? 26.578 -28.578 -6.453 1 93.56 375 ASP B O 1
ATOM 8729 N N . ALA B 1 376 ? 25.047 -27.375 -7.656 1 91.62 376 ALA B N 1
ATOM 8730 C CA . ALA B 1 376 ? 25.969 -26.281 -7.926 1 91.62 376 ALA B CA 1
ATOM 8731 C C . ALA B 1 376 ? 26.172 -25.422 -6.684 1 91.62 376 ALA B C 1
ATOM 8733 O O . ALA B 1 376 ? 27.125 -24.641 -6.613 1 91.62 376 ALA B O 1
ATOM 8734 N N . GLY B 1 377 ? 25.266 -25.547 -5.668 1 92.12 377 GLY B N 1
ATOM 8735 C CA . GLY B 1 377 ? 25.484 -24.828 -4.426 1 92.12 377 GLY B CA 1
ATOM 8736 C C . GLY B 1 377 ? 24.266 -24.062 -3.953 1 92.12 377 GLY B C 1
ATOM 8737 O O . GLY B 1 377 ? 24.328 -23.359 -2.938 1 92.12 377 GLY B O 1
ATOM 8738 N N . PHE B 1 378 ? 23.156 -24.156 -4.578 1 95.12 378 PHE B N 1
ATOM 8739 C CA . PHE B 1 378 ? 21.969 -23.391 -4.238 1 95.12 378 PHE B CA 1
ATOM 8740 C C . PHE B 1 378 ? 20.969 -24.25 -3.469 1 95.12 378 PHE B C 1
ATOM 8742 O O . PHE B 1 378 ? 19.766 -24.125 -3.658 1 95.12 378 PHE B O 1
ATOM 8749 N N . SER B 1 379 ? 21.422 -25.078 -2.668 1 92.06 379 SER B N 1
ATOM 8750 C CA . SER B 1 379 ? 20.547 -26 -1.94 1 92.06 379 SER B CA 1
ATOM 8751 C C . SER B 1 379 ? 19.719 -25.266 -0.892 1 92.06 379 SER B C 1
ATOM 8753 O O . SER B 1 379 ? 18.609 -25.703 -0.551 1 92.06 379 SER B O 1
ATOM 8755 N N . LYS B 1 380 ? 20.188 -24.141 -0.408 1 92.69 380 LYS B N 1
ATOM 8756 C CA . LYS B 1 380 ? 19.5 -23.438 0.665 1 92.69 380 LYS B CA 1
ATOM 8757 C C . LYS B 1 380 ? 18.531 -22.391 0.104 1 92.69 380 LYS B C 1
ATOM 8759 O O . LYS B 1 380 ? 17.875 -21.672 0.862 1 92.69 380 LYS B O 1
ATOM 8764 N N . SER B 1 381 ? 18.438 -22.359 -1.182 1 94.38 381 SER B N 1
ATOM 8765 C CA . SER B 1 381 ? 17.547 -21.375 -1.801 1 94.38 381 SER B CA 1
ATOM 8766 C C . SER B 1 381 ? 16.094 -21.766 -1.628 1 94.38 381 SER B C 1
ATOM 8768 O O . SER B 1 381 ? 15.672 -22.844 -2.061 1 94.38 381 SER B O 1
ATOM 8770 N N . THR B 1 382 ? 15.297 -20.891 -0.993 1 94 382 THR B N 1
ATOM 8771 C CA . THR B 1 382 ? 13.883 -21.156 -0.782 1 94 382 THR B CA 1
ATOM 8772 C C . THR B 1 382 ? 13.125 -21.125 -2.107 1 94 382 THR B C 1
ATOM 8774 O O . THR B 1 382 ? 12.078 -21.766 -2.242 1 94 382 THR B O 1
ATOM 8777 N N . TYR B 1 383 ? 13.664 -20.406 -3.047 1 94.25 383 TYR B N 1
ATOM 8778 C CA . TYR B 1 383 ? 13.039 -20.359 -4.363 1 94.25 383 TYR B CA 1
ATOM 8779 C C . TYR B 1 383 ? 13.109 -21.719 -5.051 1 94.25 383 TYR B C 1
ATOM 8781 O O . TYR B 1 383 ? 12.102 -22.219 -5.547 1 94.25 383 TYR B O 1
ATOM 8789 N N . ILE B 1 384 ? 14.281 -22.297 -5.07 1 95.88 384 ILE B N 1
ATOM 8790 C CA . ILE B 1 384 ? 14.484 -23.578 -5.734 1 95.88 384 ILE B CA 1
ATOM 8791 C C . ILE B 1 384 ? 13.68 -24.656 -5.016 1 95.88 384 ILE B C 1
ATOM 8793 O O . ILE B 1 384 ? 13.016 -25.469 -5.66 1 95.88 384 ILE B O 1
ATOM 8797 N N . ILE B 1 385 ? 13.703 -24.656 -3.713 1 95.94 385 ILE B N 1
ATOM 8798 C CA . ILE B 1 385 ? 12.969 -25.641 -2.926 1 95.94 385 ILE B CA 1
ATOM 8799 C C . ILE B 1 385 ? 11.477 -25.531 -3.234 1 95.94 385 ILE B C 1
ATOM 8801 O O . ILE B 1 385 ? 10.805 -26.547 -3.41 1 95.94 385 ILE B O 1
ATOM 8805 N N . SER B 1 386 ? 10.992 -24.344 -3.322 1 95.5 386 SER B N 1
ATOM 8806 C CA . SER B 1 386 ? 9.578 -24.141 -3.613 1 95.5 386 SER B CA 1
ATOM 8807 C C . SER B 1 386 ? 9.227 -24.625 -5.016 1 95.5 386 SER B C 1
ATOM 8809 O O . SER B 1 386 ? 8.172 -25.234 -5.219 1 95.5 386 SER B O 1
ATOM 8811 N N . GLN B 1 387 ? 10.094 -24.406 -5.945 1 95.44 387 GLN B N 1
ATOM 8812 C CA . GLN B 1 387 ? 9.836 -24.828 -7.316 1 95.44 387 GLN B CA 1
ATOM 8813 C C . GLN B 1 387 ? 9.859 -26.344 -7.434 1 95.44 387 GLN B C 1
ATOM 8815 O O . GLN B 1 387 ? 9.086 -26.938 -8.195 1 95.44 387 GLN B O 1
ATOM 8820 N N . ILE B 1 388 ? 10.711 -26.953 -6.727 1 96.06 388 ILE B N 1
ATOM 8821 C CA . ILE B 1 388 ? 10.773 -28.406 -6.719 1 96.06 388 ILE B CA 1
ATOM 8822 C C . ILE B 1 388 ? 9.5 -28.984 -6.109 1 96.06 388 ILE B C 1
ATOM 8824 O O . ILE B 1 388 ? 8.953 -29.969 -6.605 1 96.06 388 ILE B O 1
ATOM 8828 N N . ALA B 1 389 ? 9.008 -28.375 -5.043 1 95.94 389 ALA B N 1
ATOM 8829 C CA . ALA B 1 389 ? 7.758 -28.812 -4.426 1 95.94 389 ALA B CA 1
ATOM 8830 C C . ALA B 1 389 ? 6.598 -28.688 -5.406 1 95.94 389 ALA B C 1
ATOM 8832 O O . ALA B 1 389 ? 5.754 -29.578 -5.492 1 95.94 389 ALA B O 1
ATOM 8833 N N . VAL B 1 390 ? 6.555 -27.625 -6.145 1 94 390 VAL B N 1
ATOM 8834 C CA . VAL B 1 390 ? 5.5 -27.406 -7.133 1 94 390 VAL B CA 1
ATOM 8835 C C . VAL B 1 390 ? 5.617 -28.422 -8.258 1 94 390 VAL B C 1
ATOM 8837 O O . VAL B 1 390 ? 4.605 -28.906 -8.773 1 94 390 VAL B O 1
ATOM 8840 N N . ALA B 1 391 ? 6.805 -28.766 -8.633 1 93 391 ALA B N 1
ATOM 8841 C CA . ALA B 1 391 ? 7.023 -29.766 -9.672 1 93 391 ALA B CA 1
ATOM 8842 C C . ALA B 1 391 ? 6.484 -31.141 -9.242 1 93 391 ALA B C 1
ATOM 8844 O O . ALA B 1 391 ? 5.844 -31.828 -10.031 1 93 391 ALA B O 1
ATOM 8845 N N . TYR B 1 392 ? 6.719 -31.469 -8 1 92.56 392 TYR B N 1
ATOM 8846 C CA . TYR B 1 392 ? 6.211 -32.75 -7.492 1 92.56 392 TYR B CA 1
ATOM 8847 C C . TYR B 1 392 ? 4.691 -32.719 -7.379 1 92.56 392 TYR B C 1
ATOM 8849 O O . TYR B 1 392 ? 4.031 -33.75 -7.559 1 92.56 392 TYR B O 1
ATOM 8857 N N . HIS B 1 393 ? 4.164 -31.562 -7.094 1 90.5 393 HIS B N 1
ATOM 8858 C CA . HIS B 1 393 ? 2.713 -31.406 -7.125 1 90.5 393 HIS B CA 1
ATOM 8859 C C . HIS B 1 393 ? 2.164 -31.672 -8.523 1 90.5 393 HIS B C 1
ATOM 8861 O O . HIS B 1 393 ? 1.135 -32.312 -8.68 1 90.5 393 HIS B O 1
ATOM 8867 N N . ASN B 1 394 ? 2.875 -31.234 -9.508 1 85.12 394 ASN B N 1
ATOM 8868 C CA . ASN B 1 394 ? 2.422 -31.375 -10.891 1 85.12 394 ASN B CA 1
ATOM 8869 C C . ASN B 1 394 ? 2.502 -32.812 -11.367 1 85.12 394 ASN B C 1
ATOM 8871 O O . ASN B 1 394 ? 1.702 -33.25 -12.195 1 85.12 394 ASN B O 1
ATOM 8875 N N . ILE B 1 395 ? 3.484 -33.625 -10.852 1 81.81 395 ILE B N 1
ATOM 8876 C CA . ILE B 1 395 ? 3.602 -35.031 -11.211 1 81.81 395 ILE B CA 1
ATOM 8877 C C . ILE B 1 395 ? 2.701 -35.875 -10.305 1 81.81 395 ILE B C 1
ATOM 8879 O O . ILE B 1 395 ? 2.637 -37.094 -10.445 1 81.81 395 ILE B O 1
ATOM 8883 N N . ARG B 1 396 ? 1.978 -35.156 -9.32 1 82.75 396 ARG B N 1
ATOM 8884 C CA . ARG B 1 396 ? 0.994 -35.781 -8.43 1 82.75 396 ARG B CA 1
ATOM 8885 C C . ARG B 1 396 ? 1.663 -36.719 -7.438 1 82.75 396 ARG B C 1
ATOM 8887 O O . ARG B 1 396 ? 1.098 -37.75 -7.086 1 82.75 396 ARG B O 1
ATOM 8894 N N . ASP B 1 397 ? 2.9 -36.438 -7.215 1 88.38 397 ASP B N 1
ATOM 8895 C CA . ASP B 1 397 ? 3.549 -37.062 -6.066 1 88.38 397 ASP B CA 1
ATOM 8896 C C . ASP B 1 397 ? 3.293 -36.281 -4.789 1 88.38 397 ASP B C 1
ATOM 8898 O O . ASP B 1 397 ? 4.129 -35.469 -4.375 1 88.38 397 ASP B O 1
ATOM 8902 N N . ILE B 1 398 ? 2.26 -36.5 -4.172 1 89.69 398 ILE B N 1
ATOM 8903 C CA . ILE B 1 398 ? 1.72 -35.688 -3.086 1 89.69 398 ILE B CA 1
ATOM 8904 C C . ILE B 1 398 ? 2.613 -35.812 -1.854 1 89.69 398 ILE B C 1
ATOM 8906 O O . ILE B 1 398 ? 2.912 -34.812 -1.19 1 89.69 398 ILE B O 1
ATOM 8910 N N . ASP B 1 399 ? 3.062 -36.969 -1.561 1 92.12 399 ASP B N 1
ATOM 8911 C CA . ASP B 1 399 ? 3.834 -37.188 -0.342 1 92.12 399 ASP B CA 1
ATOM 8912 C C . ASP B 1 399 ? 5.152 -36.406 -0.376 1 92.12 399 ASP B C 1
ATOM 8914 O O . ASP B 1 399 ? 5.512 -35.75 0.595 1 92.12 399 ASP B O 1
ATOM 8918 N N . LYS B 1 400 ? 5.77 -36.594 -1.509 1 94.69 400 LYS B N 1
ATOM 8919 C CA . LYS B 1 400 ? 7.035 -35.875 -1.632 1 94.69 400 LYS B CA 1
ATOM 8920 C C . LYS B 1 400 ? 6.812 -34.375 -1.615 1 94.69 400 LYS B C 1
ATOM 8922 O O . LYS B 1 400 ? 7.59 -33.625 -1.011 1 94.69 400 LYS B O 1
ATOM 8927 N N . ALA B 1 401 ? 5.867 -33.938 -2.279 1 96.44 401 ALA B N 1
ATOM 8928 C CA . ALA B 1 401 ? 5.547 -32.531 -2.305 1 96.44 401 ALA B CA 1
ATOM 8929 C C . ALA B 1 401 ? 5.258 -32 -0.9 1 96.44 401 ALA B C 1
ATOM 8931 O O . ALA B 1 401 ? 5.762 -30.938 -0.507 1 96.44 401 ALA B O 1
ATOM 8932 N N . LEU B 1 402 ? 4.484 -32.75 -0.081 1 96.38 402 LEU B N 1
ATOM 8933 C CA . LEU B 1 402 ? 4.129 -32.344 1.278 1 96.38 402 LEU B CA 1
ATOM 8934 C C . LEU B 1 402 ? 5.371 -32.281 2.162 1 96.38 402 LEU B C 1
ATOM 8936 O O . LEU B 1 402 ? 5.512 -31.344 2.957 1 96.38 402 LEU B O 1
ATOM 8940 N N . SER B 1 403 ? 6.18 -33.25 1.958 1 97 403 SER B N 1
ATOM 8941 C CA . SER B 1 403 ? 7.398 -33.281 2.758 1 97 403 SER B CA 1
ATOM 8942 C C . SER B 1 403 ? 8.273 -32.062 2.475 1 97 403 SER B C 1
ATOM 8944 O O . SER B 1 403 ? 8.805 -31.453 3.398 1 97 403 SER B O 1
ATOM 8946 N N . ILE B 1 404 ? 8.445 -31.719 1.21 1 97.12 404 ILE B N 1
ATOM 8947 C CA . ILE B 1 404 ? 9.289 -30.594 0.821 1 97.12 404 ILE B CA 1
ATOM 8948 C C . ILE B 1 404 ? 8.664 -29.281 1.3 1 97.12 404 ILE B C 1
ATOM 8950 O O . ILE B 1 404 ? 9.367 -28.391 1.785 1 97.12 404 ILE B O 1
ATOM 8954 N N . PHE B 1 405 ? 7.391 -29.094 1.229 1 97.38 405 PHE B N 1
ATOM 8955 C CA . PHE B 1 405 ? 6.711 -27.891 1.692 1 97.38 405 PHE B CA 1
ATOM 8956 C C . PHE B 1 405 ? 6.844 -27.75 3.203 1 97.38 405 PHE B C 1
ATOM 8958 O O . PHE B 1 405 ? 6.996 -26.625 3.711 1 97.38 405 PHE B O 1
ATOM 8965 N N . ASN B 1 406 ? 6.73 -28.875 3.869 1 96.31 406 ASN B N 1
ATOM 8966 C CA . ASN B 1 406 ? 6.902 -28.812 5.316 1 96.31 406 ASN B CA 1
ATOM 8967 C C . ASN B 1 406 ? 8.312 -28.359 5.695 1 96.31 406 ASN B C 1
ATOM 8969 O O . ASN B 1 406 ? 8.484 -27.578 6.633 1 96.31 406 ASN B O 1
ATOM 8973 N N . GLU B 1 407 ? 9.25 -28.828 4.938 1 95.88 407 GLU B N 1
ATOM 8974 C CA . GLU B 1 407 ? 10.617 -28.375 5.148 1 95.88 407 GLU B CA 1
ATOM 8975 C C . GLU B 1 407 ? 10.758 -26.875 4.848 1 95.88 407 GLU B C 1
ATOM 8977 O O . GLU B 1 407 ? 11.461 -26.156 5.559 1 95.88 407 GLU B O 1
ATOM 8982 N N . LEU B 1 408 ? 10.141 -26.5 3.834 1 96.06 408 LEU B N 1
ATOM 8983 C CA . LEU B 1 408 ? 10.156 -25.094 3.451 1 96.06 408 LEU B CA 1
ATOM 8984 C C . LEU B 1 408 ? 9.547 -24.219 4.547 1 96.06 408 LEU B C 1
ATOM 8986 O O . LEU B 1 408 ? 10.062 -23.141 4.848 1 96.06 408 LEU B O 1
ATOM 8990 N N . ARG B 1 409 ? 8.469 -24.641 5.195 1 95.44 409 ARG B N 1
ATOM 8991 C CA . ARG B 1 409 ? 7.781 -23.906 6.242 1 95.44 409 ARG B CA 1
ATOM 8992 C C . ARG B 1 409 ? 8.641 -23.797 7.5 1 95.44 409 ARG B C 1
ATOM 8994 O O . ARG B 1 409 ? 8.531 -22.828 8.25 1 95.44 409 ARG B O 1
ATOM 9001 N N . LYS B 1 410 ? 9.453 -24.766 7.68 1 95.38 410 LYS B N 1
ATOM 9002 C CA . LYS B 1 410 ? 10.359 -24.734 8.82 1 95.38 410 LYS B CA 1
ATOM 9003 C C . LYS B 1 410 ? 11.461 -23.688 8.617 1 95.38 410 LYS B C 1
ATOM 9005 O O . LYS B 1 410 ? 11.852 -23 9.562 1 95.38 410 LYS B O 1
ATOM 9010 N N . GLN B 1 411 ? 11.93 -23.594 7.34 1 94.38 411 GLN B N 1
ATOM 9011 C CA . GLN B 1 411 ? 13.008 -22.656 7.02 1 94.38 411 GLN B CA 1
ATOM 9012 C C . GLN B 1 411 ? 12.484 -21.234 6.934 1 94.38 411 GLN B C 1
ATOM 9014 O O . GLN B 1 411 ? 13.188 -20.281 7.305 1 94.38 411 GLN B O 1
ATOM 9019 N N . ASP B 1 412 ? 11.344 -21.047 6.418 1 96 412 ASP B N 1
ATOM 9020 C CA . ASP B 1 412 ? 10.703 -19.75 6.223 1 96 412 ASP B CA 1
ATOM 9021 C C . ASP B 1 412 ? 9.242 -19.797 6.664 1 96 412 ASP B C 1
ATOM 9023 O O . ASP B 1 412 ? 8.336 -19.797 5.828 1 96 412 ASP B O 1
ATOM 9027 N N . PRO B 1 413 ? 9.008 -19.641 7.891 1 95.56 413 PRO B N 1
ATOM 9028 C CA . PRO B 1 413 ? 7.664 -19.828 8.438 1 95.56 413 PRO B CA 1
ATOM 9029 C C . PRO B 1 413 ? 6.703 -18.719 8.039 1 95.56 413 PRO B C 1
ATOM 9031 O O . PRO B 1 413 ? 5.484 -18.906 8.047 1 95.56 413 PRO B O 1
ATOM 9034 N N . TYR B 1 414 ? 7.16 -17.547 7.672 1 96.25 414 TYR B N 1
ATOM 9035 C CA . TYR B 1 414 ? 6.273 -16.422 7.379 1 96.25 414 TYR B CA 1
ATOM 9036 C C . TYR B 1 414 ? 6.094 -16.25 5.879 1 96.25 414 TYR B C 1
ATOM 9038 O O . TYR B 1 414 ? 5.555 -15.227 5.426 1 96.25 414 TYR B O 1
ATOM 9046 N N . ARG B 1 415 ? 6.539 -17.219 5.129 1 95.81 415 ARG B N 1
ATOM 9047 C CA . ARG B 1 415 ? 6.391 -17.172 3.676 1 95.81 415 ARG B CA 1
ATOM 9048 C C . ARG B 1 415 ? 4.957 -17.484 3.264 1 95.81 415 ARG B C 1
ATOM 9050 O O . ARG B 1 415 ? 4.367 -18.469 3.73 1 95.81 415 ARG B O 1
ATOM 9057 N N . ILE B 1 416 ? 4.344 -16.656 2.479 1 95.31 416 ILE B N 1
ATOM 9058 C CA . ILE B 1 416 ? 2.965 -16.859 2.047 1 95.31 416 ILE B CA 1
ATOM 9059 C C . ILE B 1 416 ? 2.941 -17.344 0.6 1 95.31 416 ILE B C 1
ATOM 9061 O O . ILE B 1 416 ? 2.006 -18.031 0.186 1 95.31 416 ILE B O 1
ATOM 9065 N N . GLU B 1 417 ? 3.969 -17.094 -0.124 1 93.25 417 GLU B N 1
ATOM 9066 C CA . GLU B 1 417 ? 4.051 -17.484 -1.525 1 93.25 417 GLU B CA 1
ATOM 9067 C C . GLU B 1 417 ? 3.99 -19 -1.671 1 93.25 417 GLU B C 1
ATOM 9069 O O . GLU B 1 417 ? 4.672 -19.734 -0.943 1 93.25 417 GLU B O 1
ATOM 9074 N N . ASN B 1 418 ? 3.18 -19.531 -2.533 1 93.69 418 ASN B N 1
ATOM 9075 C CA . ASN B 1 418 ? 2.994 -20.938 -2.893 1 93.69 418 ASN B CA 1
ATOM 9076 C C . ASN B 1 418 ? 2.275 -21.703 -1.79 1 93.69 418 ASN B C 1
ATOM 9078 O O . ASN B 1 418 ? 2.195 -22.938 -1.837 1 93.69 418 ASN B O 1
ATOM 9082 N N . MET B 1 419 ? 1.757 -21 -0.785 1 95.94 419 MET B N 1
ATOM 9083 C CA . MET B 1 419 ? 1.01 -21.688 0.266 1 95.94 419 MET B CA 1
ATOM 9084 C C . MET B 1 419 ? -0.362 -22.125 -0.239 1 95.94 419 MET B C 1
ATOM 9086 O O . MET B 1 419 ? -1.002 -23 0.36 1 95.94 419 MET B O 1
ATOM 9090 N N . ASP B 1 420 ? -0.768 -21.516 -1.321 1 94.5 420 ASP B N 1
ATOM 9091 C CA . ASP B 1 420 ? -1.995 -21.969 -1.968 1 94.5 420 ASP B CA 1
ATOM 9092 C C . ASP B 1 420 ? -1.841 -23.391 -2.506 1 94.5 420 ASP B C 1
ATOM 9094 O O . ASP B 1 420 ? -2.727 -24.234 -2.324 1 94.5 420 ASP B O 1
ATOM 9098 N N . THR B 1 421 ? -0.688 -23.672 -3.154 1 94.81 421 THR B N 1
ATOM 9099 C CA . THR B 1 421 ? -0.404 -25.016 -3.646 1 94.81 421 THR B CA 1
ATOM 9100 C C . THR B 1 421 ? -0.315 -26.016 -2.49 1 94.81 421 THR B C 1
ATOM 9102 O O . THR B 1 421 ? -0.832 -27.125 -2.582 1 94.81 421 THR B O 1
ATOM 9105 N N . PHE B 1 422 ? 0.328 -25.609 -1.453 1 96.38 422 PHE B N 1
ATOM 9106 C CA . PHE B 1 422 ? 0.428 -26.438 -0.26 1 96.38 422 PHE B CA 1
ATOM 9107 C C . PHE B 1 422 ? -0.956 -26.766 0.292 1 96.38 422 PHE B C 1
ATOM 9109 O O . PHE B 1 422 ? -1.227 -27.906 0.673 1 96.38 422 PHE B O 1
ATOM 9116 N N . SER B 1 423 ? -1.776 -25.766 0.316 1 96.5 423 SER B N 1
ATOM 9117 C CA . SER B 1 423 ? -3.139 -25.969 0.799 1 96.5 423 SER B CA 1
ATOM 9118 C C . SER B 1 423 ? -3.902 -26.953 -0.081 1 96.5 423 SER B C 1
ATOM 9120 O O . SER B 1 423 ? -4.723 -27.719 0.413 1 96.5 423 SER B O 1
ATOM 9122 N N . ASN B 1 424 ? -3.703 -26.922 -1.38 1 93.88 424 ASN B N 1
ATOM 9123 C CA . ASN B 1 424 ? -4.336 -27.859 -2.293 1 93.88 424 ASN B CA 1
ATOM 9124 C C . ASN B 1 424 ? -3.908 -29.297 -1.999 1 93.88 424 ASN B C 1
ATOM 9126 O O . ASN B 1 424 ? -4.719 -30.219 -2.086 1 93.88 424 ASN B O 1
ATOM 9130 N N . LEU B 1 425 ? -2.672 -29.438 -1.644 1 95.25 425 LEU B N 1
ATOM 9131 C CA . LEU B 1 425 ? -2.15 -30.75 -1.306 1 95.25 425 LEU B CA 1
ATOM 9132 C C . LEU B 1 425 ? -2.793 -31.281 -0.027 1 95.25 425 LEU B C 1
ATOM 9134 O O . LEU B 1 425 ? -3.174 -32.469 0.044 1 95.25 425 LEU B O 1
ATOM 9138 N N . LEU B 1 426 ? -2.896 -30.391 0.916 1 95.38 426 LEU B N 1
ATOM 9139 C CA . LEU B 1 426 ? -3.543 -30.766 2.168 1 95.38 426 LEU B CA 1
ATOM 9140 C C . LEU B 1 426 ? -5.016 -31.094 1.945 1 95.38 426 LEU B C 1
ATOM 9142 O O . LEU B 1 426 ? -5.566 -31.984 2.59 1 95.38 426 LEU B O 1
ATOM 9146 N N . TYR B 1 427 ? -5.637 -30.438 1.019 1 94 427 TYR B N 1
ATOM 9147 C CA . TYR B 1 427 ? -7.035 -30.656 0.666 1 94 427 TYR B CA 1
ATOM 9148 C C . TYR B 1 427 ? -7.227 -32.031 0.035 1 94 427 TYR B C 1
ATOM 9150 O O . TYR B 1 427 ? -8.141 -32.781 0.405 1 94 427 TYR B O 1
ATOM 9158 N N . VAL B 1 428 ? -6.332 -32.406 -0.877 1 89.38 428 VAL B N 1
ATOM 9159 C CA . VAL B 1 428 ? -6.434 -33.688 -1.594 1 89.38 428 VAL B CA 1
ATOM 9160 C C . VAL B 1 428 ? -6.219 -34.844 -0.624 1 89.38 428 VAL B C 1
ATOM 9162 O O . VAL B 1 428 ? -6.879 -35.875 -0.731 1 89.38 428 VAL B O 1
ATOM 9165 N N . ARG B 1 429 ? -5.395 -34.656 0.319 1 91.5 429 ARG B N 1
ATOM 9166 C CA . ARG B 1 429 ? -5.113 -35.688 1.303 1 91.5 429 ARG B CA 1
ATOM 9167 C C . ARG B 1 429 ? -6.098 -35.625 2.467 1 91.5 429 ARG B C 1
ATOM 9169 O O . ARG B 1 429 ? -6.004 -36.406 3.41 1 91.5 429 ARG B O 1
ATOM 9176 N N . SER B 1 430 ? -6.973 -34.688 2.455 1 91.31 430 SER B N 1
ATOM 9177 C CA . SER B 1 430 ? -8.016 -34.5 3.455 1 91.31 430 SER B CA 1
ATOM 9178 C C . SER B 1 430 ? -7.422 -34.312 4.848 1 91.31 430 SER B C 1
ATOM 9180 O O . SER B 1 430 ? -7.879 -34.938 5.805 1 91.31 430 SER B O 1
ATOM 9182 N N . MET B 1 431 ? -6.367 -33.625 4.879 1 94.19 431 MET B N 1
ATOM 9183 C CA . MET B 1 431 ? -5.734 -33.312 6.16 1 94.19 431 MET B CA 1
ATOM 9184 C C . MET B 1 431 ? -6.367 -32.094 6.793 1 94.19 431 MET B C 1
ATOM 9186 O O . MET B 1 431 ? -5.793 -30.984 6.75 1 94.19 431 MET B O 1
ATOM 9190 N N . LYS B 1 432 ? -7.391 -32.125 7.531 1 93.62 432 LYS B N 1
ATOM 9191 C CA . LYS B 1 432 ? -8.234 -31.047 8.031 1 93.62 432 LYS B CA 1
ATOM 9192 C C . LYS B 1 432 ? -7.52 -30.25 9.109 1 93.62 432 LYS B C 1
ATOM 9194 O O . LYS B 1 432 ? -7.461 -29.016 9.039 1 93.62 432 LYS B O 1
ATOM 9199 N N . PRO B 1 433 ? -6.91 -30.906 10.117 1 95.5 433 PRO B N 1
ATOM 9200 C CA . PRO B 1 433 ? -6.27 -30.125 11.172 1 95.5 433 PRO B CA 1
ATOM 9201 C C . PRO B 1 433 ? -5.105 -29.281 10.656 1 95.5 433 PRO B C 1
ATOM 9203 O O . PRO B 1 433 ? -4.938 -28.125 11.07 1 95.5 433 PRO B O 1
ATOM 9206 N N . GLU B 1 434 ? -4.305 -29.906 9.805 1 96.12 434 GLU B N 1
ATOM 9207 C CA . GLU B 1 434 ? -3.162 -29.188 9.25 1 96.12 434 GLU B CA 1
ATOM 9208 C C . GLU B 1 434 ? -3.617 -28 8.406 1 96.12 434 GLU B C 1
ATOM 9210 O O . GLU B 1 434 ? -3.008 -26.922 8.453 1 96.12 434 GLU B O 1
ATOM 9215 N N . LEU B 1 435 ? -4.613 -28.188 7.648 1 96.69 435 LEU B N 1
ATOM 9216 C CA . LEU B 1 435 ? -5.145 -27.109 6.824 1 96.69 435 LEU B CA 1
ATOM 9217 C C . LEU B 1 435 ? -5.734 -26 7.695 1 96.69 435 LEU B C 1
ATOM 9219 O O . LEU B 1 435 ? -5.605 -24.812 7.375 1 96.69 435 LEU B O 1
ATOM 9223 N N . SER B 1 436 ? -6.406 -26.391 8.758 1 95.88 436 SER B N 1
ATOM 9224 C CA . SER B 1 436 ? -6.941 -25.422 9.695 1 95.88 436 SER B CA 1
ATOM 9225 C C . SER B 1 436 ? -5.824 -24.594 10.336 1 95.88 436 SER B C 1
ATOM 9227 O O . SER B 1 436 ? -5.93 -23.375 10.438 1 95.88 436 SER B O 1
ATOM 9229 N N . TYR B 1 437 ? -4.859 -25.297 10.742 1 96.56 437 TYR B N 1
ATOM 9230 C CA . TYR B 1 437 ? -3.715 -24.594 11.32 1 96.56 437 TYR B CA 1
ATOM 9231 C C . TYR B 1 437 ? -3.096 -23.625 10.32 1 96.56 437 TYR B C 1
ATOM 9233 O O . TYR B 1 437 ? -2.762 -22.5 10.664 1 96.56 437 TYR B O 1
ATOM 9241 N N . LEU B 1 438 ? -2.869 -24.078 9.109 1 96.69 438 LEU B N 1
ATOM 9242 C CA . LEU B 1 438 ? -2.281 -23.234 8.07 1 96.69 438 LEU B CA 1
ATOM 9243 C C . LEU B 1 438 ? -3.139 -22 7.816 1 96.69 438 LEU B C 1
ATOM 9245 O O . LEU B 1 438 ? -2.613 -20.891 7.664 1 96.69 438 LEU B O 1
ATOM 9249 N N . ALA B 1 439 ? -4.43 -22.172 7.727 1 97.19 439 ALA B N 1
ATOM 9250 C CA . ALA B 1 439 ? -5.352 -21.062 7.48 1 97.19 439 ALA B CA 1
ATOM 9251 C C . ALA B 1 439 ? -5.262 -20.016 8.594 1 97.19 439 ALA B C 1
ATOM 9253 O O . ALA B 1 439 ? -5.184 -18.812 8.32 1 97.19 439 ALA B O 1
ATOM 9254 N N . HIS B 1 440 ? -5.211 -20.484 9.789 1 95.31 440 HIS B N 1
ATOM 9255 C CA . HIS B 1 440 ? -5.121 -19.578 10.93 1 95.31 440 HIS B CA 1
ATOM 9256 C C . HIS B 1 440 ? -3.777 -18.859 10.945 1 95.31 440 HIS B C 1
ATOM 9258 O O . HIS B 1 440 ? -3.717 -17.656 11.211 1 95.31 440 HIS B O 1
ATOM 9264 N N . ASN B 1 441 ? -2.818 -19.578 10.758 1 96.06 441 ASN B N 1
ATOM 9265 C CA . ASN B 1 441 ? -1.471 -19.016 10.758 1 96.06 441 ASN B CA 1
ATOM 9266 C C . ASN B 1 441 ? -1.308 -17.938 9.695 1 96.06 441 ASN B C 1
ATOM 9268 O O . ASN B 1 441 ? -0.749 -16.875 9.961 1 96.06 441 ASN B O 1
ATOM 9272 N N . LEU B 1 442 ? -1.744 -18.219 8.516 1 96.69 442 LEU B N 1
ATOM 9273 C CA . LEU B 1 442 ? -1.599 -17.266 7.426 1 96.69 442 LEU B CA 1
ATOM 9274 C C . LEU B 1 442 ? -2.475 -16.047 7.652 1 96.69 442 LEU B C 1
ATOM 9276 O O . LEU B 1 442 ? -2.105 -14.93 7.266 1 96.69 442 LEU B O 1
ATOM 9280 N N . CYS B 1 443 ? -3.586 -16.234 8.25 1 93.75 443 CYS B N 1
ATOM 9281 C CA . CYS B 1 443 ? -4.469 -15.125 8.562 1 93.75 443 CYS B CA 1
ATOM 9282 C C . CYS B 1 443 ? -3.82 -14.18 9.57 1 93.75 443 CYS B C 1
ATOM 9284 O O . CYS B 1 443 ? -3.992 -12.961 9.484 1 93.75 443 CYS B O 1
ATOM 9286 N N . GLU B 1 444 ? -3.076 -14.75 10.438 1 92.56 444 GLU B N 1
ATOM 9287 C CA . GLU B 1 444 ? -2.375 -13.945 11.438 1 92.56 444 GLU B CA 1
ATOM 9288 C C . GLU B 1 444 ? -1.228 -13.164 10.805 1 92.56 444 GLU B C 1
ATOM 9290 O O . GLU B 1 444 ? -0.917 -12.055 11.242 1 92.56 444 GLU B O 1
ATOM 9295 N N . ILE B 1 445 ? -0.616 -13.719 9.836 1 93.81 445 ILE B N 1
ATOM 9296 C CA . ILE B 1 445 ? 0.502 -13.062 9.172 1 93.81 445 ILE B CA 1
ATOM 9297 C C . ILE B 1 445 ? -0.018 -11.938 8.281 1 93.81 445 ILE B C 1
ATOM 9299 O O . ILE B 1 445 ? 0.423 -10.789 8.391 1 93.81 445 ILE B O 1
ATOM 9303 N N . ASP B 1 446 ? -0.91 -12.258 7.41 1 92.75 446 ASP B N 1
ATOM 9304 C CA . ASP B 1 446 ? -1.499 -11.281 6.5 1 92.75 446 ASP B CA 1
ATOM 9305 C C . ASP B 1 446 ? -2.9 -11.711 6.066 1 92.75 446 ASP B C 1
ATOM 9307 O O . ASP B 1 446 ? -3.053 -12.602 5.238 1 92.75 446 ASP B O 1
ATOM 9311 N N . LYS B 1 447 ? -3.768 -11.023 6.41 1 89.12 447 LYS B N 1
ATOM 9312 C CA . LYS B 1 447 ? -5.172 -11.367 6.195 1 89.12 447 LYS B CA 1
ATOM 9313 C C . LYS B 1 447 ? -5.602 -11.031 4.77 1 89.12 447 LYS B C 1
ATOM 9315 O O . LYS B 1 447 ? -6.391 -11.766 4.168 1 89.12 447 LYS B O 1
ATOM 9320 N N . TYR B 1 448 ? -5.133 -9.992 4.234 1 88.31 448 TYR B N 1
ATOM 9321 C CA . TYR B 1 448 ? -5.633 -9.508 2.957 1 88.31 448 TYR B CA 1
ATOM 9322 C C . TYR B 1 448 ? -4.645 -9.805 1.834 1 88.31 448 TYR B C 1
ATOM 9324 O O . TYR B 1 448 ? -4.109 -8.891 1.212 1 88.31 448 TYR B O 1
ATOM 9332 N N . ARG B 1 449 ? -4.336 -11.062 1.627 1 93.31 449 ARG B N 1
ATOM 9333 C CA . ARG B 1 449 ? -3.523 -11.57 0.527 1 93.31 449 ARG B CA 1
ATOM 9334 C C . ARG B 1 449 ? -4.277 -12.641 -0.26 1 93.31 449 ARG B C 1
ATOM 9336 O O . ARG B 1 449 ? -5.117 -13.352 0.295 1 93.31 449 ARG B O 1
ATOM 9343 N N . VAL B 1 450 ? -4.016 -12.727 -1.5 1 94.56 450 VAL B N 1
ATOM 9344 C CA . VAL B 1 450 ? -4.727 -13.648 -2.377 1 94.56 450 VAL B CA 1
ATOM 9345 C C . VAL B 1 450 ? -4.492 -15.086 -1.914 1 94.56 450 VAL B C 1
ATOM 9347 O O . VAL B 1 450 ? -5.43 -15.883 -1.851 1 94.56 450 VAL B O 1
ATOM 9350 N N . GLU B 1 451 ? -3.32 -15.461 -1.539 1 96.12 451 GLU B N 1
ATOM 9351 C CA . GLU B 1 451 ? -2.99 -16.812 -1.111 1 96.12 451 GLU B CA 1
ATOM 9352 C C . GLU B 1 451 ? -3.699 -17.172 0.192 1 96.12 451 GLU B C 1
ATOM 9354 O O . GLU B 1 451 ? -4.215 -18.281 0.342 1 96.12 451 GLU B O 1
ATOM 9359 N N . THR B 1 452 ? -3.707 -16.203 1.085 1 96.56 452 THR B N 1
ATOM 9360 C CA . THR B 1 452 ? -4.363 -16.422 2.367 1 96.56 452 THR B CA 1
ATOM 9361 C C . THR B 1 452 ? -5.859 -16.672 2.17 1 96.56 452 THR B C 1
ATOM 9363 O O . THR B 1 452 ? -6.43 -17.578 2.787 1 96.56 452 THR B O 1
ATOM 9366 N N . CYS B 1 453 ? -6.469 -15.906 1.265 1 96.5 453 CYS B N 1
ATOM 9367 C CA . CYS B 1 453 ? -7.891 -16.078 0.992 1 96.5 453 CYS B CA 1
ATOM 9368 C C . CYS B 1 453 ? -8.164 -17.438 0.368 1 96.5 453 CYS B C 1
ATOM 9370 O O . CYS B 1 453 ? -9.172 -18.078 0.687 1 96.5 453 CYS B O 1
ATOM 9372 N N . CYS B 1 454 ? -7.309 -17.859 -0.499 1 96.81 454 CYS B N 1
ATOM 9373 C CA . CYS B 1 454 ? -7.48 -19.156 -1.14 1 96.81 454 CYS B CA 1
ATOM 9374 C C . CYS B 1 454 ? -7.332 -20.281 -0.128 1 96.81 454 CYS B C 1
ATOM 9376 O O . CYS B 1 454 ? -8.07 -21.266 -0.185 1 96.81 454 CYS B O 1
ATOM 9378 N N . VAL B 1 455 ? -6.395 -20.156 0.8 1 97.88 455 VAL B N 1
ATOM 9379 C CA . VAL B 1 455 ? -6.18 -21.188 1.816 1 97.88 455 VAL B CA 1
ATOM 9380 C C . VAL B 1 455 ? -7.398 -21.266 2.736 1 97.88 455 VAL B C 1
ATOM 9382 O O . VAL B 1 455 ? -7.852 -22.359 3.092 1 97.88 455 VAL B O 1
ATOM 9385 N N . ILE B 1 456 ? -7.922 -20.172 3.102 1 97 456 ILE B N 1
ATOM 9386 C CA . ILE B 1 456 ? -9.117 -20.141 3.943 1 97 456 ILE B CA 1
ATOM 9387 C C . ILE B 1 456 ? -10.297 -20.719 3.178 1 97 456 ILE B C 1
ATOM 9389 O O . ILE B 1 456 ? -11.117 -21.438 3.75 1 97 456 ILE B O 1
ATOM 9393 N N . GLY B 1 457 ? -10.406 -20.344 1.929 1 97 457 GLY B N 1
ATOM 9394 C CA . GLY B 1 457 ? -11.438 -20.953 1.101 1 97 457 GLY B CA 1
ATOM 9395 C C . GLY B 1 457 ? -11.344 -22.469 1.052 1 97 457 GLY B C 1
ATOM 9396 O O . GLY B 1 457 ? -12.359 -23.156 1.164 1 97 457 GLY B O 1
ATOM 9397 N N . ASN B 1 458 ? -10.164 -22.984 0.897 1 97.19 458 ASN B N 1
ATOM 9398 C CA . ASN B 1 458 ? -9.953 -24.422 0.889 1 97.19 458 ASN B CA 1
ATOM 9399 C C . ASN B 1 458 ? -10.328 -25.047 2.229 1 97.19 458 ASN B C 1
ATOM 9401 O O . ASN B 1 458 ? -10.836 -26.172 2.271 1 97.19 458 ASN B O 1
ATOM 9405 N N . TYR B 1 459 ? -9.984 -24.344 3.275 1 96.62 459 TYR B N 1
ATOM 9406 C CA . TYR B 1 459 ? -10.336 -24.828 4.609 1 96.62 459 TYR B CA 1
ATOM 9407 C C . TYR B 1 459 ? -11.844 -24.984 4.75 1 96.62 459 TYR B C 1
ATOM 9409 O O . TYR B 1 459 ? -12.328 -26.016 5.211 1 96.62 459 TYR B O 1
ATOM 9417 N N . TYR B 1 460 ? -12.633 -24 4.328 1 96.38 460 TYR B N 1
ATOM 9418 C CA . TYR B 1 460 ? -14.086 -24.078 4.398 1 96.38 460 TYR B CA 1
ATOM 9419 C C . TYR B 1 460 ? -14.633 -25.094 3.41 1 96.38 460 TYR B C 1
ATOM 9421 O O . TYR B 1 460 ? -15.625 -25.766 3.686 1 96.38 460 TYR B O 1
ATOM 9429 N N . SER B 1 461 ? -14 -25.219 2.289 1 95.12 461 SER B N 1
ATOM 9430 C CA . SER B 1 461 ? -14.406 -26.203 1.304 1 95.12 461 SER B CA 1
ATOM 9431 C C . SER B 1 461 ? -14.25 -27.625 1.848 1 95.12 461 SER B C 1
ATOM 9433 O O . SER B 1 461 ? -15.109 -28.484 1.638 1 95.12 461 SER B O 1
ATOM 9435 N N . LEU B 1 462 ? -13.141 -27.859 2.523 1 94.25 462 LEU B N 1
ATOM 9436 C CA . LEU B 1 462 ? -12.883 -29.172 3.104 1 94.25 462 LEU B CA 1
ATOM 9437 C C . LEU B 1 462 ? -13.914 -29.516 4.172 1 94.25 462 LEU B C 1
ATOM 9439 O O . LEU B 1 462 ? -14.227 -30.688 4.387 1 94.25 462 LEU B O 1
ATOM 9443 N N . ARG B 1 463 ? -14.531 -28.531 4.801 1 93.75 463 ARG B N 1
ATOM 9444 C CA . ARG B 1 463 ? -15.555 -28.703 5.824 1 93.75 463 ARG B CA 1
ATOM 9445 C C . ARG B 1 463 ? -16.953 -28.688 5.211 1 93.75 463 ARG B C 1
ATOM 9447 O O . ARG B 1 463 ? -17.953 -28.594 5.93 1 93.75 463 ARG B O 1
ATOM 9454 N N . SER B 1 464 ? -17.062 -28.672 3.896 1 92.56 464 SER B N 1
ATOM 9455 C CA . SER B 1 464 ? -18.297 -28.703 3.117 1 92.56 464 SER B CA 1
ATOM 9456 C C . SER B 1 464 ? -19.125 -27.453 3.34 1 92.56 464 SER B C 1
ATOM 9458 O O . SER B 1 464 ? -20.359 -27.516 3.35 1 92.56 464 SER B O 1
ATOM 9460 N N . GLN B 1 465 ? -18.422 -26.359 3.744 1 95.38 465 GLN B N 1
ATOM 9461 C CA . GLN B 1 465 ? -19.047 -25.031 3.791 1 95.38 465 GLN B CA 1
ATOM 9462 C C . GLN B 1 465 ? -18.781 -24.25 2.508 1 95.38 465 GLN B C 1
ATOM 9464 O O . GLN B 1 465 ? -18.031 -23.281 2.512 1 95.38 465 GLN B O 1
ATOM 9469 N N . HIS B 1 466 ? -19.516 -24.547 1.536 1 94.12 466 HIS B N 1
ATOM 9470 C CA . HIS B 1 466 ? -19.219 -24.109 0.178 1 94.12 466 HIS B CA 1
ATOM 9471 C C . HIS B 1 466 ? -19.562 -22.641 -0.018 1 94.12 466 HIS B C 1
ATOM 9473 O O . HIS B 1 466 ? -18.875 -21.922 -0.756 1 94.12 466 HIS B O 1
ATOM 9479 N N . GLU B 1 467 ? -20.516 -22.156 0.643 1 94.25 467 GLU B N 1
ATOM 9480 C CA . GLU B 1 467 ? -20.891 -20.75 0.505 1 94.25 467 GLU B CA 1
ATOM 9481 C C . GLU B 1 467 ? -19.812 -19.844 1.064 1 94.25 467 GLU B C 1
ATOM 9483 O O . GLU B 1 467 ? -19.453 -18.844 0.439 1 94.25 467 GLU B O 1
ATOM 9488 N N . LYS B 1 468 ? -19.359 -20.266 2.195 1 95.31 468 LYS B N 1
ATOM 9489 C CA . LYS B 1 468 ? -18.281 -19.484 2.803 1 95.31 468 LYS B CA 1
ATOM 9490 C C . LYS B 1 468 ? -17 -19.562 1.973 1 95.31 468 LYS B C 1
ATOM 9492 O O . LYS B 1 468 ? -16.281 -18.578 1.851 1 95.31 468 LYS B O 1
ATOM 9497 N N . ALA B 1 469 ? -16.75 -20.688 1.464 1 96.56 469 ALA B N 1
ATOM 9498 C CA . ALA B 1 469 ? -15.57 -20.859 0.614 1 96.56 469 ALA B CA 1
ATOM 9499 C C . ALA B 1 469 ? -15.648 -19.969 -0.621 1 96.56 469 ALA B C 1
ATOM 9501 O O . ALA B 1 469 ? -14.664 -19.328 -0.989 1 96.56 469 ALA B O 1
ATOM 9502 N N . ALA B 1 470 ? -16.844 -19.953 -1.229 1 94.69 470 ALA B N 1
ATOM 9503 C CA . ALA B 1 470 ? -17.031 -19.141 -2.42 1 94.69 470 ALA B CA 1
ATOM 9504 C C . ALA B 1 470 ? -16.812 -17.656 -2.109 1 94.69 470 ALA B C 1
ATOM 9506 O O . ALA B 1 470 ? -16.281 -16.922 -2.939 1 94.69 470 ALA B O 1
ATOM 9507 N N . LEU B 1 471 ? -17.203 -17.312 -0.942 1 94.81 471 LEU B N 1
ATOM 9508 C CA . LEU B 1 471 ? -17.031 -15.93 -0.529 1 94.81 471 LEU B CA 1
ATOM 9509 C C . LEU B 1 471 ? -15.547 -15.57 -0.466 1 94.81 471 LEU B C 1
ATOM 9511 O O . LEU B 1 471 ? -15.148 -14.484 -0.899 1 94.81 471 LEU B O 1
ATOM 9515 N N . TYR B 1 472 ? -14.766 -16.375 0.082 1 95.69 472 TYR B N 1
ATOM 9516 C CA . TYR B 1 472 ? -13.336 -16.109 0.21 1 95.69 472 TYR B CA 1
ATOM 9517 C C . TYR B 1 472 ? -12.641 -16.172 -1.146 1 95.69 472 TYR B C 1
ATOM 9519 O O . TYR B 1 472 ? -11.672 -15.453 -1.395 1 95.69 472 TYR B O 1
ATOM 9527 N N . PHE B 1 473 ? -13.102 -17 -2.029 1 95.88 473 PHE B N 1
ATOM 9528 C CA . PHE B 1 473 ? -12.539 -17.016 -3.375 1 95.88 473 PHE B CA 1
ATOM 9529 C C . PHE B 1 473 ? -12.914 -15.734 -4.129 1 95.88 473 PHE B C 1
ATOM 9531 O O . PHE B 1 473 ? -12.117 -15.219 -4.914 1 95.88 473 PHE B O 1
ATOM 9538 N N . GLN B 1 474 ? -14.109 -15.305 -3.893 1 93.25 474 GLN B N 1
ATOM 9539 C CA . GLN B 1 474 ? -14.516 -14.031 -4.48 1 93.25 474 GLN B CA 1
ATOM 9540 C C . GLN B 1 474 ? -13.648 -12.883 -3.969 1 93.25 474 GLN B C 1
ATOM 9542 O O . GLN B 1 474 ? -13.297 -11.977 -4.727 1 93.25 474 GLN B O 1
ATOM 9547 N N . ARG B 1 475 ? -13.336 -12.961 -2.709 1 92.44 475 ARG B N 1
ATOM 9548 C CA . ARG B 1 475 ? -12.445 -11.961 -2.125 1 92.44 475 ARG B CA 1
ATOM 9549 C C . ARG B 1 475 ? -11.062 -12.016 -2.762 1 92.44 475 ARG B C 1
ATOM 9551 O O . ARG B 1 475 ? -10.438 -10.977 -2.998 1 92.44 475 ARG B O 1
ATOM 9558 N N . ALA B 1 476 ? -10.594 -13.203 -2.967 1 93.75 476 ALA B N 1
ATOM 9559 C CA . ALA B 1 476 ? -9.305 -13.367 -3.623 1 93.75 476 ALA B CA 1
ATOM 9560 C C . ALA B 1 476 ? -9.312 -12.75 -5.016 1 93.75 476 ALA B C 1
ATOM 9562 O O . ALA B 1 476 ? -8.336 -12.125 -5.43 1 93.75 476 ALA B O 1
ATOM 9563 N N . LEU B 1 477 ? -10.422 -12.852 -5.703 1 90.31 477 LEU B N 1
ATOM 9564 C CA . LEU B 1 477 ? -10.531 -12.359 -7.07 1 90.31 477 LEU B CA 1
ATOM 9565 C C . LEU B 1 477 ? -10.727 -10.844 -7.082 1 90.31 477 LEU B C 1
ATOM 9567 O O . LEU B 1 477 ? -10.406 -10.18 -8.07 1 90.31 477 LEU B O 1
ATOM 9571 N N . LYS B 1 478 ? -11.211 -10.32 -5.988 1 85.88 478 LYS B N 1
ATOM 9572 C CA . LYS B 1 478 ? -11.289 -8.867 -5.859 1 85.88 478 LYS B CA 1
ATOM 9573 C C . LYS B 1 478 ? -9.906 -8.25 -5.691 1 85.88 478 LYS B C 1
ATOM 9575 O O . LYS B 1 478 ? -9.656 -7.141 -6.16 1 85.88 478 LYS B O 1
ATOM 9580 N N . LEU B 1 479 ? -9.109 -9.031 -5.059 1 86.88 479 LEU B N 1
ATOM 9581 C CA . LEU B 1 479 ? -7.742 -8.578 -4.863 1 86.88 479 LEU B CA 1
ATOM 9582 C C . LEU B 1 479 ? -6.93 -8.734 -6.148 1 86.88 479 LEU B C 1
ATOM 9584 O O . LEU B 1 479 ? -6.156 -7.844 -6.508 1 86.88 479 LEU B O 1
ATOM 9588 N N . ASN B 1 480 ? -7.102 -9.844 -6.781 1 88.06 480 ASN B N 1
ATOM 9589 C CA . ASN B 1 480 ? -6.441 -10.125 -8.055 1 88.06 480 ASN B CA 1
ATOM 9590 C C . ASN B 1 480 ? -7.359 -10.875 -9.008 1 88.06 480 ASN B C 1
ATOM 9592 O O . ASN B 1 480 ? -7.461 -12.102 -8.945 1 88.06 480 ASN B O 1
ATOM 9596 N N . PRO B 1 481 ? -7.863 -10.172 -9.945 1 86.31 481 PRO B N 1
ATOM 9597 C CA . PRO B 1 481 ? -8.82 -10.797 -10.859 1 86.31 481 PRO B CA 1
ATOM 9598 C C . PRO B 1 481 ? -8.148 -11.758 -11.836 1 86.31 481 PRO B C 1
ATOM 9600 O O . PRO B 1 481 ? -8.828 -12.539 -12.508 1 86.31 481 PRO B O 1
ATOM 9603 N N . ARG B 1 482 ? -6.844 -11.805 -11.938 1 84.94 482 ARG B N 1
ATOM 9604 C CA . ARG B 1 482 ? -6.152 -12.664 -12.891 1 84.94 482 ARG B CA 1
ATOM 9605 C C . ARG B 1 482 ? -5.57 -13.891 -12.203 1 84.94 482 ARG B C 1
ATOM 9607 O O . ARG B 1 482 ? -4.754 -14.609 -12.781 1 84.94 482 ARG B O 1
ATOM 9614 N N . TYR B 1 483 ? -6.043 -14.094 -11.008 1 90.38 483 TYR B N 1
ATOM 9615 C CA . TYR B 1 483 ? -5.527 -15.242 -10.273 1 90.38 483 TYR B CA 1
ATOM 9616 C C . TYR B 1 483 ? -6.219 -16.516 -10.711 1 90.38 483 TYR B C 1
ATOM 9618 O O . TYR B 1 483 ? -7.344 -16.812 -10.289 1 90.38 483 TYR B O 1
ATOM 9626 N N . LEU B 1 484 ? -5.57 -17.359 -11.43 1 90.06 484 LEU B N 1
ATOM 9627 C CA . LEU B 1 484 ? -6.117 -18.547 -12.078 1 90.06 484 LEU B CA 1
ATOM 9628 C C . LEU B 1 484 ? -6.633 -19.547 -11.047 1 90.06 484 LEU B C 1
ATOM 9630 O O . LEU B 1 484 ? -7.73 -20.094 -11.195 1 90.06 484 LEU B O 1
ATOM 9634 N N . GLY B 1 485 ? -5.895 -19.797 -10.016 1 91.19 485 GLY B N 1
ATOM 9635 C CA . GLY B 1 485 ? -6.266 -20.781 -9 1 91.19 485 GLY B CA 1
ATOM 9636 C C . GLY B 1 485 ? -7.594 -20.469 -8.336 1 91.19 485 GLY B C 1
ATOM 9637 O O . GLY B 1 485 ? -8.398 -21.375 -8.094 1 91.19 485 GLY B O 1
ATOM 9638 N N . ALA B 1 486 ? -7.828 -19.25 -8.148 1 93.44 486 ALA B N 1
ATOM 9639 C CA . ALA B 1 486 ? -9.055 -18.828 -7.469 1 93.44 486 ALA B CA 1
ATOM 9640 C C . ALA B 1 486 ? -10.266 -19.016 -8.375 1 93.44 486 ALA B C 1
ATOM 9642 O O . ALA B 1 486 ? -11.344 -19.406 -7.91 1 93.44 486 ALA B O 1
ATOM 9643 N N . TRP B 1 487 ? -10.172 -18.781 -9.672 1 93.12 487 TRP B N 1
ATOM 9644 C CA . TRP B 1 487 ? -11.266 -18.969 -10.617 1 93.12 487 TRP B CA 1
ATOM 9645 C C . TRP B 1 487 ? -11.641 -20.453 -10.719 1 93.12 487 TRP B C 1
ATOM 9647 O O . TRP B 1 487 ? -12.82 -20.797 -10.719 1 93.12 487 TRP B O 1
ATOM 9657 N N . THR B 1 488 ? -10.656 -21.25 -10.82 1 93.88 488 THR B N 1
ATOM 9658 C CA . THR B 1 488 ? -10.883 -22.688 -10.93 1 93.88 488 THR B CA 1
ATOM 9659 C C . THR B 1 488 ? -11.562 -23.219 -9.68 1 93.88 488 THR B C 1
ATOM 9661 O O . THR B 1 488 ? -12.508 -24.016 -9.773 1 93.88 488 THR B O 1
ATOM 9664 N N . LEU B 1 489 ? -11.109 -22.812 -8.539 1 94.81 489 LEU B N 1
ATOM 9665 C CA . LEU B 1 489 ? -11.68 -23.281 -7.277 1 94.81 489 LEU B CA 1
ATOM 9666 C C . LEU B 1 489 ? -13.086 -22.734 -7.086 1 94.81 489 LEU B C 1
ATOM 9668 O O . LEU B 1 489 ? -13.961 -23.422 -6.547 1 94.81 489 LEU B O 1
ATOM 9672 N N . MET B 1 490 ? -13.297 -21.562 -7.535 1 94.75 490 MET B N 1
ATOM 9673 C CA . MET B 1 490 ? -14.633 -20.984 -7.492 1 94.75 490 MET B CA 1
ATOM 9674 C C . MET B 1 490 ? -15.609 -21.797 -8.336 1 94.75 490 MET B C 1
ATOM 9676 O O . MET B 1 490 ? -16.75 -22.016 -7.934 1 94.75 490 MET B O 1
ATOM 9680 N N . GLY B 1 491 ? -15.219 -22.172 -9.508 1 94.12 491 GLY B N 1
ATOM 9681 C CA . GLY B 1 491 ? -16.047 -23.031 -10.352 1 94.12 491 GLY B CA 1
ATOM 9682 C C . GLY B 1 491 ? -16.422 -24.344 -9.688 1 94.12 491 GLY B C 1
ATOM 9683 O O . GLY B 1 491 ? -17.562 -24.781 -9.766 1 94.12 491 GLY B O 1
ATOM 9684 N N . HIS B 1 492 ? -15.445 -24.875 -9.055 1 92.75 492 HIS B N 1
ATOM 9685 C CA . HIS B 1 492 ? -15.703 -26.125 -8.344 1 92.75 492 HIS B CA 1
ATOM 9686 C C . HIS B 1 492 ? -16.734 -25.922 -7.242 1 92.75 492 HIS B C 1
ATOM 9688 O O . HIS B 1 492 ? -17.578 -26.797 -7.023 1 92.75 492 HIS B O 1
ATOM 9694 N N . GLU B 1 493 ? -16.641 -24.828 -6.523 1 94.5 493 GLU B N 1
ATOM 9695 C CA . GLU B 1 493 ? -17.578 -24.562 -5.441 1 94.5 493 GLU B CA 1
ATOM 9696 C C . GLU B 1 493 ? -18.984 -24.328 -5.98 1 94.5 493 GLU B C 1
ATOM 9698 O O . GLU B 1 493 ? -19.969 -24.781 -5.398 1 94.5 493 GLU B O 1
ATOM 9703 N N . TYR B 1 494 ? -19.094 -23.688 -7.113 1 94 494 TYR B N 1
ATOM 9704 C CA . TYR B 1 494 ? -20.391 -23.469 -7.723 1 94 494 TYR B CA 1
ATOM 9705 C C . TYR B 1 494 ? -21 -24.766 -8.227 1 94 494 TYR B C 1
ATOM 9707 O O . TYR B 1 494 ? -22.219 -24.969 -8.164 1 94 494 TYR B O 1
ATOM 9715 N N . MET B 1 495 ? -20.156 -25.656 -8.664 1 91.94 495 MET B N 1
ATOM 9716 C CA . MET B 1 495 ? -20.625 -26.969 -9.094 1 91.94 495 MET B CA 1
ATOM 9717 C C . MET B 1 495 ? -21.172 -27.766 -7.91 1 91.94 495 MET B C 1
ATOM 9719 O O . MET B 1 495 ? -22.219 -28.406 -8.023 1 91.94 495 MET B O 1
ATOM 9723 N N . GLU B 1 496 ? -20.438 -27.656 -6.785 1 89.25 496 GLU B N 1
ATOM 9724 C CA . GLU B 1 496 ? -20.875 -28.344 -5.578 1 89.25 496 GLU B CA 1
ATOM 9725 C C . GLU B 1 496 ? -22.172 -27.75 -5.047 1 89.25 496 GLU B C 1
ATOM 9727 O O . GLU B 1 496 ? -23 -28.453 -4.461 1 89.25 496 GLU B O 1
ATOM 9732 N N . MET B 1 497 ? -22.344 -26.5 -5.32 1 91.81 497 MET B N 1
ATOM 9733 C CA . MET B 1 497 ? -23.562 -25.812 -4.898 1 91.81 497 MET B CA 1
ATOM 9734 C C . MET B 1 497 ? -24.672 -25.984 -5.926 1 91.81 497 MET B C 1
ATOM 9736 O O . MET B 1 497 ? -25.75 -25.422 -5.781 1 91.81 497 MET B O 1
ATOM 9740 N N . LYS B 1 498 ? -24.453 -26.703 -7.047 1 88.69 498 LYS B N 1
ATOM 9741 C CA . LYS B 1 498 ? -25.391 -27.016 -8.117 1 88.69 498 LYS B CA 1
ATOM 9742 C C . LYS B 1 498 ? -25.781 -25.75 -8.898 1 88.69 498 LYS B C 1
ATOM 9744 O O . LYS B 1 498 ? -26.922 -25.625 -9.352 1 88.69 498 LYS B O 1
ATOM 9749 N N . ASN B 1 499 ? -24.891 -24.797 -8.789 1 92.06 499 ASN B N 1
ATOM 9750 C CA . ASN B 1 499 ? -25.031 -23.625 -9.633 1 92.06 499 ASN B CA 1
ATOM 9751 C C . ASN B 1 499 ? -24.188 -23.734 -10.898 1 92.06 499 ASN B C 1
ATOM 9753 O O . ASN B 1 499 ? -23.109 -23.156 -10.984 1 92.06 499 ASN B O 1
ATOM 9757 N N . THR B 1 500 ? -24.734 -24.328 -11.922 1 90.75 500 THR B N 1
ATOM 9758 C CA . THR B 1 500 ? -23.984 -24.688 -13.117 1 90.75 500 THR B CA 1
ATOM 9759 C C . THR B 1 500 ? -23.688 -23.438 -13.953 1 90.75 500 THR B C 1
ATOM 9761 O O . THR B 1 500 ? -22.625 -23.344 -14.578 1 90.75 500 THR B O 1
ATOM 9764 N N . SER B 1 501 ? -24.594 -22.547 -13.969 1 92.31 501 SER B N 1
ATOM 9765 C CA . SER B 1 501 ? -24.375 -21.344 -14.773 1 92.31 501 SER B CA 1
ATOM 9766 C C . SER B 1 501 ? -23.188 -20.531 -14.258 1 92.31 501 SER B C 1
ATOM 9768 O O . SER B 1 501 ? -22.344 -20.109 -15.039 1 92.31 501 SER B O 1
ATOM 9770 N N . ALA B 1 502 ? -23.203 -20.391 -12.945 1 93.62 502 ALA B N 1
ATOM 9771 C CA . ALA B 1 502 ? -22.094 -19.641 -12.344 1 93.62 502 ALA B CA 1
ATOM 9772 C C . ALA B 1 502 ? -20.781 -20.406 -12.5 1 93.62 502 ALA B C 1
ATOM 9774 O O . ALA B 1 502 ? -19.719 -19.797 -12.664 1 93.62 502 ALA B O 1
ATOM 9775 N N . ALA B 1 503 ? -20.812 -21.656 -12.453 1 94.56 503 ALA B N 1
ATOM 9776 C CA . ALA B 1 503 ? -19.625 -22.484 -12.625 1 94.56 503 ALA B CA 1
ATOM 9777 C C . ALA B 1 503 ? -19.047 -22.328 -14.031 1 94.56 503 ALA B C 1
ATOM 9779 O O . ALA B 1 503 ? -17.844 -22.188 -14.211 1 94.56 503 ALA B O 1
ATOM 9780 N N . ILE B 1 504 ? -19.938 -22.375 -15.008 1 93.81 504 ILE B N 1
ATOM 9781 C CA . ILE B 1 504 ? -19.516 -22.234 -16.391 1 93.81 504 ILE B CA 1
ATOM 9782 C C . ILE B 1 504 ? -18.859 -20.875 -16.609 1 93.81 504 ILE B C 1
ATOM 9784 O O . ILE B 1 504 ? -17.797 -20.781 -17.234 1 93.81 504 ILE B O 1
ATOM 9788 N N . GLN B 1 505 ? -19.453 -19.906 -15.992 1 93.06 505 GLN B N 1
ATOM 9789 C CA . GLN B 1 505 ? -18.891 -18.578 -16.125 1 93.06 505 GLN B CA 1
ATOM 9790 C C . GLN B 1 505 ? -17.516 -18.484 -15.477 1 93.06 505 GLN B C 1
ATOM 9792 O O . GLN B 1 505 ? -16.609 -17.844 -16.016 1 93.06 505 GLN B O 1
ATOM 9797 N N . ALA B 1 506 ? -17.359 -19.047 -14.352 1 94.19 506 ALA B N 1
ATOM 9798 C CA . ALA B 1 506 ? -16.078 -19.031 -13.641 1 94.19 506 ALA B CA 1
ATOM 9799 C C . ALA B 1 506 ? -15 -19.75 -14.438 1 94.19 506 ALA B C 1
ATOM 9801 O O . ALA B 1 506 ? -13.883 -19.25 -14.57 1 94.19 506 ALA B O 1
ATOM 9802 N N . TYR B 1 507 ? -15.344 -20.906 -14.984 1 93.56 507 TYR B N 1
ATOM 9803 C CA . TYR B 1 507 ? -14.375 -21.672 -15.773 1 93.56 507 TYR B CA 1
ATOM 9804 C C . TYR B 1 507 ? -14.039 -20.938 -17.078 1 93.56 507 TYR B C 1
ATOM 9806 O O . TYR B 1 507 ? -12.898 -20.984 -17.531 1 93.56 507 TYR B O 1
ATOM 9814 N N . ARG B 1 508 ? -14.984 -20.297 -17.688 1 93.25 508 ARG B N 1
ATOM 9815 C CA . ARG B 1 508 ? -14.727 -19.531 -18.906 1 93.25 508 ARG B CA 1
ATOM 9816 C C . ARG B 1 508 ? -13.758 -18.375 -18.641 1 93.25 508 ARG B C 1
ATOM 9818 O O . ARG B 1 508 ? -12.867 -18.109 -19.453 1 93.25 508 ARG B O 1
ATOM 9825 N N . HIS B 1 509 ? -13.969 -17.797 -17.516 1 90.56 509 HIS B N 1
ATOM 9826 C CA . HIS B 1 509 ? -13.047 -16.719 -17.125 1 90.56 509 HIS B CA 1
ATOM 9827 C C . HIS B 1 509 ? -11.648 -17.266 -16.875 1 90.56 509 HIS B C 1
ATOM 9829 O O . HIS B 1 509 ? -10.656 -16.594 -17.156 1 90.56 509 HIS B O 1
ATOM 9835 N N . ALA B 1 510 ? -11.562 -18.359 -16.297 1 92.25 510 ALA B N 1
ATOM 9836 C CA . ALA B 1 510 ? -10.266 -18.984 -16.047 1 92.25 510 ALA B CA 1
ATOM 9837 C C . ALA B 1 510 ? -9.539 -19.266 -17.359 1 92.25 510 ALA B C 1
ATOM 9839 O O . ALA B 1 510 ? -8.32 -19.094 -17.453 1 92.25 510 ALA B O 1
ATOM 9840 N N . ILE B 1 511 ? -10.289 -19.703 -18.375 1 91.44 511 ILE B N 1
ATOM 9841 C CA . ILE B 1 511 ? -9.719 -20.016 -19.688 1 91.44 511 ILE B CA 1
ATOM 9842 C C . ILE B 1 511 ? -9.25 -18.719 -20.359 1 91.44 511 ILE B C 1
ATOM 9844 O O . ILE B 1 511 ? -8.227 -18.719 -21.047 1 91.44 511 ILE B O 1
ATOM 9848 N N . GLU B 1 512 ? -9.969 -17.672 -20.109 1 87.94 512 GLU B N 1
ATOM 9849 C CA . GLU B 1 512 ? -9.578 -16.375 -20.672 1 87.94 512 GLU B CA 1
ATOM 9850 C C . GLU B 1 512 ? -8.273 -15.883 -20.062 1 87.94 512 GLU B C 1
ATOM 9852 O O . GLU B 1 512 ? -7.477 -15.227 -20.734 1 87.94 512 GLU B O 1
ATOM 9857 N N . VAL B 1 513 ? -8.094 -16.141 -18.844 1 85.44 513 VAL B N 1
ATOM 9858 C CA . VAL B 1 513 ? -6.871 -15.719 -18.172 1 85.44 513 VAL B CA 1
ATOM 9859 C C . VAL B 1 513 ? -5.688 -16.531 -18.672 1 85.44 513 VAL B C 1
ATOM 9861 O O . VAL B 1 513 ? -4.621 -15.992 -18.969 1 85.44 513 VAL B O 1
ATOM 9864 N N . ASN B 1 514 ? -5.871 -17.859 -18.688 1 86.19 514 ASN B N 1
ATOM 9865 C CA . ASN B 1 514 ? -4.836 -18.75 -19.188 1 86.19 514 ASN B CA 1
ATOM 9866 C C . ASN B 1 514 ? -5.438 -19.906 -20 1 86.19 514 ASN B C 1
ATOM 9868 O O . ASN B 1 514 ? -5.945 -20.875 -19.438 1 86.19 514 ASN B O 1
ATOM 9872 N N . LYS B 1 515 ? -5.211 -19.906 -21.203 1 85.81 515 LYS B N 1
ATOM 9873 C CA . LYS B 1 515 ? -5.777 -20.906 -22.094 1 85.81 515 LYS B CA 1
ATOM 9874 C C . LYS B 1 515 ? -4.973 -22.203 -22.047 1 85.81 515 LYS B C 1
ATOM 9876 O O . LYS B 1 515 ? -5.453 -23.266 -22.469 1 85.81 515 LYS B O 1
ATOM 9881 N N . ARG B 1 516 ? -3.92 -22.156 -21.422 1 82.44 516 ARG B N 1
ATOM 9882 C CA . ARG B 1 516 ? -3.029 -23.312 -21.438 1 82.44 516 ARG B CA 1
ATOM 9883 C C . ARG B 1 516 ? -3.225 -24.188 -20.203 1 82.44 516 ARG B C 1
ATOM 9885 O O . ARG B 1 516 ? -2.658 -25.281 -20.109 1 82.44 516 ARG B O 1
ATOM 9892 N N . ASP B 1 517 ? -3.979 -23.766 -19.359 1 85.75 517 ASP B N 1
ATOM 9893 C CA . ASP B 1 517 ? -4.223 -24.562 -18.156 1 85.75 517 ASP B CA 1
ATOM 9894 C C . ASP B 1 517 ? -5.332 -25.578 -18.391 1 85.75 517 ASP B C 1
ATOM 9896 O O . ASP B 1 517 ? -6.438 -25.234 -18.812 1 85.75 517 ASP B O 1
ATOM 9900 N N . TYR B 1 518 ? -5.059 -26.875 -18.031 1 87.38 518 TYR B N 1
ATOM 9901 C CA . TYR B 1 518 ? -5.98 -27.969 -18.328 1 87.38 518 TYR B CA 1
ATOM 9902 C C . TYR B 1 518 ? -7.121 -28 -17.312 1 87.38 518 TYR B C 1
ATOM 9904 O O . TYR B 1 518 ? -8.188 -28.562 -17.594 1 87.38 518 TYR B O 1
ATOM 9912 N N . ARG B 1 519 ? -7.02 -27.516 -16.156 1 87.31 519 ARG B N 1
ATOM 9913 C CA . ARG B 1 519 ? -7.973 -27.656 -15.055 1 87.31 519 ARG B CA 1
ATOM 9914 C C . ARG B 1 519 ? -9.312 -27.016 -15.398 1 87.31 519 ARG B C 1
ATOM 9916 O O . ARG B 1 519 ? -10.367 -27.578 -15.125 1 87.31 519 ARG B O 1
ATOM 9923 N N . ALA B 1 520 ? -9.133 -25.844 -15.992 1 91.81 520 ALA B N 1
ATOM 9924 C CA . ALA B 1 520 ? -10.367 -25.156 -16.328 1 91.81 520 ALA B CA 1
ATOM 9925 C C . ALA B 1 520 ? -11.102 -25.859 -17.469 1 91.81 520 ALA B C 1
ATOM 9927 O O . ALA B 1 520 ? -12.336 -25.938 -17.469 1 91.81 520 ALA B O 1
ATOM 9928 N N . TRP B 1 521 ? -10.422 -26.375 -18.406 1 92.75 521 TRP B N 1
ATOM 9929 C CA . TRP B 1 521 ? -11.023 -27.141 -19.484 1 92.75 521 TRP B CA 1
ATOM 9930 C C . TRP B 1 521 ? -11.695 -28.406 -18.969 1 92.75 521 TRP B C 1
ATOM 9932 O O . TRP B 1 521 ? -12.82 -28.719 -19.359 1 92.75 521 TRP B O 1
ATOM 9942 N N . TYR B 1 522 ? -11.023 -29.078 -18.141 1 91.56 522 TYR B N 1
ATOM 9943 C CA . TYR B 1 522 ? -11.578 -30.281 -17.531 1 91.56 522 TYR B CA 1
ATOM 9944 C C . TYR B 1 522 ? -12.805 -29.953 -16.703 1 91.56 522 TYR B C 1
ATOM 9946 O O . TYR B 1 522 ? -13.797 -30.688 -16.719 1 91.56 522 TYR B O 1
ATOM 9954 N N . GLY B 1 523 ? -12.758 -28.828 -15.984 1 92.38 523 GLY B N 1
ATOM 9955 C CA . GLY B 1 523 ? -13.898 -28.406 -15.188 1 92.38 523 GLY B CA 1
ATOM 9956 C C . GLY B 1 523 ? -15.125 -28.094 -16.016 1 92.38 523 GLY B C 1
ATOM 9957 O O . GLY B 1 523 ? -16.25 -28.422 -15.633 1 92.38 523 GLY B O 1
ATOM 9958 N N . LEU B 1 524 ? -14.969 -27.484 -17.141 1 92.62 524 LEU B N 1
ATOM 9959 C CA . LEU B 1 524 ? -16.078 -27.219 -18.047 1 92.62 524 LEU B CA 1
ATOM 9960 C C . LEU B 1 524 ? -16.656 -28.516 -18.609 1 92.62 524 LEU B C 1
ATOM 9962 O O . LEU B 1 524 ? -17.875 -28.641 -18.781 1 92.62 524 LEU B O 1
ATOM 9966 N N . GLY B 1 525 ? -15.805 -29.453 -18.922 1 91.94 525 GLY B N 1
ATOM 9967 C CA . GLY B 1 525 ? -16.281 -30.75 -19.344 1 91.94 525 GLY B CA 1
ATOM 9968 C C . GLY B 1 525 ? -17.141 -31.453 -18.297 1 91.94 525 GLY B C 1
ATOM 9969 O O . GLY B 1 525 ? -18.203 -31.984 -18.625 1 91.94 525 GLY B O 1
ATOM 9970 N N . GLN B 1 526 ? -16.75 -31.375 -17.109 1 90.25 526 GLN B N 1
ATOM 9971 C CA . GLN B 1 526 ? -17.5 -31.984 -16.016 1 90.25 526 GLN B CA 1
ATOM 9972 C C . GLN B 1 526 ? -18.844 -31.297 -15.82 1 90.25 526 GLN B C 1
ATOM 9974 O O . GLN B 1 526 ? -19.844 -31.953 -15.516 1 90.25 526 GLN B O 1
ATOM 9979 N N . THR B 1 527 ? -18.781 -30.016 -15.969 1 91.38 527 THR B N 1
ATOM 9980 C CA . THR B 1 527 ? -20.016 -29.266 -15.789 1 91.38 527 THR B CA 1
ATOM 9981 C C . THR B 1 527 ? -21.031 -29.625 -16.875 1 91.38 527 THR B C 1
ATOM 9983 O O . THR B 1 527 ? -22.219 -29.797 -16.594 1 91.38 527 THR B O 1
ATOM 9986 N N . TYR B 1 528 ? -20.594 -29.734 -18.078 1 91 528 TYR B N 1
ATOM 9987 C CA . TYR B 1 528 ? -21.5 -30.078 -19.172 1 91 528 TYR B CA 1
ATOM 9988 C C . TYR B 1 528 ? -21.938 -31.547 -19.078 1 91 528 TYR B C 1
ATOM 9990 O O . TYR B 1 528 ? -22.984 -31.922 -19.594 1 91 528 TYR B O 1
ATOM 9998 N N . GLU B 1 529 ? -21.125 -32.312 -18.422 1 88.69 529 GLU B N 1
ATOM 9999 C CA . GLU B 1 529 ? -21.531 -33.688 -18.156 1 88.69 529 GLU B CA 1
ATOM 10000 C C . GLU B 1 529 ? -22.719 -33.75 -17.188 1 88.69 529 GLU B C 1
ATOM 10002 O O . GLU B 1 529 ? -23.641 -34.562 -17.359 1 88.69 529 GLU B O 1
ATOM 10007 N N . ILE B 1 530 ? -22.625 -32.906 -16.266 1 88 530 ILE B N 1
ATOM 10008 C CA . ILE B 1 530 ? -23.719 -32.812 -15.305 1 88 530 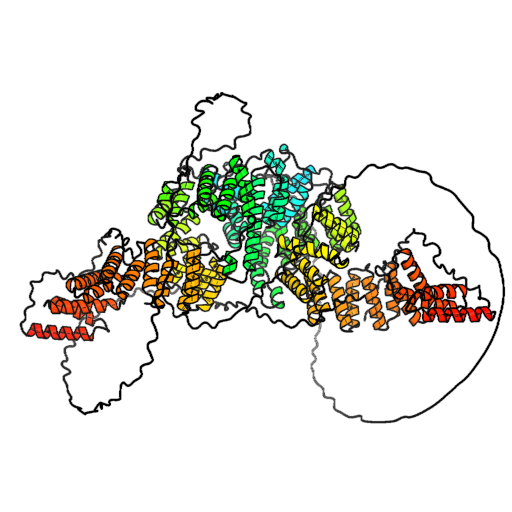ILE B CA 1
ATOM 10009 C C . ILE B 1 530 ? -24.984 -32.312 -16 1 88 530 ILE B C 1
ATOM 10011 O O . ILE B 1 530 ? -26.094 -32.75 -15.664 1 88 530 ILE B O 1
ATOM 10015 N N . LEU B 1 531 ? -24.797 -31.5 -17.031 1 88.88 531 LEU B N 1
ATOM 10016 C CA . LEU B 1 531 ? -25.922 -30.984 -17.797 1 88.88 531 LEU B CA 1
ATOM 10017 C C . LEU B 1 531 ? -26.359 -31.984 -18.859 1 88.88 531 LEU B C 1
ATOM 10019 O O . LEU B 1 531 ? -27.312 -31.734 -19.594 1 88.88 531 LEU B O 1
ATOM 10023 N N . LYS B 1 532 ? -25.719 -33.188 -18.938 1 88.5 532 LYS B N 1
ATOM 10024 C CA . LYS B 1 532 ? -26.031 -34.281 -19.859 1 88.5 532 LYS B CA 1
ATOM 10025 C C . LYS B 1 532 ? -25.938 -33.812 -21.312 1 88.5 532 LYS B C 1
ATOM 10027 O O . LYS B 1 532 ? -26.859 -34 -22.094 1 88.5 532 LYS B O 1
ATOM 10032 N N . MET B 1 533 ? -24.938 -33.031 -21.5 1 89.81 533 MET B N 1
ATOM 10033 C CA . MET B 1 533 ? -24.594 -32.594 -22.844 1 89.81 533 MET B CA 1
ATOM 10034 C C . MET B 1 533 ? -23.312 -33.25 -23.344 1 89.81 533 MET B C 1
ATOM 10036 O O . MET B 1 533 ? -22.25 -32.656 -23.328 1 89.81 533 MET B O 1
ATOM 10040 N N . PRO B 1 534 ? -23.359 -34.438 -23.844 1 86.88 534 PRO B N 1
ATOM 10041 C CA . PRO B 1 534 ? -22.172 -35.25 -24.125 1 86.88 534 PRO B CA 1
ATOM 10042 C C . PRO B 1 534 ? -21.312 -34.656 -25.25 1 86.88 534 PRO B C 1
ATOM 10044 O O . PRO B 1 534 ? -20.094 -34.781 -25.219 1 86.88 534 PRO B O 1
ATOM 10047 N N . PHE B 1 535 ? -21.922 -34.031 -26.266 1 87.44 535 PHE B N 1
ATOM 10048 C CA . PHE B 1 535 ? -21.141 -33.469 -27.375 1 87.44 535 PHE B CA 1
ATOM 10049 C C . PHE B 1 535 ? -20.25 -32.344 -26.875 1 87.44 535 PHE B C 1
ATOM 10051 O O . PHE B 1 535 ? -19.094 -32.219 -27.266 1 87.44 535 PHE B O 1
ATOM 10058 N N . TYR B 1 536 ? -20.891 -31.547 -26.047 1 87.94 536 TYR B N 1
ATOM 10059 C CA . TYR B 1 536 ? -20.109 -30.469 -25.469 1 87.94 536 TYR B CA 1
ATOM 10060 C C . TYR B 1 536 ? -19.016 -31 -24.562 1 87.94 536 TYR B C 1
ATOM 10062 O O . TYR B 1 536 ? -17.891 -30.5 -24.562 1 87.94 536 TYR B O 1
ATOM 10070 N N . CYS B 1 537 ? -19.234 -32 -23.891 1 90 537 CYS B N 1
ATOM 10071 C CA . CYS B 1 537 ? -18.281 -32.625 -23 1 90 537 CYS B CA 1
ATOM 10072 C C . CYS B 1 537 ? -17.062 -33.125 -23.766 1 90 537 CYS B C 1
ATOM 10074 O O . CYS B 1 537 ? -15.922 -32.938 -23.328 1 90 537 CYS B O 1
ATOM 10076 N N . LEU B 1 538 ? -17.391 -33.688 -24.828 1 91.44 538 LEU B N 1
ATOM 10077 C CA . LEU B 1 538 ? -16.328 -34.281 -25.641 1 91.44 538 LEU B CA 1
ATOM 10078 C C . LEU B 1 538 ? -15.336 -33.219 -26.078 1 91.44 538 LEU B C 1
ATOM 10080 O O . LEU B 1 538 ? -14.125 -33.438 -26.047 1 91.44 538 LEU B O 1
ATOM 10084 N N . TYR B 1 539 ? -15.859 -32.125 -26.484 1 92.06 539 TYR B N 1
ATOM 10085 C CA . TYR B 1 539 ? -14.992 -31.062 -26.938 1 92.06 539 TYR B CA 1
ATOM 10086 C C . TYR B 1 539 ? -14.055 -30.609 -25.828 1 92.06 539 TYR B C 1
ATOM 10088 O O . TYR B 1 539 ? -12.852 -30.469 -26.031 1 92.06 539 TYR B O 1
ATOM 10096 N N . TYR B 1 540 ? -14.602 -30.359 -24.734 1 93.88 540 TYR B N 1
ATOM 10097 C CA . TYR B 1 540 ? -13.82 -29.812 -23.625 1 93.88 540 TYR B CA 1
ATOM 10098 C C . TYR B 1 540 ? -12.875 -30.859 -23.062 1 93.88 540 TYR B C 1
ATOM 10100 O O . TYR B 1 540 ? -11.734 -30.531 -22.688 1 93.88 540 TYR B O 1
ATOM 10108 N N . TYR B 1 541 ? -13.227 -32.094 -22.969 1 92.25 541 TYR B N 1
ATOM 10109 C CA . TYR B 1 541 ? -12.336 -33.125 -22.516 1 92.25 541 TYR B CA 1
ATOM 10110 C C . TYR B 1 541 ? -11.195 -33.344 -23.5 1 92.25 541 TYR B C 1
ATOM 10112 O O . TYR B 1 541 ? -10.07 -33.656 -23.109 1 92.25 541 TYR B O 1
ATOM 10120 N N . ARG B 1 542 ? -11.492 -33.219 -24.75 1 93 542 ARG B N 1
ATOM 10121 C CA . ARG B 1 542 ? -10.461 -33.344 -25.766 1 93 542 ARG B CA 1
ATOM 10122 C C . ARG B 1 542 ? -9.414 -32.25 -25.625 1 93 542 ARG B C 1
ATOM 10124 O O . ARG B 1 542 ? -8.211 -32.531 -25.766 1 93 542 ARG B O 1
ATOM 10131 N N . ARG B 1 543 ? -9.891 -31.125 -25.422 1 91.69 543 ARG B N 1
ATOM 10132 C CA . ARG B 1 543 ? -8.969 -30 -25.234 1 91.69 543 ARG B CA 1
ATOM 10133 C C . ARG B 1 543 ? -8.109 -30.203 -24 1 91.69 543 ARG B C 1
ATOM 10135 O O . ARG B 1 543 ? -6.918 -29.891 -24 1 91.69 543 ARG B O 1
ATOM 10142 N N . ALA B 1 544 ? -8.688 -30.625 -22.953 1 91.44 544 ALA B N 1
ATOM 10143 C CA . ALA B 1 544 ? -7.945 -30.891 -21.719 1 91.44 544 ALA B CA 1
ATOM 10144 C C . ALA B 1 544 ? -6.891 -31.969 -21.953 1 91.44 544 ALA B C 1
ATOM 10146 O O . ALA B 1 544 ? -5.773 -31.875 -21.438 1 91.44 544 ALA B O 1
ATOM 10147 N N . HIS B 1 545 ? -7.215 -33 -22.719 1 89.06 545 HIS B N 1
ATOM 10148 C CA . HIS B 1 545 ? -6.297 -34.094 -23.016 1 89.06 545 HIS B CA 1
ATOM 10149 C C . HIS B 1 545 ? -5.125 -33.594 -23.859 1 89.06 545 HIS B C 1
ATOM 10151 O O . HIS B 1 545 ? -3.998 -34.062 -23.703 1 89.06 545 HIS B O 1
ATOM 10157 N N . GLN B 1 546 ? -5.387 -32.688 -24.734 1 88.06 546 GLN B N 1
ATOM 10158 C CA . GLN B 1 546 ? -4.34 -32.125 -25.578 1 88.06 546 GLN B CA 1
ATOM 10159 C C . GLN B 1 546 ? -3.299 -31.375 -24.75 1 88.06 546 GLN B C 1
ATOM 10161 O O . GLN B 1 546 ? -2.113 -31.375 -25.078 1 88.06 546 GLN B O 1
ATOM 10166 N N . LEU B 1 547 ? -3.711 -30.828 -23.719 1 84.19 547 LEU B N 1
ATOM 10167 C CA . LEU B 1 547 ? -2.814 -30.062 -22.859 1 84.19 547 LEU B CA 1
ATOM 10168 C C . LEU B 1 547 ? -2.014 -30.984 -21.953 1 84.19 547 LEU B C 1
ATOM 10170 O O . LEU B 1 547 ? -0.849 -30.703 -21.656 1 84.19 547 LEU B O 1
ATOM 10174 N N . ARG B 1 548 ? -2.68 -32.031 -21.484 1 84.75 548 ARG B N 1
ATOM 10175 C CA . ARG B 1 548 ? -2.02 -33.062 -20.672 1 84.75 548 ARG B CA 1
ATOM 10176 C C . ARG B 1 548 ? -2.277 -34.438 -21.234 1 84.75 548 ARG B C 1
ATOM 10178 O O . ARG B 1 548 ? -3.088 -35.188 -20.688 1 84.75 548 ARG B O 1
ATOM 10185 N N . PRO B 1 549 ? -1.484 -34.781 -22.062 1 82.12 549 PRO B N 1
ATOM 10186 C CA . PRO B 1 549 ? -1.741 -36.031 -22.734 1 82.12 549 PRO B CA 1
ATOM 10187 C C . PRO B 1 549 ? -1.421 -37.25 -21.875 1 82.12 549 PRO B C 1
ATOM 10189 O O . PRO B 1 549 ? -1.95 -38.344 -22.094 1 82.12 549 PRO B O 1
ATOM 10192 N N . ASN B 1 550 ? -0.649 -37.094 -20.891 1 78.81 550 ASN B N 1
ATOM 10193 C CA . ASN B 1 550 ? -0.225 -38.25 -20.109 1 78.81 550 ASN B CA 1
ATOM 10194 C C . ASN B 1 550 ? -1.051 -38.406 -18.828 1 78.81 550 ASN B C 1
ATOM 10196 O O . ASN B 1 550 ? -0.704 -39.188 -17.938 1 78.81 550 ASN B O 1
ATOM 10200 N N . ASP B 1 551 ? -2.117 -37.688 -18.797 1 80.94 551 ASP B N 1
ATOM 10201 C CA . ASP B 1 551 ? -3 -37.812 -17.641 1 80.94 551 ASP B CA 1
ATOM 10202 C C . ASP B 1 551 ? -4.129 -38.812 -17.906 1 80.94 551 ASP B C 1
ATOM 10204 O O . ASP B 1 551 ? -4.926 -38.625 -18.828 1 80.94 551 ASP B O 1
ATOM 10208 N N . SER B 1 552 ? -4.195 -39.844 -17.125 1 83.38 552 SER B N 1
ATOM 10209 C CA . SER B 1 552 ? -5.152 -40.938 -17.328 1 83.38 552 SER B CA 1
ATOM 10210 C C . SER B 1 552 ? -6.578 -40.469 -17.031 1 83.38 552 SER B C 1
ATOM 10212 O O . SER B 1 552 ? -7.539 -41.031 -17.547 1 83.38 552 SER B O 1
ATOM 10214 N N . ARG B 1 553 ? -6.812 -39.5 -16.25 1 82.75 553 ARG B N 1
ATOM 10215 C CA . ARG B 1 553 ? -8.148 -39.031 -15.867 1 82.75 553 ARG B CA 1
ATOM 10216 C C . ARG B 1 553 ? -8.875 -38.438 -17.062 1 82.75 553 ARG B C 1
ATOM 10218 O O . ARG B 1 553 ? -10.086 -38.625 -17.203 1 82.75 553 ARG B O 1
ATOM 10225 N N . MET B 1 554 ? -8.148 -37.844 -17.812 1 87.5 554 MET B N 1
ATOM 10226 C CA . MET B 1 554 ? -8.758 -37.219 -18.984 1 87.5 554 MET B CA 1
ATOM 10227 C C . MET B 1 554 ? -9.164 -38.281 -20.016 1 87.5 554 MET B C 1
ATOM 10229 O O . MET B 1 554 ? -10.219 -38.156 -20.625 1 87.5 554 MET B O 1
ATOM 10233 N N . LEU B 1 555 ? -8.398 -39.219 -20.109 1 88.5 555 LEU B N 1
ATOM 10234 C CA . LEU B 1 555 ? -8.672 -40.312 -21.047 1 88.5 555 LEU B CA 1
ATOM 10235 C C . LEU B 1 555 ? -9.875 -41.125 -20.609 1 88.5 555 LEU B C 1
ATOM 10237 O O . LEU B 1 555 ? -10.688 -41.531 -21.438 1 88.5 555 LEU B O 1
ATOM 10241 N N . VAL B 1 556 ? -9.945 -41.375 -19.359 1 89.12 556 VAL B N 1
ATOM 10242 C CA . VAL B 1 556 ? -11.094 -42.094 -18.828 1 89.12 556 VAL B CA 1
ATOM 10243 C C . VAL B 1 556 ? -12.375 -41.312 -19.047 1 89.12 556 VAL B C 1
ATOM 10245 O O . VAL B 1 556 ? -13.406 -41.875 -19.422 1 89.12 556 VAL B O 1
ATOM 10248 N N . ALA B 1 557 ? -12.234 -40 -18.828 1 89.69 557 ALA B N 1
ATOM 10249 C CA . ALA B 1 557 ? -13.398 -39.125 -19.047 1 89.69 557 ALA B CA 1
ATOM 10250 C C . ALA B 1 557 ? -13.812 -39.156 -20.516 1 89.69 557 ALA B C 1
ATOM 10252 O O . ALA B 1 557 ? -15.008 -39.188 -20.828 1 89.69 557 ALA B O 1
ATOM 10253 N N . LEU B 1 558 ? -12.93 -39.125 -21.375 1 91.25 558 LEU B N 1
ATOM 10254 C CA . LEU B 1 558 ? -13.195 -39.219 -22.797 1 91.25 558 LEU B CA 1
ATOM 10255 C C . LEU B 1 558 ? -13.828 -40.531 -23.156 1 91.25 558 LEU B C 1
ATOM 10257 O O . LEU B 1 558 ? -14.742 -40.594 -23.984 1 91.25 558 LEU B O 1
ATOM 10261 N N . GLY B 1 559 ? -13.297 -41.594 -22.578 1 91.62 559 GLY B N 1
ATOM 10262 C CA . GLY B 1 559 ? -13.875 -42.906 -22.812 1 91.62 559 GLY B CA 1
ATOM 10263 C C . GLY B 1 559 ? -15.328 -43 -22.391 1 91.62 559 GLY B C 1
ATOM 10264 O O . GLY B 1 559 ? -16.141 -43.594 -23.109 1 91.62 559 GLY B O 1
ATOM 10265 N N . GLU B 1 560 ? -15.633 -42.438 -21.25 1 90.56 560 GLU B N 1
ATOM 10266 C CA . GLU B 1 560 ? -17 -42.438 -20.75 1 90.56 560 GLU B CA 1
ATOM 10267 C C . GLU B 1 560 ? -17.922 -41.625 -21.656 1 90.56 560 GLU B C 1
ATOM 10269 O O . GLU B 1 560 ? -19.078 -42 -21.875 1 90.56 560 GLU B O 1
ATOM 10274 N N . CYS B 1 561 ? -17.453 -40.594 -22.172 1 91.38 561 CYS B N 1
ATOM 10275 C CA . CYS B 1 561 ? -18.25 -39.75 -23.062 1 91.38 561 CYS B CA 1
ATOM 10276 C C . CYS B 1 561 ? -18.516 -40.5 -24.391 1 91.38 561 CYS B C 1
ATOM 10278 O O . CYS B 1 561 ? -19.625 -40.438 -24.906 1 91.38 561 CYS B O 1
ATOM 10280 N N . TYR B 1 562 ? -17.5 -41.156 -24.875 1 92.25 562 TYR B N 1
ATOM 10281 C CA . TYR B 1 562 ? -17.672 -41.938 -26.109 1 92.25 562 TYR B CA 1
ATOM 10282 C C . TYR B 1 562 ? -18.641 -43.062 -25.891 1 92.25 562 TYR B C 1
ATOM 10284 O O . TYR B 1 562 ? -19.422 -43.406 -26.797 1 92.25 562 TYR B O 1
ATOM 10292 N N . GLU B 1 563 ? -18.594 -43.625 -24.703 1 91.19 563 GLU B N 1
ATOM 10293 C CA . GLU B 1 563 ? -19.547 -44.688 -24.375 1 91.19 563 GLU B CA 1
ATOM 10294 C C . GLU B 1 563 ? -20.969 -44.156 -24.375 1 91.19 563 GLU B C 1
ATOM 10296 O O . GLU B 1 563 ? -21.875 -44.812 -24.875 1 91.19 563 GLU B O 1
ATOM 10301 N N . LYS B 1 564 ? -21.156 -43.031 -23.828 1 90.19 564 LYS B N 1
ATOM 10302 C CA . LYS B 1 564 ? -22.484 -42.406 -23.766 1 90.19 564 LYS B CA 1
ATOM 10303 C C . LYS B 1 564 ? -22.969 -42.031 -25.172 1 90.19 564 LYS B C 1
ATOM 10305 O O . LYS B 1 564 ? -24.172 -42.031 -25.438 1 90.19 564 LYS B O 1
ATOM 10310 N N . LEU B 1 565 ? -22.094 -41.781 -26.094 1 91.81 565 LEU B N 1
ATOM 10311 C CA . LEU B 1 565 ? -22.422 -41.406 -27.453 1 91.81 565 LEU B CA 1
ATOM 10312 C C . LEU B 1 565 ? -22.469 -42.656 -28.344 1 91.81 565 LEU B C 1
ATOM 10314 O O . LEU B 1 565 ? -22.641 -42.531 -29.562 1 91.81 565 LEU B O 1
ATOM 10318 N N . ASN B 1 566 ? -22.297 -43.844 -27.828 1 89.88 566 ASN B N 1
ATOM 10319 C CA . ASN B 1 566 ? -22.375 -45.156 -28.469 1 89.88 566 ASN B CA 1
ATOM 10320 C C . ASN B 1 566 ? -21.25 -45.344 -29.484 1 89.88 566 ASN B C 1
ATOM 10322 O O . ASN B 1 566 ? -21.438 -45.938 -30.531 1 89.88 566 ASN B O 1
ATOM 10326 N N . GLN B 1 567 ? -20.25 -44.625 -29.266 1 92.38 567 GLN B N 1
ATOM 10327 C CA . GLN B 1 567 ? -19.031 -44.875 -30.016 1 92.38 567 GLN B CA 1
ATOM 10328 C C . GLN B 1 567 ? -18.078 -45.781 -29.25 1 92.38 567 GLN B C 1
ATOM 10330 O O . GLN B 1 567 ? -17.078 -45.312 -28.703 1 92.38 567 GLN B O 1
ATOM 10335 N N . LEU B 1 568 ? -18.266 -47 -29.25 1 90.94 568 LEU B N 1
ATOM 10336 C CA . LEU B 1 568 ? -17.656 -47.969 -28.375 1 90.94 568 LEU B CA 1
ATOM 10337 C C . LEU B 1 568 ? -16.219 -48.25 -28.781 1 90.94 568 LEU B C 1
ATOM 10339 O O . LEU B 1 568 ? -15.375 -48.531 -27.922 1 90.94 568 LEU B O 1
ATOM 10343 N N . VAL B 1 569 ? -15.977 -48.156 -30.047 1 90.62 569 VAL B N 1
ATOM 10344 C CA . VAL B 1 569 ? -14.625 -48.438 -30.516 1 90.62 569 VAL B CA 1
ATOM 10345 C C . VAL B 1 569 ? -13.664 -47.375 -29.984 1 90.62 569 VAL B C 1
ATOM 10347 O O . VAL B 1 569 ? -12.57 -47.719 -29.516 1 90.62 569 VAL B O 1
ATOM 10350 N N . GLU B 1 570 ? -14.148 -46.188 -30.141 1 92.31 570 GLU B N 1
ATOM 10351 C CA . GLU B 1 570 ? -13.328 -45.094 -29.625 1 92.31 570 GLU B CA 1
ATOM 10352 C C . GLU B 1 570 ? -13.172 -45.188 -28.109 1 92.31 570 GLU B C 1
ATOM 10354 O O . GLU B 1 570 ? -12.117 -44.875 -27.578 1 92.31 570 GLU B O 1
ATOM 10359 N N . ALA B 1 571 ? -14.117 -45.531 -27.438 1 93.31 571 ALA B N 1
ATOM 10360 C CA . ALA B 1 571 ? -14.07 -45.688 -25.984 1 93.31 571 ALA B CA 1
ATOM 10361 C C . ALA B 1 571 ? -13.039 -46.719 -25.562 1 93.31 571 ALA B C 1
ATOM 10363 O O . ALA B 1 571 ? -12.305 -46.531 -24.594 1 93.31 571 ALA B O 1
ATOM 10364 N N . LYS B 1 572 ? -13.008 -47.812 -26.328 1 91.5 572 LYS B N 1
ATOM 10365 C CA . LYS B 1 572 ? -12.047 -48.875 -26.062 1 91.5 572 LYS B CA 1
ATOM 10366 C C . LYS B 1 572 ? -10.609 -48.375 -26.172 1 91.5 572 LYS B C 1
ATOM 10368 O O . LYS B 1 572 ? -9.766 -48.688 -25.328 1 91.5 572 LYS B O 1
ATOM 10373 N N . LYS B 1 573 ? -10.461 -47.656 -27.188 1 91.56 573 LYS B N 1
ATOM 10374 C CA . LYS B 1 573 ? -9.133 -47.094 -27.406 1 91.56 573 LYS B CA 1
ATOM 10375 C C . LYS B 1 573 ? -8.727 -46.156 -26.266 1 91.56 573 LYS B C 1
ATOM 10377 O O . LYS B 1 573 ? -7.57 -46.188 -25.844 1 91.56 573 LYS B O 1
ATOM 10382 N N . CYS B 1 574 ? -9.672 -45.406 -25.828 1 92.44 574 CYS B N 1
ATOM 10383 C CA . CYS B 1 574 ? -9.398 -44.438 -24.75 1 92.44 574 CYS B CA 1
ATOM 10384 C C . CYS B 1 574 ? -9.086 -45.156 -23.453 1 92.44 574 CYS B C 1
ATOM 10386 O O . CYS B 1 574 ? -8.141 -44.812 -22.75 1 92.44 574 CYS B O 1
ATOM 10388 N N . TYR B 1 575 ? -9.828 -46.156 -23.078 1 91 575 TYR B N 1
ATOM 10389 C CA . TYR B 1 575 ? -9.602 -46.906 -21.844 1 91 575 TYR B CA 1
ATOM 10390 C C . TYR B 1 575 ? -8.273 -47.625 -21.891 1 91 575 TYR B C 1
ATOM 10392 O O . TYR B 1 575 ? -7.555 -47.688 -20.891 1 91 575 TYR B O 1
ATOM 10400 N N . TRP B 1 576 ? -8 -48.125 -23.016 1 89.75 576 TRP B N 1
ATOM 10401 C CA . TRP B 1 576 ? -6.727 -48.844 -23.172 1 89.75 576 TRP B CA 1
ATOM 10402 C C . TRP B 1 576 ? -5.555 -47.875 -23 1 89.75 576 TRP B C 1
ATOM 10404 O O . TRP B 1 576 ? -4.57 -48.188 -22.328 1 89.75 576 TRP B O 1
ATOM 10414 N N . ARG B 1 577 ? -5.629 -46.781 -23.594 1 90.12 577 ARG B N 1
ATOM 10415 C CA . ARG B 1 577 ? -4.582 -45.781 -23.469 1 90.12 577 ARG B CA 1
ATOM 10416 C C . ARG B 1 577 ? -4.445 -45.312 -22.031 1 90.12 577 ARG B C 1
ATOM 10418 O O . ARG B 1 577 ? -3.34 -45 -21.562 1 90.12 577 ARG B O 1
ATOM 10425 N N . ALA B 1 578 ? -5.551 -45.094 -21.406 1 89.75 578 ALA B N 1
ATOM 10426 C CA . ALA B 1 578 ? -5.531 -44.688 -20 1 89.75 578 ALA B CA 1
ATOM 10427 C C . ALA B 1 578 ? -4.758 -45.688 -19.141 1 89.75 578 ALA B C 1
ATOM 10429 O O . ALA B 1 578 ? -4.031 -45.312 -18.219 1 89.75 578 ALA B O 1
ATOM 10430 N N . TYR B 1 579 ? -4.926 -46.938 -19.438 1 85.56 579 TYR B N 1
ATOM 10431 C CA . TYR B 1 579 ? -4.195 -48 -18.734 1 85.56 579 TYR B CA 1
ATOM 10432 C C . TYR B 1 579 ? -2.707 -47.938 -19.062 1 85.56 579 TYR B C 1
ATOM 10434 O O . TYR B 1 579 ? -1.863 -48.094 -18.188 1 85.56 579 TYR B O 1
ATOM 10442 N N . ALA B 1 580 ? -2.393 -47.625 -20.234 1 84.19 580 ALA B N 1
ATOM 10443 C CA . ALA B 1 580 ? -1.013 -47.594 -20.703 1 84.19 580 ALA B CA 1
ATOM 10444 C C . ALA B 1 580 ? -0.232 -46.469 -20.062 1 84.19 580 ALA B C 1
ATOM 10446 O O . ALA B 1 580 ? 0.97 -46.594 -19.812 1 84.19 580 ALA B O 1
ATOM 10447 N N . VAL B 1 581 ? -0.845 -45.312 -19.906 1 81.69 581 VAL B N 1
ATOM 10448 C CA . VAL B 1 581 ? -0.171 -44.125 -19.344 1 81.69 581 VAL B CA 1
ATOM 10449 C C . VAL B 1 581 ? -0.028 -44.281 -17.844 1 81.69 581 VAL B C 1
ATOM 10451 O O . VAL B 1 581 ? 0.853 -43.656 -17.234 1 81.69 581 VAL B O 1
ATOM 10454 N N . GLY B 1 582 ? -0.628 -45.188 -17.25 1 72.69 582 GLY B N 1
ATOM 10455 C CA . GLY B 1 582 ? -0.583 -45.375 -15.805 1 72.69 582 GLY B CA 1
ATOM 10456 C C . GLY B 1 582 ? -1.851 -44.938 -15.102 1 72.69 582 GLY B C 1
ATOM 10457 O O . GLY B 1 582 ? -2.055 -43.75 -14.875 1 72.69 582 GLY B O 1
ATOM 10458 N N . ASP B 1 583 ? -2.682 -45.688 -14.945 1 67.81 583 ASP B N 1
ATOM 10459 C CA . ASP B 1 583 ? -3.98 -45.375 -14.359 1 67.81 583 ASP B CA 1
ATOM 10460 C C . ASP B 1 583 ? -3.865 -45.188 -12.852 1 67.81 583 ASP B C 1
ATOM 10462 O O . ASP B 1 583 ? -3.783 -46.125 -12.086 1 67.81 583 ASP B O 1
ATOM 10466 N N . VAL B 1 584 ? -3.906 -43.875 -12.516 1 64.12 584 VAL B N 1
ATOM 10467 C CA . VAL B 1 584 ? -3.764 -43.5 -11.117 1 64.12 584 VAL B CA 1
ATOM 10468 C C . VAL B 1 584 ? -4.961 -44.031 -10.32 1 64.12 584 VAL B C 1
ATOM 10470 O O . VAL B 1 584 ? -4.797 -44.562 -9.227 1 64.12 584 VAL B O 1
ATOM 10473 N N . GLU B 1 585 ? -6.145 -44.031 -10.875 1 65.81 585 GLU B N 1
ATOM 10474 C CA . GLU B 1 585 ? -7.363 -44.438 -10.164 1 65.81 585 GLU B CA 1
ATOM 10475 C C . GLU B 1 585 ? -7.699 -45.906 -10.406 1 65.81 585 GLU B C 1
ATOM 10477 O O . GLU B 1 585 ? -8.508 -46.469 -9.688 1 65.81 585 GLU B O 1
ATOM 10482 N N . LYS B 1 586 ? -7.016 -46.625 -11.297 1 73.75 586 LYS B N 1
ATOM 10483 C CA . LYS B 1 586 ? -7.16 -48.062 -11.609 1 73.75 586 LYS B CA 1
ATOM 10484 C C . LYS B 1 586 ? -8.594 -48.375 -12.031 1 73.75 586 LYS B C 1
ATOM 10486 O O . LYS B 1 586 ? -9.148 -49.406 -11.625 1 73.75 586 LYS B O 1
ATOM 10491 N N . MET B 1 587 ? -9.234 -47.375 -12.688 1 79.62 587 MET B N 1
ATOM 10492 C CA . MET B 1 587 ? -10.609 -47.594 -13.148 1 79.62 587 MET B CA 1
ATOM 10493 C C . MET B 1 587 ? -10.648 -47.875 -14.648 1 79.62 587 MET B C 1
ATOM 10495 O O . MET B 1 587 ? -11.641 -48.375 -15.156 1 79.62 587 MET B O 1
ATOM 10499 N N . ALA B 1 588 ? -9.562 -47.688 -15.281 1 87.38 588 ALA B N 1
ATOM 10500 C CA . ALA B 1 588 ? -9.539 -47.812 -16.734 1 87.38 588 ALA B CA 1
ATOM 10501 C C . ALA B 1 588 ? -9.719 -49.25 -17.172 1 87.38 588 ALA B C 1
ATOM 10503 O O . ALA B 1 588 ? -10.477 -49.531 -18.094 1 87.38 588 ALA B O 1
ATOM 10504 N N . LEU B 1 589 ? -9.148 -50.125 -16.406 1 86.25 589 LEU B N 1
ATOM 10505 C CA . LEU B 1 589 ? -9.188 -51.562 -16.766 1 86.25 589 LEU B CA 1
ATOM 10506 C C . LEU B 1 589 ? -10.586 -52.125 -16.516 1 86.25 589 LEU B C 1
ATOM 10508 O O . LEU B 1 589 ? -11.062 -52.969 -17.297 1 86.25 589 LEU B O 1
ATOM 10512 N N . VAL B 1 590 ? -11.18 -51.719 -15.477 1 88.19 590 VAL B N 1
ATOM 10513 C CA . VAL B 1 590 ? -12.516 -52.219 -15.156 1 88.19 590 VAL B CA 1
ATOM 10514 C C . VAL B 1 590 ? -13.508 -51.719 -16.219 1 88.19 590 VAL B C 1
ATOM 10516 O O . VAL B 1 590 ? -14.359 -52.5 -16.672 1 88.19 590 VAL B O 1
ATOM 10519 N N . LYS B 1 591 ? -13.375 -50.531 -16.578 1 90.62 591 LYS B N 1
ATOM 10520 C CA . LYS B 1 591 ? -14.273 -49.969 -17.594 1 90.62 591 LYS B CA 1
ATOM 10521 C C . LYS B 1 591 ? -14.039 -50.625 -18.953 1 90.62 591 LYS B C 1
ATOM 10523 O O . LYS B 1 591 ? -14.984 -50.844 -19.703 1 90.62 591 LYS B O 1
ATOM 10528 N N . LEU B 1 592 ? -12.805 -50.844 -19.234 1 91 592 LEU B N 1
ATOM 10529 C CA . LEU B 1 592 ? -12.477 -51.531 -20.469 1 91 592 LEU B CA 1
ATOM 10530 C C . LEU B 1 592 ? -13.039 -52.969 -20.469 1 91 592 LEU B C 1
ATOM 10532 O O . LEU B 1 592 ? -13.555 -53.438 -21.484 1 91 592 LEU B O 1
ATOM 10536 N N . ALA B 1 593 ? -12.969 -53.625 -19.312 1 91.31 593 ALA B N 1
ATOM 10537 C CA . ALA B 1 593 ? -13.508 -54.969 -19.188 1 91.31 593 ALA B CA 1
ATOM 10538 C C . ALA B 1 593 ? -15.023 -54.969 -19.391 1 91.31 593 ALA B C 1
ATOM 10540 O O . ALA B 1 593 ? -15.555 -55.844 -20.078 1 91.31 593 ALA B O 1
ATOM 10541 N N . LYS B 1 594 ? -15.664 -54.031 -18.766 1 91.38 594 LYS B N 1
ATOM 10542 C CA . LYS B 1 594 ? -17.109 -53.938 -18.906 1 91.38 594 LYS B CA 1
ATOM 10543 C C . LYS B 1 594 ? -17.516 -53.656 -20.359 1 91.38 594 LYS B C 1
ATOM 10545 O O . LYS B 1 594 ? -18.531 -54.125 -20.828 1 91.38 594 LYS B O 1
ATOM 10550 N N . LEU B 1 595 ? -16.734 -52.875 -21.016 1 92.19 595 LEU B N 1
ATOM 10551 C CA . LEU B 1 595 ? -17 -52.594 -22.422 1 92.19 595 LEU B CA 1
ATOM 10552 C C . LEU B 1 595 ? -16.828 -53.812 -23.281 1 92.19 595 LEU B C 1
ATOM 10554 O O . LEU B 1 595 ? -17.625 -54.062 -24.203 1 92.19 595 LEU B O 1
ATOM 10558 N N . HIS B 1 596 ? -15.828 -54.594 -23 1 91.5 596 HIS B N 1
ATOM 10559 C CA . HIS B 1 596 ? -15.633 -55.844 -23.719 1 91.5 596 HIS B CA 1
ATOM 10560 C C . HIS B 1 596 ? -16.781 -56.812 -23.469 1 91.5 596 HIS B C 1
ATOM 10562 O O . HIS B 1 596 ? -17.172 -57.562 -24.375 1 91.5 596 HIS B O 1
ATOM 10568 N N . GLU B 1 597 ? -17.297 -56.719 -22.266 1 89.44 597 GLU B N 1
ATOM 10569 C CA . GLU B 1 597 ? -18.453 -57.562 -21.938 1 89.44 597 GLU B CA 1
ATOM 10570 C C . GLU B 1 597 ? -19.672 -57.156 -22.781 1 89.44 597 GLU B C 1
ATOM 10572 O O . GLU B 1 597 ? -20.391 -58 -23.281 1 89.44 597 GLU B O 1
ATOM 10577 N N . GLN B 1 598 ? -19.828 -55.875 -22.938 1 89.44 598 GLN B N 1
ATOM 10578 C CA . GLN B 1 598 ? -20.938 -55.344 -23.719 1 89.44 598 GLN B CA 1
ATOM 10579 C C . GLN B 1 598 ? -20.797 -55.719 -25.203 1 89.44 598 GLN B C 1
ATOM 10581 O O . GLN B 1 598 ? -21.797 -55.906 -25.891 1 89.44 598 GLN B O 1
ATOM 10586 N N . LEU B 1 599 ? -19.625 -55.812 -25.641 1 90.94 599 LEU B N 1
ATOM 10587 C CA . LEU B 1 599 ? -19.359 -56.156 -27.047 1 90.94 599 LEU B CA 1
ATOM 10588 C C . LEU B 1 599 ? -19.266 -57.656 -27.25 1 90.94 599 LEU B C 1
ATOM 10590 O O . LEU B 1 599 ? -18.953 -58.125 -28.344 1 90.94 599 LEU B O 1
ATOM 10594 N N . ASN B 1 600 ? -19.531 -58.469 -26.234 1 87.38 600 ASN B N 1
ATOM 10595 C CA . ASN B 1 600 ? -19.562 -59.938 -26.25 1 87.38 600 ASN B CA 1
ATOM 10596 C C . ASN B 1 600 ? -18.188 -60.5 -26.578 1 87.38 600 ASN B C 1
ATOM 10598 O O . ASN B 1 600 ? -18.078 -61.469 -27.328 1 87.38 600 ASN B O 1
ATOM 10602 N N . GLU B 1 601 ? -17.25 -59.656 -26.234 1 91.5 601 GLU B N 1
ATOM 10603 C CA . GLU B 1 601 ? -15.883 -60.156 -26.312 1 91.5 601 GLU B CA 1
ATOM 10604 C C . GLU B 1 601 ? -15.43 -60.75 -24.984 1 91.5 601 GLU B C 1
ATOM 10606 O O . GLU B 1 601 ? -14.719 -60.094 -24.219 1 91.5 601 GLU B O 1
ATOM 10611 N N . SER B 1 602 ? -15.734 -61.969 -24.703 1 87.69 602 SER B N 1
ATOM 10612 C CA . SER B 1 602 ? -15.602 -62.594 -23.391 1 87.69 602 SER B CA 1
ATOM 10613 C C . SER B 1 602 ? -14.141 -62.844 -23.047 1 87.69 602 SER B C 1
ATOM 10615 O O . SER B 1 602 ? -13.734 -62.656 -21.891 1 87.69 602 SER B O 1
ATOM 10617 N N . GLU B 1 603 ? -13.383 -63.219 -24.031 1 88.06 603 GLU B N 1
ATOM 10618 C CA . GLU B 1 603 ? -11.977 -63.5 -23.75 1 88.06 603 GLU B CA 1
ATOM 10619 C C . GLU B 1 603 ? -11.219 -62.25 -23.359 1 88.06 603 GLU B C 1
ATOM 10621 O O . GLU B 1 603 ? -10.445 -62.25 -22.391 1 88.06 603 GLU B O 1
ATOM 10626 N N . GLN B 1 604 ? -11.477 -61.219 -24.125 1 90.81 604 GLN B N 1
ATOM 10627 C CA . GLN B 1 604 ? -10.812 -59.938 -23.828 1 90.81 604 GLN B CA 1
ATOM 10628 C C . GLN B 1 604 ? -11.273 -59.375 -22.5 1 90.81 604 GLN B C 1
ATOM 10630 O O . GLN B 1 604 ? -10.477 -58.812 -21.75 1 90.81 604 GLN B O 1
ATOM 10635 N N . ALA B 1 605 ? -12.461 -59.438 -22.172 1 91.62 605 ALA B N 1
ATOM 10636 C CA . ALA B 1 605 ? -12.992 -59 -20.891 1 91.62 605 ALA B CA 1
ATOM 10637 C C . ALA B 1 605 ? -12.328 -59.719 -19.719 1 91.62 605 ALA B C 1
ATOM 10639 O O . ALA B 1 605 ? -11.969 -59.094 -18.719 1 91.62 605 ALA B O 1
ATOM 10640 N N . ALA B 1 606 ? -12.234 -61.031 -19.875 1 88.81 606 ALA B N 1
ATOM 10641 C CA . ALA B 1 606 ? -11.617 -61.844 -18.828 1 88.81 606 ALA B CA 1
ATOM 10642 C C . ALA B 1 606 ? -10.156 -61.438 -18.625 1 88.81 606 ALA B C 1
ATOM 10644 O O . ALA B 1 606 ? -9.695 -61.344 -17.484 1 88.81 606 ALA B O 1
ATOM 10645 N N . GLN B 1 607 ? -9.492 -61.25 -19.734 1 89.38 607 GLN B N 1
ATOM 10646 C CA . GLN B 1 607 ? -8.094 -60.812 -19.641 1 89.38 607 GLN B CA 1
ATOM 10647 C C . GLN B 1 607 ? -7.961 -59.5 -18.891 1 89.38 607 GLN B C 1
ATOM 10649 O O . GLN B 1 607 ? -7.043 -59.312 -18.094 1 89.38 607 GLN B O 1
ATOM 10654 N N . CYS B 1 608 ? -8.82 -58.562 -19.156 1 91.19 608 CYS B N 1
ATOM 10655 C CA . CYS B 1 608 ? -8.789 -57.25 -18.516 1 91.19 608 CYS B CA 1
ATOM 10656 C C . CYS B 1 608 ? -9.086 -57.344 -17.031 1 91.19 608 CYS B C 1
ATOM 10658 O O . CYS B 1 608 ? -8.453 -56.688 -16.219 1 91.19 608 CYS B O 1
ATOM 10660 N N . TYR B 1 609 ? -10.055 -58.125 -16.656 1 89 609 TYR B N 1
ATOM 10661 C CA . TYR B 1 609 ? -10.367 -58.344 -15.242 1 89 609 TYR B CA 1
ATOM 10662 C C . TYR B 1 609 ? -9.203 -59 -14.508 1 89 609 TYR B C 1
ATOM 10664 O O . TYR B 1 609 ? -8.945 -58.688 -13.344 1 89 609 TYR B O 1
ATOM 10672 N N . ILE B 1 610 ? -8.516 -59.906 -15.172 1 87.06 610 ILE B N 1
ATOM 10673 C CA . ILE B 1 610 ? -7.359 -60.562 -14.586 1 87.06 610 ILE B CA 1
ATOM 10674 C C . ILE B 1 610 ? -6.266 -59.562 -14.312 1 87.06 610 ILE B C 1
ATOM 10676 O O . ILE B 1 610 ? -5.684 -59.531 -13.227 1 87.06 610 ILE B O 1
ATOM 10680 N N . LYS B 1 611 ? -6.039 -58.75 -15.32 1 86.81 611 LYS B N 1
ATOM 10681 C CA . LYS B 1 611 ? -5.027 -57.688 -15.164 1 86.81 611 LYS B CA 1
ATOM 10682 C C . LYS B 1 611 ? -5.402 -56.719 -14.039 1 86.81 611 LYS B C 1
ATOM 10684 O O . LYS B 1 611 ? -4.535 -56.25 -13.305 1 86.81 611 LYS B O 1
ATOM 10689 N N . TYR B 1 612 ? -6.66 -56.375 -13.984 1 86.62 612 TYR B N 1
ATOM 10690 C CA . TYR B 1 612 ? -7.148 -55.469 -12.93 1 86.62 612 TYR B CA 1
ATOM 10691 C C . TYR B 1 612 ? -6.879 -56.062 -11.555 1 86.62 612 TYR B C 1
ATOM 10693 O O . TYR B 1 612 ? -6.379 -55.375 -10.664 1 86.62 612 TYR B O 1
ATOM 10701 N N . ILE B 1 613 ? -7.188 -57.312 -11.367 1 82.5 613 ILE B N 1
ATOM 10702 C CA . ILE B 1 613 ? -7.016 -58 -10.086 1 82.5 613 ILE B CA 1
ATOM 10703 C C . ILE B 1 613 ? -5.531 -58.094 -9.75 1 82.5 613 ILE B C 1
ATOM 10705 O O . ILE B 1 613 ? -5.137 -57.906 -8.594 1 82.5 613 ILE B O 1
ATOM 10709 N N . GLN B 1 614 ? -4.73 -58.312 -10.688 1 80.81 614 GLN B N 1
ATOM 10710 C CA . GLN B 1 614 ? -3.289 -58.375 -10.477 1 80.81 614 GLN B CA 1
ATOM 10711 C C . GLN B 1 614 ? -2.732 -57.031 -10.031 1 80.81 614 GLN B C 1
ATOM 10713 O O . GLN B 1 614 ? -1.882 -56.969 -9.141 1 80.81 614 GLN B O 1
ATOM 10718 N N . ASP B 1 615 ? -3.219 -56.031 -10.664 1 78.5 615 ASP B N 1
ATOM 10719 C CA . ASP B 1 615 ? -2.746 -54.688 -10.352 1 78.5 615 ASP B CA 1
ATOM 10720 C C . ASP B 1 615 ? -3.139 -54.281 -8.938 1 78.5 615 ASP B C 1
ATOM 10722 O O . ASP B 1 615 ? -2.379 -53.594 -8.25 1 78.5 615 ASP B O 1
ATOM 10726 N N . ILE B 1 616 ? -4.324 -54.562 -8.508 1 76.56 616 ILE B N 1
ATOM 10727 C CA . ILE B 1 616 ? -4.816 -54.188 -7.188 1 76.56 616 ILE B CA 1
ATOM 10728 C C . ILE B 1 616 ? -4.043 -54.938 -6.113 1 76.56 616 ILE B C 1
ATOM 10730 O O . ILE B 1 616 ? -3.676 -54.375 -5.082 1 76.56 616 ILE B O 1
ATOM 10734 N N . TYR B 1 617 ? -3.857 -56.156 -6.332 1 73 617 TYR B N 1
ATOM 10735 C CA . TYR B 1 617 ? -3.201 -57 -5.324 1 73 617 TYR B CA 1
ATOM 10736 C C . TYR B 1 617 ? -1.704 -56.719 -5.277 1 73 617 TYR B C 1
ATOM 10738 O O . TYR B 1 617 ? -1.071 -56.844 -4.23 1 73 617 TYR B O 1
ATOM 10746 N N . SER B 1 618 ? -1.16 -56.281 -6.344 1 71.5 618 SER B N 1
ATOM 10747 C CA . SER B 1 618 ? 0.258 -55.938 -6.359 1 71.5 618 SER B CA 1
ATOM 10748 C C . SER B 1 618 ? 0.521 -54.656 -5.594 1 71.5 618 SER B C 1
ATOM 10750 O O . SER B 1 618 ? 1.581 -54.5 -4.988 1 71.5 618 SER B O 1
ATOM 10752 N N . CYS B 1 619 ? -0.33 -53.719 -5.777 1 61.81 619 CYS B N 1
ATOM 10753 C CA . CYS B 1 619 ? -0.112 -52.438 -5.129 1 61.81 619 CYS B CA 1
ATOM 10754 C C . CYS B 1 619 ? -0.483 -52.5 -3.652 1 61.81 619 CYS B C 1
ATOM 10756 O O . CYS B 1 619 ? -0.099 -51.625 -2.875 1 61.81 619 CYS B O 1
ATOM 10758 N N . GLY B 1 620 ? -0.798 -53.719 -3.096 1 57.66 620 GLY B N 1
ATOM 10759 C CA . GLY B 1 620 ? -1.123 -53.875 -1.688 1 57.66 620 GLY B CA 1
ATOM 10760 C C . GLY B 1 620 ? -2.34 -53.094 -1.259 1 57.66 620 GLY B C 1
ATOM 10761 O O . GLY B 1 620 ? -2.613 -52.969 -0.064 1 57.66 620 GLY B O 1
ATOM 10762 N N . GLU B 1 621 ? -2.84 -52.25 -1.978 1 53.69 621 GLU B N 1
ATOM 10763 C CA . GLU B 1 621 ? -3.959 -51.406 -1.58 1 53.69 621 GLU B CA 1
ATOM 10764 C C . GLU B 1 621 ? -5.281 -52.156 -1.669 1 53.69 621 GLU B C 1
ATOM 10766 O O . GLU B 1 621 ? -5.641 -52.656 -2.73 1 53.69 621 GLU B O 1
ATOM 10771 N N . ILE B 1 622 ? -5.535 -53.062 -0.783 1 49.38 622 ILE B N 1
ATOM 10772 C CA . ILE B 1 622 ? -6.863 -53.688 -0.779 1 49.38 622 ILE B CA 1
ATOM 10773 C C . ILE B 1 622 ? -7.926 -52.594 -0.858 1 49.38 622 ILE B C 1
ATOM 10775 O O . ILE B 1 622 ? -8.164 -51.875 0.12 1 49.38 622 ILE B O 1
ATOM 10779 N N . VAL B 1 623 ? -7.836 -51.719 -1.712 1 50.75 623 VAL B N 1
ATOM 10780 C CA . VAL B 1 623 ? -8.859 -50.688 -1.805 1 50.75 623 VAL B CA 1
ATOM 10781 C C . VAL B 1 623 ? -10.242 -51.312 -1.8 1 50.75 623 VAL B C 1
ATOM 10783 O O . VAL B 1 623 ? -10.422 -52.438 -2.283 1 50.75 623 VAL B O 1
ATOM 10786 N N . GLU B 1 624 ? -10.961 -51.219 -0.835 1 51.31 624 GLU B N 1
ATOM 10787 C CA . GLU B 1 624 ? -12.383 -51.531 -0.744 1 51.31 624 GLU B CA 1
ATOM 10788 C C . GLU B 1 624 ? -13.078 -51.375 -2.094 1 51.31 624 GLU B C 1
ATOM 10790 O O . GLU B 1 624 ? -13.852 -50.438 -2.283 1 51.31 624 GLU B O 1
ATOM 10795 N N . HIS B 1 625 ? -12.383 -51.688 -3.145 1 57.38 625 HIS B N 1
ATOM 10796 C CA . HIS B 1 625 ? -13.047 -51.406 -4.402 1 57.38 625 HIS B CA 1
ATOM 10797 C C . HIS B 1 625 ? -14.18 -52.375 -4.684 1 57.38 625 HIS B C 1
ATOM 10799 O O . HIS B 1 625 ? -13.961 -53.594 -4.695 1 57.38 625 HIS B O 1
ATOM 10805 N N . LEU B 1 626 ? -15.32 -51.906 -4.477 1 62.56 626 LEU B N 1
ATOM 10806 C CA . LEU B 1 626 ? -16.562 -52.531 -4.883 1 62.56 626 LEU B CA 1
ATOM 10807 C C . LEU B 1 626 ? -16.406 -53.219 -6.234 1 62.56 626 LEU B C 1
ATOM 10809 O O . LEU B 1 626 ? -16.984 -54.281 -6.461 1 62.56 626 LEU B O 1
ATOM 10813 N N . GLU B 1 627 ? -15.273 -52.812 -6.961 1 81.06 627 GLU B N 1
ATOM 10814 C CA . GLU B 1 627 ? -15.211 -53.344 -8.328 1 81.06 627 GLU B CA 1
ATOM 10815 C C . GLU B 1 627 ? -14.453 -54.656 -8.383 1 81.06 627 GLU B C 1
ATOM 10817 O O . GLU B 1 627 ? -14.586 -55.406 -9.352 1 81.06 627 GLU B O 1
ATOM 10822 N N . VAL B 1 628 ? -13.797 -55 -7.23 1 82.56 628 VAL B N 1
ATOM 10823 C CA . VAL B 1 628 ? -13.062 -56.281 -7.203 1 82.56 628 VAL B CA 1
ATOM 10824 C C . VAL B 1 628 ? -14.047 -57.438 -7.125 1 82.56 628 VAL B C 1
ATOM 10826 O O . VAL B 1 628 ? -13.828 -58.469 -7.746 1 82.56 628 VAL B O 1
ATOM 10829 N N . SER B 1 629 ? -15.094 -57.156 -6.438 1 84.5 629 SER B N 1
ATOM 10830 C CA . SER B 1 629 ? -16.109 -58.188 -6.316 1 84.5 629 SER B CA 1
ATOM 10831 C C . SER B 1 629 ? -16.766 -58.5 -7.664 1 84.5 629 SER B C 1
ATOM 10833 O O . SER B 1 629 ? -16.984 -59.656 -8 1 84.5 629 SER B O 1
ATOM 10835 N N . THR B 1 630 ? -16.922 -57.406 -8.406 1 87.19 630 THR B N 1
ATOM 10836 C CA . THR B 1 630 ? -17.531 -57.562 -9.727 1 87.19 630 THR B CA 1
ATOM 10837 C C . THR B 1 630 ? -16.578 -58.281 -10.672 1 87.19 630 THR B C 1
ATOM 10839 O O . THR B 1 630 ? -17.016 -59.094 -11.508 1 87.19 630 THR B O 1
ATOM 10842 N N . ALA B 1 631 ? -15.336 -58.062 -10.508 1 88.94 631 ALA B N 1
ATOM 10843 C CA . ALA B 1 631 ? -14.336 -58.688 -11.359 1 88.94 631 ALA B CA 1
ATOM 10844 C C . ALA B 1 631 ? -14.258 -60.188 -11.07 1 88.94 631 ALA B C 1
ATOM 10846 O O . ALA B 1 631 ? -14.234 -61 -12 1 88.94 631 ALA B O 1
ATOM 10847 N N . PHE B 1 632 ? -14.344 -60.531 -9.82 1 88 632 PHE B N 1
ATOM 10848 C CA . PHE B 1 632 ? -14.312 -61.938 -9.453 1 88 632 PHE B CA 1
ATOM 10849 C C . PHE B 1 632 ? -15.586 -62.656 -9.891 1 88 632 PHE B C 1
ATOM 10851 O O . PHE B 1 632 ? -15.555 -63.812 -10.305 1 88 632 PHE B O 1
ATOM 10858 N N . ARG B 1 633 ? -16.625 -61.938 -9.789 1 89.88 633 ARG B N 1
ATOM 10859 C CA . ARG B 1 633 ? -17.891 -62.5 -10.227 1 89.88 633 ARG B CA 1
ATOM 10860 C C . ARG B 1 633 ? -17.875 -62.844 -11.719 1 89.88 633 ARG B C 1
ATOM 10862 O O . ARG B 1 633 ? -18.297 -63.906 -12.133 1 89.88 633 ARG B O 1
ATOM 10869 N N . TYR B 1 634 ? -17.375 -61.906 -12.445 1 90.69 634 TYR B N 1
ATOM 10870 C CA . TYR B 1 634 ? -17.312 -62.125 -13.883 1 90.69 634 TYR B CA 1
ATOM 10871 C C . TYR B 1 634 ? -16.359 -63.281 -14.227 1 90.69 634 TYR B C 1
ATOM 10873 O O . TYR B 1 634 ? -16.656 -64.125 -15.086 1 90.69 634 TYR B O 1
ATOM 10881 N N . LEU B 1 635 ? -15.25 -63.312 -13.602 1 90.25 635 LEU B N 1
ATOM 10882 C CA . LEU B 1 635 ? -14.258 -64.375 -13.883 1 90.25 635 LEU B CA 1
ATOM 10883 C C . LEU B 1 635 ? -14.781 -65.75 -13.461 1 90.25 635 LEU B C 1
ATOM 10885 O O . LEU B 1 635 ? -14.516 -66.75 -14.133 1 90.25 635 LEU B O 1
ATOM 10889 N N . ALA B 1 636 ? -15.531 -65.75 -12.398 1 89.88 636 ALA B N 1
ATOM 10890 C CA . ALA B 1 636 ? -16.125 -67 -11.961 1 89.88 636 ALA B CA 1
ATOM 10891 C C . ALA B 1 636 ? -17.109 -67.5 -13.008 1 89.88 636 ALA B C 1
ATOM 10893 O O . ALA B 1 636 ? -17.109 -68.75 -13.32 1 89.88 636 ALA B O 1
ATOM 10894 N N . GLN B 1 637 ? -17.859 -66.688 -13.547 1 90.25 637 GLN B N 1
ATOM 10895 C CA . GLN B 1 637 ? -18.828 -67.062 -14.57 1 90.25 637 GLN B CA 1
ATOM 10896 C C . GLN B 1 637 ? -18.125 -67.438 -15.875 1 90.25 637 GLN B C 1
ATOM 10898 O O . GLN B 1 637 ? -18.547 -68.375 -16.562 1 90.25 637 GLN B O 1
ATOM 10903 N N . TYR B 1 638 ? -17.141 -66.688 -16.156 1 90.38 638 TYR B N 1
ATOM 10904 C CA 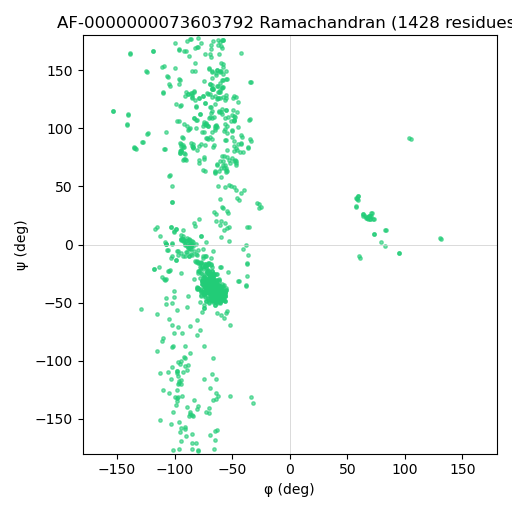. TYR B 1 638 ? -16.391 -67 -17.375 1 90.38 638 TYR B CA 1
ATOM 10905 C C . TYR B 1 638 ? -15.719 -68.375 -17.312 1 90.38 638 TYR B C 1
ATOM 10907 O O . TYR B 1 638 ? -15.812 -69.125 -18.25 1 90.38 638 TYR B O 1
ATOM 10915 N N . TYR B 1 639 ? -15.078 -68.688 -16.234 1 88.81 639 TYR B N 1
ATOM 10916 C CA . TYR B 1 639 ? -14.422 -70 -16.078 1 88.81 639 TYR B CA 1
ATOM 10917 C C . TYR B 1 639 ? -15.453 -71.125 -16.016 1 88.81 639 TYR B C 1
ATOM 10919 O O . TYR B 1 639 ? -15.195 -72.25 -16.484 1 88.81 639 TYR B O 1
ATOM 10927 N N . PHE B 1 640 ? -16.641 -70.75 -15.516 1 88.5 640 PHE B N 1
ATOM 10928 C CA . PHE B 1 640 ? -17.734 -71.75 -15.477 1 88.5 640 PHE B CA 1
ATOM 10929 C C . PHE B 1 640 ? -18.203 -72.062 -16.891 1 88.5 640 PHE B C 1
ATOM 10931 O O . PHE B 1 640 ? -18.438 -73.25 -17.203 1 88.5 640 PHE B O 1
ATOM 10938 N N . LYS B 1 641 ? -18.234 -71.062 -17.672 1 88.12 641 LYS B N 1
ATOM 10939 C CA . LYS B 1 641 ? -18.672 -71.25 -19.047 1 88.12 641 LYS B CA 1
ATOM 10940 C C . LYS B 1 641 ? -17.625 -72 -19.859 1 88.12 641 LYS B C 1
ATOM 10942 O O . LYS B 1 641 ? -17.953 -72.75 -20.781 1 88.12 641 LYS B O 1
ATOM 10947 N N . CYS B 1 642 ? -16.406 -71.875 -19.562 1 85.38 642 CYS B N 1
ATOM 10948 C CA . CYS B 1 642 ? -15.312 -72.5 -20.25 1 85.38 642 CYS B CA 1
ATOM 10949 C C . CYS B 1 642 ? -15.031 -73.875 -19.656 1 85.38 642 CYS B C 1
ATOM 10951 O O . CYS B 1 642 ? -14.117 -74.562 -20.094 1 85.38 642 CYS B O 1
ATOM 10953 N N . LYS B 1 643 ? -15.758 -74.25 -18.609 1 82.31 643 LYS B N 1
ATOM 10954 C CA . LYS B 1 643 ? -15.695 -75.562 -17.969 1 82.31 643 LYS B CA 1
ATOM 10955 C C . LYS B 1 643 ? -14.375 -75.75 -17.234 1 82.31 643 LYS B C 1
ATOM 10957 O O . LYS B 1 643 ? -13.805 -76.875 -17.25 1 82.31 643 LYS B O 1
ATOM 10962 N N . LEU B 1 644 ? -13.836 -74.688 -16.891 1 85.25 644 LEU B N 1
ATOM 10963 C CA . LEU B 1 644 ? -12.695 -74.75 -15.992 1 85.25 644 LEU B CA 1
ATOM 10964 C C . LEU B 1 644 ? -13.148 -74.625 -14.539 1 85.25 644 LEU B C 1
ATOM 10966 O O . LEU B 1 644 ? -13.227 -73.562 -13.961 1 85.25 644 LEU B O 1
ATOM 10970 N N . TRP B 1 645 ? -13.391 -75.75 -13.961 1 84 645 TRP B N 1
ATOM 10971 C CA . TRP B 1 645 ? -14.109 -75.812 -12.695 1 84 645 TRP B CA 1
ATOM 10972 C C . TRP B 1 645 ? -13.219 -75.375 -11.531 1 84 645 TRP B C 1
ATOM 10974 O O . TRP B 1 645 ? -13.703 -74.75 -10.586 1 84 645 TRP B O 1
ATOM 10984 N N . ASP B 1 646 ? -11.883 -75.688 -11.633 1 85.12 646 ASP B N 1
ATOM 10985 C CA . ASP B 1 646 ? -11 -75.312 -10.531 1 85.12 646 ASP B CA 1
ATOM 10986 C C . ASP B 1 646 ? -10.875 -73.812 -10.406 1 85.12 646 ASP B C 1
ATOM 10988 O O . ASP B 1 646 ? -10.977 -73.25 -9.305 1 85.12 646 ASP B O 1
ATOM 10992 N N . GLU B 1 647 ? -10.648 -73.188 -11.531 1 86.44 647 GLU B N 1
ATOM 10993 C CA . GLU B 1 647 ? -10.516 -71.75 -11.539 1 86.44 647 GLU B CA 1
ATOM 10994 C C . GLU B 1 647 ? -11.836 -71.062 -11.18 1 86.44 647 GLU B C 1
ATOM 10996 O O . GLU B 1 647 ? -11.844 -70.062 -10.469 1 86.44 647 GLU B O 1
ATOM 11001 N N . ALA B 1 648 ? -12.875 -71.562 -11.672 1 89.25 648 ALA B N 1
ATOM 11002 C CA . ALA B 1 648 ? -14.188 -71 -11.359 1 89.25 648 ALA B CA 1
ATOM 11003 C C . ALA B 1 648 ? -14.484 -71.062 -9.859 1 89.25 648 ALA B C 1
ATOM 11005 O O . ALA B 1 648 ? -15.047 -70.125 -9.273 1 89.25 648 ALA B O 1
ATOM 11006 N N . SER B 1 649 ? -14.094 -72.25 -9.312 1 87.25 649 SER B N 1
ATOM 11007 C CA . SER B 1 649 ? -14.312 -72.438 -7.879 1 87.25 649 SER B CA 1
ATOM 11008 C C . SER B 1 649 ? -13.477 -71.5 -7.051 1 87.25 649 SER B C 1
ATOM 11010 O O . SER B 1 649 ? -13.945 -70.938 -6.043 1 87.25 649 SER B O 1
ATOM 11012 N N . ALA B 1 650 ? -12.289 -71.312 -7.5 1 87.75 650 ALA B N 1
ATOM 11013 C CA . ALA B 1 650 ? -11.398 -70.375 -6.793 1 87.75 650 ALA B CA 1
ATOM 11014 C C . ALA B 1 650 ? -11.961 -68.938 -6.82 1 87.75 650 ALA B C 1
ATOM 11016 O O . ALA B 1 650 ? -11.945 -68.25 -5.801 1 87.75 650 ALA B O 1
ATOM 11017 N N . CYS B 1 651 ? -12.383 -68.5 -7.934 1 90.75 651 CYS B N 1
ATOM 11018 C CA . CYS B 1 651 ? -12.938 -67.125 -8.078 1 90.75 651 CYS B CA 1
ATOM 11019 C C . CYS B 1 651 ? -14.258 -67 -7.328 1 90.75 651 CYS B C 1
ATOM 11021 O O . CYS B 1 651 ? -14.547 -66 -6.742 1 90.75 651 CYS B O 1
ATOM 11023 N N . ALA B 1 652 ? -15.031 -68 -7.367 1 89.44 652 ALA B N 1
ATOM 11024 C CA . ALA B 1 652 ? -16.297 -68 -6.648 1 89.44 652 ALA B CA 1
ATOM 11025 C C . ALA B 1 652 ? -16.078 -67.938 -5.141 1 89.44 652 ALA B C 1
ATOM 11027 O O . ALA B 1 652 ? -16.859 -67.312 -4.414 1 89.44 652 ALA B O 1
ATOM 11028 N N . GLN B 1 653 ? -15.102 -68.625 -4.73 1 89.25 653 GLN B N 1
ATOM 11029 C CA . GLN B 1 653 ? -14.758 -68.562 -3.314 1 89.25 653 GLN B CA 1
ATOM 11030 C C . GLN B 1 653 ? -14.398 -67.125 -2.891 1 89.25 653 GLN B C 1
ATOM 11032 O O . GLN B 1 653 ? -14.766 -66.688 -1.802 1 89.25 653 GLN B O 1
ATOM 11037 N N . LYS B 1 654 ? -13.633 -66.562 -3.793 1 87.62 654 LYS B N 1
ATOM 11038 C CA . LYS B 1 654 ? -13.266 -65.188 -3.506 1 87.62 654 LYS B CA 1
ATOM 11039 C C . LYS B 1 654 ? -14.492 -64.25 -3.512 1 87.62 654 LYS B C 1
ATOM 11041 O O . LYS B 1 654 ? -14.562 -63.281 -2.752 1 87.62 654 LYS B O 1
ATOM 11046 N N . CYS B 1 655 ? -15.398 -64.5 -4.332 1 87.69 655 CYS B N 1
ATOM 11047 C CA . CYS B 1 655 ? -16.641 -63.75 -4.375 1 87.69 655 CYS B CA 1
ATOM 11048 C C . CYS B 1 655 ? -17.406 -63.875 -3.064 1 87.69 655 CYS B C 1
ATOM 11050 O O . CYS B 1 655 ? -18.125 -62.938 -2.674 1 87.69 655 CYS B O 1
ATOM 11052 N N . CYS B 1 656 ? -17.281 -65 -2.389 1 86 656 CYS B N 1
ATOM 11053 C CA . CYS B 1 656 ? -18 -65.25 -1.14 1 86 656 CYS B CA 1
ATOM 11054 C C . CYS B 1 656 ? -17.469 -64.312 -0.026 1 86 656 CYS B C 1
ATOM 11056 O O . CYS B 1 656 ? -18.156 -64.062 0.964 1 86 656 CYS B O 1
ATOM 11058 N N . ALA B 1 657 ? -16.375 -63.812 -0.182 1 81.94 657 ALA B N 1
ATOM 11059 C CA . ALA B 1 657 ? -15.766 -62.938 0.826 1 81.94 657 ALA B CA 1
ATOM 11060 C C . ALA B 1 657 ? -16.359 -61.531 0.78 1 81.94 657 ALA B C 1
ATOM 11062 O O . ALA B 1 657 ? -16.266 -60.781 1.747 1 81.94 657 ALA B O 1
ATOM 11063 N N . PHE B 1 658 ? -17.016 -61.281 -0.33 1 85.19 658 PHE B N 1
ATOM 11064 C CA . PHE B 1 658 ? -17.609 -59.969 -0.486 1 85.19 658 PHE B CA 1
ATOM 11065 C C . PHE B 1 658 ? -19.125 -60 -0.274 1 85.19 658 PHE B C 1
ATOM 11067 O O . PHE B 1 658 ? -19.781 -60.938 -0.724 1 85.19 658 PHE B O 1
ATOM 11074 N N . ASN B 1 659 ? -19.641 -59.094 0.412 1 82.69 659 ASN B N 1
ATOM 11075 C CA . ASN B 1 659 ? -21.047 -59.094 0.789 1 82.69 659 ASN B CA 1
ATOM 11076 C C . ASN B 1 659 ? -21.953 -58.969 -0.431 1 82.69 659 ASN B C 1
ATOM 11078 O O . ASN B 1 659 ? -23.016 -59.594 -0.493 1 82.69 659 ASN B O 1
ATOM 11082 N N . ASP B 1 660 ? -21.578 -58.219 -1.455 1 82.25 660 ASP B N 1
ATOM 11083 C CA . ASP B 1 660 ? -22.438 -57.938 -2.604 1 82.25 660 ASP B CA 1
ATOM 11084 C C . ASP B 1 660 ? -22.531 -59.156 -3.525 1 82.25 660 ASP B C 1
ATOM 11086 O O . ASP B 1 660 ? -23.516 -59.312 -4.266 1 82.25 660 ASP B O 1
ATOM 11090 N N . THR B 1 661 ? -21.531 -59.969 -3.572 1 85.56 661 THR B N 1
ATOM 11091 C CA . THR B 1 661 ? -21.5 -61.094 -4.508 1 85.56 661 THR B CA 1
ATOM 11092 C C . THR B 1 661 ? -21.5 -62.438 -3.756 1 85.56 661 THR B C 1
ATOM 11094 O O . THR B 1 661 ? -21.234 -63.469 -4.344 1 85.56 661 THR B O 1
ATOM 11097 N N . ARG B 1 662 ? -21.828 -62.406 -2.529 1 88.19 662 ARG B N 1
ATOM 11098 C CA . ARG B 1 662 ? -21.766 -63.594 -1.692 1 88.19 662 ARG B CA 1
ATOM 11099 C C . ARG B 1 662 ? -22.766 -64.625 -2.15 1 88.19 662 ARG B C 1
ATOM 11101 O O . ARG B 1 662 ? -22.438 -65.812 -2.252 1 88.19 662 ARG B O 1
ATOM 11108 N N . GLU B 1 663 ? -24.016 -64.188 -2.434 1 90.06 663 GLU B N 1
ATOM 11109 C CA . GLU B 1 663 ? -25.062 -65.125 -2.809 1 90.06 663 GLU B CA 1
ATOM 11110 C C . GLU B 1 663 ? -24.781 -65.75 -4.16 1 90.06 663 GLU B C 1
ATOM 11112 O O . GLU B 1 663 ? -25.016 -66.938 -4.34 1 90.06 663 GLU B O 1
ATOM 11117 N N . GLU B 1 664 ? -24.266 -64.938 -4.938 1 89.75 664 GLU B N 1
ATOM 11118 C CA . GLU B 1 664 ? -23.953 -65.5 -6.262 1 89.75 664 GLU B CA 1
ATOM 11119 C C . GLU B 1 664 ? -22.75 -66.438 -6.215 1 89.75 664 GLU B C 1
ATOM 11121 O O . GLU B 1 664 ? -22.703 -67.438 -6.934 1 89.75 664 GLU B O 1
ATOM 11126 N N . GLY B 1 665 ? -21.875 -66.125 -5.43 1 89 665 GLY B N 1
ATOM 11127 C CA . GLY B 1 665 ? -20.719 -67 -5.262 1 89 665 GLY B CA 1
ATOM 11128 C C . GLY B 1 665 ? -21.062 -68.312 -4.703 1 89 665 GLY B C 1
ATOM 11129 O O . GLY B 1 665 ? -20.578 -69.375 -5.203 1 89 665 GLY B O 1
ATOM 11130 N N . LYS B 1 666 ? -21.984 -68.312 -3.787 1 90.31 666 LYS B N 1
ATOM 11131 C CA . LYS B 1 666 ? -22.406 -69.562 -3.18 1 90.31 666 LYS B CA 1
ATOM 11132 C C . LYS B 1 666 ? -23.203 -70.375 -4.172 1 90.31 666 LYS B C 1
ATOM 11134 O O . LYS B 1 666 ? -23.062 -71.625 -4.215 1 90.31 666 LYS B O 1
ATOM 11139 N N . ALA B 1 667 ? -23.984 -69.688 -4.91 1 91.5 667 ALA B N 1
ATOM 11140 C CA . ALA B 1 667 ? -24.781 -70.375 -5.906 1 91.5 667 ALA B CA 1
ATOM 11141 C C . ALA B 1 667 ? -23.906 -71.062 -6.957 1 91.5 667 ALA B C 1
ATOM 11143 O O . ALA B 1 667 ? -24.172 -72.188 -7.363 1 91.5 667 ALA B O 1
ATOM 11144 N N . LEU B 1 668 ? -22.906 -70.438 -7.246 1 90.31 668 LEU B N 1
ATOM 11145 C CA . LEU B 1 668 ? -22 -70.938 -8.266 1 90.31 668 LEU B CA 1
ATOM 11146 C C . LEU B 1 668 ? -21.172 -72.062 -7.707 1 90.31 668 LEU B C 1
ATOM 11148 O O . LEU B 1 668 ? -20.891 -73.062 -8.422 1 90.31 668 LEU B O 1
ATOM 11152 N N . LEU B 1 669 ? -20.875 -71.938 -6.465 1 89.75 669 LEU B N 1
ATOM 11153 C CA . LEU B 1 669 ? -20.125 -73.062 -5.824 1 89.75 669 LEU B CA 1
ATOM 11154 C C . LEU B 1 669 ? -20.953 -74.312 -5.711 1 89.75 669 LEU B C 1
ATOM 11156 O O . LEU B 1 669 ? -20.453 -75.438 -5.902 1 89.75 669 LEU B O 1
ATOM 11160 N N . ARG B 1 670 ? -22.234 -74.125 -5.504 1 90 670 ARG B N 1
ATOM 11161 C CA . ARG B 1 670 ? -23.156 -75.25 -5.438 1 90 670 ARG B CA 1
ATOM 11162 C C . ARG B 1 670 ? -23.312 -75.875 -6.805 1 90 670 ARG B C 1
ATOM 11164 O O . ARG B 1 670 ? -23.328 -77.125 -6.91 1 90 670 ARG B O 1
ATOM 11171 N N . GLN B 1 671 ? -23.359 -75.062 -7.684 1 89.94 671 GLN B N 1
ATOM 11172 C CA . GLN B 1 671 ? -23.5 -75.625 -9.039 1 89.94 671 GLN B CA 1
ATOM 11173 C C . GLN B 1 671 ? -22.25 -76.312 -9.492 1 89.94 671 GLN B C 1
ATOM 11175 O O . GLN B 1 671 ? -22.344 -77.375 -10.148 1 89.94 671 GLN B O 1
ATOM 11180 N N . ILE B 1 672 ? -21.141 -75.938 -9.188 1 87.19 672 ILE B N 1
ATOM 11181 C CA . ILE B 1 672 ? -19.859 -76.5 -9.555 1 87.19 672 ILE B CA 1
ATOM 11182 C C . ILE B 1 672 ? -19.719 -77.875 -8.844 1 87.19 672 ILE B C 1
ATOM 11184 O O . ILE B 1 672 ? -19.266 -78.812 -9.445 1 87.19 672 ILE B O 1
ATOM 11188 N N . LEU B 1 673 ? -20.25 -77.875 -7.57 1 82.81 673 LEU B N 1
ATOM 11189 C CA . LEU B 1 673 ? -20.172 -79.125 -6.797 1 82.81 673 LEU B CA 1
ATOM 11190 C C . LEU B 1 673 ? -21.094 -80.188 -7.395 1 82.81 673 LEU B C 1
ATOM 11192 O O . LEU B 1 673 ? -20.75 -81.312 -7.449 1 82.81 673 LEU B O 1
ATOM 11196 N N . GLN B 1 674 ? -22.188 -79.688 -7.898 1 84.06 674 GLN B N 1
ATOM 11197 C CA . GLN B 1 674 ? -23.141 -80.625 -8.516 1 84.06 674 GLN B CA 1
ATOM 11198 C C . GLN B 1 674 ? -22.594 -81.188 -9.836 1 84.06 674 GLN B C 1
ATOM 11200 O O . GLN B 1 674 ? -22.75 -82.375 -10.133 1 84.06 674 GLN B O 1
ATOM 11205 N N . LEU B 1 675 ? -21.906 -80.375 -10.492 1 83.81 675 LEU B N 1
ATOM 11206 C CA . LEU B 1 675 ? -21.391 -80.75 -11.797 1 83.81 675 LEU B CA 1
ATOM 11207 C C . LEU B 1 675 ? -20.141 -81.625 -11.648 1 83.81 675 LEU B C 1
ATOM 11209 O O . LEU B 1 675 ? -19.922 -82.562 -12.43 1 83.81 675 LEU B O 1
ATOM 11213 N N . ARG B 1 676 ? -19.375 -81.312 -10.695 1 78.06 676 ARG B N 1
ATOM 11214 C CA . ARG B 1 676 ? -18.203 -82.188 -10.398 1 78.06 676 ARG B CA 1
ATOM 11215 C C . ARG B 1 676 ? -18.609 -83.562 -9.992 1 78.06 676 ARG B C 1
ATOM 11217 O O . ARG B 1 676 ? -17.938 -84.562 -10.352 1 78.06 676 ARG B O 1
ATOM 11224 N N . ASN B 1 677 ? -19.797 -83.625 -9.227 1 74 677 ASN B N 1
ATOM 11225 C CA . ASN B 1 677 ? -20.312 -84.938 -8.789 1 74 677 ASN B CA 1
ATOM 11226 C C . ASN B 1 677 ? -20.906 -85.688 -9.953 1 74 677 ASN B C 1
ATOM 11228 O O . ASN B 1 677 ? -20.922 -86.938 -9.93 1 74 677 ASN B O 1
ATOM 11232 N N . GLN B 1 678 ? -21.453 -85.062 -10.961 1 72.38 678 GLN B N 1
ATOM 11233 C CA . GLN B 1 678 ? -22.047 -85.75 -12.102 1 72.38 678 GLN B CA 1
ATOM 11234 C C . GLN B 1 678 ? -20.984 -86.125 -13.109 1 72.38 678 GLN B C 1
ATOM 11236 O O . GLN B 1 678 ? -21.266 -86.875 -14.07 1 72.38 678 GLN B O 1
ATOM 11241 N N . GLY B 1 679 ? -19.719 -86.188 -12.828 1 65.88 679 GLY B N 1
ATOM 11242 C CA . GLY B 1 679 ? -18.609 -86.75 -13.586 1 65.88 679 GLY B CA 1
ATOM 11243 C C . GLY B 1 679 ? -18.109 -85.875 -14.688 1 65.88 679 GLY B C 1
ATOM 11244 O O . GLY B 1 679 ? -17.438 -86.312 -15.617 1 65.88 679 GLY B O 1
ATOM 11245 N N . GLU B 1 680 ? -18.609 -84.688 -14.898 1 61.69 680 GLU B N 1
ATOM 11246 C CA . GLU B 1 680 ? -18.125 -83.875 -16.016 1 61.69 680 GLU B CA 1
ATOM 11247 C C . GLU B 1 680 ? -16.734 -83.375 -15.734 1 61.69 680 GLU B C 1
ATOM 11249 O O . GLU B 1 680 ? -16.516 -82.688 -14.711 1 61.69 680 GLU B O 1
ATOM 11254 N N . THR B 1 681 ? -15.758 -84.125 -16.156 1 54.22 681 THR B N 1
ATOM 11255 C CA . THR B 1 681 ? -14.336 -83.875 -15.969 1 54.22 681 THR B CA 1
ATOM 11256 C C . THR B 1 681 ? -13.977 -82.5 -16.531 1 54.22 681 THR B C 1
ATOM 11258 O O . THR B 1 681 ? -14.594 -82 -17.484 1 54.22 681 THR B O 1
ATOM 11261 N N . SER B 1 682 ? -13.406 -81.688 -15.75 1 54.44 682 SER B N 1
ATOM 11262 C CA . SER B 1 682 ? -12.844 -80.375 -16.078 1 54.44 682 SER B CA 1
ATOM 11263 C C . SER B 1 682 ? -12.086 -80.438 -17.406 1 54.44 682 SER B C 1
ATOM 11265 O O . SER B 1 682 ? -11.32 -81.375 -17.656 1 54.44 682 SER B O 1
ATOM 11267 N N . SER B 1 683 ? -12.656 -80.25 -18.609 1 47.94 683 SER B N 1
ATOM 11268 C CA . SER B 1 683 ? -11.867 -80.125 -19.844 1 47.94 683 SER B CA 1
ATOM 11269 C C . SER B 1 683 ? -10.562 -79.375 -19.609 1 47.94 683 SER B C 1
ATOM 11271 O O . SER B 1 683 ? -10.578 -78.25 -19.188 1 47.94 683 SER B O 1
ATOM 11273 N N . THR B 1 684 ? -9.531 -80.062 -19.141 1 41.06 684 THR B N 1
ATOM 11274 C CA . THR B 1 684 ? -8.18 -79.562 -18.891 1 41.06 684 THR B CA 1
ATOM 11275 C C . THR B 1 684 ? -7.688 -78.688 -20.047 1 41.06 684 THR B C 1
ATOM 11277 O O . THR B 1 684 ? -6.586 -78.125 -19.984 1 41.06 684 THR B O 1
ATOM 11280 N N . GLU B 1 685 ? -8.078 -78.875 -21.391 1 37.38 685 GLU B N 1
ATOM 11281 C CA . GLU B 1 685 ? -7.188 -78.375 -22.438 1 37.38 685 GLU B CA 1
ATOM 11282 C C . GLU B 1 685 ? -7.066 -76.875 -22.406 1 37.38 685 GLU B C 1
ATOM 11284 O O . GLU B 1 685 ? -6.367 -76.312 -23.234 1 37.38 685 GLU B O 1
ATOM 11289 N N . ILE B 1 686 ? -8.062 -76.125 -22.062 1 39.06 686 ILE B N 1
ATOM 11290 C CA . ILE B 1 686 ? -7.801 -74.75 -22.391 1 39.06 686 ILE B CA 1
ATOM 11291 C C . ILE B 1 686 ? -6.688 -74.188 -21.484 1 39.06 686 ILE B C 1
ATOM 11293 O O . ILE B 1 686 ? -6.812 -74.25 -20.266 1 39.06 686 ILE B O 1
ATOM 11297 N N . ALA B 1 687 ? -5.402 -74.25 -21.922 1 35.88 687 ALA B N 1
ATOM 11298 C CA . ALA B 1 687 ? -4.094 -73.812 -21.484 1 35.88 687 ALA B CA 1
ATOM 11299 C C . ALA B 1 687 ? -4.195 -72.375 -20.891 1 35.88 687 ALA B C 1
ATOM 11301 O O . ALA B 1 687 ? -3.189 -71.688 -20.766 1 35.88 687 ALA B O 1
ATOM 11302 N N . ALA B 1 688 ? -5.273 -71.688 -20.891 1 38.81 688 ALA B N 1
ATOM 11303 C CA . ALA B 1 688 ? -4.875 -70.312 -20.5 1 38.81 688 ALA B CA 1
ATOM 11304 C C . ALA B 1 688 ? -4.348 -70.312 -19.062 1 38.81 688 ALA B C 1
ATOM 11306 O O . ALA B 1 688 ? -4.988 -70.812 -18.156 1 38.81 688 ALA B O 1
ATOM 11307 N N . PRO B 1 689 ? -2.906 -70.312 -18.812 1 35.69 689 PRO B N 1
ATOM 11308 C CA . PRO B 1 689 ? -2.281 -70.188 -17.5 1 35.69 689 PRO B CA 1
ATOM 11309 C C . PRO B 1 689 ? -3.051 -69.312 -16.562 1 35.69 689 PRO B C 1
ATOM 11311 O O . PRO B 1 689 ? -3.34 -68.125 -16.906 1 35.69 689 PRO B O 1
ATOM 11314 N N . PHE B 1 690 ? -3.918 -69.75 -15.836 1 39.47 690 PHE B N 1
ATOM 11315 C CA . PHE B 1 690 ? -4.668 -69.062 -14.766 1 39.47 690 PHE B CA 1
ATOM 11316 C C . PHE B 1 690 ? -3.725 -68.5 -13.727 1 39.47 690 PHE B C 1
ATOM 11318 O O . PHE B 1 690 ? -3.117 -69.25 -12.945 1 39.47 690 PHE B O 1
ATOM 11325 N N . PHE B 1 691 ? -2.838 -67.5 -14 1 36.66 691 PHE B N 1
ATOM 11326 C CA . PHE B 1 691 ? -2.008 -66.875 -12.992 1 36.66 691 PHE B CA 1
ATOM 11327 C C . PHE B 1 691 ? -2.855 -66.375 -11.82 1 36.66 691 PHE B C 1
ATOM 11329 O O . PHE B 1 691 ? -3.502 -65.312 -11.906 1 36.66 691 PHE B O 1
ATOM 11336 N N . LEU B 1 692 ? -3.67 -67.125 -11.25 1 36.84 692 LEU B N 1
ATOM 11337 C CA . LEU B 1 692 ? -4.023 -66.562 -9.961 1 36.84 692 LEU B CA 1
ATOM 11338 C C . LEU B 1 692 ? -2.771 -66.125 -9.188 1 36.84 692 LEU B C 1
ATOM 11340 O O . LEU B 1 692 ? -1.782 -66.875 -9.172 1 36.84 692 LEU B O 1
ATOM 11344 N N . PRO B 1 693 ? -2.436 -64.812 -8.953 1 33.88 693 PRO B N 1
ATOM 11345 C CA . PRO B 1 693 ? -1.228 -64.5 -8.18 1 33.88 693 PRO B CA 1
ATOM 11346 C C . PRO B 1 693 ? -1.05 -65.438 -6.977 1 33.88 693 PRO B C 1
ATOM 11348 O O . PRO B 1 693 ? -1.938 -65.5 -6.121 1 33.88 693 PRO B O 1
ATOM 11351 N N . ALA B 1 694 ? -0.607 -66.562 -7.047 1 30.5 694 ALA B N 1
ATOM 11352 C CA . ALA B 1 694 ? -0.077 -67.125 -5.797 1 30.5 694 ALA B CA 1
ATOM 11353 C C . ALA B 1 694 ? 0.553 -66 -4.949 1 30.5 694 ALA B C 1
ATOM 11355 O O . ALA B 1 694 ? 0.085 -65.75 -3.846 1 30.5 694 ALA B O 1
ATOM 11356 N N . SER B 1 695 ? 1.898 -66.25 -4.422 1 27.69 695 SER B N 1
ATOM 11357 C CA . SER B 1 695 ? 2.754 -65.312 -3.652 1 27.69 695 SER B CA 1
ATOM 11358 C C . SER B 1 695 ? 2.996 -64 -4.402 1 27.69 695 SER B C 1
ATOM 11360 O O . SER B 1 695 ? 3.381 -64.062 -5.574 1 27.69 695 SER B O 1
ATOM 11362 N N . LEU B 1 696 ? 2.238 -62.938 -4.051 1 28.52 696 LEU B N 1
ATOM 11363 C CA . LEU B 1 696 ? 2.43 -61.5 -4.164 1 28.52 696 LEU B CA 1
ATOM 11364 C C . LEU B 1 696 ? 3.914 -61.156 -4.219 1 28.52 696 LEU B C 1
ATOM 11366 O O . LEU B 1 696 ? 4.48 -60.656 -3.234 1 28.52 696 LEU B O 1
ATOM 11370 N N . SER B 1 697 ? 4.785 -61.969 -4.773 1 23.3 697 SER B N 1
ATOM 11371 C CA . SER B 1 697 ? 6.137 -61.438 -4.75 1 23.3 697 SER B CA 1
ATOM 11372 C C . SER B 1 697 ? 6.215 -60.125 -5.52 1 23.3 697 SER B C 1
ATOM 11374 O O . SER B 1 697 ? 5.5 -59.938 -6.508 1 23.3 697 SER B O 1
ATOM 11376 N N . ALA B 1 698 ? 6.984 -59.062 -5.02 1 26.62 698 ALA B N 1
ATOM 11377 C CA . ALA B 1 698 ? 7.184 -57.594 -5.035 1 26.62 698 ALA B CA 1
ATOM 11378 C C . ALA B 1 698 ? 7.473 -57.125 -6.449 1 26.62 698 ALA B C 1
ATOM 11380 O O . ALA B 1 698 ? 7.066 -56 -6.82 1 26.62 698 ALA B O 1
ATOM 11381 N N . ASN B 1 699 ? 8.531 -57.531 -7.203 1 24.2 699 ASN B N 1
ATOM 11382 C CA . ASN B 1 699 ? 9.445 -56.5 -7.656 1 24.2 699 ASN B CA 1
ATOM 11383 C C . ASN B 1 699 ? 8.898 -55.781 -8.883 1 24.2 699 ASN B C 1
ATOM 11385 O O . ASN B 1 699 ? 8.922 -54.531 -8.945 1 24.2 699 ASN B O 1
ATOM 11389 N N . SER B 1 700 ? 8.953 -56.375 -10.219 1 24.58 700 SER B N 1
ATOM 11390 C CA . SER B 1 700 ? 9.445 -55.562 -11.336 1 24.58 700 SER B CA 1
ATOM 11391 C C . SER B 1 700 ? 8.305 -54.844 -12.055 1 24.58 700 SER B C 1
ATOM 11393 O O . SER B 1 700 ? 7.379 -55.5 -12.547 1 24.58 700 SER B O 1
ATOM 11395 N N . THR B 1 701 ? 7.828 -53.719 -11.633 1 25.53 701 THR B N 1
ATOM 11396 C CA . THR B 1 701 ? 6.871 -52.812 -12.258 1 25.53 701 THR B CA 1
ATOM 11397 C C . THR B 1 701 ? 7.258 -52.531 -13.703 1 25.53 701 THR B C 1
ATOM 11399 O O . THR B 1 701 ? 8.305 -51.938 -13.969 1 25.53 701 THR B O 1
ATOM 11402 N N . PRO B 1 702 ? 6.902 -53.344 -14.758 1 27.19 702 PRO B N 1
ATOM 11403 C CA . PRO B 1 702 ? 7.309 -53 -16.125 1 27.19 702 PRO B CA 1
ATOM 11404 C C . PRO B 1 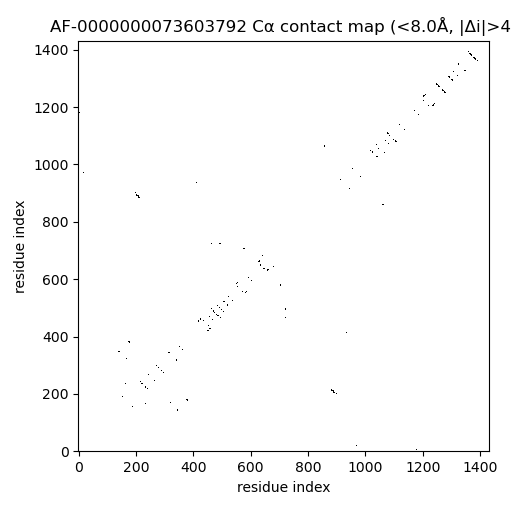702 ? 6.688 -51.688 -16.609 1 27.19 702 PRO B C 1
ATOM 11406 O O . PRO B 1 702 ? 5.496 -51.438 -16.391 1 27.19 702 PRO B O 1
ATOM 11409 N N . THR B 1 703 ? 7.352 -50.594 -16.641 1 28.5 703 THR B N 1
ATOM 11410 C CA . THR B 1 703 ? 7.008 -49.281 -17.188 1 28.5 703 THR B CA 1
ATOM 11411 C C . THR B 1 703 ? 6.676 -49.375 -18.672 1 28.5 703 THR B C 1
ATOM 11413 O O . THR B 1 703 ? 7.562 -49.594 -19.484 1 28.5 703 THR B O 1
ATOM 11416 N N . ARG B 1 704 ? 5.57 -50 -19.094 1 30.19 704 ARG B N 1
ATOM 11417 C CA . ARG B 1 704 ? 5.285 -50.062 -20.531 1 30.19 704 ARG B CA 1
ATOM 11418 C C . ARG B 1 704 ? 5.035 -48.688 -21.109 1 30.19 704 ARG B C 1
ATOM 11420 O O . ARG B 1 704 ? 4.156 -47.969 -20.625 1 30.19 704 ARG B O 1
ATOM 11427 N N . ARG B 1 705 ? 5.93 -48.094 -21.766 1 33.28 705 ARG B N 1
ATOM 11428 C CA . ARG B 1 705 ? 5.945 -46.875 -22.562 1 33.28 705 ARG B CA 1
ATOM 11429 C C . ARG B 1 705 ? 5.016 -46.969 -23.766 1 33.28 705 ARG B C 1
ATOM 11431 O O . ARG B 1 705 ? 5.34 -47.656 -24.75 1 33.28 705 ARG B O 1
ATOM 11438 N N . VAL B 1 706 ? 3.752 -47 -23.688 1 32.72 706 VAL B N 1
ATOM 11439 C CA . VAL B 1 706 ? 2.904 -47.062 -24.875 1 32.72 706 VAL B CA 1
ATOM 11440 C C . VAL B 1 706 ? 2.955 -45.719 -25.625 1 32.72 706 VAL B C 1
ATOM 11442 O O . VAL B 1 706 ? 3.062 -44.688 -25 1 32.72 706 VAL B O 1
ATOM 11445 N N . SER B 1 707 ? 3.215 -45.719 -26.953 1 26.91 707 SER B N 1
ATOM 11446 C CA . SER B 1 707 ? 3.344 -44.656 -27.953 1 26.91 707 SER B CA 1
ATOM 11447 C C . SER B 1 707 ? 2.068 -43.812 -28.031 1 26.91 707 SER B C 1
ATOM 11449 O O . SER B 1 707 ? 0.974 -44.312 -27.766 1 26.91 707 SER B O 1
ATOM 11451 N N . PRO B 1 708 ? 2.084 -42.469 -28.094 1 33.31 708 PRO B N 1
ATOM 11452 C CA . PRO B 1 708 ? 1.005 -41.469 -28.141 1 33.31 708 PRO B CA 1
ATOM 11453 C C . PRO B 1 708 ? 0.044 -41.688 -29.297 1 33.31 708 PRO B C 1
ATOM 11455 O O . PRO B 1 708 ? 0.481 -41.875 -30.438 1 33.31 708 PRO B O 1
ATOM 11458 N N . LEU B 1 709 ? -1.007 -42.406 -29.219 1 31.77 709 LEU B N 1
ATOM 11459 C CA . LEU B 1 709 ? -1.993 -42.594 -30.281 1 31.77 709 LEU B CA 1
ATOM 11460 C C . LEU B 1 709 ? -2.545 -41.25 -30.734 1 31.77 709 LEU B C 1
ATOM 11462 O O . LEU B 1 709 ? -2.896 -40.406 -29.906 1 31.77 709 LEU B O 1
ATOM 11466 N N . ASN B 1 710 ? -2.225 -40.719 -31.953 1 31.17 710 ASN B N 1
ATOM 11467 C CA . ASN B 1 710 ? -2.701 -39.531 -32.656 1 31.17 710 ASN B CA 1
ATOM 11468 C C . ASN B 1 710 ? -4.215 -39.562 -32.844 1 31.17 710 ASN B C 1
ATOM 11470 O O . ASN B 1 710 ? -4.73 -40.375 -33.625 1 31.17 710 ASN B O 1
ATOM 11474 N N . LEU B 1 711 ? -5.059 -39.312 -31.891 1 33.06 711 LEU B N 1
ATOM 11475 C CA . LEU B 1 711 ? -6.508 -39.188 -31.984 1 33.06 711 LEU B CA 1
ATOM 11476 C C . LEU B 1 711 ? -6.887 -38.031 -32.938 1 33.06 711 LEU B C 1
ATOM 11478 O O . LEU B 1 711 ? -8.016 -37.562 -32.906 1 33.06 711 LEU B O 1
ATOM 11482 N N . SER B 1 712 ? -6.117 -37.375 -33.875 1 29.2 712 SER B N 1
ATOM 11483 C CA . SER B 1 712 ? -6.418 -36.156 -34.625 1 29.2 712 SER B CA 1
ATOM 11484 C C . SER B 1 712 ? -7.617 -36.344 -35.531 1 29.2 712 SER B C 1
ATOM 11486 O O . SER B 1 712 ? -8.203 -35.375 -36.031 1 29.2 712 SER B O 1
ATOM 11488 N N . SER B 1 713 ? -7.781 -37.406 -36.438 1 27.88 713 SER B N 1
ATOM 11489 C CA . SER B 1 713 ? -8.258 -37.156 -37.781 1 27.88 713 SER B CA 1
ATOM 11490 C C . SER B 1 713 ? -9.781 -37.031 -37.812 1 27.88 713 SER B C 1
ATOM 11492 O O . SER B 1 713 ? -10.391 -37.125 -38.875 1 27.88 713 SER B O 1
ATOM 11494 N N . VAL B 1 714 ? -10.586 -37.125 -36.781 1 26.45 714 VAL B N 1
ATOM 11495 C CA . VAL B 1 714 ? -11.977 -37.219 -37.25 1 26.45 714 VAL B CA 1
ATOM 11496 C C . VAL B 1 714 ? -12.477 -35.812 -37.625 1 26.45 714 VAL B C 1
ATOM 11498 O O . VAL B 1 714 ? -12.531 -34.938 -36.75 1 26.45 714 VAL B O 1
ATOM 11501 N N . THR B 1 715 ? -12.219 -35.312 -38.875 1 23.97 715 THR B N 1
ATOM 11502 C CA . THR B 1 715 ? -12.914 -34.219 -39.531 1 23.97 715 THR B CA 1
ATOM 11503 C C . THR B 1 715 ? -14.422 -34.438 -39.5 1 23.97 715 THR B C 1
ATOM 11505 O O . THR B 1 715 ? -14.922 -35.5 -39.844 1 23.97 715 THR B O 1
ATOM 11508 N N . PRO B 1 716 ? -15.203 -33.688 -38.656 1 22.16 716 PRO B N 1
ATOM 11509 C CA . PRO B 1 716 ? -16.562 -33.688 -39.188 1 22.16 716 PRO B CA 1
ATOM 11510 C C . PRO B 1 716 ? -16.641 -33.125 -40.625 1 22.16 716 PRO B C 1
ATOM 11512 O O . PRO B 1 716 ? -15.805 -32.312 -41 1 22.16 716 PRO B O 1
#

Nearest PDB structures (foldseek):
  8tau-assembly1_V  TM=9.345E-01  e=2.743E-51  Homo sapiens
  5g05-assembly1_C  TM=9.317E-01  e=3.754E-50  Homo sapiens
  5a31-assembly1_C  TM=9.412E-01  e=6.194E-49  Homo sapiens
  9gaw-assembly1_U  TM=9.448E-01  e=6.875E-47  Homo sapiens
  8tar-assembly1_U  TM=9.121E-01  e=9.699E-49  Homo sapiens

InterPro domains:
  IPR007192 Cdc23 [PF04049] (150-389)
  IPR011990 Tetratricopeptide-like helical domain superfamily [G3DSA:1.25.40.10] (145-446)
  IPR011990 Tetratricopeptide-like helical domain superfamily [G3DSA:1.25.40.10] (447-657)
  IPR011990 Tetratricopeptide-like helical domain superfamily [SSF48452] (351-494)
  IPR011990 Tetratricopeptide-like helical domain superfamily [SSF48452] (450-614)
  IPR019734 Tetratricopeptide repeat [PF13181] (451-482)
  IPR019734 Tetratricopeptide repeat [PS50005] (450-483)
  IPR019734 Tetratricopeptide repeat [PS50005] (484-517)
  IPR019734 Tetratricopeptide repeat [SM00028] (288-321)
  IPR019734 Tetratricopeptide repeat [SM00028] (382-415)
  IPR019734 Tetratricopeptide repeat [SM00028] (450-483)
  IPR019734 Tetratricopeptide repeat [SM00028] (484-517)
  IPR019734 Tetratricopeptide repeat [SM00028] (518-551)
  IPR019734 Tetratricopeptide repeat [SM00028] (552-585)
  IPR019734 Tetratricopeptide repeat [SM00028] (629-662)

Radius of gyration: 47.35 Å; Cα contacts (8 Å, |Δi|>4): 1533; chains: 2; bounding box: 113×171×153 Å

Foldseek 3Di:
DDPDPPPDDDDDPPDDDDDPPDPDPDPPPPPPPPDPDPPPPPDDDDDDDDDDDDDDDDDPDDDDDDDDDDDPDPDDDDDDDDDDDPDDDDDDDDDDDDDDDDDDDDDDDDDDDDPDDDPDDPDDDDDDDDDDDDPPPPPLAALDLPDVLVLLLLLVQVLVLCVLLVVNVLNVQSVLQSVLFDDDDPVSHDDDDDADPLCVVCVVLSVVLVVCVVVVNLVVSLVSLPPRDDQSSVSSNLVSLVVVLVVVLLVVLLVDPDPVVSVVRARPCLVVSLVVLVVCVVVVNHALSSLLVNLVSCVSVVVLVVSLVSLQVSCVRPVSRVSSLVVNLVSDAEPVVVVPRDHRNGNSVLVSVLVSCVVLLVLVVNLVSLVVVVVSRSVSRLVSLLSNLVSCVSVVVLVVSQVSVVVSCVSPVLDLPCVLVNLVSCLVVLVQVVLVVVLVSNCVSPVQALSSLSSVLSNCVSVVNLVVSLVSLVSSCSVPVLDLVSLLVNLVSCVSVVNLVSSLVSLVSSCVSPVLDLSSLQSNLVSVVVVVNLVSNLVSLVSSCVSPVLALVSLQSNLVSCVVVVNLVSSLVSLVVSVLSPPPPLCSLLVNLVSCVVVVNLVSSLVSLLVSLLVCVLVVCPPPPPSNLVSLLSNLVSCVVVLQLVRNLVSLVVNCVDPVRNVVSVVSNVVSVVVVVVVPDRPPPPPPPPPPPDPSPRDDPPSNPDDRPCPPDPDD/DDPDDPDDDDDDPPDDDDDPPPPDPDPPPPPPPPPPPDPDDDDPDDDDDDYDDDDDDDDDDYDFDADDDDYDDDDDDDDDDDDDYDDDDYDDDDDYDDDDDDDDDDDYDDDDDDDDDPDDDPDDDPDDDDDDDPPPPPPLAALDLPDVLVLLLLLVQVLVLCVLLVVNVLNVQSVLQSVLFDDDDPVSHDDDDDADPLCVVCVVLSVVLVVCVVVVNLVVSLVSLPPRDDQSSVSSNLVSLVVVLVVVLLVVLLVDPDPVVSVVRARPCLVVSLVVLVVCVVVVNHALSSLLVNLVSCVSVVVLVVSLVSLQVSCVRPVSRVSSLVVNLVSDAEPVVVVPRDHRNGNSVLVSVLVSCVVLLVLVVNLVSLVVVCVSRSVSRLVSLLSNLVSCVSVVVLVVSQVSVVVSCVSPVLDLPCVLVNLVSCLVVLVQVVLVVSLVSNCVSPVQALSSLSSVLSNCVSVVNLVSSLVSLVSSCSVPVLDLSSLLVNLVSCVSVVNLVSSLVSLVSSCVSPVLDLSSLQSNLVSVVVVVNLVSNLVSLVSSCVSPVLALVSLQSNLVSCVVVVNLVSSLVSLVSSVLSPPPPLCSLLVNLVSCVVVVVLVSSLVSLLVSLLVCVLVVCPPPPPSVLVSLLSNLVSCVVVLQLVRNLVSLVVNCVDPVRNVVSVVSNVVSVNVVSNVPPRPPPPPPPPPPPDPSDHDDPPSNPDDRPCPPPPDD